Protein AF-A0A821TKA7-F1 (afdb_monomer)

Solvent-accessible surface area (backbone atoms only — not comparable to full-atom values): 49033 Å² total; per-residue (Å²): 130,81,77,75,86,50,57,28,35,40,47,62,28,93,43,57,83,46,48,17,75,76,80,64,47,69,40,53,54,75,37,67,34,36,22,46,53,35,76,42,92,74,50,100,49,70,41,75,48,41,20,43,57,70,59,38,56,75,74,47,88,56,91,61,70,89,54,36,41,50,49,87,77,48,56,66,70,57,43,51,51,51,51,47,54,37,49,50,53,50,46,50,66,72,75,43,100,71,53,64,78,50,32,36,36,46,62,28,93,42,59,82,46,50,16,73,75,79,69,47,68,39,54,53,74,36,71,32,33,31,41,59,35,68,79,45,81,62,17,64,72,77,46,74,37,75,47,40,21,42,59,68,51,42,62,75,39,24,74,85,70,69,58,84,67,37,34,83,48,31,30,51,44,87,79,49,56,73,68,60,47,49,55,39,30,70,75,42,36,70,98,79,87,86,90,77,90,87,86,82,88,82,90,85,86,87,85,83,83,86,82,92,82,83,91,82,77,93,61,63,68,67,50,50,56,52,50,53,51,49,52,52,49,54,52,48,52,54,47,50,53,46,42,57,48,46,69,74,74,54,55,74,71,57,57,37,51,50,31,48,73,49,71,36,75,72,55,86,54,70,70,53,35,43,54,53,50,32,50,22,70,76,68,22,22,63,46,59,32,94,86,51,65,18,49,61,44,79,59,101,80,33,31,33,36,74,26,42,66,46,50,75,28,69,37,80,55,66,39,82,76,74,60,58,42,85,60,64,76,57,68,78,52,46,78,74,39,87,87,66,70,76,89,42,89,79,27,68,30,53,88,38,27,37,30,83,47,74,92,62,93,64,58,66,74,56,55,51,52,52,38,47,66,25,38,25,44,79,45,91,66,90,52,82,77,44,42,40,33,38,36,49,71,71,51,64,73,67,59,46,72,70,54,52,44,32,59,75,53,31,35,35,31,25,41,74,65,52,76,64,50,39,76,82,42,55,58,74,58,46,46,70,74,47,47,70,45,98,56,50,49,61,52,69,60,53,55,49,55,57,47,53,62,56,53,60,73,73,67,88,80,82,90,86,84,89,87,84,89,88,78,92,84,84,83,83,90,79,92,78,91,79,85,83,94,73,73,74,69,90,83,69,78,81,82,77,80,87,70,64,57,56,49,77,47,72,62,41,53,58,75,54,88,47,46,55,81,58,77,54,79,64,96,46,72,66,60,47,52,52,53,46,42,52,51,47,26,73,45,24,71,43,60,67,88,48,54,91,73,67,65,74,31,66,95,38,50,76,90,75,74,61,61,77,67,77,81,72,51,62,68,49,53,53,49,60,75,65,45,92,73,59,96,53,83,68,94,66,56,68,74,55,51,53,49,50,54,61,40,69,35,63,66,64,47,53,52,53,42,48,75,70,33,40,22,57,89,86,51,52,90,63,26,75,43,68,65,56,52,48,54,42,26,42,37,48,27,50,44,50,52,45,61,73,65,72,77,62,59,69,64,59,44,53,31,41,38,48,50,39,49,65,72,49,60,51,33,54,73,91,52,76,82,79,80,59,83,46,69,69,55,46,50,54,53,49,55,50,51,54,53,49,53,20,42,34,48,37,37,55,63,58,67,80,58,82,82,61,90,88,61,39,64,69,56,57,55,46,59,68,25,46,44,50,76,43,80,54,59,78,86,39,71,67,46,50,52,53,50,49,50,54,62,74,66,58,56,86,89,58,71,90,62,85,89,78,90,84,82,50,69,49,78,50,48,72,68,46,67,72,63,44,59,79,52,67,81,53,82,86,85,75,94,77,92,83,88,78,60,61,51,37,47,44,33,32,55,45,77,43,93,72,77,81,60,91,48,45,63,129

Nearest PDB structures (foldseek):
  1efy-assembly1_A  TM=9.755E-01  e=1.194E-21  Gallus gallus
  4opx-assembly1_C  TM=8.505E-01  e=5.307E-24  Homo sapiens
  7ont-assembly2_B  TM=9.696E-01  e=6.292E-21  Homo sapiens
  4dqy-assembly2_F  TM=8.526E-01  e=6.253E-23  Homo sapiens
  5wrq-assembly2_B  TM=9.709E-01  e=6.660E-20  Homo sapiens

Foldseek 3Di:
DPPDPQQKEKDFACAQPAAAPQPRHTDHGRAMWMFGFAQDPQDGGTDTRIHHPVSDCVQDQDQDPVSYHCLLVDAPVVNVVVVVVNVVSVVCVVPDLQLQPFKAKDFACAQPAAAPQPRHTDHGRAIKMWGWDCDDPVCSHPNTDTHIHHLVSCLVCVVVSVHPDALVSHHCLVVDDPVVNVVRCVSGNDPDDDDDDDDDDDDDDDDDDDDDDDDDDPPPPVVVVVVVVVVSNVLSVQLVVQLVVCVPFPDLVLLCVLCVVLVHHRDPDDSQSSNQVSCCQSPNRFAADPQQRAHWDDDRQWTAGQDANDLLGRDGDTGRDTDHDHRDDPPVVVLQDVSPPDPDLQQQAAQAEEEEDDDAPDDPVVLCVLNVRSRHHYDPDQDLRHQAYEDDLVRCVVPDPRNVSCQVSQHFYFYPCLSVCCSPPHSQVSSVVGTSDPTHDGSSVSSNVVVVVVVVVVDDDDDDDDDDDDDDDDDDDDDDDDDDDDADDLVPPPDDPFDWHWPPPCPDAFQDPNDDTDIDGDDDSVVVVVVVQVVCCVQQVDGPVCLVVGDRGHPHADDAQFDPDDPVVPVVLVCLLPPPPPPDDAPDDPVLSVLLCLLLPVVVLVVLCVVVQARCVVPPFQGQDPVLLLVLQLLLQVLVCQLVVVPDDPSSQVRSQSVNCSSTPGHPPSDDDDGPNDPVSSVVVLVVSVLSVLRNLSVVLSVVQPPDSPHRSSVSSVVQLQKDKAWDDCPDPVNVVVQVVQVVPDDPVPPPDDDDDDTDIDIGHPCPVVVCVVVPPPPDDDDDDDDDDSNNVSVCSRPHDDDRDPSHHD

Secondary structure (DSSP, 8-state):
------SEEEEE-SSTT-B-TTT-PBPPTTSEEEEEEEE-SSSSSEEEEEEEHHHHHTT---S-STTEETSTTS-HHHHHHHHHHHHHHHHHHHHS---TTTEEEEE-SSTT-B-TTT-PBPPTTSEEEEEEESSSTTHHHHS-EEEEEEHHHHHHTTTTTT----GGGSBTGGGS-HHHHHHHHHHH--S--------------------------S-HHHHHHHHHHHHHHHHHHHHHHHHHHHHHH--HHHHHHHHHHTTPPPPSSHHHHHHHHHHHHHH-EEPPPTTTSPPEEEETTEEEE-SBSSSS-B---EESS--EE-----HHHHTT-TTSS---TT-TTTT-EEEE-S--SS-HHHHHHHHHHTT-EE-SS-STT--EEE--HHHHHHT-HHHHHHHHTT-EEE-TTHHHHTTTS-HHHHHHHH--SS----HHHHHHHHHHHHHHTT-------------------------------TTS----SS--B-----EE-TTSS-EE---B--S-HHHHHHHHHHHHHHHHSS-STTGGG----TTS-----B----TTHHHHHHHHHS-TT-SS--SS-HHHHHHHHHHT-HHHHHHHHHHTTB-TTTS-TT-B-HHHHHHHHHHHHHHHHHHHTS---HHHHHHHHHHHHHHS-B--TTSPPPP--SHHHHHHHHHHHHHHHHHHHHHHHHHTTSS-TTS-HHHHHHHHTTEEEEEEPTTSHHHHHHHHHHHHT--TT-TT-------EEEEEETTHHHHHTTTTTSS----------GGGHHHHHHH-S-PPPTTS--

Structure (mmCIF, N/CA/C/O backbone):
data_AF-A0A821TKA7-F1
#
_entry.id   AF-A0A821TKA7-F1
#
loop_
_atom_site.group_PDB
_atom_site.id
_atom_site.type_symbol
_atom_site.label_atom_id
_atom_site.label_alt_id
_atom_site.label_comp_id
_atom_site.label_asym_id
_atom_site.label_entity_id
_atom_site.label_seq_id
_atom_site.pdbx_PDB_ins_code
_atom_site.Cartn_x
_atom_site.Cartn_y
_atom_site.Cartn_z
_atom_site.occupancy
_atom_site.B_iso_or_equiv
_atom_site.auth_seq_id
_atom_site.auth_comp_id
_atom_site.auth_asym_id
_atom_site.auth_atom_id
_atom_site.pdbx_PDB_model_num
ATOM 1 N N . MET A 1 1 ? 16.786 -7.587 -2.339 1.00 20.86 1 MET A N 1
ATOM 2 C CA . MET A 1 1 ? 16.315 -6.283 -1.814 1.00 20.86 1 MET A CA 1
ATOM 3 C C . MET A 1 1 ? 15.946 -5.381 -2.987 1.00 20.86 1 MET A C 1
ATOM 5 O O . MET A 1 1 ? 16.697 -5.392 -3.955 1.00 20.86 1 MET A O 1
ATOM 9 N N . PRO A 1 2 ? 14.817 -4.646 -2.979 1.00 24.45 2 PRO A N 1
ATOM 10 C CA . PRO A 1 2 ? 14.549 -3.661 -4.025 1.00 24.45 2 PRO A CA 1
ATOM 11 C C . PRO A 1 2 ? 15.618 -2.567 -3.949 1.00 24.45 2 PRO A C 1
ATOM 13 O O . PRO A 1 2 ? 15.937 -2.129 -2.845 1.00 24.45 2 PRO A O 1
ATOM 16 N N . ALA A 1 3 ? 16.166 -2.164 -5.099 1.00 26.58 3 ALA A N 1
ATOM 17 C CA . ALA A 1 3 ? 17.170 -1.111 -5.203 1.00 26.58 3 ALA A CA 1
ATOM 18 C C . ALA A 1 3 ? 16.769 0.103 -4.352 1.00 26.58 3 ALA A C 1
ATOM 20 O O . ALA A 1 3 ? 15.632 0.578 -4.442 1.00 26.58 3 ALA A O 1
ATOM 21 N N . ALA A 1 4 ? 17.697 0.562 -3.508 1.00 33.94 4 ALA A N 1
ATOM 22 C CA . ALA A 1 4 ? 17.553 1.808 -2.779 1.00 33.94 4 ALA A CA 1
ATOM 23 C C . ALA A 1 4 ? 17.117 2.897 -3.764 1.00 33.94 4 ALA A C 1
ATOM 25 O O . ALA A 1 4 ? 17.618 2.976 -4.883 1.00 33.94 4 ALA A O 1
ATOM 26 N N . ASP A 1 5 ? 16.126 3.678 -3.359 1.00 48.81 5 ASP A N 1
ATOM 27 C CA . ASP A 1 5 ? 15.450 4.669 -4.183 1.00 48.81 5 ASP A CA 1
ATOM 28 C C . ASP A 1 5 ? 16.426 5.817 -4.504 1.00 48.81 5 ASP A C 1
ATOM 30 O O . ASP A 1 5 ? 16.481 6.823 -3.789 1.00 48.81 5 ASP A O 1
ATOM 34 N N . SER A 1 6 ? 17.260 5.582 -5.523 1.00 56.12 6 SER A N 1
ATOM 35 C CA . SER A 1 6 ? 18.431 6.362 -5.927 1.00 56.12 6 SER A CA 1
ATOM 36 C C . SER A 1 6 ? 18.097 7.845 -6.017 1.00 56.12 6 SER A C 1
ATOM 38 O O . SER A 1 6 ? 17.163 8.247 -6.716 1.00 56.12 6 SER A O 1
ATOM 40 N N . THR A 1 7 ? 18.870 8.668 -5.314 1.00 68.12 7 THR A N 1
ATOM 41 C CA . THR A 1 7 ? 18.654 10.119 -5.233 1.00 68.12 7 THR A CA 1
ATOM 42 C C . THR A 1 7 ? 18.821 10.805 -6.592 1.00 68.12 7 THR A C 1
ATOM 44 O O . THR A 1 7 ? 18.169 11.820 -6.850 1.00 68.12 7 THR A O 1
ATOM 47 N N . PHE A 1 8 ? 19.651 10.231 -7.466 1.00 80.88 8 PHE A N 1
ATOM 48 C CA . PHE A 1 8 ? 20.009 10.787 -8.766 1.00 80.88 8 PHE A CA 1
ATOM 49 C C . PHE A 1 8 ? 19.664 9.824 -9.901 1.00 80.88 8 PHE A C 1
ATOM 51 O O . PHE A 1 8 ? 19.695 8.604 -9.732 1.00 80.88 8 PHE A O 1
ATOM 58 N N . ARG A 1 9 ? 19.328 10.383 -11.063 1.00 85.00 9 ARG A N 1
ATOM 59 C CA . ARG A 1 9 ? 19.011 9.642 -12.289 1.00 85.00 9 ARG A CA 1
ATOM 60 C C . ARG A 1 9 ? 19.653 10.322 -13.493 1.00 85.00 9 ARG A C 1
ATOM 62 O O . ARG A 1 9 ? 19.690 11.547 -13.529 1.00 85.00 9 ARG A O 1
ATOM 69 N N . VAL A 1 10 ? 20.088 9.550 -14.479 1.00 88.19 10 VAL A N 1
ATOM 70 C CA . VAL A 1 10 ? 20.562 10.041 -15.778 1.00 88.19 10 VAL A CA 1
ATOM 71 C C . VAL A 1 10 ? 19.836 9.305 -16.902 1.00 88.19 10 VAL A C 1
ATOM 73 O O . VAL A 1 10 ? 19.473 8.142 -16.745 1.00 88.19 10 VAL A O 1
ATOM 76 N N . GLU A 1 11 ? 19.542 10.007 -17.995 1.00 87.62 11 GLU A N 1
ATOM 77 C CA . GLU A 1 11 ? 19.014 9.421 -19.233 1.00 87.62 11 GLU A CA 1
ATOM 78 C C . GLU A 1 11 ? 19.194 10.380 -20.417 1.00 87.62 11 GLU A C 1
ATOM 80 O O . GLU A 1 11 ? 19.371 11.588 -20.225 1.00 87.62 11 GLU A O 1
ATOM 85 N N . TYR A 1 12 ? 19.054 9.856 -21.637 1.00 87.19 12 TYR A N 1
ATOM 86 C CA . TYR A 1 12 ? 18.845 10.673 -22.832 1.00 87.19 12 TYR A CA 1
ATOM 87 C C . TYR A 1 12 ? 17.452 11.315 -22.811 1.00 87.19 12 TYR A C 1
ATOM 89 O O . TYR A 1 12 ? 16.433 10.668 -22.531 1.00 87.19 12 TYR A O 1
ATOM 97 N N . ALA A 1 13 ? 17.380 12.602 -23.133 1.00 84.50 13 ALA A N 1
ATOM 98 C CA . ALA A 1 13 ? 16.131 13.333 -23.227 1.00 84.50 13 ALA A CA 1
ATOM 99 C C . ALA A 1 13 ? 15.260 12.786 -24.371 1.00 84.50 13 ALA A C 1
ATOM 101 O O . ALA A 1 13 ? 15.544 12.970 -25.548 1.00 84.50 13 ALA A O 1
ATOM 102 N N . LYS A 1 14 ? 14.129 12.160 -24.030 1.00 81.94 14 LYS A N 1
ATOM 103 C CA . LYS A 1 14 ? 13.197 11.573 -25.019 1.00 81.94 14 LYS A CA 1
ATOM 104 C C . LYS A 1 14 ? 12.494 12.608 -25.915 1.00 81.94 14 LYS A C 1
ATOM 106 O O . LYS A 1 14 ? 11.920 12.258 -26.941 1.00 81.94 14 LYS A O 1
ATOM 111 N N . SER A 1 15 ? 12.486 13.870 -25.494 1.00 81.50 15 SER A N 1
ATOM 112 C CA . SER A 1 15 ? 11.854 15.000 -26.181 1.00 81.50 15 SER A CA 1
ATOM 113 C C . SER A 1 15 ? 12.437 16.312 -25.667 1.00 81.50 15 SER A C 1
ATOM 115 O O . SER A 1 15 ? 12.861 16.370 -24.512 1.00 81.50 15 SER A O 1
ATOM 117 N N . ASP A 1 16 ? 12.263 17.374 -26.437 1.00 84.06 16 ASP A N 1
ATOM 118 C CA . ASP A 1 16 ? 12.548 18.779 -26.117 1.00 84.06 16 ASP A CA 1
ATOM 119 C C . ASP A 1 16 ? 11.557 19.429 -25.123 1.00 84.06 16 ASP A C 1
ATOM 121 O O . ASP A 1 16 ? 11.596 20.624 -24.860 1.00 84.06 16 ASP A O 1
ATOM 125 N N . ARG A 1 17 ? 10.635 18.670 -24.520 1.00 83.06 17 ARG A N 1
ATOM 126 C CA . ARG A 1 17 ? 9.635 19.220 -23.580 1.00 83.06 17 ARG A CA 1
ATOM 127 C C . ARG A 1 17 ? 10.180 19.499 -22.176 1.00 83.06 17 ARG A C 1
ATOM 129 O O . ARG A 1 17 ? 9.494 20.116 -21.360 1.00 83.06 17 ARG A O 1
ATOM 136 N N . SER A 1 18 ? 11.367 18.995 -21.843 1.00 84.19 18 SER A N 1
ATOM 137 C CA . SER A 1 18 ? 11.972 19.188 -20.521 1.00 84.19 18 SER A CA 1
ATOM 138 C C . SER A 1 18 ? 12.726 20.506 -20.429 1.00 84.19 18 SER A C 1
ATOM 140 O O . SER A 1 18 ? 13.502 20.832 -21.316 1.00 84.19 18 SER A O 1
ATOM 142 N N . LYS A 1 19 ? 12.566 21.218 -19.311 1.00 88.38 19 LYS A N 1
ATOM 143 C CA . LYS A 1 19 ? 13.336 22.427 -18.995 1.00 88.38 19 LYS A CA 1
ATOM 144 C C . LYS A 1 19 ? 14.297 22.160 -17.846 1.00 88.38 19 LYS A C 1
ATOM 146 O O . LYS A 1 19 ? 13.922 21.523 -16.859 1.00 88.38 19 LYS A O 1
ATOM 151 N N . CYS A 1 20 ? 15.519 22.666 -17.963 1.00 88.19 20 CYS A N 1
ATOM 152 C CA . CYS A 1 20 ? 16.515 22.595 -16.904 1.00 88.19 20 CYS A CA 1
ATOM 153 C C . CYS A 1 20 ? 16.070 23.451 -15.716 1.00 88.19 20 CYS A C 1
ATOM 155 O O . CYS A 1 20 ? 15.845 24.651 -15.851 1.00 88.19 20 CYS A O 1
ATOM 157 N N . LYS A 1 21 ? 15.995 22.880 -14.511 1.00 86.25 21 LYS A N 1
ATOM 158 C CA . LYS A 1 21 ? 15.532 23.631 -13.334 1.00 86.25 21 LYS A CA 1
ATOM 159 C C . LYS A 1 21 ? 16.527 24.698 -12.857 1.00 86.25 21 LYS A C 1
ATOM 161 O O . LYS A 1 21 ? 16.142 25.578 -12.092 1.00 86.25 21 LYS A O 1
ATOM 166 N N . SER A 1 22 ? 17.789 24.636 -13.289 1.00 79.50 22 SER A N 1
ATOM 167 C CA . SER A 1 22 ? 18.793 25.650 -12.944 1.00 79.50 22 SER A CA 1
ATOM 168 C C . SER A 1 22 ? 18.722 26.872 -13.856 1.00 79.50 22 SER A C 1
ATOM 170 O O . SER A 1 22 ? 18.506 27.969 -13.359 1.00 79.50 22 SER A O 1
ATOM 172 N N . CYS A 1 23 ? 18.877 26.692 -15.171 1.00 86.69 23 CYS A N 1
ATOM 173 C CA . CYS A 1 23 ? 18.911 27.803 -16.130 1.00 86.69 23 CYS A CA 1
ATOM 174 C C . CYS A 1 23 ? 17.561 28.096 -16.805 1.00 86.69 23 CYS A C 1
ATOM 176 O O . CYS A 1 23 ? 17.465 29.058 -17.552 1.00 86.69 23 CYS A O 1
ATOM 178 N N . GLN A 1 24 ? 16.525 27.284 -16.564 1.00 87.38 24 GLN A N 1
ATOM 179 C CA . GLN A 1 24 ? 15.190 27.361 -17.186 1.00 87.38 24 GLN A CA 1
ATOM 180 C C . GLN A 1 24 ? 15.143 27.152 -18.710 1.00 87.38 24 GLN A C 1
ATOM 182 O O . GLN A 1 24 ? 14.046 27.063 -19.265 1.00 87.38 24 GLN A O 1
ATOM 187 N N . SER A 1 25 ? 16.289 26.995 -19.374 1.00 89.81 25 SER A N 1
ATOM 188 C CA . SER A 1 25 ? 16.361 26.663 -20.797 1.00 89.81 25 SER A CA 1
ATOM 189 C C . SER A 1 25 ? 15.875 25.241 -21.084 1.00 89.81 25 SER A C 1
ATOM 191 O O . SER A 1 25 ? 15.915 24.354 -20.222 1.00 89.81 25 SER A O 1
ATOM 193 N N . THR A 1 26 ? 15.405 25.041 -22.310 1.00 90.38 26 THR A N 1
ATOM 194 C CA . THR A 1 26 ? 14.975 23.743 -22.831 1.00 90.38 26 THR A CA 1
ATOM 195 C C . THR A 1 26 ? 16.158 22.782 -22.942 1.00 90.38 26 THR A C 1
ATOM 197 O O . THR A 1 26 ? 17.238 23.187 -23.351 1.00 90.38 26 THR A O 1
ATOM 200 N N . ILE A 1 27 ? 15.940 21.521 -22.571 1.00 89.44 27 ILE A N 1
ATOM 201 C CA . ILE A 1 27 ? 16.887 20.420 -22.761 1.00 89.44 27 ILE A CA 1
ATOM 202 C C . ILE A 1 27 ? 16.526 19.735 -24.080 1.00 89.44 27 ILE A C 1
ATOM 204 O O . ILE A 1 27 ? 15.408 19.230 -24.211 1.00 89.44 27 ILE A O 1
ATOM 208 N N . GLU A 1 28 ? 17.453 19.726 -25.032 1.00 87.38 28 GLU A N 1
ATOM 209 C CA . GLU A 1 28 ? 17.250 19.190 -26.380 1.00 87.38 28 GLU A CA 1
ATOM 210 C C . GLU A 1 28 ? 17.060 17.669 -26.387 1.00 87.38 28 GLU A C 1
ATOM 212 O O . GLU A 1 28 ? 17.571 16.956 -25.521 1.00 87.38 28 GLU A O 1
ATOM 217 N N . LYS A 1 29 ? 16.315 17.163 -27.376 1.00 84.06 29 LYS A N 1
ATOM 218 C CA . LYS A 1 29 ? 16.111 15.722 -27.570 1.00 84.06 29 LYS A CA 1
ATOM 219 C C . LYS A 1 29 ? 17.459 15.023 -27.810 1.00 84.06 29 LYS A C 1
ATOM 221 O O . LYS A 1 29 ? 18.343 15.587 -28.436 1.00 84.06 29 LYS A O 1
ATOM 226 N N . ASP A 1 30 ? 17.588 13.798 -27.304 1.00 80.69 30 ASP A N 1
ATOM 227 C CA . ASP A 1 30 ? 18.771 12.936 -27.425 1.00 80.69 30 ASP A CA 1
ATOM 228 C C . ASP A 1 30 ? 20.049 13.487 -26.754 1.00 80.69 30 ASP A C 1
ATOM 230 O O . ASP A 1 30 ? 21.125 12.923 -26.913 1.00 80.69 30 ASP A O 1
ATOM 234 N N . THR A 1 31 ? 19.929 14.517 -25.906 1.00 85.50 31 THR A N 1
ATOM 235 C CA . THR A 1 31 ? 21.011 14.973 -25.013 1.00 85.50 31 THR A CA 1
ATOM 236 C C . THR A 1 31 ? 20.891 14.360 -23.615 1.00 85.50 31 THR A C 1
ATOM 238 O O . THR A 1 31 ? 19.784 14.062 -23.148 1.00 85.50 31 THR A O 1
ATOM 241 N N . PHE A 1 32 ? 22.011 14.169 -22.910 1.00 85.19 32 PHE A N 1
ATOM 242 C CA . PHE A 1 32 ? 21.975 13.687 -21.525 1.00 85.19 32 PHE A CA 1
ATOM 243 C C . PHE A 1 32 ? 21.413 14.733 -20.587 1.00 85.19 32 PHE A C 1
ATOM 245 O O . PHE A 1 32 ? 21.817 15.897 -20.577 1.00 85.19 32 PHE A O 1
ATOM 252 N N . ARG A 1 33 ? 20.529 14.271 -19.710 1.00 87.69 33 ARG A N 1
ATOM 253 C CA . ARG A 1 33 ? 20.008 15.068 -18.611 1.00 87.69 33 ARG A CA 1
ATOM 254 C C . ARG A 1 33 ? 20.106 14.316 -17.303 1.00 87.69 33 ARG A C 1
ATOM 256 O O . ARG A 1 33 ? 19.816 13.123 -17.218 1.00 87.69 33 ARG A O 1
ATOM 263 N N . PHE A 1 34 ? 20.441 15.061 -16.261 1.00 87.88 34 PHE A N 1
ATOM 264 C CA . PHE A 1 34 ? 20.490 14.559 -14.898 1.00 87.88 34 PHE A CA 1
ATOM 265 C C . PHE A 1 34 ? 19.235 14.976 -14.148 1.00 87.88 34 PHE A C 1
ATOM 267 O O . PHE A 1 34 ? 18.732 16.088 -14.311 1.00 87.88 34 PHE A O 1
ATOM 274 N N . ALA A 1 35 ? 18.725 14.094 -13.303 1.00 83.69 35 ALA A N 1
ATOM 275 C CA . ALA A 1 35 ? 17.597 14.358 -12.437 1.00 83.69 35 ALA A CA 1
ATOM 276 C C . ALA A 1 35 ? 17.949 14.174 -10.969 1.00 83.69 35 ALA A C 1
ATOM 278 O O . ALA A 1 35 ? 18.583 13.196 -10.575 1.00 83.69 35 ALA A O 1
ATOM 279 N N . ILE A 1 36 ? 17.430 15.090 -10.155 1.00 79.94 36 ILE A N 1
ATOM 280 C CA . ILE A 1 36 ? 17.304 14.907 -8.709 1.00 79.94 36 ILE A CA 1
ATOM 281 C C . ILE A 1 36 ? 15.887 14.398 -8.440 1.00 79.94 36 ILE A C 1
ATOM 283 O O . ILE A 1 36 ? 14.908 15.030 -8.852 1.00 79.94 36 ILE A O 1
ATOM 287 N N . MET A 1 37 ? 15.772 13.252 -7.771 1.00 78.25 37 MET A N 1
ATOM 288 C CA . MET A 1 37 ? 14.487 12.634 -7.447 1.00 78.25 37 MET A CA 1
ATOM 289 C C . MET A 1 37 ? 13.871 13.315 -6.217 1.00 78.25 37 MET A C 1
ATOM 291 O O . MET A 1 37 ? 14.326 13.113 -5.091 1.00 78.25 37 MET A O 1
ATOM 295 N N . VAL A 1 38 ? 12.821 14.115 -6.423 1.00 73.62 38 VAL A N 1
ATOM 296 C CA . VAL A 1 38 ? 12.127 14.877 -5.365 1.00 73.62 38 VAL A CA 1
ATOM 297 C C . VAL A 1 38 ? 10.742 14.299 -5.092 1.00 73.62 38 VAL A C 1
ATOM 299 O O . VAL A 1 38 ? 10.104 13.778 -6.000 1.00 73.62 38 VAL A O 1
ATOM 302 N N . GLN A 1 39 ? 10.244 14.375 -3.857 1.00 69.94 39 GLN A N 1
ATOM 303 C CA . GLN A 1 39 ? 8.889 13.902 -3.544 1.00 69.94 39 GLN A CA 1
ATOM 304 C C . GLN A 1 39 ? 7.841 14.729 -4.305 1.00 69.94 39 GLN A C 1
ATOM 306 O O . GLN A 1 39 ? 7.853 15.959 -4.244 1.00 69.94 39 GLN A O 1
ATOM 311 N N . SER A 1 40 ? 6.915 14.058 -4.991 1.00 65.69 40 SER A N 1
ATOM 312 C CA . SER A 1 40 ? 5.795 14.714 -5.661 1.00 65.69 40 SER A CA 1
ATOM 313 C C . SER A 1 40 ? 4.826 15.312 -4.634 1.00 65.69 40 SER A C 1
ATOM 315 O O . SER A 1 40 ? 4.460 14.633 -3.674 1.00 65.69 40 SER A O 1
ATOM 317 N N . PRO A 1 41 ? 4.351 16.553 -4.832 1.00 55.06 41 PRO A N 1
ATOM 318 C CA . PRO A 1 41 ? 3.301 17.132 -3.998 1.00 55.06 41 PRO A CA 1
ATOM 319 C C . PRO A 1 41 ? 1.905 16.586 -4.340 1.00 55.06 41 PRO A C 1
ATOM 321 O O . PRO A 1 41 ? 0.973 16.785 -3.569 1.00 55.06 41 PRO A O 1
ATOM 324 N N . LYS A 1 42 ? 1.741 15.926 -5.498 1.00 51.72 42 LYS A N 1
ATOM 325 C CA . LYS A 1 42 ? 0.432 15.493 -6.021 1.00 51.72 42 LYS A CA 1
ATOM 326 C C . LYS A 1 42 ? 0.111 14.024 -5.761 1.00 51.72 42 LYS A C 1
ATOM 328 O O . LYS A 1 42 ? -1.054 13.650 -5.791 1.00 51.72 42 LYS A O 1
ATOM 333 N N . PHE A 1 43 ? 1.122 13.185 -5.564 1.00 52.53 43 PHE A N 1
ATOM 334 C CA . PHE A 1 43 ? 0.941 11.751 -5.358 1.00 52.53 43 PHE A CA 1
ATOM 335 C C . PHE A 1 43 ? 2.101 11.176 -4.552 1.00 52.53 43 PHE A C 1
ATOM 337 O O . PHE A 1 43 ? 3.160 11.791 -4.426 1.00 52.53 43 PHE A O 1
ATOM 344 N N . ASP A 1 44 ? 1.902 9.980 -4.014 1.00 51.41 44 ASP A N 1
ATOM 345 C CA . ASP A 1 44 ? 2.884 9.316 -3.169 1.00 51.41 44 ASP A CA 1
ATOM 346 C C . ASP A 1 44 ? 3.972 8.623 -4.007 1.00 51.41 44 ASP A C 1
ATOM 348 O O . ASP A 1 44 ? 3.926 7.426 -4.284 1.00 51.41 44 ASP A O 1
ATOM 352 N N . GLY A 1 45 ? 4.925 9.421 -4.491 1.00 59.38 45 GLY A N 1
ATOM 353 C CA . GLY A 1 45 ? 6.080 8.958 -5.253 1.00 59.38 45 GLY A CA 1
ATOM 354 C C . GLY A 1 45 ? 7.078 10.078 -5.540 1.00 59.38 45 GLY A C 1
ATOM 355 O O . GLY A 1 45 ? 6.766 11.263 -5.405 1.00 59.38 45 GLY A O 1
ATOM 356 N N . LYS A 1 46 ? 8.297 9.713 -5.947 1.00 70.94 46 LYS A N 1
ATOM 357 C CA . LYS A 1 46 ? 9.314 10.682 -6.374 1.00 70.94 46 LYS A CA 1
ATOM 358 C C . LYS A 1 46 ? 9.163 11.020 -7.856 1.00 70.94 46 LYS A C 1
ATOM 360 O O . LYS A 1 46 ? 8.918 10.142 -8.680 1.00 70.94 46 LYS A O 1
ATOM 365 N N . VAL A 1 47 ? 9.362 12.287 -8.197 1.00 77.06 47 VAL A N 1
ATOM 366 C CA . VAL A 1 47 ? 9.399 12.803 -9.568 1.00 77.06 47 VAL A CA 1
ATOM 367 C C . VAL A 1 47 ? 10.795 13.334 -9.899 1.00 77.06 47 VAL A C 1
ATOM 369 O O . VAL A 1 47 ? 11.453 13.916 -9.033 1.00 77.06 47 VAL A O 1
ATOM 372 N N . PRO A 1 48 ? 11.274 13.142 -11.138 1.00 85.12 48 PRO A N 1
ATOM 373 C CA . PRO A 1 48 ? 12.564 13.666 -11.559 1.00 85.12 48 PRO A CA 1
ATOM 374 C C . PRO A 1 48 ? 12.485 15.180 -11.794 1.00 85.12 48 PRO A C 1
ATOM 376 O O . PRO A 1 48 ? 11.628 15.663 -12.533 1.00 85.12 48 PRO A O 1
ATOM 379 N N . THR A 1 49 ? 13.410 15.930 -11.198 1.00 84.56 49 THR A N 1
ATOM 380 C CA . THR A 1 49 ? 13.671 17.330 -11.561 1.00 84.56 49 THR A CA 1
ATOM 381 C C . THR A 1 49 ? 14.897 17.384 -12.457 1.00 84.56 49 THR A C 1
ATOM 383 O O . THR A 1 49 ? 15.989 17.105 -11.972 1.00 84.56 49 THR A O 1
ATOM 386 N N . TRP A 1 50 ? 14.716 17.727 -13.735 1.00 89.88 50 TRP A N 1
ATOM 387 C CA . TRP A 1 50 ? 15.760 17.650 -14.763 1.00 89.88 50 TRP A CA 1
ATOM 388 C C . TRP A 1 50 ? 16.702 18.865 -14.793 1.00 89.88 50 TRP A C 1
ATOM 390 O O . TRP A 1 50 ? 16.286 20.007 -14.579 1.00 89.88 50 TRP A O 1
ATOM 400 N N . TYR A 1 51 ? 17.965 18.606 -15.118 1.00 86.56 51 TYR A N 1
ATOM 401 C CA . TYR A 1 51 ? 19.066 19.557 -15.245 1.00 86.56 51 TYR A CA 1
ATOM 402 C C . TYR A 1 51 ? 19.944 19.186 -16.451 1.00 86.56 51 TYR A C 1
ATOM 404 O O . TYR A 1 51 ? 20.094 18.003 -16.759 1.00 86.56 51 TYR A O 1
ATOM 412 N N . HIS A 1 52 ? 20.564 20.184 -17.090 1.00 88.44 52 HIS A N 1
ATOM 413 C CA . HIS A 1 52 ? 21.719 19.950 -17.971 1.00 88.44 52 HIS A CA 1
ATOM 414 C C . HIS A 1 52 ? 22.896 19.382 -17.172 1.00 88.44 52 HIS A C 1
ATOM 416 O O . HIS A 1 52 ? 23.000 19.669 -15.976 1.00 88.44 52 HIS A O 1
ATOM 422 N N . THR A 1 53 ? 23.806 18.669 -17.836 1.00 84.25 53 THR A N 1
ATOM 423 C CA . THR A 1 53 ? 25.036 18.110 -17.248 1.00 84.25 53 THR A CA 1
ATOM 424 C C . THR A 1 53 ? 25.804 19.149 -16.426 1.00 84.25 53 THR A C 1
ATOM 426 O O . THR A 1 53 ? 25.924 19.005 -15.209 1.00 84.25 53 THR A O 1
ATOM 429 N N . ASP A 1 54 ? 26.182 20.276 -17.030 1.00 83.19 54 ASP A N 1
ATOM 430 C CA . ASP A 1 54 ? 26.949 21.322 -16.335 1.00 83.19 54 ASP A CA 1
ATOM 431 C C . ASP A 1 54 ? 26.159 21.964 -15.192 1.00 83.19 54 ASP A C 1
ATOM 433 O O . ASP A 1 54 ? 26.685 22.284 -14.129 1.00 83.19 54 ASP A O 1
ATOM 437 N N . CYS A 1 55 ? 24.853 22.153 -15.393 1.00 81.19 55 CYS A N 1
ATOM 438 C CA . CYS A 1 55 ? 23.975 22.729 -14.376 1.00 81.19 55 CYS A CA 1
ATOM 439 C C . CYS A 1 55 ? 23.818 21.811 -13.159 1.00 81.19 55 CYS A C 1
ATOM 441 O O . CYS A 1 55 ? 23.613 22.299 -12.046 1.00 81.19 55 CYS A O 1
ATOM 443 N N . PHE A 1 56 ? 23.868 20.499 -13.376 1.00 82.94 56 PHE A N 1
ATOM 444 C CA . PHE A 1 56 ? 23.780 19.497 -12.329 1.00 82.94 56 PHE A CA 1
ATOM 445 C C . PHE A 1 56 ? 25.073 19.446 -11.513 1.00 82.94 56 PHE A C 1
ATOM 447 O O . PHE A 1 56 ? 25.016 19.612 -10.294 1.00 82.94 56 PHE A O 1
ATOM 454 N N . PHE A 1 57 ? 26.231 19.321 -12.169 1.00 76.31 57 PHE A N 1
ATOM 455 C CA . PHE A 1 57 ? 27.527 19.233 -11.486 1.00 76.31 57 PHE A CA 1
ATOM 456 C C . PHE A 1 57 ? 27.958 20.546 -10.810 1.00 76.31 57 PHE A C 1
ATOM 458 O O . PHE A 1 57 ? 28.679 20.512 -9.817 1.00 76.31 57 PHE A O 1
ATOM 465 N N . LYS A 1 58 ? 27.411 21.701 -11.222 1.00 74.44 58 LYS A N 1
ATOM 466 C CA . LYS A 1 58 ? 27.519 22.960 -10.453 1.00 74.44 58 LYS A CA 1
ATOM 467 C C . LYS A 1 58 ? 26.830 22.907 -9.084 1.00 74.44 58 LYS A C 1
ATOM 469 O O . LYS A 1 58 ? 27.194 23.663 -8.189 1.00 74.44 58 LYS A O 1
ATOM 474 N N . LYS A 1 59 ? 25.799 22.070 -8.922 1.00 64.00 59 LYS A N 1
ATOM 475 C CA . LYS A 1 59 ? 24.992 21.979 -7.690 1.00 64.00 59 LYS A CA 1
ATOM 476 C C . LYS A 1 59 ? 25.293 20.742 -6.857 1.00 64.00 59 LYS A C 1
ATOM 478 O O . LYS A 1 59 ? 25.097 20.770 -5.645 1.00 64.00 59 LYS A O 1
ATOM 483 N N . VAL A 1 60 ? 25.695 19.653 -7.503 1.00 64.00 60 VAL A N 1
ATOM 484 C CA . VAL A 1 60 ? 25.864 18.343 -6.881 1.00 64.00 60 VAL A CA 1
ATOM 485 C C . VAL A 1 60 ? 27.259 17.826 -7.204 1.00 64.00 60 VAL A C 1
ATOM 487 O O . VAL A 1 60 ? 27.558 17.522 -8.354 1.00 64.00 60 VAL A O 1
ATOM 490 N N . LYS A 1 61 ? 28.096 17.683 -6.172 1.00 64.50 61 LYS A N 1
ATOM 491 C CA . LYS A 1 61 ? 29.367 16.958 -6.267 1.00 64.50 61 LYS A CA 1
ATOM 492 C C . LYS A 1 61 ? 29.100 15.484 -5.952 1.00 64.50 61 LYS A C 1
ATOM 494 O O . LYS A 1 61 ? 28.669 15.163 -4.844 1.00 64.50 61 LYS A O 1
ATOM 499 N N . LEU A 1 62 ? 29.284 14.608 -6.937 1.00 63.06 62 LEU A N 1
ATOM 500 C CA . LEU A 1 62 ? 29.126 13.158 -6.784 1.00 63.06 62 LEU A CA 1
ATOM 501 C C . LEU A 1 62 ? 30.491 12.502 -6.567 1.00 63.06 62 LEU A C 1
ATOM 503 O O . LEU A 1 62 ? 31.483 12.951 -7.130 1.00 63.06 62 LEU A O 1
ATOM 507 N N . ILE A 1 63 ? 30.517 11.447 -5.752 1.00 55.84 63 ILE A N 1
ATOM 508 C CA . ILE A 1 63 ? 31.740 10.701 -5.399 1.00 55.84 63 ILE A CA 1
ATOM 509 C C . ILE A 1 63 ? 31.801 9.359 -6.144 1.00 55.84 63 ILE A C 1
ATOM 511 O O . ILE A 1 63 ? 32.879 8.846 -6.409 1.00 55.84 63 ILE A O 1
ATOM 515 N N . ASP A 1 64 ? 30.646 8.795 -6.504 1.00 64.56 64 ASP A N 1
ATOM 516 C CA . ASP A 1 64 ? 30.538 7.478 -7.134 1.00 64.56 64 ASP A CA 1
ATOM 517 C C . ASP A 1 64 ? 29.468 7.518 -8.241 1.00 64.56 64 ASP A C 1
ATOM 519 O O . ASP A 1 64 ? 28.476 8.243 -8.135 1.00 64.56 64 ASP A O 1
ATOM 523 N N . VAL A 1 65 ? 29.657 6.738 -9.304 1.00 71.50 65 VAL A N 1
ATOM 524 C CA . VAL A 1 65 ? 28.668 6.521 -10.372 1.00 71.50 65 VAL A CA 1
ATOM 525 C C . VAL A 1 65 ? 27.529 5.605 -9.917 1.00 71.50 65 VAL A C 1
ATOM 527 O O . VAL A 1 65 ? 26.402 5.759 -10.380 1.00 71.50 65 VAL A O 1
ATOM 530 N N . LYS A 1 66 ? 27.767 4.712 -8.944 1.00 68.69 66 LYS A N 1
ATOM 531 C CA . LYS A 1 66 ? 26.783 3.712 -8.473 1.00 68.69 66 LYS A CA 1
ATOM 532 C C . LYS A 1 66 ? 25.511 4.316 -7.868 1.00 68.69 66 LYS A C 1
ATOM 534 O O . LYS A 1 66 ? 24.483 3.650 -7.774 1.00 68.69 66 LYS A O 1
ATOM 539 N N . ILE A 1 67 ? 25.561 5.577 -7.440 1.00 68.75 67 ILE A N 1
ATOM 540 C CA . ILE A 1 67 ? 24.406 6.304 -6.883 1.00 68.75 67 ILE A CA 1
ATOM 541 C C . ILE A 1 67 ? 23.509 6.931 -7.961 1.00 68.75 67 ILE A C 1
ATOM 543 O O . ILE A 1 67 ? 22.436 7.452 -7.635 1.00 68.75 67 ILE A O 1
ATOM 547 N N . ILE A 1 68 ? 23.933 6.889 -9.228 1.00 77.56 68 ILE A N 1
ATOM 548 C CA . ILE A 1 68 ? 23.215 7.436 -10.376 1.00 77.56 68 ILE A CA 1
ATOM 549 C C . ILE A 1 68 ? 22.448 6.308 -11.063 1.00 77.56 68 ILE A C 1
ATOM 551 O O . ILE A 1 68 ? 23.017 5.417 -11.685 1.00 77.56 68 ILE A O 1
ATOM 555 N N . LYS A 1 69 ? 21.119 6.360 -10.999 1.00 80.12 69 LYS A N 1
ATOM 556 C CA . LYS A 1 69 ? 20.276 5.401 -11.716 1.00 80.12 69 LYS A CA 1
ATOM 557 C C . LYS A 1 69 ? 20.241 5.695 -13.214 1.00 80.12 69 LYS A C 1
ATOM 559 O O . LYS A 1 69 ? 20.012 6.839 -13.598 1.00 80.12 69 LYS A O 1
ATOM 564 N N . GLY A 1 70 ? 20.374 4.654 -14.035 1.00 76.81 70 GLY A N 1
ATOM 565 C CA . GLY A 1 70 ? 20.377 4.757 -15.501 1.00 76.81 70 GLY A CA 1
ATOM 566 C C . GLY A 1 70 ? 21.738 5.074 -16.113 1.00 76.81 70 GLY A C 1
ATOM 567 O O . GLY A 1 70 ? 21.803 5.357 -17.300 1.00 76.81 70 GLY A O 1
ATOM 568 N N . PHE A 1 71 ? 22.812 5.019 -15.319 1.00 82.19 71 PHE A N 1
ATOM 569 C CA . PHE A 1 71 ? 24.178 5.191 -15.811 1.00 82.19 71 PHE A CA 1
ATOM 570 C C . PHE A 1 71 ? 24.593 4.075 -16.786 1.00 82.19 71 PHE A C 1
ATOM 572 O O . PHE A 1 71 ? 25.116 4.371 -17.855 1.00 82.19 71 PHE A O 1
ATOM 579 N N . ASP A 1 72 ? 24.281 2.818 -16.462 1.00 77.75 72 ASP A N 1
ATOM 580 C CA . ASP A 1 72 ? 24.645 1.656 -17.291 1.00 77.75 72 ASP A CA 1
ATOM 581 C C . ASP A 1 72 ? 23.880 1.592 -18.629 1.00 77.75 72 ASP A C 1
ATOM 583 O O . ASP A 1 72 ? 24.292 0.886 -19.546 1.00 77.75 72 ASP A O 1
ATOM 587 N N . ASP A 1 73 ? 22.786 2.350 -18.765 1.00 76.88 73 ASP A N 1
ATOM 588 C CA . ASP A 1 73 ? 21.987 2.412 -19.996 1.00 76.88 73 ASP A CA 1
ATOM 589 C C . ASP A 1 73 ? 22.570 3.392 -21.031 1.00 76.88 73 ASP A C 1
ATOM 591 O O . ASP A 1 73 ? 22.075 3.457 -22.159 1.00 76.88 73 ASP A O 1
ATOM 595 N N . LEU A 1 74 ? 23.571 4.197 -20.655 1.00 83.44 74 LEU A N 1
ATOM 596 C CA . LEU A 1 74 ? 24.200 5.173 -21.548 1.00 83.44 74 LEU A CA 1
ATOM 597 C C . LEU A 1 74 ? 25.202 4.495 -22.489 1.00 83.44 74 LEU A C 1
ATOM 599 O O . LEU A 1 74 ? 25.671 3.393 -22.200 1.00 83.44 74 LEU A O 1
ATOM 603 N N . ARG A 1 75 ? 25.548 5.146 -23.606 1.00 84.69 75 ARG A N 1
ATOM 604 C CA . ARG A 1 75 ? 26.654 4.685 -24.462 1.00 84.69 75 ARG A CA 1
ATOM 605 C C . ARG A 1 75 ? 27.964 4.683 -23.687 1.00 84.69 75 ARG A C 1
ATOM 607 O O . ARG A 1 75 ? 28.142 5.460 -22.745 1.00 84.69 75 ARG A O 1
ATOM 614 N N . TRP A 1 76 ? 28.885 3.822 -24.100 1.00 80.75 76 TRP A N 1
ATOM 615 C CA . TRP A 1 76 ? 30.149 3.646 -23.402 1.00 80.75 76 TRP A CA 1
ATOM 616 C C . TRP A 1 76 ? 30.974 4.941 -23.345 1.00 80.75 76 TRP A C 1
ATOM 618 O O . TRP A 1 76 ? 31.491 5.285 -22.281 1.00 80.75 76 TRP A O 1
ATOM 628 N N . GLU A 1 77 ? 31.034 5.708 -24.439 1.00 83.88 77 GLU A N 1
ATOM 629 C CA . GLU A 1 77 ? 31.773 6.978 -24.486 1.00 83.88 77 GLU A CA 1
ATOM 630 C C . GLU A 1 77 ? 31.220 7.999 -23.481 1.00 83.88 77 GLU A C 1
ATOM 632 O O . GLU A 1 77 ? 31.961 8.733 -22.820 1.00 83.88 77 GLU A O 1
ATOM 637 N N . ASP A 1 78 ? 29.901 8.016 -23.313 1.00 84.88 78 ASP A N 1
ATOM 638 C CA . ASP A 1 78 ? 29.214 8.927 -22.404 1.00 84.88 78 ASP A CA 1
ATOM 639 C C . ASP A 1 78 ? 29.354 8.485 -20.942 1.00 84.88 78 ASP A C 1
ATOM 641 O O . ASP A 1 78 ? 29.504 9.321 -20.044 1.00 84.88 78 ASP A O 1
ATOM 645 N N . GLN A 1 79 ? 29.390 7.172 -20.690 1.00 83.69 79 GLN A N 1
ATOM 646 C CA . GLN A 1 79 ? 29.756 6.631 -19.382 1.00 83.69 79 GLN A CA 1
ATOM 647 C C . GLN A 1 79 ? 31.178 7.052 -18.991 1.00 83.69 79 GLN A C 1
ATOM 649 O O . GLN A 1 79 ? 31.384 7.508 -17.864 1.00 83.69 79 GLN A O 1
ATOM 654 N N . ASP A 1 80 ? 32.143 6.948 -19.908 1.00 83.62 80 ASP A N 1
ATOM 655 C CA . ASP A 1 80 ? 33.527 7.377 -19.677 1.00 83.62 80 ASP A CA 1
ATOM 656 C C . ASP A 1 80 ? 33.622 8.885 -19.447 1.00 83.62 80 ASP A C 1
ATOM 658 O O . ASP A 1 80 ? 34.303 9.327 -18.522 1.00 83.62 80 ASP A O 1
ATOM 662 N N . THR A 1 81 ? 32.858 9.680 -20.196 1.00 83.56 81 THR A N 1
ATOM 663 C CA . THR A 1 81 ? 32.777 11.132 -19.991 1.00 83.56 81 THR A CA 1
ATOM 664 C C . THR A 1 81 ? 32.308 11.468 -18.571 1.00 83.56 81 THR A C 1
ATOM 666 O O . THR A 1 81 ? 32.911 12.292 -17.885 1.00 83.56 81 THR A O 1
ATOM 669 N N . ILE A 1 82 ? 31.274 10.787 -18.071 1.00 82.88 82 ILE A N 1
ATOM 670 C CA . ILE A 1 82 ? 30.768 10.988 -16.706 1.00 82.88 82 ILE A CA 1
ATOM 671 C C . ILE A 1 82 ? 31.759 10.469 -15.652 1.00 82.88 82 ILE A C 1
ATOM 673 O O . ILE A 1 82 ? 31.941 11.128 -14.625 1.00 82.88 82 ILE A O 1
ATOM 677 N N . ARG A 1 83 ? 32.418 9.322 -15.886 1.00 83.56 83 ARG A N 1
ATOM 678 C CA . ARG A 1 83 ? 33.485 8.818 -15.001 1.00 83.56 83 ARG A CA 1
ATOM 679 C C . ARG A 1 83 ? 34.608 9.841 -14.892 1.00 83.56 83 ARG A C 1
ATOM 681 O O . ARG A 1 83 ? 35.027 10.131 -13.777 1.00 83.56 83 ARG A O 1
ATOM 688 N N . ASN A 1 84 ? 35.024 10.435 -16.008 1.00 82.81 84 ASN A N 1
ATOM 689 C CA . ASN A 1 84 ? 36.054 11.469 -16.044 1.00 82.81 84 ASN A CA 1
ATOM 690 C C . ASN A 1 84 ? 35.614 12.723 -15.284 1.00 82.81 84 ASN A C 1
ATOM 692 O O . ASN A 1 84 ? 36.352 13.173 -14.417 1.00 82.81 84 ASN A O 1
ATOM 696 N N . ILE A 1 85 ? 34.388 13.220 -15.488 1.00 79.81 85 ILE A N 1
ATOM 697 C CA . ILE A 1 85 ? 33.849 14.370 -14.735 1.00 79.81 85 ILE A CA 1
ATOM 698 C C . ILE A 1 85 ? 33.824 14.085 -13.224 1.00 79.81 85 ILE A C 1
ATOM 700 O O . ILE A 1 85 ? 34.157 14.950 -12.413 1.00 79.81 85 ILE A O 1
ATOM 704 N N . ILE A 1 86 ? 33.427 12.881 -12.803 1.00 77.06 86 ILE A N 1
ATOM 705 C CA . ILE A 1 86 ? 33.411 12.499 -11.381 1.00 77.06 86 ILE A CA 1
ATOM 706 C C . ILE A 1 86 ? 34.837 12.347 -10.842 1.00 77.06 86 ILE A C 1
ATOM 708 O O . ILE A 1 86 ? 35.120 12.809 -9.738 1.00 77.06 86 ILE A O 1
ATOM 712 N N . GLN A 1 87 ? 35.749 11.763 -11.620 1.00 73.06 87 GLN A N 1
ATOM 713 C CA . GLN A 1 87 ? 37.156 11.633 -11.252 1.00 73.06 87 GLN A CA 1
ATOM 714 C C . GLN A 1 87 ? 37.843 12.995 -11.149 1.00 73.06 87 GLN A C 1
ATOM 716 O O . GLN A 1 87 ? 38.572 13.224 -10.193 1.00 73.06 87 GLN A O 1
ATOM 721 N N . GLU A 1 88 ? 37.590 13.921 -12.066 1.00 69.75 88 GLU A N 1
ATOM 722 C CA . GLU A 1 88 ? 38.072 15.302 -12.001 1.00 69.75 88 GLU A CA 1
ATOM 723 C C . GLU A 1 88 ? 37.518 16.009 -10.767 1.00 69.75 88 GLU A C 1
ATOM 725 O O . GLU A 1 88 ? 38.290 16.561 -9.988 1.00 69.75 88 GLU A O 1
ATOM 730 N N . ASN A 1 89 ? 36.216 15.885 -10.494 1.00 62.88 89 ASN A N 1
ATOM 731 C CA . ASN A 1 89 ? 35.622 16.396 -9.257 1.00 62.88 89 ASN A CA 1
ATOM 732 C C . ASN A 1 89 ? 36.255 15.771 -7.998 1.00 62.88 89 ASN A C 1
ATOM 734 O O . ASN A 1 89 ? 36.463 16.477 -7.011 1.00 62.88 89 ASN A O 1
ATOM 738 N N . SER A 1 90 ? 36.603 14.479 -8.022 1.00 57.22 90 SER A N 1
ATOM 739 C CA . SER A 1 90 ? 37.307 13.807 -6.917 1.00 57.22 90 SER A CA 1
ATOM 740 C C . SER A 1 90 ? 38.778 14.217 -6.793 1.00 57.22 90 SER A C 1
ATOM 742 O O . SER A 1 90 ? 39.292 14.306 -5.681 1.00 57.22 90 SER A O 1
ATOM 744 N N . LYS A 1 91 ? 39.446 14.529 -7.911 1.00 52.88 91 LYS A N 1
ATOM 745 C CA . LYS A 1 91 ? 40.831 15.014 -7.943 1.00 52.88 91 LYS A CA 1
ATOM 746 C C . LYS A 1 91 ? 40.914 16.452 -7.434 1.00 52.88 91 LYS A C 1
ATOM 748 O O . LYS A 1 91 ? 41.819 16.762 -6.664 1.00 52.88 91 LYS A O 1
ATOM 753 N N . ILE A 1 92 ? 39.933 17.289 -7.776 1.00 50.12 92 ILE A N 1
ATOM 754 C CA . ILE A 1 92 ? 39.745 18.635 -7.214 1.00 50.12 92 ILE A CA 1
ATOM 755 C C . ILE A 1 92 ? 39.530 18.545 -5.691 1.00 50.12 92 ILE A C 1
ATOM 757 O O . ILE A 1 92 ? 40.154 19.285 -4.943 1.00 50.12 92 ILE A O 1
ATOM 761 N N . LEU A 1 93 ? 38.754 17.563 -5.208 1.00 42.25 93 LEU A N 1
ATOM 762 C CA . LEU A 1 93 ? 38.594 17.278 -3.770 1.00 42.25 93 LEU A CA 1
ATOM 763 C C . LEU A 1 93 ? 39.888 16.805 -3.069 1.00 42.25 93 LEU A C 1
ATOM 765 O O . LEU A 1 93 ? 39.958 16.891 -1.846 1.00 42.25 93 LEU A O 1
ATOM 769 N N . SER A 1 94 ? 40.883 16.295 -3.807 1.00 39.34 94 SER A N 1
ATOM 770 C CA . SER A 1 94 ? 42.157 15.807 -3.249 1.00 39.34 94 SER A CA 1
ATOM 771 C C . SER A 1 94 ? 43.340 16.777 -3.370 1.00 39.34 94 SER A C 1
ATOM 773 O O . SER A 1 94 ? 44.285 16.646 -2.599 1.00 39.34 94 SER A O 1
ATOM 775 N N . ASN A 1 95 ? 43.306 17.731 -4.311 1.00 38.66 95 ASN A N 1
ATOM 776 C CA . ASN A 1 95 ? 44.423 18.646 -4.599 1.00 38.66 95 ASN A CA 1
ATOM 777 C C . ASN A 1 95 ? 44.122 20.130 -4.339 1.00 38.66 95 ASN A C 1
ATOM 779 O O . ASN A 1 95 ? 45.039 20.946 -4.409 1.00 38.66 95 ASN A O 1
ATOM 783 N N . GLU A 1 96 ? 42.891 20.493 -3.985 1.00 33.19 96 GLU A N 1
ATOM 784 C CA . GLU A 1 96 ? 42.580 21.815 -3.449 1.00 33.19 96 GLU A CA 1
ATOM 785 C C . GLU A 1 96 ? 42.210 21.694 -1.967 1.00 33.19 96 GLU A C 1
ATOM 787 O O . GLU A 1 96 ? 41.340 20.910 -1.584 1.00 33.19 96 GLU A O 1
ATOM 792 N N . ASN A 1 97 ? 42.847 22.513 -1.125 1.00 38.72 97 ASN A N 1
ATOM 793 C CA . ASN A 1 97 ? 42.399 22.841 0.233 1.00 38.72 97 ASN A CA 1
ATOM 794 C C . ASN A 1 97 ? 41.095 23.665 0.167 1.00 38.72 97 ASN A C 1
ATOM 796 O O . ASN A 1 97 ? 41.009 24.766 0.701 1.00 38.72 97 ASN A O 1
ATOM 800 N N . ASP A 1 98 ? 40.076 23.150 -0.519 1.00 34.31 98 ASP A N 1
ATOM 801 C CA . ASP A 1 98 ? 38.787 23.810 -0.687 1.00 34.31 98 ASP A CA 1
ATOM 802 C C . ASP A 1 98 ? 37.678 22.964 -0.048 1.00 34.31 98 ASP A C 1
ATOM 804 O O . ASP A 1 98 ? 36.718 22.489 -0.660 1.00 34.31 98 ASP A O 1
ATOM 808 N N . SER A 1 99 ? 37.815 22.801 1.271 1.00 41.94 99 SER A N 1
ATOM 809 C CA . SER A 1 99 ? 36.753 22.394 2.197 1.00 41.94 99 SER A CA 1
ATOM 810 C C . SER A 1 99 ? 35.740 23.515 2.478 1.00 41.94 99 SER A C 1
ATOM 812 O O . SER A 1 99 ? 34.883 23.361 3.351 1.00 41.94 99 SER A O 1
ATOM 814 N N . ASN A 1 100 ? 35.778 24.625 1.735 1.00 46.38 100 ASN A N 1
ATOM 815 C CA . ASN A 1 100 ? 35.116 25.890 2.074 1.00 46.38 100 ASN A CA 1
ATOM 816 C C . ASN A 1 100 ? 33.588 25.919 1.966 1.00 46.38 100 ASN A C 1
ATOM 818 O O . ASN A 1 100 ? 32.982 26.986 1.960 1.00 46.38 100 ASN A O 1
ATOM 822 N N . ASN A 1 101 ? 32.911 24.775 1.896 1.00 51.09 101 ASN A N 1
ATOM 823 C CA . ASN A 1 101 ? 31.452 24.788 1.928 1.00 51.09 101 ASN A CA 1
ATOM 824 C C . ASN A 1 101 ? 30.788 23.631 2.667 1.00 51.09 101 ASN A C 1
ATOM 826 O O . ASN A 1 101 ? 29.558 23.584 2.676 1.00 51.09 101 ASN A O 1
ATOM 830 N N . THR A 1 102 ? 31.544 22.725 3.291 1.00 62.22 102 THR A N 1
ATOM 831 C CA . THR A 1 102 ? 30.966 21.603 4.057 1.00 62.22 102 THR A CA 1
ATOM 832 C C . THR A 1 102 ? 30.917 21.896 5.551 1.00 62.22 102 THR A C 1
ATOM 834 O O . THR A 1 102 ? 29.970 21.463 6.210 1.00 62.22 102 THR A O 1
ATOM 837 N N . PHE A 1 103 ? 31.890 22.656 6.060 1.00 75.69 103 PHE A N 1
ATOM 838 C CA . PHE A 1 103 ? 31.987 23.041 7.461 1.00 75.69 103 PHE A CA 1
ATOM 839 C C . PHE A 1 103 ? 32.156 24.554 7.590 1.00 75.69 103 PHE A C 1
ATOM 841 O O . PHE A 1 103 ? 32.978 25.146 6.892 1.00 75.69 103 PHE A O 1
ATOM 848 N N . SER A 1 104 ? 31.374 25.181 8.465 1.00 81.06 104 SER A N 1
ATOM 849 C CA . SER A 1 104 ? 31.429 26.630 8.692 1.00 81.06 104 SER A CA 1
ATOM 850 C C . SER A 1 104 ? 31.475 26.974 10.172 1.00 81.06 104 SER A C 1
ATOM 852 O O . SER A 1 104 ? 31.034 26.188 11.012 1.00 81.06 104 SER A O 1
ATOM 854 N N . VAL A 1 105 ? 31.995 28.156 10.480 1.00 85.94 105 VAL A N 1
ATOM 855 C CA . VAL A 1 105 ? 32.039 28.747 11.814 1.00 85.94 105 VAL A CA 1
ATOM 856 C C . VAL A 1 105 ? 31.421 30.138 11.772 1.00 85.94 105 VAL A C 1
ATOM 858 O O . VAL A 1 105 ? 31.640 30.892 10.830 1.00 85.94 105 VAL A O 1
ATOM 861 N N . GLN A 1 106 ? 30.591 30.459 12.762 1.00 88.19 106 GLN A N 1
ATOM 862 C CA . GLN A 1 106 ? 30.032 31.802 12.931 1.00 88.19 106 GLN A CA 1
ATOM 863 C C . GLN A 1 106 ? 29.519 32.009 14.359 1.00 88.19 106 GLN A C 1
ATOM 865 O O . GLN A 1 106 ? 29.211 31.042 15.062 1.00 88.19 106 GLN A O 1
ATOM 870 N N . TYR A 1 107 ? 29.299 33.267 14.736 1.00 86.94 107 TYR A N 1
ATOM 871 C CA . TYR A 1 107 ? 28.535 33.612 15.933 1.00 86.94 107 TYR A CA 1
ATOM 872 C C . TYR A 1 107 ? 27.049 33.274 15.774 1.00 86.94 107 TYR A C 1
ATOM 874 O O . TYR A 1 107 ? 26.427 33.452 14.715 1.00 86.94 107 TYR A O 1
ATOM 882 N N . ALA A 1 108 ? 26.445 32.766 16.843 1.00 84.88 108 ALA A N 1
ATOM 883 C CA . ALA A 1 108 ? 25.027 32.468 16.877 1.00 84.88 108 ALA A CA 1
ATOM 884 C C . ALA A 1 108 ? 24.188 33.754 16.813 1.00 84.88 108 ALA A C 1
ATOM 886 O O . ALA A 1 108 ? 24.120 34.527 17.756 1.00 84.88 108 ALA A O 1
ATOM 887 N N . LYS A 1 109 ? 23.454 33.961 15.715 1.00 83.69 109 LYS A N 1
ATOM 888 C CA . LYS A 1 109 ? 22.607 35.161 15.531 1.00 83.69 109 LYS A CA 1
ATOM 889 C C . LYS A 1 109 ? 21.383 35.222 16.470 1.00 83.69 109 LYS A C 1
ATOM 891 O O . LYS A 1 109 ? 20.731 36.258 16.562 1.00 83.69 109 LYS A O 1
ATOM 896 N N . SER A 1 110 ? 21.022 34.108 17.118 1.00 80.88 110 SER A N 1
ATOM 897 C CA . SER A 1 110 ? 19.884 33.984 18.049 1.00 80.88 110 SER A CA 1
ATOM 898 C C . SER A 1 110 ? 19.963 32.679 18.853 1.00 80.88 110 SER A C 1
ATOM 900 O O . SER A 1 110 ? 20.480 31.700 18.314 1.00 80.88 110 SER A O 1
ATOM 902 N N . ASN A 1 111 ? 19.286 32.599 20.005 1.00 78.25 111 ASN A N 1
ATOM 903 C CA . ASN A 1 111 ? 19.192 31.392 20.855 1.00 78.25 111 ASN A CA 1
ATOM 904 C C . ASN A 1 111 ? 18.330 30.252 20.258 1.00 78.25 111 ASN A C 1
ATOM 906 O O . ASN A 1 111 ? 18.011 29.279 20.933 1.00 78.25 111 ASN A O 1
ATOM 910 N N . ARG A 1 112 ? 17.875 30.374 19.001 1.00 75.00 112 ARG A N 1
ATOM 911 C CA . ARG A 1 112 ? 16.967 29.403 18.359 1.00 75.00 112 ARG A CA 1
ATOM 912 C C . ARG A 1 112 ? 17.670 28.155 17.814 1.00 75.00 112 ARG A C 1
ATOM 914 O O . ARG A 1 112 ? 16.990 27.215 17.414 1.00 75.00 112 ARG A O 1
ATOM 921 N N . SER A 1 113 ? 18.999 28.153 17.716 1.00 81.31 113 SER A N 1
ATOM 922 C CA . SER A 1 113 ? 19.757 26.980 17.261 1.00 81.31 113 SER A CA 1
ATOM 923 C C . SER A 1 113 ? 20.033 26.028 18.415 1.00 81.31 113 SER A C 1
ATOM 925 O O . SER A 1 113 ? 20.523 26.459 19.450 1.00 81.31 113 SER A O 1
ATOM 927 N N . THR A 1 114 ? 19.793 24.738 18.212 1.00 86.25 114 THR A N 1
ATOM 928 C CA . THR A 1 114 ? 20.142 23.668 19.155 1.00 86.25 114 THR A CA 1
ATOM 929 C C . THR A 1 114 ? 21.354 22.897 18.650 1.00 86.25 114 THR A C 1
ATOM 931 O O . THR A 1 114 ? 21.409 22.554 17.467 1.00 86.25 114 THR A O 1
ATOM 934 N N . CYS A 1 115 ? 22.300 22.597 19.537 1.00 86.38 115 CYS A N 1
ATOM 935 C CA . CYS A 1 115 ? 23.460 21.769 19.231 1.00 86.38 115 CYS A CA 1
ATOM 936 C C . CYS A 1 115 ? 23.018 20.340 18.894 1.00 86.38 115 CYS A C 1
ATOM 938 O O . CYS A 1 115 ? 22.297 19.714 19.663 1.00 86.38 115 CYS A O 1
ATOM 940 N N . HIS A 1 116 ? 23.476 19.791 17.772 1.00 82.69 116 HIS A N 1
ATOM 941 C CA . HIS A 1 116 ? 23.117 18.436 17.357 1.00 82.69 116 HIS A CA 1
ATOM 942 C C . HIS A 1 116 ? 23.812 17.342 18.188 1.00 82.69 116 HIS A C 1
ATOM 944 O O . HIS A 1 116 ? 23.310 16.230 18.265 1.00 82.69 116 HIS A O 1
ATOM 950 N N . GLY A 1 117 ? 24.936 17.659 18.842 1.00 76.62 117 GLY A N 1
ATOM 951 C CA . GLY A 1 117 ? 25.672 16.711 19.685 1.00 76.62 117 GLY A CA 1
ATOM 952 C C . GLY A 1 117 ? 25.088 16.494 21.075 1.00 76.62 117 GLY A C 1
ATOM 953 O O . GLY A 1 117 ? 25.049 15.371 21.557 1.00 76.62 117 GLY A O 1
ATOM 954 N N . CYS A 1 118 ? 24.654 17.571 21.733 1.00 80.81 118 CYS A N 1
ATOM 955 C CA . CYS A 1 118 ? 24.147 17.514 23.108 1.00 80.81 118 CYS A CA 1
ATOM 956 C C . CYS A 1 118 ? 22.674 17.918 23.243 1.00 80.81 118 CYS A C 1
ATOM 958 O O . CYS A 1 118 ? 22.144 17.891 24.345 1.00 80.81 118 CYS A O 1
ATOM 960 N N . HIS A 1 119 ? 22.017 18.318 22.148 1.00 80.81 119 HIS A N 1
ATOM 961 C CA . HIS A 1 119 ? 20.623 18.780 22.097 1.00 80.81 119 HIS A CA 1
ATOM 962 C C . HIS A 1 119 ? 20.288 20.019 22.953 1.00 80.81 119 HIS A C 1
ATOM 964 O O . HIS A 1 119 ? 19.126 20.411 23.032 1.00 80.81 119 HIS A O 1
ATOM 970 N N . ILE A 1 120 ? 21.296 20.689 23.521 1.00 84.06 120 ILE A N 1
ATOM 971 C CA . ILE A 1 120 ? 21.157 21.941 24.283 1.00 84.06 120 ILE A CA 1
ATOM 972 C C . ILE A 1 120 ? 21.146 23.145 23.322 1.00 84.06 120 ILE A C 1
ATOM 974 O O . ILE A 1 120 ? 21.782 23.112 22.264 1.00 84.06 120 ILE A O 1
ATOM 978 N N . SER A 1 121 ? 20.406 24.202 23.664 1.00 86.12 121 SER A N 1
ATOM 979 C CA . SER A 1 121 ? 20.388 25.469 22.920 1.00 86.12 121 SER A CA 1
ATOM 980 C C . SER A 1 121 ? 21.762 26.141 22.895 1.00 86.12 121 SER A C 1
ATOM 982 O O . SER A 1 121 ? 22.483 26.119 23.884 1.00 86.12 121 SER A O 1
ATOM 984 N N . ILE A 1 122 ? 22.094 26.758 21.763 1.00 87.75 122 ILE A N 1
ATOM 985 C CA . ILE A 1 122 ? 23.306 27.558 21.571 1.00 87.75 122 ILE A CA 1
ATOM 986 C C . ILE A 1 122 ? 22.930 29.025 21.777 1.00 87.75 122 ILE A C 1
ATOM 988 O O . ILE A 1 122 ? 22.083 29.544 21.040 1.00 87.75 122 ILE A O 1
ATOM 992 N N . ASP A 1 123 ? 23.559 29.681 22.747 1.00 84.44 123 ASP A N 1
ATOM 993 C CA . ASP A 1 123 ? 23.273 31.071 23.101 1.00 84.44 123 ASP A CA 1
ATOM 994 C C . ASP A 1 123 ? 23.718 32.052 22.017 1.00 84.44 123 ASP A C 1
ATOM 996 O O . ASP A 1 123 ? 24.696 31.824 21.305 1.00 84.44 123 ASP A O 1
ATOM 1000 N N . LYS A 1 124 ? 22.988 33.159 21.872 1.00 82.88 124 LYS A N 1
ATOM 1001 C CA . LYS A 1 124 ? 23.311 34.239 20.939 1.00 82.88 124 LYS A CA 1
ATOM 1002 C C . LYS A 1 124 ? 24.707 34.794 21.239 1.00 82.88 124 LYS A C 1
ATOM 1004 O O . LYS A 1 124 ? 25.119 34.862 22.389 1.00 82.88 124 LYS A O 1
ATOM 1009 N N . ASP A 1 125 ? 25.404 35.184 20.178 1.00 80.62 125 ASP A N 1
ATOM 1010 C CA . ASP A 1 125 ? 26.746 35.767 20.196 1.00 80.62 125 ASP A CA 1
ATOM 1011 C C . ASP A 1 125 ? 27.842 34.795 20.691 1.00 80.62 125 ASP A C 1
ATOM 1013 O O . ASP A 1 125 ? 28.988 35.190 20.853 1.00 80.62 125 ASP A O 1
ATOM 1017 N N . THR A 1 126 ? 27.531 33.496 20.831 1.00 86.50 126 THR A N 1
ATOM 1018 C CA . THR A 1 126 ? 28.525 32.434 21.080 1.00 86.50 126 THR A CA 1
ATOM 1019 C C . THR A 1 126 ? 28.962 31.735 19.788 1.00 86.50 126 THR A C 1
ATOM 1021 O O . THR A 1 126 ? 28.203 31.663 18.811 1.00 86.50 126 THR A O 1
ATOM 1024 N N . LEU A 1 127 ? 30.191 31.205 19.768 1.00 86.62 127 LEU A N 1
ATOM 1025 C CA . LEU A 1 127 ? 30.727 30.447 18.636 1.00 86.62 127 LEU A CA 1
ATOM 1026 C C . LEU A 1 127 ? 29.968 29.137 18.414 1.00 86.62 127 LEU A C 1
ATOM 1028 O O . LEU A 1 127 ? 29.805 28.310 19.317 1.00 86.62 127 LEU A O 1
ATOM 1032 N N . ARG A 1 128 ? 29.593 28.889 17.159 1.00 89.38 128 ARG A N 1
ATOM 1033 C CA . ARG A 1 128 ? 29.037 27.606 16.721 1.00 89.38 128 ARG A CA 1
ATOM 1034 C C . ARG A 1 128 ? 29.642 27.149 15.404 1.00 89.38 128 ARG A C 1
ATOM 1036 O O . ARG A 1 128 ? 29.873 27.946 14.495 1.00 89.38 128 ARG A O 1
ATOM 1043 N N . LEU A 1 129 ? 29.831 25.839 15.301 1.00 89.00 129 LEU A N 1
ATOM 1044 C CA . LEU A 1 129 ? 30.345 25.160 14.114 1.00 89.00 129 LEU A CA 1
ATOM 1045 C C . LEU A 1 129 ? 29.201 24.432 13.415 1.00 89.00 129 LEU A C 1
ATOM 1047 O O . LEU A 1 129 ? 28.294 23.937 14.085 1.00 89.00 129 LEU A O 1
ATOM 1051 N N . SER A 1 130 ? 29.223 24.350 12.087 1.00 84.50 130 SER A N 1
ATOM 1052 C CA . SER A 1 130 ? 28.239 23.569 11.343 1.00 84.50 130 SER A CA 1
ATOM 1053 C C . SER A 1 130 ? 28.837 22.540 10.411 1.00 84.50 130 SER A C 1
ATOM 1055 O O . SER A 1 130 ? 29.965 22.678 9.944 1.00 84.50 130 SER A O 1
ATOM 1057 N N . ARG A 1 131 ? 28.028 21.521 10.120 1.00 82.75 131 ARG A N 1
ATOM 1058 C CA . ARG A 1 131 ? 28.210 20.593 9.005 1.00 82.75 131 ARG A CA 1
ATOM 1059 C C . ARG A 1 131 ? 26.993 20.686 8.091 1.00 82.75 131 ARG A C 1
ATOM 1061 O O . ARG A 1 131 ? 25.860 20.598 8.568 1.00 82.75 131 ARG A O 1
ATOM 1068 N N . LYS A 1 132 ? 27.197 20.791 6.776 1.00 76.81 132 LYS A N 1
ATOM 1069 C CA . LYS A 1 132 ? 26.084 20.709 5.819 1.00 76.81 132 LYS A CA 1
ATOM 1070 C C . LYS A 1 132 ? 25.510 19.295 5.770 1.00 76.81 132 LYS A C 1
ATOM 1072 O O . LYS A 1 132 ? 26.188 18.348 5.369 1.00 76.81 132 LYS A O 1
ATOM 1077 N N . ASN A 1 133 ? 24.233 19.165 6.119 1.00 66.75 133 ASN A N 1
ATOM 1078 C CA . ASN A 1 133 ? 23.470 17.933 5.988 1.00 66.75 133 ASN A CA 1
ATOM 1079 C C . ASN A 1 133 ? 22.658 17.939 4.680 1.00 66.75 133 ASN A C 1
ATOM 1081 O O . ASN A 1 133 ? 21.818 18.808 4.438 1.00 66.75 133 ASN A O 1
ATOM 1085 N N . TYR A 1 134 ? 22.898 16.917 3.855 1.00 58.59 134 TYR A N 1
ATOM 1086 C CA . TYR A 1 134 ? 22.237 16.684 2.566 1.00 58.59 134 TYR A CA 1
ATOM 1087 C C . TYR A 1 134 ? 21.170 15.571 2.618 1.00 58.59 134 TYR A C 1
ATOM 1089 O O . TYR A 1 134 ? 20.424 15.364 1.661 1.00 58.59 134 TYR A O 1
ATOM 1097 N N . THR A 1 135 ? 21.095 14.819 3.716 1.00 41.97 135 THR A N 1
ATOM 1098 C CA . THR A 1 135 ? 20.350 13.558 3.843 1.00 41.97 135 THR A CA 1
ATOM 1099 C C . THR A 1 135 ? 19.105 13.655 4.729 1.00 41.97 135 THR A C 1
ATOM 1101 O O . THR A 1 135 ? 18.231 12.791 4.613 1.00 41.97 135 THR A O 1
ATOM 1104 N N . SER A 1 136 ? 18.973 14.689 5.566 1.00 55.75 136 SER A N 1
ATOM 1105 C CA . SER A 1 1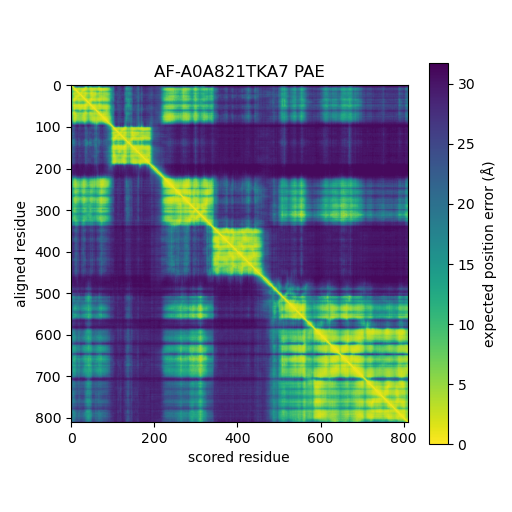36 ? 17.843 14.861 6.487 1.00 55.75 136 SER A CA 1
ATOM 1106 C C . SER A 1 136 ? 16.505 15.042 5.752 1.00 55.75 136 SER A C 1
ATOM 1108 O O . SER A 1 136 ? 16.438 15.516 4.615 1.00 55.75 136 SER A O 1
ATOM 1110 N N . ARG A 1 137 ? 15.385 14.701 6.411 1.00 43.97 137 ARG A N 1
ATOM 1111 C CA . ARG A 1 137 ? 14.019 14.861 5.859 1.00 43.97 137 ARG A CA 1
ATOM 1112 C C . ARG A 1 137 ? 13.727 16.304 5.425 1.00 43.97 137 ARG A C 1
ATOM 1114 O O . ARG A 1 137 ? 12.955 16.519 4.493 1.00 43.97 137 ARG A O 1
ATOM 1121 N N . ARG A 1 138 ? 14.341 17.278 6.103 1.00 46.84 138 ARG A N 1
ATOM 1122 C CA . ARG A 1 138 ? 14.243 18.708 5.795 1.00 46.84 138 ARG A CA 1
ATOM 1123 C C . ARG A 1 138 ? 15.170 19.090 4.638 1.00 46.84 138 ARG A C 1
ATOM 1125 O O . ARG A 1 138 ? 14.708 19.774 3.728 1.00 46.84 138 ARG A O 1
ATOM 1132 N N . ALA A 1 139 ? 16.398 18.566 4.612 1.00 52.81 139 ALA A N 1
ATOM 1133 C CA . ALA A 1 139 ? 17.348 18.799 3.526 1.00 52.81 139 ALA A CA 1
ATOM 1134 C C . ALA A 1 139 ? 16.844 18.262 2.175 1.00 52.81 139 ALA A C 1
ATOM 1136 O O . ALA A 1 139 ? 16.914 18.935 1.149 1.00 52.81 139 ALA A O 1
ATOM 1137 N N . ARG A 1 140 ? 16.193 17.093 2.197 1.00 50.31 140 ARG A N 1
ATOM 1138 C CA . ARG A 1 140 ? 15.512 16.496 1.035 1.00 50.31 140 ARG A CA 1
ATOM 1139 C C . ARG A 1 140 ? 14.300 17.298 0.537 1.00 50.31 140 ARG A C 1
ATOM 1141 O O . ARG A 1 140 ? 13.853 17.066 -0.582 1.00 50.31 140 ARG A O 1
ATOM 1148 N N . ARG A 1 141 ? 13.740 18.196 1.359 1.00 43.56 141 ARG A N 1
ATOM 1149 C CA . ARG A 1 141 ? 12.583 19.043 1.009 1.00 43.56 141 ARG A CA 1
ATOM 1150 C C . ARG A 1 141 ? 12.973 20.446 0.538 1.00 43.56 141 ARG A C 1
ATOM 1152 O O . ARG A 1 141 ? 12.284 20.969 -0.329 1.00 43.56 141 ARG A O 1
ATOM 1159 N N . TYR A 1 142 ? 14.027 21.046 1.097 1.00 46.12 142 TYR A N 1
ATOM 1160 C CA . TYR A 1 142 ? 14.333 22.475 0.906 1.00 46.12 142 TYR A CA 1
ATOM 1161 C C . TYR A 1 142 ? 15.767 22.783 0.432 1.00 46.12 142 TYR A C 1
ATOM 1163 O O . TYR A 1 142 ? 16.063 23.943 0.162 1.00 46.12 142 TYR A O 1
ATOM 1171 N N . GLY A 1 143 ? 16.639 21.780 0.286 1.00 46.25 143 GLY A N 1
ATOM 1172 C CA . GLY A 1 143 ? 18.065 21.962 -0.019 1.00 46.25 143 GLY A CA 1
ATOM 1173 C C . GLY A 1 143 ? 18.962 21.732 1.207 1.00 46.25 143 GLY A C 1
ATOM 1174 O O . GLY A 1 143 ? 18.435 21.530 2.298 1.00 46.25 143 GLY A O 1
ATOM 1175 N N . PRO A 1 144 ? 20.299 21.715 1.050 1.00 63.44 144 PRO A N 1
ATOM 1176 C CA . PRO A 1 144 ? 21.236 21.383 2.128 1.00 63.44 144 PRO A CA 1
ATOM 1177 C C . PRO A 1 144 ? 21.025 22.277 3.356 1.00 63.44 144 PRO A C 1
ATOM 1179 O O . PRO A 1 144 ? 20.905 23.492 3.216 1.00 63.44 144 PRO A O 1
ATOM 1182 N N . THR A 1 145 ? 20.963 21.683 4.548 1.00 70.06 145 THR A N 1
ATOM 1183 C CA . THR A 1 145 ? 20.722 22.410 5.806 1.00 70.06 145 THR A CA 1
ATOM 1184 C C . THR A 1 145 ? 21.925 22.309 6.732 1.00 70.06 145 THR A C 1
ATOM 1186 O O . THR A 1 145 ? 22.453 21.212 6.897 1.00 70.06 145 THR A O 1
ATOM 1189 N N . ASP A 1 146 ? 22.307 23.409 7.378 1.00 80.81 146 ASP A N 1
ATOM 1190 C CA . ASP A 1 146 ? 23.392 23.426 8.364 1.00 80.81 146 ASP A CA 1
ATOM 1191 C C . ASP A 1 146 ? 22.955 22.780 9.686 1.00 80.81 146 ASP A C 1
ATOM 1193 O O . ASP A 1 146 ? 21.955 23.178 10.292 1.00 80.81 146 ASP A O 1
ATOM 1197 N N . GLU A 1 147 ? 23.716 21.791 10.147 1.00 85.50 147 GLU A N 1
ATOM 1198 C CA . GLU A 1 147 ? 23.593 21.227 11.491 1.00 85.50 147 GLU A CA 1
ATOM 1199 C C . GLU A 1 147 ? 24.588 21.905 12.417 1.00 85.50 147 GLU A C 1
ATOM 1201 O O . GLU A 1 147 ? 25.791 21.793 12.201 1.00 85.50 147 GLU A O 1
ATOM 1206 N N . TRP A 1 148 ? 24.089 22.609 13.434 1.00 90.12 148 TRP A N 1
ATOM 1207 C CA . TRP A 1 148 ? 24.908 23.394 14.357 1.00 90.12 148 TRP A CA 1
ATOM 1208 C C . TRP A 1 148 ? 25.395 22.560 15.544 1.00 90.12 148 TRP A C 1
ATOM 1210 O O . TRP A 1 148 ? 24.654 21.743 16.089 1.00 90.12 148 TRP A O 1
ATOM 1220 N N . TYR A 1 149 ? 26.620 22.823 15.986 1.00 88.00 149 TYR A N 1
ATOM 1221 C CA . TYR A 1 149 ? 27.281 22.192 17.122 1.00 88.00 149 TYR A CA 1
ATOM 1222 C C . TYR A 1 149 ? 27.972 23.260 17.978 1.00 88.00 149 TYR A C 1
ATOM 1224 O O . TYR A 1 149 ? 28.497 24.244 17.452 1.00 88.00 149 TYR A O 1
ATOM 1232 N N . HIS A 1 150 ? 28.035 23.037 19.293 1.00 88.06 150 HIS A N 1
ATOM 1233 C CA . HIS A 1 150 ? 28.997 23.744 20.141 1.00 88.06 150 HIS A CA 1
ATOM 1234 C C . HIS A 1 150 ? 30.425 23.386 19.718 1.00 88.06 150 HIS A C 1
ATOM 1236 O O . HIS A 1 150 ? 30.677 22.249 19.310 1.00 88.06 150 HIS A O 1
ATOM 1242 N N . VAL A 1 151 ? 31.369 24.312 19.904 1.00 86.81 151 VAL A N 1
ATOM 1243 C CA . VAL A 1 151 ? 32.792 24.111 19.573 1.00 86.81 151 VAL A CA 1
ATOM 1244 C C . VAL A 1 151 ? 33.350 22.826 20.204 1.00 86.81 151 VAL A C 1
ATOM 1246 O O . VAL A 1 151 ? 33.963 22.002 19.524 1.00 86.81 151 VAL A O 1
ATOM 1249 N N . ASN A 1 152 ? 33.052 22.592 21.487 1.00 85.31 152 ASN A N 1
ATOM 1250 C CA . ASN A 1 152 ? 33.504 21.400 22.212 1.00 85.31 152 ASN A CA 1
ATOM 1251 C C . ASN A 1 152 ? 32.841 20.108 21.711 1.00 85.31 152 ASN A C 1
ATOM 1253 O O . ASN A 1 152 ? 33.526 19.104 21.521 1.00 85.31 152 ASN A O 1
ATOM 1257 N N . CYS A 1 153 ? 31.530 20.138 21.449 1.00 83.50 153 CYS A N 1
ATOM 1258 C CA . CYS A 1 153 ? 30.800 18.980 20.926 1.00 83.50 153 CYS A CA 1
ATOM 1259 C C . CYS A 1 153 ? 31.305 18.586 19.533 1.00 83.50 153 CYS A C 1
ATOM 1261 O O . CYS A 1 153 ? 31.475 17.405 19.244 1.00 83.50 153 CYS A O 1
ATOM 1263 N N . PHE A 1 154 ? 31.590 19.572 18.680 1.00 85.75 154 PHE A N 1
ATOM 1264 C CA . PHE A 1 154 ? 32.161 19.329 17.360 1.00 85.75 154 PHE A CA 1
ATOM 1265 C C . PHE A 1 154 ? 33.566 18.720 17.462 1.00 85.75 154 PHE A C 1
ATOM 1267 O O . PHE A 1 154 ? 33.867 17.763 16.757 1.00 85.75 154 PHE A O 1
ATOM 1274 N N . ASN A 1 155 ? 34.419 19.219 18.368 1.00 82.69 155 ASN A N 1
ATOM 1275 C CA . ASN A 1 155 ? 35.774 18.688 18.552 1.00 82.69 155 ASN A CA 1
ATOM 1276 C C . ASN A 1 155 ? 35.776 17.232 19.052 1.00 82.69 155 ASN A C 1
ATOM 1278 O O . ASN A 1 155 ? 36.585 16.427 18.593 1.00 82.69 155 ASN A O 1
ATOM 1282 N N . GLN A 1 156 ? 34.849 16.873 19.946 1.00 81.94 156 GLN A N 1
ATOM 1283 C CA . GLN A 1 156 ? 34.689 15.495 20.427 1.00 81.94 156 GLN A CA 1
ATOM 1284 C C . GLN A 1 156 ? 34.265 14.541 19.304 1.00 81.94 156 GLN A C 1
ATOM 1286 O O . GLN A 1 156 ? 34.789 13.435 19.209 1.00 81.94 156 GLN A O 1
ATOM 1291 N N . MET A 1 157 ? 33.375 14.989 18.416 1.00 69.25 157 MET A N 1
ATOM 1292 C CA . MET A 1 157 ? 32.813 14.169 17.337 1.00 69.25 157 MET A CA 1
ATOM 1293 C C . MET A 1 157 ? 33.506 14.368 15.984 1.00 69.25 157 MET A C 1
ATOM 1295 O O . MET A 1 157 ? 33.015 13.889 14.967 1.00 69.25 157 MET A O 1
ATOM 1299 N N . LYS A 1 158 ? 34.650 15.063 15.921 1.00 72.56 158 LYS A N 1
ATOM 1300 C CA . LYS A 1 158 ? 35.278 15.452 14.643 1.00 72.56 158 LYS A CA 1
ATOM 1301 C C . LYS A 1 158 ? 35.575 14.273 13.712 1.00 72.56 158 LYS A C 1
ATOM 1303 O O . LYS A 1 158 ? 35.401 14.400 12.504 1.00 72.56 158 LYS A O 1
ATOM 1308 N N . LYS A 1 159 ? 35.948 13.113 14.268 1.00 65.31 159 LYS A N 1
ATOM 1309 C CA . LYS A 1 159 ? 36.186 11.878 13.500 1.00 65.31 159 LYS A CA 1
ATOM 1310 C C . LYS A 1 159 ? 34.890 11.321 12.902 1.00 65.31 159 LYS A C 1
ATOM 1312 O O . LYS A 1 159 ? 34.859 11.023 11.714 1.00 65.31 159 LYS A O 1
ATOM 1317 N N . ASP A 1 160 ? 33.816 11.274 13.688 1.00 59.91 160 ASP A N 1
ATOM 1318 C CA . ASP A 1 160 ? 32.498 10.776 13.258 1.00 59.91 160 ASP A CA 1
ATOM 1319 C C . ASP A 1 160 ? 31.808 11.741 12.281 1.00 59.91 160 ASP A C 1
ATOM 1321 O O . ASP A 1 160 ? 31.056 11.347 11.385 1.00 59.91 160 ASP A O 1
ATOM 1325 N N . LEU A 1 161 ? 32.108 13.034 12.414 1.00 62.97 161 LEU A N 1
ATOM 1326 C CA . LEU A 1 161 ? 31.659 14.082 11.506 1.00 62.97 161 LEU A CA 1
ATOM 1327 C C . LEU A 1 161 ? 32.463 14.123 10.194 1.00 62.97 161 LEU A C 1
ATOM 1329 O O . LEU A 1 161 ? 32.054 14.826 9.268 1.00 62.97 161 LEU A O 1
ATOM 1333 N N . GLY A 1 162 ? 33.551 13.349 10.092 1.00 61.91 162 GLY A N 1
ATOM 1334 C CA . GLY A 1 162 ? 34.425 13.290 8.919 1.00 61.91 162 GLY A CA 1
ATOM 1335 C C . GLY A 1 162 ? 35.256 14.559 8.711 1.00 61.91 162 GLY A C 1
ATOM 1336 O O . GLY A 1 162 ? 35.573 14.898 7.573 1.00 61.91 162 GLY A O 1
ATOM 1337 N N . PHE A 1 163 ? 35.561 15.290 9.786 1.00 66.75 163 PHE A N 1
ATOM 1338 C CA . PHE A 1 163 ? 36.383 16.494 9.750 1.00 66.75 163 PHE A CA 1
ATOM 1339 C C . PHE A 1 163 ? 37.857 16.150 10.006 1.00 66.75 163 PHE A C 1
ATOM 1341 O O . PHE A 1 163 ? 38.224 15.709 11.097 1.00 66.75 163 PHE A O 1
ATOM 1348 N N . PHE A 1 164 ? 38.700 16.391 8.999 1.00 65.56 164 PHE A N 1
ATOM 1349 C CA . PHE A 1 164 ? 40.147 16.132 9.032 1.00 65.56 164 PHE A CA 1
ATOM 1350 C C . PHE A 1 164 ? 40.995 17.397 8.797 1.00 65.56 164 PHE A C 1
ATOM 1352 O O . PHE A 1 164 ? 42.210 17.296 8.649 1.00 65.56 164 PHE A O 1
ATOM 1359 N N . GLY A 1 165 ? 40.359 18.572 8.733 1.00 70.44 165 GLY A N 1
ATOM 1360 C CA . GLY A 1 165 ? 41.020 19.859 8.507 1.00 70.44 165 GLY A CA 1
ATOM 1361 C C . GLY A 1 165 ? 41.541 20.524 9.788 1.00 70.44 165 GLY A C 1
ATOM 1362 O O . GLY A 1 165 ? 41.360 20.014 10.894 1.00 70.44 165 GLY A O 1
ATOM 1363 N N . THR A 1 166 ? 42.189 21.679 9.628 1.00 77.69 166 THR A N 1
ATOM 1364 C CA . THR A 1 166 ? 42.678 22.549 10.716 1.00 77.69 166 THR A CA 1
ATOM 1365 C C . THR A 1 166 ? 41.659 23.642 11.054 1.00 77.69 166 THR A C 1
ATOM 1367 O O . THR A 1 166 ? 40.649 23.785 10.364 1.00 77.69 166 THR A O 1
ATOM 1370 N N . ALA A 1 167 ? 41.898 24.452 12.090 1.00 75.50 167 ALA A N 1
ATOM 1371 C CA . ALA A 1 167 ? 41.004 25.569 12.438 1.00 75.50 167 ALA A CA 1
ATOM 1372 C C . ALA A 1 167 ? 40.757 26.536 11.263 1.00 75.50 167 ALA A C 1
ATOM 1374 O O . ALA A 1 167 ? 39.656 27.045 11.080 1.00 75.50 167 ALA A O 1
ATOM 1375 N N . GLU A 1 168 ? 41.771 26.713 10.420 1.00 74.75 168 GLU A N 1
ATOM 1376 C CA . GLU A 1 168 ? 41.750 27.588 9.243 1.00 74.75 168 GLU A CA 1
ATOM 1377 C C . GLU A 1 168 ? 40.889 27.029 8.094 1.00 74.75 168 GLU A C 1
ATOM 1379 O O . GLU A 1 168 ? 40.596 27.745 7.144 1.00 74.75 168 GLU A O 1
ATOM 1384 N N . SER A 1 169 ? 40.456 25.765 8.179 1.00 71.44 169 SER A N 1
ATOM 1385 C CA . SER A 1 169 ? 39.645 25.099 7.147 1.00 71.44 169 SER A CA 1
ATOM 1386 C C . SER A 1 169 ? 38.131 25.333 7.277 1.00 71.44 169 SER A C 1
ATOM 1388 O O . SER A 1 169 ? 37.366 24.877 6.419 1.00 71.44 169 SER A O 1
ATOM 1390 N N . PHE A 1 170 ? 37.683 26.018 8.339 1.00 74.88 170 PHE A N 1
ATOM 1391 C CA . PHE A 1 170 ? 36.279 26.384 8.531 1.00 74.88 170 PHE A CA 1
ATOM 1392 C C . PHE A 1 170 ? 35.913 27.645 7.740 1.00 74.88 170 PHE A C 1
ATOM 1394 O O . PHE A 1 170 ? 36.531 28.700 7.888 1.00 74.88 170 PHE A O 1
ATOM 1401 N N . PHE A 1 171 ? 34.825 27.575 6.972 1.00 74.81 171 PHE A N 1
ATOM 1402 C CA . PHE A 1 171 ? 34.271 28.746 6.294 1.00 74.81 171 PHE A CA 1
ATOM 1403 C C . PHE A 1 171 ? 33.745 29.770 7.317 1.00 74.81 171 PHE A C 1
ATOM 1405 O O . PHE A 1 171 ? 32.893 29.419 8.133 1.00 74.81 171 PHE A O 1
ATOM 1412 N N . GLY A 1 172 ? 34.228 31.015 7.266 1.00 74.12 172 GLY A N 1
ATOM 1413 C CA . GLY A 1 172 ? 33.909 32.074 8.239 1.00 74.12 172 GLY A CA 1
ATOM 1414 C C . GLY A 1 172 ? 34.936 32.242 9.368 1.00 74.12 172 GLY A C 1
ATOM 1415 O O . GLY A 1 172 ? 34.737 33.077 10.242 1.00 74.12 172 GLY A O 1
ATOM 1416 N N . PHE A 1 173 ? 36.047 31.487 9.358 1.00 78.25 173 PHE A N 1
ATOM 1417 C CA . PHE A 1 173 ? 37.111 31.604 10.370 1.00 78.25 173 PHE A CA 1
ATOM 1418 C C . PHE A 1 173 ? 37.781 32.988 10.381 1.00 78.25 173 PHE A C 1
ATOM 1420 O O . PHE A 1 173 ? 38.092 33.515 11.443 1.00 78.25 173 PHE A O 1
ATOM 1427 N N . VAL A 1 174 ? 37.963 33.586 9.200 1.00 77.62 174 VAL A N 1
ATOM 1428 C CA . VAL A 1 174 ? 38.579 34.916 9.027 1.00 77.62 174 VAL A CA 1
ATOM 1429 C C . VAL A 1 174 ? 37.708 36.036 9.612 1.00 77.62 174 VAL A C 1
ATOM 1431 O O . VAL A 1 174 ? 38.227 37.086 9.972 1.00 77.62 174 VAL A O 1
ATOM 1434 N N . ASP A 1 175 ? 36.400 35.800 9.748 1.00 75.56 175 ASP A N 1
ATOM 1435 C CA . ASP A 1 175 ? 35.431 36.785 10.243 1.00 75.56 175 ASP A CA 1
ATOM 1436 C C . ASP A 1 175 ? 35.301 36.781 11.784 1.00 75.56 175 ASP A C 1
ATOM 1438 O O . ASP A 1 175 ? 34.484 37.519 12.339 1.00 75.56 175 ASP A O 1
ATOM 1442 N N . LEU A 1 176 ? 36.067 35.932 12.482 1.00 82.31 176 LEU A N 1
ATOM 1443 C CA . LEU A 1 176 ? 36.100 35.846 13.946 1.00 82.31 176 LEU A CA 1
ATOM 1444 C C . LEU A 1 176 ? 37.110 36.834 14.539 1.00 82.31 176 LEU A C 1
ATOM 1446 O O . LEU A 1 176 ? 38.094 37.188 13.890 1.00 82.31 176 LEU A O 1
ATOM 1450 N N . ASN A 1 177 ? 36.901 37.243 15.789 1.00 82.56 177 ASN A N 1
ATOM 1451 C CA . ASN A 1 177 ? 37.879 38.036 16.537 1.00 82.56 177 ASN A CA 1
ATOM 1452 C C . ASN A 1 177 ? 39.131 37.202 16.896 1.00 82.56 177 ASN A C 1
ATOM 1454 O O . ASN A 1 177 ? 39.108 35.969 16.926 1.00 82.56 177 ASN A O 1
ATOM 1458 N N . ASP A 1 178 ? 40.249 37.887 17.151 1.00 80.12 178 ASP A N 1
ATOM 1459 C CA . ASP A 1 178 ? 41.563 37.245 17.305 1.00 80.12 178 ASP A CA 1
ATOM 1460 C C . ASP A 1 178 ? 41.610 36.238 18.469 1.00 80.12 178 ASP A C 1
ATOM 1462 O O . ASP A 1 178 ? 42.276 35.207 18.370 1.00 80.12 178 ASP A O 1
ATOM 1466 N N . GLU A 1 179 ? 40.866 36.498 19.548 1.00 81.25 179 GLU A N 1
ATOM 1467 C CA . GLU A 1 179 ? 40.755 35.604 20.709 1.00 81.25 179 GLU A CA 1
ATOM 1468 C C . GLU A 1 179 ? 40.098 34.261 20.336 1.00 81.25 179 GLU A C 1
ATOM 1470 O O . GLU A 1 179 ? 40.654 33.196 20.622 1.00 81.25 179 GLU A O 1
ATOM 1475 N N . ASP A 1 180 ? 38.980 34.289 19.604 1.00 83.62 180 ASP A N 1
ATOM 1476 C CA . ASP A 1 180 ? 38.252 33.084 19.186 1.00 83.62 180 ASP A CA 1
ATOM 1477 C C . ASP A 1 180 ? 38.995 32.307 18.086 1.00 83.62 180 ASP A C 1
ATOM 1479 O O . ASP A 1 180 ? 38.929 31.073 18.010 1.00 83.62 180 ASP A O 1
ATOM 1483 N N . GLN A 1 181 ? 39.757 33.008 17.239 1.00 79.69 181 GLN A N 1
ATOM 1484 C CA . GLN A 1 181 ? 40.648 32.370 16.269 1.00 79.69 181 GLN A CA 1
ATOM 1485 C C . GLN A 1 181 ? 41.749 31.556 16.959 1.00 79.69 181 GLN A C 1
ATOM 1487 O O . GLN A 1 181 ? 42.100 30.468 16.487 1.00 79.69 181 GLN A O 1
ATOM 1492 N N . VAL A 1 182 ? 42.294 32.060 18.071 1.00 82.38 182 VAL A N 1
ATOM 1493 C CA . VAL A 1 182 ? 43.287 31.344 18.883 1.00 82.38 182 VAL A CA 1
ATOM 1494 C C . VAL A 1 182 ? 42.651 30.127 19.559 1.00 82.38 182 VAL A C 1
ATOM 1496 O O . VAL A 1 182 ? 43.220 29.037 19.467 1.00 82.38 182 VAL A O 1
ATOM 1499 N N . GLU A 1 183 ? 41.449 30.263 20.133 1.00 82.62 183 GLU A N 1
ATOM 1500 C CA . GLU A 1 183 ? 40.729 29.144 20.765 1.00 82.62 183 GLU A CA 1
ATOM 1501 C C . GLU A 1 183 ? 40.492 27.983 19.779 1.00 82.62 183 GLU A C 1
ATOM 1503 O O . GLU A 1 183 ? 40.703 26.804 20.092 1.00 82.62 183 GLU A O 1
ATOM 1508 N N . LEU A 1 184 ? 40.086 28.293 18.545 1.00 82.06 184 LEU A N 1
ATOM 1509 C CA . LEU A 1 184 ? 39.867 27.281 17.512 1.00 82.06 184 LEU A CA 1
ATOM 1510 C C . LEU A 1 184 ? 41.181 26.662 17.019 1.00 82.06 184 LEU A C 1
ATOM 1512 O O . LEU A 1 184 ? 41.232 25.446 16.811 1.00 82.06 184 LEU A O 1
ATOM 1516 N N . LYS A 1 185 ? 42.255 27.449 16.872 1.00 83.69 185 LYS A N 1
ATOM 1517 C CA . LYS A 1 185 ? 43.595 26.941 16.515 1.00 83.69 185 LYS A CA 1
ATOM 1518 C C . LYS A 1 185 ? 44.150 25.986 17.569 1.00 83.69 185 LYS A C 1
ATOM 1520 O O . LYS A 1 185 ? 44.769 24.990 17.200 1.00 83.69 185 LYS A O 1
ATOM 1525 N N . GLU A 1 186 ? 43.877 26.223 18.849 1.00 83.44 186 GLU A N 1
ATOM 1526 C CA . GLU A 1 186 ? 44.247 25.304 19.930 1.00 83.44 186 GLU A CA 1
ATOM 1527 C C . GLU A 1 186 ? 43.472 23.976 19.842 1.00 83.44 186 GLU A C 1
ATOM 1529 O O . GLU A 1 186 ? 44.049 22.895 19.975 1.00 83.44 186 GLU A O 1
ATOM 1534 N N . LYS A 1 187 ? 42.167 24.030 19.545 1.00 79.00 187 LYS A N 1
ATOM 1535 C CA . LYS A 1 18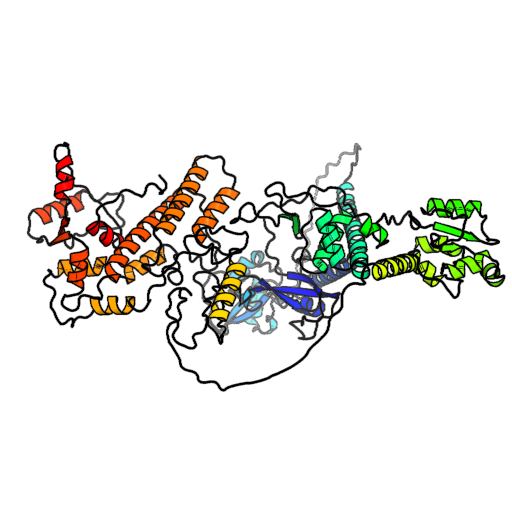7 ? 41.297 22.838 19.505 1.00 79.00 187 LYS A CA 1
ATOM 1536 C C . LYS A 1 187 ? 41.433 21.997 18.231 1.00 79.00 187 LYS A C 1
ATOM 1538 O O . LYS A 1 187 ? 41.252 20.775 18.289 1.00 79.00 187 LYS A O 1
ATOM 1543 N N . PHE A 1 188 ? 41.742 22.626 17.096 1.00 78.38 188 PHE A N 1
ATOM 1544 C CA . PHE A 1 188 ? 41.752 21.991 15.769 1.00 78.38 188 PHE A CA 1
ATOM 1545 C C . PHE A 1 188 ? 43.118 22.023 15.055 1.00 78.38 188 PHE A C 1
ATOM 1547 O O . PHE A 1 188 ? 43.251 21.412 13.997 1.00 78.38 188 PHE A O 1
ATOM 1554 N N . GLY A 1 189 ? 44.146 22.649 15.639 1.00 76.50 189 GLY A N 1
ATOM 1555 C CA . GLY A 1 189 ? 45.515 22.699 15.108 1.00 76.50 189 GLY A CA 1
ATOM 1556 C C . GLY A 1 189 ? 45.732 23.743 14.002 1.00 76.50 189 GLY A C 1
ATOM 1557 O O . GLY A 1 189 ? 44.780 24.309 13.459 1.00 76.50 189 GLY A O 1
ATOM 1558 N N . THR A 1 190 ? 47.003 23.983 13.657 1.00 63.31 190 THR A N 1
ATOM 1559 C CA . THR A 1 190 ? 47.446 24.890 12.580 1.00 63.31 190 THR A CA 1
ATOM 1560 C C . THR A 1 190 ? 48.166 24.138 11.463 1.00 63.31 190 THR A C 1
ATOM 1562 O O . THR A 1 190 ? 48.699 23.043 11.648 1.00 63.31 190 THR A O 1
ATOM 1565 N N . SER A 1 191 ? 48.201 24.752 10.283 1.00 50.06 191 SER A N 1
ATOM 1566 C CA . SER A 1 191 ? 48.661 24.148 9.028 1.00 50.06 191 SER A CA 1
ATOM 1567 C C . SER A 1 191 ? 50.185 23.920 8.940 1.00 50.06 191 SER A C 1
ATOM 1569 O O . SER A 1 191 ? 50.671 23.399 7.939 1.00 50.06 191 SER A O 1
ATOM 1571 N N . THR A 1 192 ? 50.971 24.249 9.976 1.00 37.81 192 THR A N 1
ATOM 1572 C CA . THR A 1 192 ? 52.438 24.097 9.959 1.00 37.81 192 THR A CA 1
ATOM 1573 C C . THR A 1 192 ? 53.038 23.750 11.329 1.00 37.81 192 THR A C 1
ATOM 1575 O O . THR A 1 192 ? 53.275 24.635 12.146 1.00 37.81 192 THR A O 1
ATOM 1578 N N . SER A 1 193 ? 53.357 22.466 11.559 1.00 29.19 193 SER A N 1
ATOM 1579 C CA . SER A 1 193 ? 54.657 21.959 12.069 1.00 29.19 193 SER A CA 1
ATOM 1580 C C . SER A 1 193 ? 54.548 20.573 12.731 1.00 29.19 193 SER A C 1
ATOM 1582 O O . SER A 1 193 ? 53.952 20.416 13.789 1.00 29.19 193 SER A O 1
ATOM 1584 N N . SER A 1 194 ? 55.203 19.563 12.139 1.00 27.72 194 SER A N 1
ATOM 1585 C CA . SER A 1 194 ? 55.945 18.509 12.864 1.00 27.72 194 SER A CA 1
ATOM 1586 C C . SER A 1 194 ? 56.771 17.642 11.902 1.00 27.72 194 SER A C 1
ATOM 1588 O O . SER A 1 194 ? 56.441 16.504 11.587 1.00 27.72 194 SER A O 1
ATOM 1590 N N . LYS A 1 195 ? 57.919 18.182 11.478 1.00 31.58 195 LYS A N 1
ATOM 1591 C CA . LYS A 1 195 ? 59.136 17.396 11.228 1.00 31.58 195 LYS A CA 1
ATOM 1592 C C . LYS A 1 195 ? 59.844 17.272 12.579 1.00 31.58 195 LYS A C 1
ATOM 1594 O O . LYS A 1 195 ? 60.379 18.272 13.044 1.00 31.58 195 LYS A O 1
ATOM 1599 N N . ARG A 1 196 ? 59.916 16.084 13.191 1.00 28.80 196 ARG A N 1
ATOM 1600 C CA . ARG A 1 196 ? 60.957 15.775 14.194 1.00 28.80 196 ARG A CA 1
ATOM 1601 C C . ARG A 1 196 ? 61.358 14.294 14.186 1.00 28.80 196 ARG A C 1
ATOM 1603 O O . ARG A 1 196 ? 60.643 13.419 14.652 1.00 28.80 196 ARG A O 1
ATOM 1610 N N . LYS A 1 197 ? 62.562 14.092 13.641 1.00 25.03 197 LYS A N 1
ATOM 1611 C CA . LYS A 1 197 ? 63.587 13.076 13.939 1.00 25.03 197 LYS A CA 1
ATOM 1612 C C . LYS A 1 197 ? 63.472 12.442 15.340 1.00 25.03 197 LYS A C 1
ATOM 1614 O O . LYS A 1 197 ? 63.510 13.164 16.333 1.00 25.03 197 LYS A O 1
ATOM 1619 N N . ARG A 1 198 ? 63.583 11.112 15.408 1.00 26.84 198 ARG A N 1
ATOM 1620 C CA . ARG A 1 198 ? 64.333 10.410 16.465 1.00 26.84 198 ARG A CA 1
ATOM 1621 C C . ARG A 1 198 ? 65.371 9.495 15.810 1.00 26.84 198 ARG A C 1
ATOM 1623 O O . ARG A 1 198 ? 65.056 8.763 14.880 1.00 26.84 198 ARG A O 1
ATOM 1630 N N . LYS A 1 199 ? 66.616 9.629 16.268 1.00 23.98 199 LYS A N 1
ATOM 1631 C CA . LYS A 1 199 ? 67.822 8.876 15.898 1.00 23.98 199 LYS A CA 1
ATOM 1632 C C . LYS A 1 199 ? 68.461 8.413 17.220 1.00 23.98 199 LYS A C 1
ATOM 1634 O O . LYS A 1 199 ? 68.437 9.196 18.167 1.00 23.98 199 LYS A O 1
ATOM 1639 N N . GLY A 1 200 ? 68.996 7.191 17.248 1.00 24.09 200 GLY A N 1
ATOM 1640 C CA . GLY A 1 200 ? 69.640 6.504 18.386 1.00 24.09 200 GLY A CA 1
ATOM 1641 C C . GLY A 1 200 ? 69.157 5.045 18.433 1.00 24.09 200 GLY A C 1
ATOM 1642 O O . GLY A 1 200 ? 68.040 4.825 18.881 1.00 24.09 200 GLY A O 1
ATOM 1643 N N . GLU A 1 201 ? 69.734 4.129 17.637 1.00 22.73 201 GLU A N 1
ATOM 1644 C CA . GLU A 1 201 ? 70.874 3.222 17.962 1.00 22.73 201 GLU A CA 1
ATOM 1645 C C . GLU A 1 201 ? 70.488 2.134 18.996 1.00 22.73 201 GLU A C 1
ATOM 1647 O O . GLU A 1 201 ? 69.879 2.469 19.998 1.00 22.73 201 GLU A O 1
ATOM 1652 N N . VAL A 1 202 ? 70.780 0.828 18.886 1.00 24.38 202 VAL A N 1
ATOM 1653 C CA . VAL A 1 202 ? 71.553 -0.006 17.943 1.00 24.38 202 VAL A CA 1
ATOM 1654 C C . VAL A 1 202 ? 71.209 -1.498 18.222 1.00 24.38 202 VAL A C 1
ATOM 1656 O O . VAL A 1 202 ? 71.039 -1.877 19.373 1.00 24.38 202 VAL A O 1
ATOM 1659 N N . MET A 1 203 ? 71.134 -2.296 17.145 1.00 22.91 203 MET A N 1
ATOM 1660 C CA . MET A 1 203 ? 71.422 -3.744 16.978 1.00 22.91 203 MET A CA 1
ATOM 1661 C C . MET A 1 203 ? 70.714 -4.837 17.816 1.00 22.91 203 MET A C 1
ATOM 1663 O O . MET A 1 203 ? 70.935 -4.977 19.010 1.00 22.91 203 MET A O 1
ATOM 1667 N N . ASN A 1 204 ? 70.071 -5.792 17.125 1.00 22.78 204 ASN A N 1
ATOM 1668 C CA . ASN A 1 204 ? 70.803 -6.984 16.670 1.00 22.78 204 ASN A CA 1
ATOM 1669 C C . ASN A 1 204 ? 70.140 -7.670 15.462 1.00 22.78 204 ASN A C 1
ATOM 1671 O O . ASN A 1 204 ? 68.930 -7.868 15.413 1.00 22.78 204 ASN A O 1
ATOM 1675 N N . ASN A 1 205 ? 70.989 -7.985 14.484 1.00 23.31 205 ASN A N 1
ATOM 1676 C CA . ASN A 1 205 ? 70.713 -8.754 13.276 1.00 23.31 205 ASN A CA 1
ATOM 1677 C C . ASN A 1 205 ? 70.829 -10.244 13.597 1.00 23.31 205 ASN A C 1
ATOM 1679 O O . ASN A 1 205 ? 71.828 -10.640 14.185 1.00 23.31 205 ASN A O 1
ATOM 1683 N N . GLU A 1 206 ? 69.945 -11.064 13.036 1.00 21.83 206 GLU A N 1
ATOM 1684 C CA . GLU A 1 206 ? 70.343 -12.386 12.554 1.00 21.83 206 GLU A CA 1
ATOM 1685 C C . GLU A 1 206 ? 69.666 -12.661 11.211 1.00 21.83 206 GLU A C 1
ATOM 1687 O O . GLU A 1 206 ? 68.468 -12.902 11.096 1.00 21.83 206 GLU A O 1
ATOM 1692 N N . SER A 1 207 ? 70.478 -12.571 10.164 1.00 23.48 207 SER A N 1
ATOM 1693 C CA . SER A 1 207 ? 70.173 -13.015 8.813 1.00 23.48 207 SER A CA 1
ATOM 1694 C C . SER A 1 207 ? 70.829 -14.375 8.590 1.00 23.48 207 SER A C 1
ATOM 1696 O O . SER A 1 207 ? 72.053 -14.476 8.683 1.00 23.48 207 SER A O 1
ATOM 1698 N N . THR A 1 208 ? 70.058 -15.392 8.203 1.00 24.12 208 THR A N 1
ATOM 1699 C CA . THR A 1 208 ? 70.588 -16.573 7.506 1.00 24.12 208 THR A CA 1
ATOM 1700 C C . THR A 1 208 ? 69.833 -16.822 6.200 1.00 24.12 208 THR A C 1
ATOM 1702 O O . THR A 1 208 ? 68.666 -16.481 6.032 1.00 24.12 208 THR A O 1
ATOM 1705 N N . LYS A 1 209 ? 70.603 -17.301 5.221 1.00 22.80 209 LYS A N 1
ATOM 1706 C CA . LYS A 1 209 ? 70.374 -17.271 3.775 1.00 22.80 209 LYS A CA 1
ATOM 1707 C C . LYS A 1 209 ? 69.356 -18.310 3.282 1.00 22.80 209 LYS A C 1
ATOM 1709 O O . LYS A 1 209 ? 69.430 -19.474 3.647 1.00 22.80 209 LYS A O 1
ATOM 1714 N N . ALA A 1 210 ? 68.530 -17.857 2.338 1.00 24.75 210 ALA A N 1
ATOM 1715 C CA . ALA A 1 210 ? 68.114 -18.489 1.080 1.00 24.75 210 ALA A CA 1
ATOM 1716 C C . ALA A 1 210 ? 67.946 -20.023 0.992 1.00 24.75 210 ALA A C 1
ATOM 1718 O O . ALA A 1 210 ? 68.924 -20.767 0.951 1.00 24.75 210 ALA A O 1
ATOM 1719 N N . LYS A 1 211 ? 66.713 -20.442 0.670 1.00 24.50 211 LYS A N 1
ATOM 1720 C CA . LYS A 1 211 ? 66.432 -21.423 -0.393 1.00 24.50 211 LYS A CA 1
ATOM 1721 C C . LYS A 1 211 ? 65.153 -21.020 -1.138 1.00 24.50 211 LYS A C 1
ATOM 1723 O O . LYS A 1 211 ? 64.123 -20.765 -0.529 1.00 24.50 211 LYS A O 1
ATOM 1728 N N . GLN A 1 212 ? 65.277 -20.909 -2.457 1.00 26.84 212 GLN A N 1
ATOM 1729 C CA . GLN A 1 212 ? 64.216 -20.620 -3.419 1.00 26.84 212 GLN A CA 1
ATOM 1730 C C . GLN A 1 212 ? 63.174 -21.748 -3.454 1.00 26.84 212 GLN A C 1
ATOM 1732 O O . GLN A 1 212 ? 63.566 -22.909 -3.536 1.00 26.84 212 GLN A O 1
ATOM 1737 N N . ALA A 1 213 ? 61.884 -21.400 -3.511 1.00 24.20 213 ALA A N 1
ATOM 1738 C CA . ALA A 1 213 ? 60.886 -22.104 -4.322 1.00 24.20 213 ALA A CA 1
ATOM 1739 C C . ALA A 1 213 ? 59.602 -21.261 -4.489 1.00 24.20 213 ALA A C 1
ATOM 1741 O O . ALA A 1 213 ? 58.944 -20.931 -3.511 1.00 24.20 213 ALA A O 1
ATOM 1742 N N . LYS A 1 214 ? 59.281 -20.991 -5.763 1.00 23.59 214 LYS A N 1
ATOM 1743 C CA . LYS A 1 214 ? 57.985 -20.643 -6.378 1.00 23.59 214 LYS A CA 1
ATOM 1744 C C . LYS A 1 214 ? 57.242 -19.361 -5.963 1.00 23.59 214 LYS A C 1
ATOM 1746 O O . LYS A 1 214 ? 56.501 -19.304 -4.992 1.00 23.59 214 LYS A O 1
ATOM 1751 N N . VAL A 1 215 ? 57.372 -18.376 -6.853 1.00 32.62 215 VAL A N 1
ATOM 1752 C CA . VAL A 1 215 ? 56.363 -17.359 -7.171 1.00 32.62 215 VAL A CA 1
ATOM 1753 C C . VAL A 1 215 ? 55.216 -18.052 -7.915 1.00 32.62 215 VAL A C 1
ATOM 1755 O O . VAL A 1 215 ? 55.460 -18.619 -8.977 1.00 32.62 215 VAL A O 1
ATOM 1758 N N . GLU A 1 216 ? 54.000 -17.994 -7.374 1.00 25.56 216 GLU A N 1
ATOM 1759 C CA . GLU A 1 216 ? 52.746 -18.155 -8.125 1.00 25.56 216 GLU A CA 1
ATOM 1760 C C . GLU A 1 216 ? 51.802 -16.982 -7.774 1.00 25.56 216 GLU A C 1
ATOM 1762 O O . GLU A 1 216 ? 51.352 -16.827 -6.642 1.00 25.56 216 GLU A O 1
ATOM 1767 N N . ASP A 1 217 ? 51.658 -16.111 -8.778 1.00 28.11 217 ASP A N 1
ATOM 1768 C CA . ASP A 1 217 ? 50.580 -15.192 -9.173 1.00 28.11 217 ASP A CA 1
ATOM 1769 C C . ASP A 1 217 ? 49.799 -14.330 -8.161 1.00 28.11 217 ASP A C 1
ATOM 1771 O O . ASP A 1 217 ? 48.698 -14.648 -7.728 1.00 28.11 217 ASP A O 1
ATOM 1775 N N . THR A 1 218 ? 50.278 -13.091 -8.002 1.00 30.62 218 THR A N 1
ATOM 1776 C CA . THR A 1 218 ? 49.484 -11.875 -7.702 1.00 30.62 218 THR A CA 1
ATOM 1777 C C . THR A 1 218 ? 49.050 -11.131 -8.985 1.00 30.62 218 THR A C 1
ATOM 1779 O O . THR A 1 218 ? 48.796 -9.929 -8.973 1.00 30.62 218 THR A O 1
ATOM 1782 N N . SER A 1 219 ? 48.990 -11.834 -10.121 1.00 33.84 219 SER A N 1
ATOM 1783 C CA . SER A 1 219 ? 48.664 -11.312 -11.461 1.00 33.84 219 SER A CA 1
ATOM 1784 C C . SER A 1 219 ? 47.206 -11.580 -11.891 1.00 33.84 219 SER A C 1
ATOM 1786 O O . SER A 1 219 ? 46.747 -11.054 -12.909 1.00 33.84 219 SER A O 1
ATOM 1788 N N . SER A 1 220 ? 46.455 -12.380 -11.124 1.00 36.50 220 SER A N 1
ATOM 1789 C CA . SER A 1 220 ? 45.117 -12.877 -11.486 1.00 36.50 220 SER A CA 1
ATOM 1790 C C . SER A 1 220 ? 43.951 -11.952 -11.107 1.00 36.50 220 SER A C 1
ATOM 1792 O O . SER A 1 220 ? 42.871 -12.058 -11.681 1.00 36.50 220 SER A O 1
ATOM 1794 N N . GLU A 1 221 ? 44.120 -11.040 -10.144 1.00 38.62 221 GLU A N 1
ATOM 1795 C CA . GLU A 1 221 ? 43.027 -10.147 -9.710 1.00 38.62 221 GLU A CA 1
ATOM 1796 C C . GLU A 1 221 ? 42.875 -8.914 -10.615 1.00 38.62 221 GLU A C 1
ATOM 1798 O O . GLU A 1 221 ? 41.759 -8.507 -10.927 1.00 38.62 221 GLU A O 1
ATOM 1803 N N . THR A 1 222 ? 43.981 -8.354 -11.114 1.00 39.34 222 THR A N 1
ATOM 1804 C CA . THR A 1 222 ? 43.976 -7.185 -12.017 1.00 39.34 222 THR A CA 1
ATOM 1805 C C . THR A 1 222 ? 43.601 -7.544 -13.456 1.00 39.34 222 THR A C 1
ATOM 1807 O O . THR A 1 222 ? 43.040 -6.714 -14.169 1.00 39.34 222 THR A O 1
ATOM 1810 N N . SER A 1 223 ? 43.879 -8.778 -13.885 1.00 40.81 223 SER A N 1
ATOM 1811 C CA . SER A 1 223 ? 43.487 -9.302 -15.200 1.00 40.81 223 SER A CA 1
ATOM 1812 C C . SER A 1 223 ? 41.974 -9.537 -15.292 1.00 40.81 223 SER A C 1
ATOM 1814 O O . SER A 1 223 ? 41.361 -9.127 -16.275 1.00 40.81 223 SER A O 1
ATOM 1816 N N . ASN A 1 224 ? 41.353 -10.073 -14.235 1.00 50.31 224 ASN A N 1
ATOM 1817 C CA . ASN A 1 224 ? 39.903 -10.294 -14.179 1.00 50.31 224 ASN A CA 1
ATOM 1818 C C . ASN A 1 224 ? 39.078 -8.995 -14.265 1.00 50.31 224 ASN A C 1
ATOM 1820 O O . ASN A 1 224 ? 38.064 -8.960 -14.958 1.00 50.31 224 ASN A O 1
ATOM 1824 N N . GLU A 1 225 ? 39.496 -7.909 -13.604 1.00 55.34 225 GLU A N 1
ATOM 1825 C CA . GLU A 1 225 ? 38.749 -6.635 -13.624 1.00 55.34 225 GLU A CA 1
ATOM 1826 C C . GLU A 1 225 ? 38.848 -5.918 -14.986 1.00 55.34 225 GLU A C 1
ATOM 1828 O O . GLU A 1 225 ? 37.882 -5.313 -15.468 1.00 55.34 225 GLU A O 1
ATOM 1833 N N . GLN A 1 226 ? 40.002 -6.030 -15.651 1.00 61.38 226 GLN A N 1
ATOM 1834 C CA . GLN A 1 226 ? 40.197 -5.527 -17.012 1.00 61.38 226 GLN A CA 1
ATOM 1835 C C . GLN A 1 226 ? 39.379 -6.326 -18.033 1.00 61.38 226 GLN A C 1
ATOM 1837 O O . GLN A 1 226 ? 38.759 -5.734 -18.920 1.00 61.38 226 GLN A O 1
ATOM 1842 N N . GLU A 1 227 ? 39.329 -7.650 -17.887 1.00 58.50 227 GLU A N 1
ATOM 1843 C CA . GLU A 1 227 ? 38.531 -8.530 -18.740 1.00 58.50 227 GLU A CA 1
ATOM 1844 C C . GLU A 1 227 ? 37.025 -8.297 -18.549 1.00 58.50 227 GLU A C 1
ATOM 1846 O O . GLU A 1 227 ? 36.299 -8.135 -19.529 1.00 58.50 227 GLU A O 1
ATOM 1851 N N . GLU A 1 228 ? 36.552 -8.136 -17.309 1.00 61.19 228 GLU A N 1
ATOM 1852 C CA . GLU A 1 228 ? 35.155 -7.790 -17.019 1.00 61.19 228 GLU A CA 1
ATOM 1853 C C . GLU A 1 228 ? 34.761 -6.430 -17.623 1.00 61.19 228 GLU A C 1
ATOM 1855 O O . GLU A 1 228 ? 33.669 -6.271 -18.176 1.00 61.19 228 GLU A O 1
ATOM 1860 N N . THR A 1 229 ? 35.653 -5.440 -17.553 1.00 69.94 229 THR A N 1
ATOM 1861 C CA . THR A 1 229 ? 35.426 -4.110 -18.140 1.00 69.94 229 THR A CA 1
ATOM 1862 C C . THR A 1 229 ? 35.362 -4.179 -19.664 1.00 69.94 229 THR A C 1
ATOM 1864 O O . THR A 1 229 ? 34.489 -3.557 -20.273 1.00 69.94 229 THR A O 1
ATOM 1867 N N . ARG A 1 230 ? 36.239 -4.976 -20.283 1.00 69.38 230 ARG A N 1
ATOM 1868 C CA . ARG A 1 230 ? 36.233 -5.219 -21.727 1.00 69.38 230 ARG A CA 1
ATOM 1869 C C . ARG A 1 230 ? 34.933 -5.890 -22.180 1.00 69.38 230 ARG A C 1
ATOM 1871 O O . ARG A 1 230 ? 34.309 -5.404 -23.117 1.00 69.38 230 ARG A O 1
ATOM 1878 N N . LEU A 1 231 ? 34.490 -6.939 -21.487 1.00 64.94 231 LEU A N 1
ATOM 1879 C CA . LEU A 1 231 ? 33.239 -7.638 -21.801 1.00 64.94 231 LEU A CA 1
ATOM 1880 C C . LEU A 1 231 ? 32.015 -6.719 -21.665 1.00 64.94 231 LEU A C 1
ATOM 1882 O O . LEU A 1 231 ? 31.125 -6.745 -22.512 1.00 64.94 231 LEU A O 1
ATOM 1886 N N . LYS A 1 232 ? 31.979 -5.853 -20.641 1.00 68.81 232 LYS A N 1
ATOM 1887 C CA . LYS A 1 232 ? 30.912 -4.845 -20.482 1.00 68.81 232 LYS A CA 1
ATOM 1888 C C . LYS A 1 232 ? 30.888 -3.834 -21.623 1.00 68.81 232 LYS A C 1
ATOM 1890 O O . LYS A 1 232 ? 29.805 -3.436 -22.053 1.00 68.81 232 LYS A O 1
ATOM 1895 N N . LYS A 1 233 ? 32.061 -3.423 -22.108 1.00 72.44 233 LYS A N 1
ATOM 1896 C CA . LYS A 1 233 ? 32.181 -2.530 -23.261 1.00 72.44 233 LYS A CA 1
ATOM 1897 C C . LYS A 1 233 ? 31.643 -3.193 -24.530 1.00 72.44 233 LYS A C 1
ATOM 1899 O O . LYS A 1 233 ? 30.742 -2.636 -25.149 1.00 72.44 233 LYS A O 1
ATOM 1904 N N . GLU A 1 234 ? 32.114 -4.399 -24.848 1.00 69.44 234 GLU A N 1
ATOM 1905 C CA . GLU A 1 234 ? 31.663 -5.172 -26.018 1.00 69.44 234 GLU A CA 1
ATOM 1906 C C . GLU A 1 234 ? 30.137 -5.405 -25.982 1.00 69.44 234 GLU A C 1
ATOM 1908 O O . GLU A 1 234 ? 29.440 -5.216 -26.979 1.00 69.44 234 GLU A O 1
ATOM 1913 N N . GLN A 1 235 ? 29.583 -5.726 -24.806 1.00 70.12 235 GLN A N 1
ATOM 1914 C CA . GLN A 1 235 ? 28.138 -5.867 -24.611 1.00 70.12 235 GLN A CA 1
ATOM 1915 C C . GLN A 1 235 ? 27.378 -4.546 -24.830 1.00 70.12 235 GLN A C 1
ATOM 1917 O O . GLN A 1 235 ? 26.313 -4.543 -25.448 1.00 70.12 235 GLN A O 1
ATOM 1922 N N . CYS A 1 236 ? 27.888 -3.425 -24.313 1.00 74.50 236 CYS A N 1
ATOM 1923 C CA . CYS A 1 236 ? 27.261 -2.109 -24.462 1.00 74.50 236 CYS A CA 1
ATOM 1924 C C . CYS A 1 236 ? 27.205 -1.680 -25.935 1.00 74.50 236 CYS A C 1
ATOM 1926 O O . CYS A 1 236 ? 26.155 -1.242 -26.409 1.00 74.50 236 CYS A O 1
ATOM 1928 N N . GLU A 1 237 ? 28.310 -1.861 -26.660 1.00 74.50 237 GLU A N 1
ATOM 1929 C CA . GLU A 1 237 ? 28.421 -1.558 -28.089 1.00 74.50 237 GLU A CA 1
ATOM 1930 C C . GLU A 1 237 ? 27.442 -2.400 -28.917 1.00 74.50 237 GLU A C 1
ATOM 1932 O O . GLU A 1 237 ? 26.714 -1.849 -29.744 1.00 74.50 237 GLU A O 1
ATOM 1937 N N . LEU A 1 238 ? 27.336 -3.704 -28.630 1.00 71.88 238 LEU A N 1
ATOM 1938 C CA . LEU A 1 238 ? 26.373 -4.598 -29.281 1.00 71.88 238 LEU A CA 1
ATOM 1939 C C . LEU A 1 238 ? 24.922 -4.133 -29.079 1.00 71.88 238 LEU A C 1
ATOM 1941 O O . LEU A 1 238 ? 24.141 -4.072 -30.029 1.00 71.88 238 LEU A O 1
ATOM 1945 N N . LEU A 1 239 ? 24.548 -3.785 -27.844 1.00 72.62 239 LEU A N 1
ATOM 1946 C CA . LEU A 1 239 ? 23.192 -3.323 -27.544 1.00 72.62 239 LEU A CA 1
ATOM 1947 C C . LEU A 1 239 ? 22.883 -2.005 -28.257 1.00 72.62 239 LEU A C 1
ATOM 1949 O O . LEU A 1 239 ? 21.806 -1.857 -28.830 1.00 72.62 239 LEU A O 1
ATOM 1953 N N . TRP A 1 240 ? 23.810 -1.047 -28.251 1.00 78.62 240 TRP A N 1
ATOM 1954 C CA . TRP A 1 240 ? 23.605 0.236 -28.921 1.00 78.62 240 TRP A CA 1
ATOM 1955 C C . TRP A 1 240 ? 23.571 0.126 -30.444 1.00 78.62 240 TRP A C 1
ATOM 1957 O O . TRP A 1 240 ? 22.774 0.834 -31.062 1.00 78.62 240 TRP A O 1
ATOM 1967 N N . ALA A 1 241 ? 24.334 -0.797 -31.036 1.00 74.62 241 ALA A N 1
ATOM 1968 C CA . ALA A 1 241 ? 24.249 -1.103 -32.461 1.00 74.62 241 ALA A CA 1
ATOM 1969 C C . ALA A 1 241 ? 22.822 -1.525 -32.850 1.00 74.62 241 ALA A C 1
ATOM 1971 O O . ALA A 1 241 ? 22.217 -0.908 -33.728 1.00 74.62 241 ALA A O 1
ATOM 1972 N N . TYR A 1 242 ? 22.232 -2.476 -32.118 1.00 75.25 242 TYR A N 1
ATOM 1973 C CA . TYR A 1 242 ? 20.841 -2.875 -32.339 1.00 75.25 242 TYR A CA 1
ATOM 1974 C C . TYR A 1 242 ? 19.846 -1.737 -32.072 1.00 75.25 242 TYR A C 1
ATOM 1976 O O . TYR A 1 242 ? 18.917 -1.542 -32.852 1.00 75.25 242 TYR A O 1
ATOM 1984 N N . LYS A 1 243 ? 20.009 -0.952 -30.995 1.00 81.25 243 LYS A N 1
ATOM 1985 C CA . LYS A 1 243 ? 19.088 0.165 -30.695 1.00 81.25 243 LYS A CA 1
ATOM 1986 C C . LYS A 1 243 ? 19.054 1.203 -31.815 1.00 81.25 243 LYS A C 1
ATOM 1988 O O . LYS A 1 243 ? 17.973 1.674 -32.174 1.00 81.25 243 LYS A O 1
ATOM 1993 N N . ASP A 1 244 ? 20.218 1.570 -32.345 1.00 80.88 244 ASP A N 1
ATOM 1994 C CA . ASP A 1 244 ? 20.339 2.573 -33.402 1.00 80.88 244 ASP A CA 1
ATOM 1995 C C . ASP A 1 244 ? 19.731 2.080 -34.724 1.00 80.88 244 ASP A C 1
ATOM 1997 O O . ASP A 1 244 ? 19.101 2.864 -35.437 1.00 80.88 244 ASP A O 1
ATOM 2001 N N . GLU A 1 245 ? 19.865 0.790 -35.033 1.00 72.81 245 GLU A N 1
ATOM 2002 C CA . GLU A 1 245 ? 19.239 0.160 -36.201 1.00 72.81 245 GLU A CA 1
ATOM 2003 C C . GLU A 1 245 ? 17.718 0.101 -36.087 1.00 72.81 245 GLU A C 1
ATOM 2005 O O . GLU A 1 245 ? 17.004 0.585 -36.970 1.00 72.81 245 GLU A O 1
ATOM 2010 N N . LEU A 1 246 ? 17.213 -0.428 -34.969 1.00 78.75 246 LEU A N 1
ATOM 2011 C CA . LEU A 1 246 ? 15.777 -0.533 -34.716 1.00 78.75 246 LEU A CA 1
ATOM 2012 C C . LEU A 1 246 ? 15.106 0.845 -34.740 1.00 78.75 246 LEU A C 1
ATOM 2014 O O . LEU A 1 246 ? 13.994 0.973 -35.247 1.00 78.75 246 LEU A O 1
ATOM 2018 N N . ARG A 1 247 ? 15.786 1.887 -34.237 1.00 80.56 247 ARG A N 1
ATOM 2019 C CA . ARG A 1 247 ? 15.281 3.268 -34.234 1.00 80.56 247 ARG A CA 1
ATOM 2020 C C . ARG A 1 247 ? 15.172 3.870 -35.641 1.00 80.56 247 ARG A C 1
ATOM 2022 O O . ARG A 1 247 ? 14.283 4.689 -35.863 1.00 80.56 247 ARG A O 1
ATOM 2029 N N . LYS A 1 248 ? 16.083 3.538 -36.560 1.00 74.88 248 LYS A N 1
ATOM 2030 C CA . LYS A 1 248 ? 16.122 4.145 -37.904 1.00 74.88 248 LYS A CA 1
ATOM 2031 C C . LYS A 1 248 ? 15.118 3.516 -38.862 1.00 74.88 248 LYS A C 1
ATOM 2033 O O . LYS A 1 248 ? 14.490 4.231 -39.635 1.00 74.88 248 LYS A O 1
ATOM 2038 N N . GLU A 1 249 ? 14.955 2.202 -38.785 1.00 68.25 249 GLU A N 1
ATOM 2039 C CA . GLU A 1 249 ? 14.378 1.441 -39.893 1.00 68.25 249 GLU A CA 1
ATOM 2040 C C . GLU A 1 249 ? 13.086 0.687 -39.540 1.00 68.25 249 GLU A C 1
ATOM 2042 O O . GLU A 1 249 ? 12.317 0.329 -40.435 1.00 68.25 249 GLU A O 1
ATOM 2047 N N . ILE A 1 250 ? 12.811 0.433 -38.251 1.00 75.69 250 ILE A N 1
ATOM 2048 C CA . ILE A 1 250 ? 11.678 -0.409 -37.838 1.00 75.69 250 ILE A CA 1
ATOM 2049 C C . ILE A 1 250 ? 10.586 0.422 -37.145 1.00 75.69 250 ILE A C 1
ATOM 2051 O O . ILE A 1 250 ? 10.819 1.023 -36.096 1.00 75.69 250 ILE A O 1
ATOM 2055 N N . PRO A 1 251 ? 9.342 0.437 -37.666 1.00 81.31 251 PRO A N 1
ATOM 2056 C CA . PRO A 1 251 ? 8.255 1.170 -37.033 1.00 81.31 251 PRO A CA 1
ATOM 2057 C C . PRO A 1 251 ? 7.771 0.480 -35.747 1.00 81.31 251 PRO A C 1
ATOM 2059 O O . PRO A 1 251 ? 7.749 -0.747 -35.630 1.00 81.31 251 PRO A O 1
ATOM 2062 N N . ASN A 1 252 ? 7.251 1.277 -34.807 1.00 82.19 252 ASN A N 1
ATOM 2063 C CA . ASN A 1 252 ? 6.729 0.808 -33.512 1.00 82.19 252 ASN A CA 1
ATOM 2064 C C . ASN A 1 252 ? 5.680 -0.319 -33.604 1.00 82.19 252 ASN A C 1
ATOM 2066 O O . ASN A 1 252 ? 5.519 -1.073 -32.647 1.00 82.19 252 ASN A O 1
ATOM 2070 N N . SER A 1 253 ? 4.930 -0.424 -34.707 1.00 81.44 253 SER A N 1
ATOM 2071 C CA . SER A 1 253 ? 3.962 -1.510 -34.914 1.00 81.44 253 SER A CA 1
ATOM 2072 C C . SER A 1 253 ? 4.641 -2.867 -35.100 1.00 81.44 253 SER A C 1
ATOM 2074 O O . SER A 1 253 ? 4.174 -3.851 -34.540 1.00 81.44 253 SER A O 1
ATOM 2076 N N . VAL A 1 254 ? 5.761 -2.903 -35.828 1.00 81.38 254 VAL A N 1
ATOM 2077 C CA . VAL A 1 254 ? 6.521 -4.130 -36.112 1.00 81.38 254 VAL A CA 1
ATOM 2078 C C . VAL A 1 254 ? 7.284 -4.582 -34.869 1.00 81.38 254 VAL A C 1
ATOM 2080 O O . VAL A 1 254 ? 7.289 -5.765 -34.552 1.00 81.38 254 VAL A O 1
ATOM 2083 N N . LEU A 1 255 ? 7.834 -3.644 -34.086 1.00 82.31 255 LEU A N 1
ATOM 2084 C CA . LEU A 1 255 ? 8.470 -3.965 -32.799 1.00 82.31 255 LEU A CA 1
ATOM 2085 C C . LEU A 1 255 ? 7.506 -4.667 -31.828 1.00 82.31 255 LEU A C 1
ATOM 2087 O O . LEU A 1 255 ? 7.912 -5.565 -31.095 1.00 82.31 255 LEU A O 1
ATOM 2091 N N . LYS A 1 256 ? 6.221 -4.287 -31.824 1.00 84.94 256 LYS A N 1
ATOM 2092 C CA . LYS A 1 256 ? 5.204 -4.969 -31.009 1.00 84.94 256 LYS A CA 1
ATOM 2093 C C . LYS A 1 256 ? 4.925 -6.383 -31.507 1.00 84.94 256 LYS A C 1
ATOM 2095 O O . LYS A 1 256 ? 4.890 -7.293 -30.689 1.00 84.94 256 LYS A O 1
ATOM 2100 N N . GLU A 1 257 ? 4.785 -6.561 -32.819 1.00 83.56 257 GLU A N 1
ATOM 2101 C CA . GLU A 1 257 ? 4.557 -7.872 -33.439 1.00 83.56 257 GLU A CA 1
ATOM 2102 C C . GLU A 1 257 ? 5.723 -8.839 -33.167 1.00 83.56 257 GLU A C 1
ATOM 2104 O O . GLU A 1 257 ? 5.495 -9.996 -32.821 1.00 83.56 257 GLU A O 1
ATOM 2109 N N . LEU A 1 258 ? 6.971 -8.352 -33.218 1.00 82.50 258 LEU A N 1
ATOM 2110 C CA . LEU A 1 258 ? 8.167 -9.132 -32.874 1.00 82.50 258 LEU A CA 1
ATOM 2111 C C . LEU A 1 258 ? 8.163 -9.616 -31.420 1.00 82.50 258 LEU A C 1
ATOM 2113 O O . LEU A 1 258 ? 8.481 -10.776 -31.149 1.00 82.50 258 LEU A O 1
ATOM 2117 N N . LEU A 1 259 ? 7.795 -8.740 -30.481 1.00 84.31 259 LEU A N 1
ATOM 2118 C CA . LEU A 1 259 ? 7.675 -9.109 -29.071 1.00 84.31 259 LEU A CA 1
ATOM 2119 C C . LEU A 1 259 ? 6.550 -10.129 -28.866 1.00 84.31 259 LEU A C 1
ATOM 2121 O O . LEU A 1 259 ? 6.772 -11.153 -28.224 1.00 84.31 259 LEU A O 1
ATOM 2125 N N . GLU A 1 260 ? 5.374 -9.886 -29.445 1.00 84.75 260 GLU A N 1
ATOM 2126 C CA . GLU A 1 260 ? 4.209 -10.769 -29.318 1.00 84.75 260 GLU A CA 1
ATOM 2127 C C . GLU A 1 260 ? 4.483 -12.170 -29.883 1.00 84.75 260 GLU A C 1
ATOM 2129 O O . GLU A 1 260 ? 4.172 -13.161 -29.219 1.00 84.75 260 GLU A O 1
ATOM 2134 N N . PHE A 1 261 ? 5.145 -12.269 -31.042 1.00 83.62 261 PHE A N 1
ATOM 2135 C CA . PHE A 1 261 ? 5.540 -13.552 -31.634 1.00 83.62 261 PHE A CA 1
ATOM 2136 C C . PHE A 1 261 ? 6.473 -14.354 -30.716 1.00 83.62 261 PHE A C 1
ATOM 2138 O O . PHE A 1 261 ? 6.324 -15.564 -30.557 1.00 83.62 261 PHE A O 1
ATOM 2145 N N . ASN A 1 262 ? 7.381 -13.667 -30.022 1.00 81.25 262 ASN A N 1
ATOM 2146 C CA . ASN A 1 262 ? 8.314 -14.277 -29.075 1.00 81.25 262 ASN A CA 1
ATOM 2147 C C . ASN A 1 262 ? 7.730 -14.469 -27.665 1.00 81.25 262 ASN A C 1
ATOM 2149 O O . ASN A 1 262 ? 8.482 -14.731 -26.718 1.00 81.25 262 ASN A O 1
ATOM 2153 N N . ALA A 1 263 ? 6.403 -14.394 -27.510 1.00 79.25 263 ALA A N 1
ATOM 2154 C CA . ALA A 1 263 ? 5.685 -14.470 -26.234 1.00 79.25 263 ALA A CA 1
ATOM 2155 C C . ALA A 1 263 ? 6.161 -13.437 -25.190 1.00 79.25 263 ALA A C 1
ATOM 2157 O O . ALA A 1 263 ? 6.099 -13.669 -23.982 1.00 79.25 263 ALA A O 1
ATOM 2158 N N . GLN A 1 264 ? 6.634 -12.280 -25.658 1.00 79.81 264 GLN A N 1
ATOM 2159 C CA . GLN A 1 264 ? 6.983 -11.131 -24.831 1.00 79.81 264 GLN A CA 1
ATOM 2160 C C . GLN A 1 264 ? 5.834 -10.125 -24.804 1.00 79.81 264 GLN A C 1
ATOM 2162 O O . GLN A 1 264 ? 5.108 -9.921 -25.777 1.00 79.81 264 GLN A O 1
ATOM 2167 N N . LYS A 1 265 ? 5.672 -9.438 -23.673 1.00 77.56 265 LYS A N 1
ATOM 2168 C CA . LYS A 1 265 ? 4.641 -8.411 -23.526 1.00 77.56 265 LYS A CA 1
ATOM 2169 C C . LYS A 1 265 ? 5.076 -7.109 -24.192 1.00 77.56 265 LYS A C 1
ATOM 2171 O O . LYS A 1 265 ? 6.119 -6.556 -23.850 1.00 77.56 265 LYS A O 1
ATOM 2176 N N . SER A 1 266 ? 4.218 -6.559 -25.051 1.00 71.50 266 SER A N 1
ATOM 2177 C CA . SER A 1 266 ? 4.435 -5.231 -25.630 1.00 71.50 266 SER A CA 1
ATOM 2178 C C . SER A 1 266 ? 4.514 -4.160 -24.528 1.00 71.50 266 SER A C 1
ATOM 2180 O O . SER A 1 266 ? 3.647 -4.088 -23.648 1.00 71.50 266 SER A O 1
ATOM 2182 N N . VAL A 1 267 ? 5.548 -3.319 -24.568 1.00 72.94 267 VAL A N 1
ATOM 2183 C CA . VAL A 1 267 ? 5.742 -2.213 -23.618 1.00 72.94 267 VAL A CA 1
ATOM 2184 C C . VAL A 1 267 ? 5.240 -0.903 -24.234 1.00 72.94 267 VAL A C 1
ATOM 2186 O O . VAL A 1 267 ? 5.258 -0.711 -25.447 1.00 72.94 267 VAL A O 1
ATOM 2189 N N . SER A 1 268 ? 4.757 0.031 -23.414 1.00 71.00 268 SER A N 1
ATOM 2190 C CA . SER A 1 268 ? 4.375 1.364 -23.891 1.00 71.00 268 SER A CA 1
ATOM 2191 C C . SER A 1 268 ? 5.591 2.288 -24.004 1.00 71.00 268 SER A C 1
ATOM 2193 O O . SER A 1 268 ? 6.341 2.443 -23.034 1.00 71.00 268 SER A O 1
ATOM 2195 N N . GLY A 1 269 ? 5.710 2.979 -25.139 1.00 74.25 269 GLY A N 1
ATOM 2196 C CA . GLY A 1 269 ? 6.757 3.964 -25.419 1.00 74.25 269 GLY A CA 1
ATOM 2197 C C . GLY A 1 269 ? 7.855 3.410 -26.326 1.00 74.25 269 GLY A C 1
ATOM 2198 O O . GLY A 1 269 ? 8.366 2.324 -26.082 1.00 74.25 269 GLY A O 1
ATOM 2199 N N . GLU A 1 270 ? 8.226 4.187 -27.343 1.00 78.00 270 GLU A N 1
ATOM 2200 C CA . GLU A 1 270 ? 9.196 3.822 -28.387 1.00 78.00 270 GLU A CA 1
ATOM 2201 C C . GLU A 1 270 ? 10.535 3.336 -27.816 1.00 78.00 270 GLU A C 1
ATOM 2203 O O . GLU A 1 270 ? 10.948 2.222 -28.111 1.00 78.00 270 GLU A O 1
ATOM 2208 N N . SER A 1 271 ? 11.162 4.096 -26.907 1.00 78.69 271 SER A N 1
ATOM 2209 C CA . SER A 1 271 ? 12.445 3.691 -26.306 1.00 78.69 271 SER A CA 1
ATOM 2210 C C . SER A 1 271 ? 12.357 2.343 -25.586 1.00 78.69 271 SER A C 1
ATOM 2212 O O . SER A 1 271 ? 13.241 1.516 -25.735 1.00 78.69 271 SER A O 1
ATOM 2214 N N . ASN A 1 272 ? 11.265 2.104 -24.853 1.00 80.25 272 ASN A N 1
ATOM 2215 C CA . ASN A 1 272 ? 11.107 0.875 -24.078 1.00 80.25 272 ASN A CA 1
ATOM 2216 C C . ASN A 1 272 ? 10.824 -0.341 -24.980 1.00 80.25 272 ASN A C 1
ATOM 2218 O O . ASN A 1 272 ? 11.178 -1.457 -24.617 1.00 80.25 272 ASN A O 1
ATOM 2222 N N . LEU A 1 273 ? 10.151 -0.135 -26.121 1.00 83.44 273 LEU A N 1
ATOM 2223 C CA . LEU A 1 273 ? 9.947 -1.179 -27.131 1.00 83.44 273 LEU A CA 1
ATOM 2224 C C . LEU A 1 273 ? 11.274 -1.572 -27.771 1.00 83.44 273 LEU A C 1
ATOM 2226 O O . LEU A 1 273 ? 11.566 -2.759 -27.867 1.00 83.44 273 LEU A O 1
ATOM 2230 N N . ILE A 1 274 ? 12.073 -0.575 -28.155 1.00 82.94 274 ILE A N 1
ATOM 2231 C CA . ILE A 1 274 ? 13.403 -0.786 -28.724 1.00 82.94 274 ILE A CA 1
ATOM 2232 C C . ILE A 1 274 ? 14.282 -1.531 -27.716 1.00 82.94 274 ILE A C 1
ATOM 2234 O O . ILE A 1 274 ? 14.802 -2.585 -28.050 1.00 82.94 274 ILE A O 1
ATOM 2238 N N . ASP A 1 275 ? 14.362 -1.061 -26.466 1.00 82.69 275 ASP A N 1
ATOM 2239 C CA . ASP A 1 275 ? 15.153 -1.714 -25.414 1.00 82.69 275 ASP A CA 1
ATOM 2240 C C . ASP A 1 275 ? 14.749 -3.189 -25.208 1.00 82.69 275 ASP A C 1
ATOM 2242 O O . ASP A 1 275 ? 15.613 -4.051 -25.060 1.00 82.69 275 ASP A O 1
ATOM 2246 N N . ALA A 1 276 ? 13.444 -3.493 -25.229 1.00 82.50 276 ALA A N 1
ATOM 2247 C CA . ALA A 1 276 ? 12.937 -4.854 -25.053 1.00 82.50 276 ALA A CA 1
ATOM 2248 C C . ALA A 1 276 ? 13.263 -5.775 -26.241 1.00 82.50 276 ALA A C 1
ATOM 2250 O O . ALA A 1 276 ? 13.641 -6.928 -26.032 1.00 82.50 276 ALA A O 1
ATOM 2251 N N . VAL A 1 277 ? 13.130 -5.281 -27.477 1.00 83.25 277 VAL A N 1
ATOM 2252 C CA . VAL A 1 277 ? 13.486 -6.050 -28.682 1.00 83.25 277 VAL A CA 1
ATOM 2253 C C . VAL A 1 277 ? 14.998 -6.246 -28.755 1.00 83.25 277 VAL A C 1
ATOM 2255 O O . VAL A 1 277 ? 15.441 -7.363 -28.994 1.00 83.25 277 VAL A O 1
ATOM 2258 N N . THR A 1 278 ? 15.787 -5.209 -28.467 1.00 81.44 278 THR A N 1
ATOM 2259 C CA . THR A 1 278 ? 17.250 -5.289 -28.408 1.00 81.44 278 THR A CA 1
ATOM 2260 C C . THR A 1 278 ? 17.728 -6.338 -27.402 1.00 81.44 278 THR A C 1
ATOM 2262 O O . THR A 1 278 ? 18.597 -7.134 -27.743 1.00 81.44 278 THR A O 1
ATOM 2265 N N . ASP A 1 279 ? 17.161 -6.385 -26.191 1.00 81.12 279 ASP A N 1
ATOM 2266 C CA . ASP A 1 279 ? 17.509 -7.415 -25.198 1.00 81.12 279 ASP A CA 1
ATOM 2267 C C . ASP A 1 279 ? 17.213 -8.831 -25.716 1.00 81.12 279 ASP A C 1
ATOM 2269 O O . ASP A 1 279 ? 18.033 -9.738 -25.563 1.00 81.12 279 ASP A O 1
ATOM 2273 N N . CYS A 1 280 ? 16.065 -9.012 -26.379 1.00 77.94 280 CYS A N 1
ATOM 2274 C CA . CYS A 1 280 ? 15.688 -10.299 -26.956 1.00 77.94 280 CYS A CA 1
ATOM 2275 C C . CYS A 1 280 ? 16.582 -10.696 -28.138 1.00 77.94 280 CYS A C 1
ATOM 2277 O O . CYS A 1 280 ? 16.932 -11.864 -28.260 1.00 77.94 280 CYS A O 1
ATOM 2279 N N . MET A 1 281 ? 16.976 -9.747 -28.988 1.00 72.31 281 MET A N 1
ATOM 2280 C CA . MET A 1 281 ? 17.870 -10.003 -30.121 1.00 72.31 281 MET A CA 1
ATOM 2281 C C . MET A 1 281 ? 19.298 -10.314 -29.667 1.00 72.31 281 MET A C 1
ATOM 2283 O O . MET A 1 281 ? 19.922 -11.225 -30.199 1.00 72.31 281 MET A O 1
ATOM 2287 N N . ALA A 1 282 ? 19.812 -9.591 -28.670 1.00 68.19 282 ALA A N 1
ATOM 2288 C CA . ALA A 1 282 ? 21.183 -9.763 -28.200 1.00 68.19 282 ALA A CA 1
ATOM 2289 C C . ALA A 1 282 ? 21.377 -11.042 -27.372 1.00 68.19 282 ALA A C 1
ATOM 2291 O O . ALA A 1 282 ? 22.429 -11.671 -27.461 1.00 68.19 282 ALA A O 1
ATOM 2292 N N . PHE A 1 283 ? 20.387 -11.426 -26.557 1.00 69.25 283 PHE A N 1
ATOM 2293 C CA . PHE A 1 283 ? 20.550 -12.509 -25.577 1.00 69.25 283 PHE A CA 1
ATOM 2294 C C . PHE A 1 283 ? 19.530 -13.647 -25.712 1.00 69.25 283 PHE A C 1
ATOM 2296 O O . PHE A 1 283 ? 19.617 -14.626 -24.973 1.00 69.25 283 PHE A O 1
ATOM 2303 N N . GLY A 1 284 ? 18.563 -13.538 -26.623 1.00 67.94 284 GLY A N 1
ATOM 2304 C CA . GLY A 1 284 ? 17.434 -14.462 -26.754 1.00 67.94 284 GLY A CA 1
ATOM 2305 C C . GLY A 1 284 ? 16.184 -13.992 -26.003 1.00 67.94 284 GLY A C 1
ATOM 2306 O O . GLY A 1 284 ? 16.246 -13.183 -25.075 1.00 67.94 284 GLY A O 1
ATOM 2307 N N . ALA A 1 285 ? 15.020 -14.513 -26.390 1.00 77.69 285 ALA A N 1
ATOM 2308 C CA . ALA A 1 285 ? 13.737 -14.179 -25.780 1.00 77.69 285 ALA A CA 1
ATOM 2309 C C . ALA A 1 285 ? 13.630 -14.730 -24.348 1.00 77.69 285 ALA A C 1
ATOM 2311 O O . ALA A 1 285 ? 13.954 -15.889 -24.094 1.00 77.69 285 ALA A O 1
ATOM 2312 N N . LEU A 1 286 ? 13.136 -13.913 -23.413 1.00 82.06 286 LEU A N 1
ATOM 2313 C CA . LEU A 1 286 ? 12.964 -14.299 -22.008 1.00 82.06 286 LEU A CA 1
ATOM 2314 C C . LEU A 1 286 ? 11.888 -15.377 -21.852 1.00 82.06 286 LEU A C 1
ATOM 2316 O O . LEU A 1 286 ? 10.777 -15.236 -22.362 1.00 82.06 286 LEU A O 1
ATOM 2320 N N . GLU A 1 287 ? 12.174 -16.426 -21.092 1.00 82.75 287 GLU A N 1
ATOM 2321 C CA . GLU A 1 287 ? 11.135 -17.380 -20.722 1.00 82.75 287 GLU A CA 1
ATOM 2322 C C . GLU A 1 287 ? 10.128 -16.761 -19.734 1.00 82.75 287 GLU A C 1
ATOM 2324 O O . GLU A 1 287 ? 10.455 -15.817 -18.996 1.00 82.75 287 GLU A O 1
ATOM 2329 N N . PRO A 1 288 ? 8.880 -17.264 -19.712 1.00 83.88 288 PRO A N 1
ATOM 2330 C CA . PRO A 1 288 ? 7.882 -16.825 -18.750 1.00 83.88 288 PRO A CA 1
ATOM 2331 C C . PRO A 1 288 ? 8.355 -16.999 -17.305 1.00 83.88 288 PRO A C 1
ATOM 2333 O O . PRO A 1 288 ? 9.111 -17.905 -16.964 1.00 83.88 288 PRO A O 1
ATOM 2336 N N . CYS A 1 289 ? 7.876 -16.130 -16.417 1.00 84.69 289 CYS A N 1
ATOM 2337 C CA . CYS A 1 289 ? 8.216 -16.207 -15.004 1.00 84.69 289 CYS A CA 1
ATOM 2338 C C . CYS A 1 289 ? 7.796 -17.562 -14.406 1.00 84.69 289 CYS A C 1
ATOM 2340 O O . CYS A 1 289 ? 6.623 -17.922 -14.514 1.00 84.69 289 CYS A O 1
ATOM 2342 N N . PRO A 1 290 ? 8.684 -18.253 -13.669 1.00 82.06 290 PRO A N 1
ATOM 2343 C CA . PRO A 1 290 ? 8.386 -19.573 -13.112 1.00 82.06 290 PRO A CA 1
ATOM 2344 C C . PRO A 1 290 ? 7.308 -19.551 -12.016 1.00 82.06 290 PRO A C 1
ATOM 2346 O O . PRO A 1 290 ? 6.744 -20.589 -11.692 1.00 82.06 290 PRO A O 1
ATOM 2349 N N . GLU A 1 291 ? 7.010 -18.386 -11.426 1.00 82.44 291 GLU A N 1
ATOM 2350 C CA . GLU A 1 291 ? 5.998 -18.266 -10.366 1.00 82.44 291 GLU A CA 1
ATOM 2351 C C . GLU A 1 291 ? 4.588 -17.960 -10.884 1.00 82.44 291 GLU A C 1
ATOM 2353 O O . GLU A 1 291 ? 3.615 -18.408 -10.286 1.00 82.44 291 GLU A O 1
ATOM 2358 N N . CYS A 1 292 ? 4.457 -17.157 -11.945 1.00 81.44 292 CYS A N 1
ATOM 2359 C CA . CYS A 1 292 ? 3.152 -16.652 -12.399 1.00 81.44 292 CYS A CA 1
ATOM 2360 C C . CYS A 1 292 ? 2.966 -16.651 -13.920 1.00 81.44 292 CYS A C 1
ATOM 2362 O O . CYS A 1 292 ? 2.002 -16.074 -14.418 1.00 81.44 292 CYS A O 1
ATOM 2364 N N . ASN A 1 293 ? 3.911 -17.227 -14.667 1.00 81.00 293 ASN A N 1
ATOM 2365 C CA . ASN A 1 293 ? 3.928 -17.246 -16.130 1.00 81.00 293 ASN A CA 1
ATOM 2366 C C . ASN A 1 293 ? 3.902 -15.844 -16.783 1.00 81.00 293 ASN A C 1
ATOM 2368 O O . ASN A 1 293 ? 3.582 -15.691 -17.958 1.00 81.00 293 ASN A O 1
ATOM 2372 N N . GLY A 1 294 ? 4.210 -14.790 -16.017 1.00 81.06 294 GLY A N 1
ATOM 2373 C CA . GLY A 1 294 ? 4.249 -13.408 -16.492 1.00 81.06 294 GLY A CA 1
ATOM 2374 C C . GLY A 1 294 ? 5.594 -13.018 -17.108 1.00 81.06 294 GLY A C 1
ATOM 2375 O O . GLY A 1 294 ? 6.615 -13.645 -16.847 1.00 81.06 294 GLY A O 1
ATOM 2376 N N . CYS A 1 295 ? 5.629 -11.931 -17.877 1.00 81.75 295 CYS A N 1
ATOM 2377 C CA . CYS A 1 295 ? 6.859 -11.483 -18.535 1.00 81.75 295 CYS A CA 1
ATOM 2378 C C . CYS A 1 295 ? 7.857 -10.852 -17.555 1.00 81.75 295 CYS A C 1
ATOM 2380 O O . CYS A 1 295 ? 7.492 -10.035 -16.694 1.00 81.75 295 CYS A O 1
ATOM 2382 N N . LEU A 1 296 ? 9.128 -11.209 -17.724 1.00 82.44 296 LEU A N 1
ATOM 2383 C CA . LEU A 1 296 ? 10.260 -10.607 -17.032 1.00 82.44 296 LEU A CA 1
ATOM 2384 C C . LEU A 1 296 ? 10.704 -9.342 -17.770 1.00 82.44 296 LEU A C 1
ATOM 2386 O O . LEU A 1 296 ? 10.701 -9.295 -18.993 1.00 82.44 296 LEU A O 1
ATOM 2390 N N . VAL A 1 297 ? 11.079 -8.307 -17.023 1.00 80.06 297 VAL A N 1
ATOM 2391 C CA . VAL A 1 297 ? 11.623 -7.062 -17.576 1.00 80.06 297 VAL A CA 1
ATOM 2392 C C . VAL A 1 297 ? 12.865 -6.682 -16.787 1.00 80.06 297 VAL A C 1
ATOM 2394 O O . VAL A 1 297 ? 12.865 -6.743 -15.552 1.00 80.06 297 VAL A O 1
ATOM 2397 N N . PHE A 1 298 ? 13.929 -6.295 -17.485 1.00 74.50 298 PHE A N 1
ATOM 2398 C CA . PHE A 1 298 ? 15.155 -5.831 -16.851 1.00 74.50 298 PHE A CA 1
ATOM 2399 C C . PHE A 1 298 ? 14.934 -4.504 -16.108 1.00 74.50 298 PHE A C 1
ATOM 2401 O O . PHE A 1 298 ? 14.300 -3.577 -16.606 1.00 74.50 298 PHE A O 1
ATOM 2408 N N . ASN A 1 299 ? 15.450 -4.416 -14.885 1.00 68.94 299 ASN A N 1
ATOM 2409 C CA . ASN A 1 299 ? 15.348 -3.250 -14.016 1.00 68.94 299 ASN A CA 1
ATOM 2410 C C . ASN A 1 299 ? 16.725 -2.910 -13.433 1.00 68.94 299 ASN A C 1
ATOM 2412 O O . ASN A 1 299 ? 16.942 -3.099 -12.231 1.00 68.94 299 ASN A O 1
ATOM 2416 N N . TYR A 1 300 ? 17.639 -2.439 -14.291 1.00 64.69 300 TYR A N 1
ATOM 2417 C CA . TYR A 1 300 ? 19.015 -1.955 -14.033 1.00 64.69 300 TYR A CA 1
ATOM 2418 C C . TYR A 1 300 ? 19.981 -2.925 -13.324 1.00 64.69 300 TYR A C 1
ATOM 2420 O O . TYR A 1 300 ? 21.188 -2.825 -13.459 1.00 64.69 300 TYR A O 1
ATOM 2428 N N . THR A 1 301 ? 19.469 -3.846 -12.517 1.00 66.38 301 THR A N 1
ATOM 2429 C CA . THR A 1 301 ? 20.209 -4.663 -11.548 1.00 66.38 301 THR A CA 1
ATOM 2430 C C . THR A 1 301 ? 19.778 -6.124 -11.599 1.00 66.38 301 THR A C 1
ATOM 2432 O O . THR A 1 301 ? 20.562 -7.015 -11.278 1.00 66.38 301 THR A O 1
ATOM 2435 N N . ASN A 1 302 ? 18.519 -6.385 -11.952 1.00 77.12 302 ASN A N 1
ATOM 2436 C CA . ASN A 1 302 ? 17.951 -7.716 -12.121 1.00 77.12 302 ASN A CA 1
ATOM 2437 C C . ASN A 1 302 ? 16.735 -7.664 -13.050 1.00 77.12 302 ASN A C 1
ATOM 2439 O O . ASN A 1 302 ? 16.163 -6.600 -13.288 1.00 77.12 302 ASN A O 1
ATOM 2443 N N . TYR A 1 303 ? 16.326 -8.829 -13.538 1.00 80.06 303 TYR A N 1
ATOM 2444 C CA . TYR A 1 303 ? 15.052 -9.038 -14.208 1.00 80.06 303 TYR A CA 1
ATOM 2445 C C . TYR A 1 303 ? 13.972 -9.212 -13.153 1.00 80.06 303 TYR A C 1
ATOM 2447 O O . TYR A 1 303 ? 14.107 -10.040 -12.253 1.00 80.06 303 TYR A O 1
ATOM 2455 N N . ARG A 1 304 ? 12.897 -8.435 -13.258 1.00 82.88 304 ARG A N 1
ATOM 2456 C CA . ARG A 1 304 ? 11.741 -8.501 -12.365 1.00 82.88 304 ARG A CA 1
ATOM 2457 C C . ARG A 1 304 ? 10.505 -8.901 -13.156 1.00 82.88 304 ARG A C 1
ATOM 2459 O O . ARG A 1 304 ? 10.264 -8.386 -14.245 1.00 82.88 304 ARG A O 1
ATOM 2466 N N . CYS A 1 305 ? 9.689 -9.772 -12.575 1.00 85.62 305 CYS A N 1
ATOM 2467 C CA . CYS A 1 305 ? 8.404 -10.112 -13.161 1.00 85.62 305 CYS A CA 1
ATOM 2468 C C . CYS A 1 305 ? 7.425 -8.930 -13.116 1.00 85.62 305 CYS A C 1
ATOM 2470 O O . CYS A 1 305 ? 7.298 -8.229 -12.112 1.00 85.62 305 CYS A O 1
ATOM 2472 N N . THR A 1 306 ? 6.710 -8.726 -14.219 1.00 81.94 306 THR A N 1
ATOM 2473 C CA . THR A 1 306 ? 5.625 -7.738 -14.338 1.00 81.94 306 THR A CA 1
ATOM 2474 C C . THR A 1 306 ? 4.232 -8.358 -14.211 1.00 81.94 306 THR A C 1
ATOM 2476 O O . THR A 1 306 ? 3.224 -7.653 -14.315 1.00 81.94 306 THR A O 1
ATOM 2479 N N . GLY A 1 307 ? 4.176 -9.674 -14.002 1.00 82.12 307 GLY A N 1
ATOM 2480 C CA . GLY A 1 307 ? 2.958 -10.443 -13.801 1.00 82.12 307 GLY A CA 1
ATOM 2481 C C . GLY A 1 307 ? 2.353 -10.270 -12.411 1.00 82.12 307 GLY A C 1
ATOM 2482 O O . GLY A 1 307 ? 2.880 -9.576 -11.535 1.00 82.12 307 GLY A O 1
ATOM 2483 N N . ASN A 1 308 ? 1.219 -10.931 -12.213 1.00 83.56 308 ASN A N 1
ATOM 2484 C CA . ASN A 1 308 ? 0.526 -10.994 -10.935 1.00 83.56 308 ASN A CA 1
ATOM 2485 C C . ASN A 1 308 ? 0.364 -12.470 -10.569 1.00 83.56 308 ASN A C 1
ATOM 2487 O O . ASN A 1 308 ? 0.104 -13.282 -11.450 1.00 83.56 308 ASN A O 1
ATOM 2491 N N . ILE A 1 309 ? 0.567 -12.804 -9.296 1.00 79.88 309 ILE A N 1
ATOM 2492 C CA . ILE A 1 309 ? 0.350 -14.166 -8.782 1.00 79.88 309 ILE A CA 1
ATOM 2493 C C . ILE A 1 309 ? -1.153 -14.422 -8.664 1.00 79.88 309 ILE A C 1
ATOM 2495 O O . ILE A 1 309 ? -1.624 -15.509 -8.966 1.00 79.88 309 ILE A O 1
ATOM 2499 N N . THR A 1 310 ? -1.890 -13.388 -8.266 1.00 81.12 310 THR A N 1
ATOM 2500 C CA . THR A 1 310 ? -3.349 -13.361 -8.151 1.00 81.12 310 THR A CA 1
ATOM 2501 C C . THR A 1 310 ? -3.864 -12.009 -8.652 1.00 81.12 310 THR A C 1
ATOM 2503 O O . THR A 1 310 ? -3.099 -11.093 -8.966 1.00 81.12 310 THR A O 1
ATOM 2506 N N . GLU A 1 311 ? -5.175 -11.820 -8.657 1.00 80.81 311 GLU A N 1
ATOM 2507 C CA . GLU A 1 311 ? -5.847 -10.565 -8.995 1.00 80.81 311 GLU A CA 1
ATOM 2508 C C . GLU A 1 311 ? -5.616 -9.447 -7.958 1.00 80.81 311 GLU A C 1
ATOM 2510 O O . GLU A 1 311 ? -5.905 -8.264 -8.211 1.00 80.81 311 GLU A O 1
ATOM 2515 N N . TRP A 1 312 ? -5.048 -9.813 -6.807 1.00 80.06 312 TRP A N 1
ATOM 2516 C CA . TRP A 1 312 ? -4.744 -8.939 -5.676 1.00 80.06 312 TRP A CA 1
ATOM 2517 C C . TRP A 1 312 ? -3.243 -8.682 -5.515 1.00 80.06 312 TRP A C 1
ATOM 2519 O O . TRP A 1 312 ? -2.856 -7.615 -5.035 1.00 80.06 312 TRP A O 1
ATOM 2529 N N . THR A 1 313 ? -2.390 -9.612 -5.960 1.00 81.94 313 THR A N 1
ATOM 2530 C CA . THR A 1 313 ? -0.967 -9.627 -5.600 1.00 81.94 313 THR A CA 1
ATOM 2531 C C . THR A 1 313 ? -0.048 -9.657 -6.809 1.00 81.94 313 THR A C 1
ATOM 2533 O O . THR A 1 313 ? -0.067 -10.571 -7.633 1.00 81.94 313 THR A O 1
ATOM 2536 N N . LYS A 1 314 ? 0.839 -8.660 -6.880 1.00 82.31 314 LYS A N 1
ATOM 2537 C CA . LYS A 1 314 ? 1.902 -8.603 -7.890 1.00 82.31 314 LYS A CA 1
ATOM 2538 C C . LYS A 1 314 ? 2.943 -9.681 -7.645 1.00 82.31 314 LYS A C 1
ATOM 2540 O O . LYS A 1 314 ? 3.318 -9.935 -6.502 1.00 82.31 314 LYS A O 1
ATOM 2545 N N . CYS A 1 315 ? 3.471 -10.242 -8.725 1.00 82.31 315 CYS A N 1
ATOM 2546 C CA . CYS A 1 315 ? 4.593 -11.155 -8.626 1.00 82.31 315 CYS A CA 1
ATOM 2547 C C . CYS A 1 315 ? 5.842 -10.406 -8.148 1.00 82.31 315 CYS A C 1
ATOM 2549 O O . CYS A 1 315 ? 6.200 -9.347 -8.669 1.00 82.31 315 CYS A O 1
ATOM 2551 N N . SER A 1 316 ? 6.494 -10.954 -7.124 1.00 82.94 316 SER A N 1
ATOM 2552 C CA . SER A 1 316 ? 7.736 -10.418 -6.564 1.00 82.94 316 SER A CA 1
ATOM 2553 C C . SER A 1 316 ? 8.989 -11.094 -7.114 1.00 82.94 316 SER A C 1
ATOM 2555 O O . SER A 1 316 ? 10.087 -10.713 -6.707 1.00 82.94 316 SER A O 1
ATOM 2557 N N . TYR A 1 317 ? 8.838 -12.066 -8.019 1.00 81.81 317 TYR A N 1
ATOM 2558 C CA . TYR A 1 317 ? 9.952 -12.800 -8.603 1.00 81.81 317 TYR A CA 1
ATOM 2559 C C . TYR A 1 317 ? 10.968 -11.852 -9.249 1.00 81.81 317 TYR A C 1
ATOM 2561 O O . TYR A 1 317 ? 10.622 -10.961 -10.039 1.00 81.81 317 TYR A O 1
ATOM 2569 N N . SER A 1 318 ? 12.238 -12.058 -8.908 1.00 84.62 318 SER A N 1
ATOM 2570 C CA . SER A 1 318 ? 13.361 -11.345 -9.502 1.00 84.62 318 SER A CA 1
ATOM 2571 C C . SER A 1 318 ? 14.585 -12.242 -9.595 1.00 84.62 318 SER A C 1
ATOM 2573 O O . SER A 1 318 ? 14.925 -12.899 -8.614 1.00 84.62 318 SER A O 1
ATOM 2575 N N . THR A 1 319 ? 15.280 -12.204 -10.727 1.00 78.69 319 THR A N 1
ATOM 2576 C CA . THR A 1 319 ? 16.485 -13.001 -10.985 1.00 78.69 319 THR A CA 1
ATOM 2577 C C . THR A 1 319 ? 17.544 -12.169 -11.703 1.00 78.69 319 THR A C 1
ATOM 2579 O O . THR A 1 319 ? 17.222 -11.235 -12.435 1.00 78.69 319 THR A O 1
ATOM 2582 N N . LYS A 1 320 ? 18.823 -12.489 -11.495 1.00 72.88 320 LYS A N 1
ATOM 2583 C CA . LYS A 1 320 ? 19.923 -11.938 -12.305 1.00 72.88 320 LYS A CA 1
ATOM 2584 C C . LYS A 1 320 ? 20.159 -12.743 -13.586 1.00 72.88 320 LYS A C 1
ATOM 2586 O O . LYS A 1 320 ? 20.660 -12.188 -14.552 1.00 72.88 320 LYS A O 1
ATOM 2591 N N . LEU A 1 321 ? 19.776 -14.019 -13.578 1.00 72.75 321 LEU A N 1
ATOM 2592 C CA . LEU A 1 321 ? 19.990 -14.979 -14.657 1.00 72.75 321 LEU A CA 1
ATOM 2593 C C . LEU A 1 321 ? 18.621 -15.518 -15.090 1.00 72.75 321 LEU A C 1
ATOM 2595 O O . LEU A 1 321 ? 18.138 -16.491 -14.507 1.00 72.75 321 LEU A O 1
ATOM 2599 N N . PRO A 1 322 ? 17.919 -14.833 -16.007 1.00 76.56 322 PRO A N 1
ATOM 2600 C CA . PRO A 1 322 ? 16.669 -15.342 -16.549 1.00 76.56 322 PRO A CA 1
ATOM 2601 C C . PRO A 1 322 ? 16.945 -16.496 -17.518 1.00 76.56 322 PRO A C 1
ATOM 2603 O O . PRO A 1 322 ? 17.944 -16.478 -18.237 1.00 76.56 322 PRO A O 1
ATOM 2606 N N . GLN A 1 323 ? 16.046 -17.477 -17.561 1.00 74.31 323 GLN A N 1
ATOM 2607 C CA . GLN A 1 323 ? 16.052 -18.479 -18.625 1.00 74.31 323 GLN A CA 1
ATOM 2608 C C . GLN A 1 323 ? 15.612 -17.820 -19.935 1.00 74.31 323 GLN A C 1
ATOM 2610 O O . GLN A 1 323 ? 14.761 -16.923 -19.936 1.00 74.31 323 GLN A O 1
ATOM 2615 N N . ARG A 1 324 ? 16.245 -18.214 -21.039 1.00 75.62 324 ARG A N 1
ATOM 2616 C CA . ARG A 1 324 ? 16.025 -17.632 -22.362 1.00 75.62 324 ARG A CA 1
ATOM 2617 C C . ARG A 1 324 ? 15.949 -18.730 -23.410 1.00 75.62 324 ARG A C 1
ATOM 2619 O O . ARG A 1 324 ? 16.632 -19.745 -23.297 1.00 75.62 324 ARG A O 1
ATOM 2626 N N . ARG A 1 325 ? 15.165 -18.471 -24.449 1.00 75.00 325 ARG A N 1
ATOM 2627 C CA . ARG A 1 325 ? 15.082 -19.271 -25.673 1.00 75.00 325 ARG A CA 1
ATOM 2628 C C . ARG A 1 325 ? 15.554 -18.449 -26.867 1.00 75.00 325 ARG A C 1
ATOM 2630 O O . ARG A 1 325 ? 15.621 -17.222 -26.788 1.00 75.00 325 ARG A O 1
ATOM 2637 N N . SER A 1 326 ? 15.857 -19.108 -27.978 1.00 66.44 326 SER A N 1
ATOM 2638 C CA . SER A 1 326 ? 16.230 -18.421 -29.217 1.00 66.44 326 SE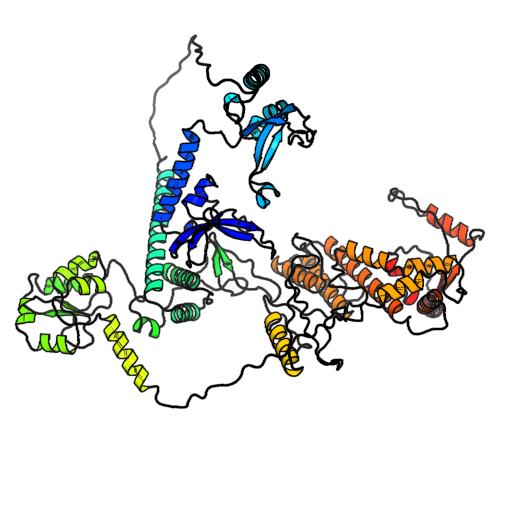R A CA 1
ATOM 2639 C C . SER A 1 326 ? 15.143 -17.429 -29.639 1.00 66.44 326 SER A C 1
ATOM 2641 O O . SER A 1 326 ? 13.952 -17.732 -29.558 1.00 66.44 326 SER A O 1
ATOM 2643 N N . PHE A 1 327 ? 15.554 -16.227 -30.038 1.00 72.94 327 PHE A N 1
ATOM 2644 C CA . PHE A 1 327 ? 14.644 -15.213 -30.560 1.00 72.94 327 PHE A CA 1
ATOM 2645 C C . PHE A 1 327 ? 14.318 -15.534 -32.017 1.00 72.94 327 PHE A C 1
ATOM 2647 O O . PHE A 1 327 ? 15.215 -15.647 -32.850 1.00 72.94 327 PHE A O 1
ATOM 2654 N N . GLU A 1 328 ? 13.035 -15.691 -32.319 1.00 73.25 328 GLU A N 1
ATOM 2655 C CA . GLU A 1 328 ? 12.566 -16.050 -33.649 1.00 73.25 328 GLU A CA 1
ATOM 2656 C C . GLU A 1 328 ? 11.917 -14.852 -34.325 1.00 73.25 328 GLU A C 1
ATOM 2658 O O . GLU A 1 328 ? 11.057 -14.173 -33.766 1.00 73.25 328 GLU A O 1
ATOM 2663 N N . ILE A 1 329 ? 12.311 -14.597 -35.564 1.00 70.25 329 ILE A N 1
ATOM 2664 C CA . ILE A 1 329 ? 11.742 -13.511 -36.353 1.00 70.25 329 ILE A CA 1
ATOM 2665 C C . ILE A 1 329 ? 10.794 -14.148 -37.374 1.00 70.25 329 ILE A C 1
ATOM 2667 O O . ILE A 1 329 ? 11.235 -15.023 -38.125 1.00 70.25 329 ILE A O 1
ATOM 2671 N N . PRO A 1 330 ? 9.513 -13.735 -37.429 1.00 74.62 330 PRO A N 1
ATOM 2672 C CA . PRO A 1 330 ? 8.572 -14.231 -38.426 1.00 74.62 330 PRO A CA 1
ATOM 2673 C C . PRO A 1 330 ? 9.111 -14.046 -39.844 1.00 74.62 330 PRO A C 1
ATOM 2675 O O . PRO A 1 330 ? 9.589 -12.962 -40.183 1.00 74.62 330 PRO A O 1
ATOM 2678 N N . ASP A 1 331 ? 8.951 -15.053 -40.704 1.00 65.56 331 ASP A N 1
ATOM 2679 C CA . ASP A 1 331 ? 9.449 -15.009 -42.090 1.00 65.56 331 ASP A CA 1
ATOM 2680 C C . ASP A 1 331 ? 8.882 -13.810 -42.871 1.00 65.56 331 ASP A C 1
ATOM 2682 O O . ASP A 1 331 ? 9.585 -13.148 -43.627 1.00 65.56 331 ASP A O 1
ATOM 2686 N N . LYS A 1 332 ? 7.640 -13.415 -42.563 1.00 66.19 332 LYS A N 1
ATOM 2687 C CA . LYS A 1 332 ? 6.992 -12.209 -43.107 1.00 66.19 332 LYS A CA 1
ATOM 2688 C C . LYS A 1 332 ? 7.710 -10.904 -42.754 1.00 66.19 332 LYS A C 1
ATOM 2690 O O . LYS A 1 332 ? 7.601 -9.936 -43.499 1.00 66.19 332 LYS A O 1
ATOM 2695 N N . ILE A 1 333 ? 8.371 -10.832 -41.600 1.00 66.44 333 ILE A N 1
ATOM 2696 C CA . ILE A 1 333 ? 9.121 -9.646 -41.168 1.00 66.44 333 ILE A CA 1
ATOM 2697 C C . ILE A 1 333 ? 10.548 -9.717 -41.723 1.00 66.44 333 ILE A C 1
ATOM 2699 O O . ILE A 1 333 ? 11.036 -8.700 -42.212 1.00 66.44 333 ILE A O 1
ATOM 2703 N N . LYS A 1 334 ? 11.163 -10.911 -41.750 1.00 62.19 334 LYS A N 1
ATOM 2704 C CA . LYS A 1 334 ? 12.477 -11.152 -42.377 1.00 62.19 334 LYS A CA 1
ATOM 2705 C C . LYS A 1 334 ? 12.511 -10.746 -43.852 1.00 62.19 334 LYS A C 1
ATOM 2707 O O . LYS A 1 334 ? 13.482 -10.155 -44.295 1.00 62.19 334 LYS A O 1
ATOM 2712 N N . GLU A 1 335 ? 11.446 -11.023 -44.603 1.00 59.38 335 GLU A N 1
ATOM 2713 C CA . GLU A 1 335 ? 11.356 -10.675 -46.031 1.00 59.38 335 GLU A CA 1
ATOM 2714 C C . GLU A 1 335 ? 11.186 -9.168 -46.297 1.00 59.38 335 GLU A C 1
ATOM 2716 O O . GLU A 1 335 ? 11.511 -8.691 -47.385 1.00 59.38 335 GLU A O 1
ATOM 2721 N N . ASN A 1 336 ? 10.644 -8.417 -45.331 1.00 58.16 336 ASN A N 1
ATOM 2722 C CA . ASN A 1 336 ? 10.288 -7.003 -45.494 1.00 58.16 336 ASN A CA 1
ATOM 2723 C C . ASN A 1 336 ? 11.317 -6.037 -44.892 1.00 58.16 336 ASN A C 1
ATOM 2725 O O . ASN A 1 336 ? 11.337 -4.865 -45.267 1.00 58.16 336 ASN A O 1
ATOM 2729 N N . TYR A 1 337 ? 12.149 -6.513 -43.967 1.00 61.81 337 TYR A N 1
ATOM 2730 C CA . TYR A 1 337 ? 13.176 -5.732 -43.291 1.00 61.81 337 TYR A CA 1
ATOM 2731 C C . TYR A 1 337 ? 14.481 -6.546 -43.269 1.00 61.81 337 TYR A C 1
ATOM 2733 O O . TYR A 1 337 ? 14.619 -7.465 -42.465 1.00 61.81 337 TYR A O 1
ATOM 2741 N N . ASP A 1 338 ? 15.452 -6.169 -44.114 1.00 52.56 338 ASP A N 1
ATOM 2742 C CA . ASP A 1 338 ? 16.792 -6.797 -44.280 1.00 52.56 338 ASP A CA 1
ATOM 2743 C C . ASP A 1 338 ? 17.675 -6.757 -43.002 1.00 52.56 338 ASP A C 1
ATOM 2745 O O . ASP A 1 338 ? 18.838 -7.136 -43.020 1.00 52.56 338 ASP A O 1
ATOM 2749 N N . ILE A 1 339 ? 17.142 -6.268 -41.881 1.00 51.53 339 ILE A N 1
ATOM 2750 C CA . ILE A 1 339 ? 17.860 -5.940 -40.631 1.00 51.53 339 ILE A CA 1
ATOM 2751 C C . ILE A 1 339 ? 17.863 -7.125 -39.659 1.00 51.53 339 ILE A C 1
ATOM 2753 O O . ILE A 1 339 ? 18.442 -7.077 -38.579 1.00 51.53 339 ILE A O 1
ATOM 2757 N N . LEU A 1 340 ? 17.156 -8.191 -40.015 1.00 53.28 340 LEU A N 1
ATOM 2758 C CA . LEU A 1 340 ? 16.741 -9.224 -39.084 1.00 53.28 340 LEU A CA 1
ATOM 2759 C C . LEU A 1 340 ? 17.265 -10.644 -39.373 1.00 53.28 340 LEU A C 1
ATOM 2761 O O . LEU A 1 340 ? 17.071 -11.494 -38.507 1.00 53.28 340 LEU A O 1
ATOM 2765 N N . PRO A 1 341 ? 17.973 -10.950 -40.478 1.00 43.78 341 PRO A N 1
ATOM 2766 C CA . PRO A 1 341 ? 18.776 -12.164 -40.541 1.00 43.78 341 PRO A CA 1
ATOM 2767 C C . PRO A 1 341 ? 20.278 -11.833 -40.506 1.00 43.78 341 PRO A C 1
ATOM 2769 O O . PRO A 1 341 ? 20.818 -11.240 -41.431 1.00 43.78 341 PRO A O 1
ATOM 2772 N N . ASP A 1 342 ? 20.941 -12.254 -39.429 1.00 47.84 342 ASP A N 1
ATOM 2773 C CA . ASP A 1 342 ? 22.377 -12.554 -39.365 1.00 47.84 342 ASP A CA 1
ATOM 2774 C C . ASP A 1 342 ? 23.355 -11.491 -39.908 1.00 47.84 342 ASP A C 1
ATOM 2776 O O . ASP A 1 342 ? 24.205 -11.794 -40.751 1.00 47.84 342 ASP A O 1
ATOM 2780 N N . TYR A 1 343 ? 23.313 -10.258 -39.386 1.00 45.97 343 TYR A N 1
ATOM 2781 C CA . TYR A 1 343 ? 24.475 -9.369 -39.500 1.00 45.97 343 TYR A CA 1
ATOM 2782 C C . TYR A 1 343 ? 25.603 -9.893 -38.599 1.00 45.97 343 TYR A C 1
ATOM 2784 O O . TYR A 1 343 ? 25.710 -9.535 -37.426 1.00 45.97 343 TYR A O 1
ATOM 2792 N N . ASP A 1 344 ? 26.443 -10.763 -39.158 1.00 52.28 344 ASP A N 1
ATOM 2793 C CA . ASP A 1 344 ? 27.787 -11.014 -38.647 1.00 52.28 344 ASP A CA 1
ATOM 2794 C C . ASP A 1 344 ? 28.733 -10.004 -39.321 1.00 52.28 344 ASP A C 1
ATOM 2796 O O . ASP A 1 344 ? 28.899 -10.059 -40.544 1.00 52.28 344 ASP A O 1
ATOM 2800 N N . PRO A 1 345 ? 29.396 -9.098 -38.574 1.00 50.50 345 PRO A N 1
ATOM 2801 C CA . PRO A 1 345 ? 30.425 -8.211 -39.119 1.00 50.50 345 PRO A CA 1
ATOM 2802 C C . PRO A 1 345 ? 31.537 -8.953 -39.882 1.00 50.50 345 PRO A C 1
ATOM 2804 O O . PRO A 1 345 ? 32.261 -8.341 -40.665 1.00 50.50 345 PRO A O 1
ATOM 2807 N N . LYS A 1 346 ? 31.693 -10.268 -39.663 1.00 54.59 346 LYS A N 1
ATOM 2808 C CA . LYS A 1 346 ? 32.639 -11.133 -40.379 1.00 54.59 346 LYS A CA 1
ATOM 2809 C C . LYS A 1 346 ? 32.136 -11.602 -41.752 1.00 54.59 346 LYS A C 1
ATOM 2811 O O . LYS A 1 346 ? 32.962 -12.021 -42.559 1.00 54.59 346 LYS A O 1
ATOM 2816 N N . LEU A 1 347 ? 30.829 -11.543 -42.029 1.00 64.06 347 LEU A N 1
ATOM 2817 C CA . LEU A 1 347 ? 30.186 -12.006 -43.271 1.00 64.06 347 LEU A CA 1
ATOM 2818 C C . LEU A 1 347 ? 29.245 -10.924 -43.852 1.00 64.06 347 LEU A C 1
ATOM 2820 O O . LEU A 1 347 ? 28.028 -11.109 -43.911 1.00 64.06 347 LEU A O 1
ATOM 2824 N N . PRO A 1 348 ? 29.791 -9.779 -44.306 1.00 64.19 348 PRO A N 1
ATOM 2825 C CA . PRO A 1 348 ? 29.014 -8.588 -44.670 1.00 64.19 348 PRO A CA 1
ATOM 2826 C C . PRO A 1 348 ? 28.139 -8.730 -45.930 1.00 64.19 348 PRO A C 1
ATOM 2828 O O . PRO A 1 348 ? 27.310 -7.861 -46.191 1.00 64.19 348 PRO A O 1
ATOM 2831 N N . LEU A 1 349 ? 28.317 -9.786 -46.729 1.00 71.12 349 LEU A N 1
ATOM 2832 C CA . LEU A 1 349 ? 27.524 -10.087 -47.928 1.00 71.12 349 LEU A CA 1
ATOM 2833 C C . LEU A 1 349 ? 26.534 -11.240 -47.716 1.00 71.12 349 LEU A C 1
ATOM 2835 O O . LEU A 1 349 ? 25.957 -11.715 -48.694 1.00 71.12 349 LEU A O 1
ATOM 2839 N N . ASN A 1 350 ? 26.314 -11.691 -46.477 1.00 71.69 350 ASN A N 1
ATOM 2840 C CA . ASN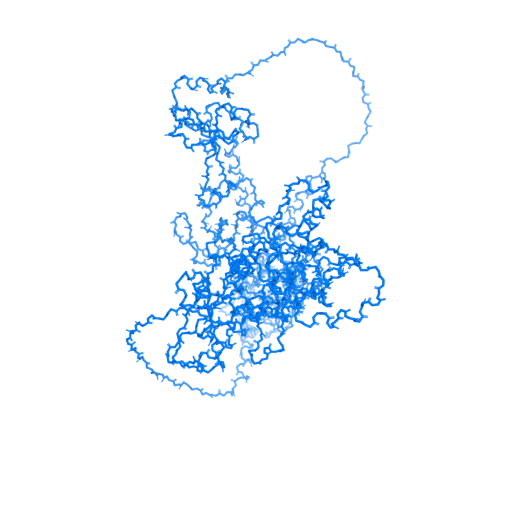 A 1 350 ? 25.351 -12.752 -46.192 1.00 71.69 350 ASN A CA 1
ATOM 2841 C C . ASN A 1 350 ? 23.954 -12.397 -46.740 1.00 71.69 350 ASN A C 1
ATOM 2843 O O . ASN A 1 350 ? 23.410 -11.334 -46.447 1.00 71.69 350 ASN A O 1
ATOM 2847 N N . GLY A 1 351 ? 23.400 -13.261 -47.596 1.00 64.94 351 GLY A N 1
ATOM 2848 C CA . GLY A 1 351 ? 22.110 -13.036 -48.261 1.00 64.94 351 GLY A CA 1
ATOM 2849 C C . GLY A 1 351 ? 22.129 -12.118 -49.496 1.00 64.94 351 GLY A C 1
ATOM 2850 O O . GLY A 1 351 ? 21.081 -11.958 -50.118 1.00 64.94 351 GLY A O 1
ATOM 2851 N N . TYR A 1 352 ? 23.282 -11.562 -49.899 1.00 77.06 352 TYR A N 1
ATOM 2852 C CA . TYR A 1 352 ? 23.411 -10.766 -51.129 1.00 77.06 352 TYR A CA 1
ATOM 2853 C C . TYR A 1 352 ? 23.731 -11.637 -52.352 1.00 77.06 352 TYR A C 1
ATOM 2855 O O . TYR A 1 352 ? 24.613 -12.502 -52.322 1.00 77.06 352 TYR A O 1
ATOM 2863 N N . SER A 1 353 ? 23.062 -11.350 -53.468 1.00 83.00 353 SER A N 1
ATOM 2864 C CA . SER A 1 353 ? 23.365 -11.879 -54.802 1.00 83.00 353 SER A CA 1
ATOM 2865 C C . SER A 1 353 ? 24.187 -10.867 -55.607 1.00 83.00 353 SER A C 1
ATOM 2867 O O . SER A 1 353 ? 23.735 -9.753 -55.895 1.00 83.00 353 SER A O 1
ATOM 2869 N N . VAL A 1 354 ? 25.416 -11.250 -55.969 1.00 87.56 354 VAL A N 1
ATOM 2870 C CA . VAL A 1 354 ? 26.401 -10.404 -56.655 1.00 87.56 354 VAL A CA 1
ATOM 2871 C C . VAL A 1 354 ? 26.690 -10.943 -58.055 1.00 87.56 354 VAL A C 1
ATOM 2873 O O . VAL A 1 354 ? 27.039 -12.112 -58.219 1.00 87.56 354 VAL A O 1
ATOM 2876 N N . ALA A 1 355 ? 26.618 -10.092 -59.079 1.00 87.81 355 ALA A N 1
ATOM 2877 C CA . ALA A 1 355 ? 27.051 -10.448 -60.434 1.00 87.81 355 ALA A CA 1
ATOM 2878 C C . ALA A 1 355 ? 28.369 -9.751 -60.811 1.00 87.81 355 ALA A C 1
ATOM 2880 O O . ALA A 1 355 ? 28.573 -8.575 -60.519 1.00 87.81 355 ALA A O 1
ATOM 2881 N N . LEU A 1 356 ? 29.260 -10.468 -61.502 1.00 87.56 356 LEU A N 1
ATOM 2882 C CA . LEU A 1 356 ? 30.540 -9.944 -61.995 1.00 87.56 356 LEU A CA 1
ATOM 2883 C C . LEU A 1 356 ? 30.461 -9.690 -63.508 1.00 87.56 356 LEU A C 1
ATOM 2885 O O . LEU A 1 356 ? 30.122 -10.601 -64.267 1.00 87.56 356 LEU A O 1
ATOM 2889 N N . LEU A 1 357 ? 30.799 -8.479 -63.964 1.00 81.88 357 LEU A N 1
ATOM 2890 C CA . LEU A 1 357 ? 30.768 -8.109 -65.385 1.00 81.88 357 LEU A CA 1
ATOM 2891 C C . LEU A 1 357 ? 32.039 -7.387 -65.843 1.00 81.88 357 LEU A C 1
ATOM 2893 O O . LEU A 1 357 ? 32.518 -6.467 -65.186 1.00 81.88 357 LEU A O 1
ATOM 2897 N N . GLY A 1 358 ? 32.509 -7.732 -67.044 1.00 78.69 358 GLY A N 1
ATOM 2898 C CA . GLY A 1 358 ? 33.592 -7.033 -67.738 1.00 78.69 358 GLY A CA 1
ATOM 2899 C C . GLY A 1 358 ? 34.993 -7.583 -67.462 1.00 78.69 358 GLY A C 1
ATOM 2900 O O . GLY A 1 358 ? 35.171 -8.650 -66.868 1.00 78.69 358 GLY A O 1
ATOM 2901 N N . ARG A 1 359 ? 36.009 -6.860 -67.951 1.00 77.00 359 ARG A N 1
ATOM 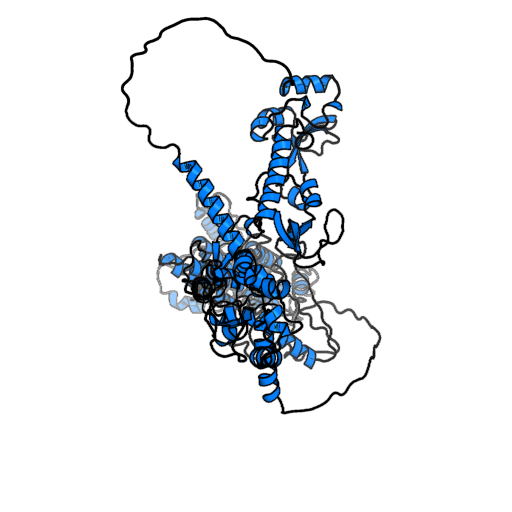2902 C CA . ARG A 1 359 ? 37.426 -7.154 -67.680 1.00 77.00 359 ARG A CA 1
ATOM 2903 C C . ARG A 1 359 ? 37.836 -6.496 -66.364 1.00 77.00 359 ARG A C 1
ATOM 2905 O O . ARG A 1 359 ? 38.135 -5.307 -66.339 1.00 77.00 359 ARG A O 1
ATOM 2912 N N . LEU A 1 360 ? 37.820 -7.292 -65.301 1.00 81.25 360 LEU A N 1
ATOM 2913 C CA . LEU A 1 360 ? 38.176 -6.892 -63.940 1.00 81.25 360 LEU A CA 1
ATOM 2914 C C . LEU A 1 360 ? 39.693 -7.005 -63.704 1.00 81.25 360 LEU A C 1
ATOM 2916 O O . LEU A 1 360 ? 40.369 -7.829 -64.329 1.00 81.25 360 LEU A O 1
ATOM 2920 N N . SER A 1 361 ? 40.224 -6.163 -62.820 1.00 77.88 361 SER A N 1
ATOM 2921 C CA . SER A 1 361 ? 41.645 -6.077 -62.472 1.00 77.88 361 SER A CA 1
ATOM 2922 C C . SER A 1 361 ? 42.119 -7.303 -61.681 1.00 77.88 361 SER A C 1
ATOM 2924 O O . SER A 1 361 ? 43.181 -7.863 -61.967 1.00 77.88 361 SER A O 1
ATOM 2926 N N . LYS A 1 362 ? 41.298 -7.792 -60.741 1.00 81.12 362 LYS A N 1
ATOM 2927 C CA . LYS A 1 362 ? 41.491 -9.073 -60.048 1.00 81.12 362 LYS A CA 1
ATOM 2928 C C . LYS A 1 362 ? 40.896 -10.219 -60.890 1.00 81.12 362 LYS A C 1
ATOM 2930 O O . LYS A 1 362 ? 39.885 -10.069 -61.576 1.00 81.12 362 LYS A O 1
ATOM 2935 N N . ARG A 1 363 ? 41.499 -11.419 -60.836 1.00 83.06 363 ARG A N 1
ATOM 2936 C CA . ARG A 1 363 ? 40.962 -12.609 -61.536 1.00 83.06 363 ARG A CA 1
ATOM 2937 C C . ARG A 1 363 ? 39.561 -12.943 -61.009 1.00 83.06 363 ARG A C 1
ATOM 2939 O O . ARG A 1 363 ? 39.371 -13.020 -59.799 1.00 83.06 363 ARG A O 1
ATOM 2946 N N . ILE A 1 364 ? 38.628 -13.274 -61.909 1.00 81.62 364 ILE A N 1
ATOM 2947 C CA . ILE A 1 364 ? 37.229 -13.612 -61.567 1.00 81.62 364 ILE A CA 1
ATOM 2948 C C . ILE A 1 364 ? 37.150 -14.689 -60.473 1.00 81.62 364 ILE A C 1
ATOM 2950 O O . ILE A 1 364 ? 36.439 -14.504 -59.498 1.00 81.62 364 ILE A O 1
ATOM 2954 N N . ARG A 1 365 ? 37.947 -15.766 -60.562 1.00 82.62 365 ARG A N 1
ATOM 2955 C CA . ARG A 1 365 ? 37.988 -16.827 -59.529 1.00 82.62 365 ARG A CA 1
ATOM 2956 C C . ARG A 1 365 ? 38.399 -16.321 -58.139 1.00 82.62 365 ARG A C 1
ATOM 2958 O O . ARG A 1 365 ? 37.989 -16.898 -57.141 1.00 82.62 365 ARG A O 1
ATOM 2965 N N . THR A 1 366 ? 39.233 -15.285 -58.067 1.00 84.50 366 THR A N 1
ATOM 2966 C CA . THR A 1 366 ? 39.669 -14.681 -56.799 1.00 84.50 366 THR A CA 1
ATOM 2967 C C . THR A 1 366 ? 38.556 -13.827 -56.203 1.00 84.50 366 THR A C 1
ATOM 2969 O O . THR A 1 366 ? 38.286 -13.934 -55.014 1.00 84.50 366 THR A O 1
ATOM 2972 N N . LEU A 1 367 ? 37.864 -13.048 -57.039 1.00 84.00 367 LEU A N 1
ATOM 2973 C CA . LEU A 1 367 ? 36.705 -12.252 -56.628 1.00 84.00 367 LEU A CA 1
ATOM 2974 C C . LEU A 1 367 ? 35.532 -13.135 -56.187 1.00 84.00 367 LEU A C 1
ATOM 2976 O O . LEU A 1 367 ? 34.897 -12.836 -55.187 1.00 84.00 367 LEU A O 1
ATOM 2980 N N . GLN A 1 368 ? 35.290 -14.251 -56.879 1.00 85.88 368 GLN A N 1
ATOM 2981 C CA . GLN A 1 368 ? 34.282 -15.241 -56.488 1.00 85.88 368 GLN A CA 1
ATOM 2982 C C . GLN A 1 368 ? 34.560 -15.802 -55.090 1.00 85.88 368 GLN A C 1
ATOM 2984 O O . GLN A 1 368 ? 33.686 -15.753 -54.234 1.00 85.88 368 GLN A O 1
ATOM 2989 N N . LYS A 1 369 ? 35.805 -16.224 -54.825 1.00 85.88 369 LYS A N 1
ATOM 2990 C CA . LYS A 1 369 ? 36.213 -16.672 -53.487 1.00 85.88 369 LYS A CA 1
ATOM 2991 C C . LYS A 1 369 ? 36.083 -15.575 -52.432 1.00 85.88 369 LYS A C 1
ATOM 2993 O O . LYS A 1 369 ? 35.677 -15.879 -51.321 1.00 85.88 369 LYS A O 1
ATOM 2998 N N . GLN A 1 370 ? 36.424 -14.327 -52.760 1.00 85.38 370 GLN A N 1
ATOM 2999 C CA . GLN A 1 370 ? 36.294 -13.199 -51.832 1.00 85.38 370 GLN A CA 1
ATOM 3000 C C . GLN A 1 370 ? 34.817 -12.922 -51.504 1.00 85.38 370 GLN A C 1
ATOM 3002 O O . GLN A 1 370 ? 34.485 -12.711 -50.348 1.00 85.38 370 GLN A O 1
ATOM 3007 N N . ILE A 1 371 ? 33.916 -12.993 -52.487 1.00 85.88 371 ILE A N 1
ATOM 3008 C CA . ILE A 1 371 ? 32.469 -12.824 -52.278 1.00 85.88 371 ILE A CA 1
ATOM 3009 C C . ILE A 1 371 ? 31.896 -13.966 -51.428 1.00 85.88 371 ILE A C 1
ATOM 3011 O O . ILE A 1 371 ? 31.173 -13.697 -50.472 1.00 85.88 371 ILE A O 1
ATOM 3015 N N . GLU A 1 372 ? 32.264 -15.215 -51.724 1.00 85.81 372 GLU A N 1
ATOM 3016 C CA . GLU A 1 372 ? 31.844 -16.395 -50.953 1.00 85.81 372 GLU A CA 1
ATOM 3017 C C . GLU A 1 372 ? 32.370 -16.348 -49.507 1.00 85.81 372 GLU A C 1
ATOM 3019 O O . GLU A 1 372 ? 31.631 -16.644 -48.572 1.00 85.81 372 GLU A O 1
ATOM 3024 N N . GLN A 1 373 ? 33.621 -15.918 -49.300 1.00 81.06 373 GLN A N 1
ATOM 3025 C CA . GLN A 1 373 ? 34.208 -15.721 -47.966 1.00 81.06 373 GLN A CA 1
ATOM 3026 C C . GLN A 1 373 ? 33.510 -14.626 -47.159 1.00 81.06 373 GLN A C 1
ATOM 3028 O O . GLN A 1 373 ? 33.518 -14.694 -45.936 1.00 81.06 373 GLN A O 1
ATOM 3033 N N . LEU A 1 374 ? 32.920 -13.636 -47.829 1.00 77.50 374 LEU A N 1
ATOM 3034 C CA . LEU A 1 374 ? 32.150 -12.564 -47.202 1.00 77.50 374 LEU A CA 1
ATOM 3035 C C . LEU A 1 374 ? 30.657 -12.919 -47.064 1.00 77.50 374 LEU A C 1
ATOM 3037 O O . LEU A 1 374 ? 29.895 -12.087 -46.584 1.00 77.50 374 LEU A O 1
ATOM 3041 N N . GLY A 1 375 ? 30.232 -14.128 -47.454 1.00 75.00 375 GLY A N 1
ATOM 3042 C CA . GLY A 1 375 ? 28.860 -14.634 -47.296 1.00 75.00 375 GLY A CA 1
ATOM 3043 C C . GLY A 1 375 ? 27.927 -14.430 -48.498 1.00 75.00 375 GLY A C 1
ATOM 3044 O O . GLY A 1 375 ? 26.759 -14.801 -48.428 1.00 75.00 375 GLY A O 1
ATOM 3045 N N . GLY A 1 376 ? 28.413 -13.860 -49.604 1.00 83.62 376 GLY A N 1
ATOM 3046 C CA . GLY A 1 376 ? 27.605 -13.571 -50.793 1.00 83.62 376 GLY A CA 1
ATOM 3047 C C . GLY A 1 376 ? 27.463 -14.749 -51.758 1.00 83.62 376 GLY A C 1
ATOM 3048 O O . GLY A 1 376 ? 28.304 -15.646 -51.817 1.00 83.62 376 GLY A O 1
ATOM 3049 N N . THR A 1 377 ? 26.415 -14.711 -52.581 1.00 85.19 377 THR A N 1
ATOM 3050 C CA . THR A 1 377 ? 26.176 -15.670 -53.673 1.00 85.19 377 THR A CA 1
ATOM 3051 C C . THR A 1 377 ? 26.444 -15.035 -55.033 1.00 85.19 377 THR A C 1
ATOM 3053 O O . THR A 1 377 ? 26.282 -13.830 -55.215 1.00 85.19 377 THR A O 1
ATOM 3056 N N . ILE A 1 378 ? 26.873 -15.839 -56.010 1.00 86.94 378 ILE A N 1
ATOM 3057 C CA . ILE A 1 378 ? 27.218 -15.343 -57.348 1.00 86.94 378 ILE A CA 1
ATOM 3058 C C . ILE A 1 378 ? 26.055 -15.583 -58.311 1.00 86.94 378 ILE A C 1
ATOM 3060 O O . ILE A 1 378 ? 25.703 -16.728 -58.600 1.00 86.94 378 ILE A O 1
ATOM 3064 N N . ALA A 1 379 ? 25.508 -14.507 -58.872 1.00 85.50 379 ALA A N 1
ATOM 3065 C CA . ALA A 1 379 ? 24.498 -14.584 -59.920 1.00 85.50 379 ALA A CA 1
ATOM 3066 C C . ALA A 1 379 ? 25.123 -14.779 -61.307 1.00 85.50 379 ALA A C 1
ATOM 3068 O O . ALA A 1 379 ? 26.063 -14.088 -61.706 1.00 85.50 379 ALA A O 1
ATOM 3069 N N . THR A 1 380 ? 24.557 -15.713 -62.075 1.00 81.00 380 THR A N 1
ATOM 3070 C CA . THR A 1 380 ? 24.957 -15.995 -63.466 1.00 81.00 380 THR A CA 1
ATOM 3071 C C . THR A 1 380 ? 24.098 -15.245 -64.488 1.00 81.00 380 THR A C 1
ATOM 3073 O O . THR A 1 380 ? 24.567 -14.936 -65.588 1.00 81.00 380 THR A O 1
ATOM 3076 N N . THR A 1 381 ? 22.863 -14.906 -64.114 1.00 81.44 381 THR A N 1
ATOM 3077 C CA . THR A 1 381 ? 21.892 -14.140 -64.904 1.00 81.44 381 THR A CA 1
ATOM 3078 C C . THR A 1 381 ? 21.592 -12.803 -64.236 1.00 81.44 381 THR A C 1
ATOM 3080 O O . THR A 1 381 ? 21.601 -12.702 -63.015 1.00 81.44 381 THR A O 1
ATOM 3083 N N . ILE A 1 382 ? 21.330 -11.768 -65.038 1.00 84.25 382 ILE A N 1
ATOM 3084 C CA . ILE A 1 382 ? 20.970 -10.439 -64.531 1.00 84.25 382 ILE A CA 1
ATOM 3085 C C . ILE A 1 382 ? 19.453 -10.339 -64.554 1.00 84.25 382 ILE A C 1
ATOM 3087 O O . ILE A 1 382 ? 18.848 -10.220 -65.617 1.00 84.25 382 ILE A O 1
ATOM 3091 N N . ASP A 1 383 ? 18.852 -10.418 -63.378 1.00 81.12 383 ASP A N 1
ATOM 3092 C CA . ASP A 1 383 ? 17.420 -10.262 -63.170 1.00 81.12 383 ASP A CA 1
ATOM 3093 C C . ASP A 1 383 ? 17.152 -9.441 -61.899 1.00 81.12 383 ASP A C 1
ATOM 3095 O O . ASP A 1 383 ? 18.064 -8.917 -61.256 1.00 81.12 383 ASP A O 1
ATOM 3099 N N . LYS A 1 384 ? 15.879 -9.318 -61.517 1.00 76.69 384 LYS A N 1
ATOM 3100 C CA . LYS A 1 384 ? 15.462 -8.532 -60.347 1.00 76.69 384 LYS A CA 1
ATOM 3101 C C . LYS A 1 384 ? 15.906 -9.122 -59.001 1.00 76.69 384 LYS A C 1
ATOM 3103 O O . LYS A 1 384 ? 15.696 -8.463 -57.988 1.00 76.69 384 LYS A O 1
ATOM 3108 N N . THR A 1 385 ? 16.467 -10.332 -58.980 1.00 73.62 385 THR A N 1
ATOM 3109 C CA . THR A 1 385 ? 16.985 -10.987 -57.769 1.00 73.62 385 THR A CA 1
ATOM 3110 C C . THR A 1 385 ? 18.447 -10.641 -57.495 1.00 73.62 385 THR A C 1
ATOM 3112 O O . THR A 1 385 ? 18.946 -10.934 -56.415 1.00 73.62 385 THR A O 1
ATOM 3115 N N . VAL A 1 386 ? 19.131 -9.996 -58.447 1.00 84.56 386 VAL A N 1
ATOM 3116 C CA . VAL A 1 386 ? 20.508 -9.526 -58.271 1.00 84.56 386 VAL A CA 1
ATOM 3117 C C . VAL A 1 386 ? 20.521 -8.218 -57.480 1.00 84.56 386 VAL A C 1
ATOM 3119 O O . VAL A 1 386 ? 19.898 -7.217 -57.864 1.00 84.56 386 VAL A O 1
ATOM 3122 N N . ASP A 1 387 ? 21.268 -8.213 -56.379 1.00 79.12 387 ASP A N 1
ATOM 3123 C CA . ASP A 1 387 ? 21.339 -7.083 -55.459 1.00 79.12 387 ASP A CA 1
ATOM 3124 C C . ASP A 1 387 ? 22.373 -6.049 -55.928 1.00 79.12 387 ASP A C 1
ATOM 3126 O O . ASP A 1 387 ? 22.084 -4.851 -55.921 1.00 79.12 387 ASP A O 1
ATOM 3130 N N . VAL A 1 388 ? 23.542 -6.489 -56.410 1.00 85.06 388 VAL A N 1
ATOM 3131 C CA . VAL A 1 388 ? 24.620 -5.593 -56.867 1.00 85.06 388 VAL A CA 1
ATOM 3132 C C . VAL A 1 388 ? 25.464 -6.202 -57.989 1.00 85.06 388 VAL A C 1
ATOM 3134 O O . VAL A 1 388 ? 25.668 -7.415 -58.062 1.00 85.06 388 VAL A O 1
ATOM 3137 N N . ILE A 1 389 ? 25.976 -5.350 -58.878 1.00 88.06 389 ILE A N 1
ATOM 3138 C CA . ILE A 1 389 ? 26.865 -5.740 -59.976 1.00 88.06 389 ILE A CA 1
ATOM 3139 C C . ILE A 1 389 ? 28.239 -5.107 -59.764 1.00 88.06 389 ILE A C 1
ATOM 3141 O O . ILE A 1 389 ? 28.342 -3.890 -59.645 1.00 88.06 389 ILE A O 1
ATOM 3145 N N . ILE A 1 390 ? 29.303 -5.910 -59.795 1.00 88.88 390 ILE A N 1
ATOM 3146 C CA . ILE A 1 390 ? 30.682 -5.410 -59.772 1.00 88.88 390 ILE A CA 1
ATOM 3147 C C . ILE A 1 390 ? 31.204 -5.325 -61.209 1.00 88.88 390 ILE A C 1
ATOM 3149 O O . ILE A 1 390 ? 31.268 -6.336 -61.918 1.00 88.88 390 ILE A O 1
ATOM 3153 N N . SER A 1 391 ? 31.551 -4.116 -61.656 1.00 87.94 391 SER A N 1
ATOM 3154 C CA . SER A 1 391 ? 32.046 -3.845 -63.013 1.00 87.94 391 SER A CA 1
ATOM 3155 C C . SER A 1 391 ? 32.897 -2.569 -63.088 1.00 87.94 391 SER A C 1
ATOM 3157 O O . SER A 1 391 ? 33.087 -1.876 -62.092 1.00 87.94 391 SER A O 1
ATOM 3159 N N . THR A 1 392 ? 33.431 -2.253 -64.270 1.00 85.62 392 THR A N 1
ATOM 3160 C CA . THR A 1 392 ? 34.275 -1.071 -64.513 1.00 85.62 392 THR A CA 1
ATOM 3161 C C . THR A 1 392 ? 33.525 0.027 -65.271 1.00 85.62 392 THR A C 1
ATOM 3163 O O . THR A 1 392 ? 32.586 -0.247 -66.022 1.00 85.62 392 THR A O 1
ATOM 3166 N N . GLN A 1 393 ? 33.970 1.281 -65.116 1.00 82.62 393 GLN A N 1
ATOM 3167 C CA . GLN A 1 393 ? 33.404 2.445 -65.817 1.00 82.62 393 GLN A CA 1
ATOM 3168 C C . GLN A 1 393 ? 33.391 2.260 -67.344 1.00 82.62 393 GLN A C 1
ATOM 3170 O O . GLN A 1 393 ? 32.395 2.574 -67.995 1.00 82.62 393 GLN A O 1
ATOM 3175 N N . ASP A 1 394 ? 34.466 1.699 -67.903 1.00 79.88 394 ASP A N 1
ATOM 3176 C CA . ASP A 1 394 ? 34.607 1.451 -69.341 1.00 79.88 394 ASP A CA 1
ATOM 3177 C C . ASP A 1 394 ? 33.563 0.465 -69.868 1.00 79.88 394 ASP A C 1
ATOM 3179 O O . ASP A 1 394 ? 33.108 0.573 -71.006 1.00 79.88 394 ASP A O 1
ATOM 3183 N N . GLU A 1 395 ? 33.180 -0.524 -69.058 1.00 80.75 395 GLU A N 1
ATOM 3184 C CA . GLU A 1 395 ? 32.187 -1.512 -69.461 1.00 80.75 395 GLU A CA 1
ATOM 3185 C C . GLU A 1 395 ? 30.793 -0.879 -69.484 1.00 80.75 395 GLU A C 1
ATOM 3187 O O . GLU A 1 395 ? 30.064 -1.065 -70.457 1.00 80.75 395 GLU A O 1
ATOM 3192 N N . VAL A 1 396 ? 30.471 -0.051 -68.481 1.00 80.50 396 VAL A N 1
ATOM 3193 C CA . VAL A 1 396 ? 29.214 0.715 -68.404 1.00 80.50 396 VAL A CA 1
ATOM 3194 C C . VAL A 1 396 ? 29.039 1.633 -69.619 1.00 80.50 396 VAL A C 1
ATOM 3196 O O . VAL A 1 396 ? 27.943 1.705 -70.173 1.00 80.50 396 VAL A O 1
ATOM 3199 N N . GLN A 1 397 ? 30.117 2.261 -70.098 1.00 77.06 397 GLN A N 1
ATOM 3200 C CA . GLN A 1 397 ? 30.089 3.129 -71.283 1.00 77.06 397 GLN A CA 1
ATOM 3201 C C . GLN A 1 397 ? 29.865 2.374 -72.606 1.00 77.06 397 GLN A C 1
ATOM 3203 O O . GLN A 1 397 ? 29.290 2.938 -73.534 1.00 77.06 397 GLN A O 1
ATOM 3208 N N . LYS A 1 398 ? 30.268 1.098 -72.706 1.00 80.44 398 LYS A N 1
ATOM 3209 C CA . LYS A 1 398 ? 30.052 0.276 -73.916 1.00 80.44 398 LYS A CA 1
ATOM 3210 C C . LYS A 1 398 ? 28.589 -0.130 -74.120 1.00 80.44 398 LYS A C 1
ATOM 3212 O O . LYS A 1 398 ? 28.230 -0.528 -75.223 1.00 80.44 398 LYS A O 1
ATOM 3217 N N . GLY A 1 399 ? 27.751 -0.055 -73.082 1.00 73.56 399 GLY A N 1
ATOM 3218 C CA . GLY A 1 399 ? 26.296 -0.196 -73.215 1.00 73.56 399 GLY A CA 1
ATOM 3219 C C . GLY A 1 399 ? 25.808 -1.563 -73.717 1.00 73.56 399 GLY A C 1
ATOM 3220 O O . GLY A 1 399 ? 24.816 -1.633 -74.441 1.00 73.56 399 GLY A O 1
ATOM 3221 N N . ASN A 1 400 ? 26.488 -2.654 -73.348 1.00 80.50 400 ASN A N 1
ATOM 3222 C CA . ASN A 1 400 ? 26.105 -4.020 -73.733 1.00 80.50 400 ASN A CA 1
ATOM 3223 C C . ASN A 1 400 ? 24.698 -4.403 -73.227 1.00 80.50 400 ASN A C 1
ATOM 3225 O O . ASN A 1 400 ? 24.233 -3.878 -72.218 1.00 80.50 400 ASN A O 1
ATOM 3229 N N . LYS A 1 401 ? 24.060 -5.408 -73.852 1.00 81.50 401 LYS A N 1
ATOM 3230 C CA . LYS A 1 401 ? 22.717 -5.908 -73.473 1.00 81.50 401 LYS A CA 1
ATOM 3231 C C . LYS A 1 401 ? 22.564 -6.162 -71.962 1.00 81.50 401 LYS A C 1
ATOM 3233 O O . LYS A 1 401 ? 21.583 -5.753 -71.366 1.00 81.50 401 LYS A O 1
ATOM 3238 N N . LYS A 1 402 ? 23.596 -6.717 -71.320 1.00 81.56 402 LYS A N 1
ATOM 3239 C CA . LYS A 1 402 ? 23.646 -6.960 -69.866 1.00 81.56 402 LYS A CA 1
ATOM 3240 C C . LYS A 1 402 ? 23.572 -5.686 -69.003 1.00 81.56 402 LYS A C 1
ATOM 3242 O O . LYS A 1 402 ? 23.031 -5.724 -67.906 1.00 81.56 402 LYS A O 1
ATOM 3247 N N . ILE A 1 403 ? 24.106 -4.566 -69.488 1.00 82.50 403 ILE A N 1
ATOM 3248 C CA . ILE A 1 403 ? 24.041 -3.261 -68.807 1.00 82.50 403 ILE A CA 1
ATOM 3249 C C . ILE A 1 403 ? 22.670 -2.618 -69.027 1.00 82.50 403 ILE A C 1
ATOM 3251 O O . ILE A 1 403 ? 22.124 -2.022 -68.105 1.00 82.50 403 ILE A O 1
ATOM 3255 N N . GLN A 1 404 ? 22.073 -2.814 -70.206 1.00 80.88 404 GLN A N 1
ATOM 3256 C CA . GLN A 1 404 ? 20.689 -2.411 -70.477 1.00 80.88 404 GLN A CA 1
ATOM 3257 C C . GLN A 1 404 ? 19.694 -3.196 -69.601 1.00 80.88 404 GLN A C 1
ATOM 3259 O O . GLN A 1 404 ? 18.756 -2.614 -69.056 1.00 80.88 404 GLN A O 1
ATOM 3264 N N . ASP A 1 405 ? 19.936 -4.494 -69.387 1.00 82.56 405 ASP A N 1
ATOM 3265 C CA . ASP A 1 405 ? 19.155 -5.333 -68.469 1.00 82.56 405 ASP A CA 1
ATOM 3266 C C . ASP A 1 405 ? 19.309 -4.854 -67.012 1.00 82.56 405 ASP A C 1
ATOM 3268 O O . ASP A 1 405 ? 18.319 -4.741 -66.285 1.00 82.56 405 ASP A O 1
ATOM 3272 N N . ALA A 1 406 ? 20.529 -4.485 -66.601 1.00 83.44 406 ALA A N 1
ATOM 3273 C CA . ALA A 1 406 ? 20.795 -3.905 -65.284 1.00 83.44 406 ALA A CA 1
ATOM 3274 C C . ALA A 1 406 ? 20.097 -2.549 -65.074 1.00 83.44 406 ALA A C 1
ATOM 3276 O O . ALA A 1 406 ? 19.577 -2.288 -63.989 1.00 83.44 406 ALA A O 1
ATOM 3277 N N . GLN A 1 407 ? 20.044 -1.710 -66.113 1.00 84.25 407 GLN A N 1
ATOM 3278 C CA . GLN A 1 407 ? 19.321 -0.436 -66.110 1.00 84.25 407 GLN A CA 1
ATOM 3279 C C . GLN A 1 407 ? 17.807 -0.639 -66.026 1.00 84.25 407 GLN A C 1
ATOM 3281 O O . GLN A 1 407 ? 17.141 0.026 -65.239 1.00 84.25 407 GLN A O 1
ATOM 3286 N N . THR A 1 408 ? 17.277 -1.617 -66.761 1.00 82.94 408 THR A N 1
ATOM 3287 C CA . THR A 1 408 ? 15.850 -1.979 -66.734 1.00 82.94 408 THR A CA 1
ATOM 3288 C C . THR A 1 408 ? 15.425 -2.557 -65.377 1.00 82.94 408 THR A C 1
ATOM 3290 O O . THR A 1 408 ? 14.284 -2.380 -64.953 1.00 82.94 408 THR A O 1
ATOM 3293 N N . CYS A 1 409 ? 16.336 -3.244 -64.681 1.00 79.44 409 CYS A N 1
ATOM 3294 C CA . CYS A 1 409 ? 16.110 -3.807 -63.345 1.00 79.44 409 CYS A CA 1
ATOM 3295 C C . CYS A 1 409 ? 16.516 -2.868 -62.191 1.00 79.44 409 CYS A C 1
ATOM 3297 O O . CYS A 1 409 ? 16.421 -3.272 -61.028 1.00 79.44 409 CYS A O 1
ATOM 3299 N N . GLU A 1 410 ? 16.972 -1.650 -62.505 1.00 81.38 410 GLU A N 1
ATOM 3300 C CA . GLU A 1 410 ? 17.410 -0.625 -61.547 1.00 81.38 410 GLU A CA 1
ATOM 3301 C C . GLU A 1 410 ? 18.488 -1.127 -60.558 1.00 81.38 410 GLU A C 1
ATOM 3303 O O . GLU A 1 410 ? 18.485 -0.768 -59.382 1.00 81.38 410 GLU A O 1
ATOM 3308 N N . ILE A 1 411 ? 19.425 -1.966 -61.015 1.00 84.56 411 ILE A N 1
ATOM 3309 C CA . ILE A 1 411 ? 20.516 -2.510 -60.182 1.00 84.56 411 ILE A CA 1
ATOM 3310 C C . ILE A 1 411 ? 21.713 -1.545 -60.174 1.00 84.56 411 ILE A C 1
ATOM 3312 O O . ILE A 1 411 ? 22.100 -1.034 -61.229 1.00 84.56 411 ILE A O 1
ATOM 3316 N N . HIS A 1 412 ? 22.331 -1.328 -59.007 1.00 84.25 412 HIS A N 1
ATOM 3317 C CA . HIS A 1 412 ? 23.570 -0.550 -58.889 1.00 84.25 412 HIS A CA 1
ATOM 3318 C C . HIS A 1 412 ? 24.788 -1.298 -59.440 1.00 84.25 412 HIS A C 1
ATOM 3320 O O . HIS A 1 412 ? 24.970 -2.494 -59.191 1.00 84.25 412 HIS A O 1
ATOM 3326 N N . ILE A 1 413 ? 25.656 -0.554 -60.132 1.00 86.25 413 ILE A N 1
ATOM 3327 C CA . ILE A 1 413 ? 26.966 -1.029 -60.586 1.00 86.25 413 ILE A CA 1
ATOM 3328 C C . ILE A 1 413 ? 28.055 -0.344 -59.756 1.00 86.25 413 ILE A C 1
ATOM 3330 O O . ILE A 1 413 ? 28.088 0.885 -59.687 1.00 86.25 413 ILE A O 1
ATOM 3334 N N . VAL A 1 414 ? 28.944 -1.130 -59.150 1.00 88.06 414 VAL A N 1
ATOM 3335 C CA . VAL A 1 414 ? 30.029 -0.673 -58.263 1.00 88.06 414 VAL A CA 1
ATOM 3336 C C . VAL A 1 414 ? 31.397 -1.215 -58.722 1.00 88.06 414 VAL A C 1
ATOM 3338 O O . VAL A 1 414 ? 31.446 -2.252 -59.386 1.00 88.06 414 VAL A O 1
ATOM 3341 N N . PRO A 1 415 ? 32.518 -0.543 -58.400 1.00 87.44 415 PRO A N 1
ATOM 3342 C CA . PRO A 1 415 ? 33.870 -1.012 -58.708 1.00 87.44 415 PRO A CA 1
ATOM 3343 C C . PRO A 1 415 ? 34.307 -2.168 -57.805 1.00 87.44 415 PRO A C 1
ATOM 3345 O O . PRO A 1 415 ? 33.730 -2.408 -56.751 1.00 87.44 415 PRO A O 1
ATOM 3348 N N . GLU A 1 416 ? 35.414 -2.829 -58.157 1.00 85.88 416 GLU A N 1
ATOM 3349 C CA . GLU A 1 416 ? 36.041 -3.882 -57.334 1.00 85.88 416 GLU A CA 1
ATOM 3350 C C . GLU A 1 416 ? 36.433 -3.418 -55.923 1.00 85.88 416 GLU A C 1
ATOM 3352 O O . GLU A 1 416 ? 36.455 -4.237 -55.007 1.00 85.88 416 GLU A O 1
ATOM 3357 N N . GLN A 1 417 ? 36.698 -2.117 -55.744 1.00 83.50 417 GLN A N 1
ATOM 3358 C CA . GLN A 1 417 ? 36.997 -1.491 -54.446 1.00 83.50 417 GLN A CA 1
ATOM 3359 C C . GLN A 1 417 ? 35.864 -1.672 -53.428 1.00 83.50 417 GLN A C 1
ATOM 3361 O O . GLN A 1 417 ? 36.115 -1.695 -52.227 1.00 83.50 417 GLN A O 1
ATOM 3366 N N . PHE A 1 418 ? 34.637 -1.898 -53.906 1.00 85.25 418 PHE A N 1
ATOM 3367 C CA . PHE A 1 418 ? 33.489 -2.221 -53.070 1.00 85.25 418 PHE A CA 1
ATOM 3368 C C . PHE A 1 418 ? 33.776 -3.365 -52.091 1.00 85.25 418 PHE A C 1
ATOM 3370 O O . PHE A 1 418 ? 33.430 -3.245 -50.925 1.00 85.25 418 PHE A O 1
ATOM 3377 N N . LEU A 1 419 ? 34.442 -4.443 -52.525 1.00 82.44 419 LEU A N 1
ATOM 3378 C CA . LEU A 1 419 ? 34.683 -5.618 -51.673 1.00 82.44 419 LEU A CA 1
ATOM 3379 C C . LEU A 1 419 ? 35.664 -5.364 -50.524 1.00 82.44 419 LEU A C 1
ATOM 3381 O O . LEU A 1 419 ? 35.664 -6.122 -49.556 1.00 82.44 419 LEU A O 1
ATOM 3385 N N . ASP A 1 420 ? 36.495 -4.332 -50.643 1.00 81.94 420 ASP A N 1
ATOM 3386 C CA . ASP A 1 420 ? 37.481 -3.974 -49.629 1.00 81.94 420 ASP A CA 1
ATOM 3387 C C . ASP A 1 420 ? 36.875 -2.928 -48.658 1.00 81.94 420 ASP A C 1
ATOM 3389 O O . ASP A 1 420 ? 37.054 -3.028 -47.444 1.00 81.94 420 ASP A O 1
ATOM 3393 N N . ASP A 1 421 ? 36.052 -1.998 -49.163 1.00 75.00 421 ASP A N 1
ATOM 3394 C CA . ASP A 1 421 ? 35.402 -0.950 -48.357 1.00 75.00 421 ASP A CA 1
ATOM 3395 C C . ASP A 1 421 ? 34.217 -1.460 -47.517 1.00 75.00 421 ASP A C 1
ATOM 3397 O O . ASP A 1 421 ? 33.933 -0.902 -46.453 1.00 75.00 421 ASP A O 1
ATOM 3401 N N . ILE A 1 422 ? 33.566 -2.559 -47.923 1.00 74.12 422 ILE A N 1
ATOM 3402 C CA . ILE A 1 422 ? 32.497 -3.192 -47.123 1.00 74.12 422 ILE A CA 1
ATOM 3403 C C . ILE A 1 422 ? 32.977 -3.826 -45.812 1.00 74.12 422 ILE A C 1
ATOM 3405 O O . ILE A 1 422 ? 32.158 -4.200 -44.978 1.00 74.12 422 ILE A O 1
ATOM 3409 N N . LEU A 1 423 ? 34.293 -3.961 -45.621 1.00 70.25 423 LEU A N 1
ATOM 3410 C CA . LEU A 1 423 ? 34.865 -4.413 -44.351 1.00 70.25 423 LEU A CA 1
ATOM 3411 C C . LEU A 1 423 ? 34.812 -3.320 -43.272 1.00 70.25 423 LEU A C 1
ATOM 3413 O O . LEU A 1 423 ? 34.853 -3.637 -42.087 1.00 70.25 423 LEU A O 1
ATOM 3417 N N . ASN A 1 424 ? 34.726 -2.048 -43.679 1.00 64.12 424 ASN A N 1
ATOM 3418 C CA . ASN A 1 424 ? 34.727 -0.893 -42.778 1.00 64.12 424 ASN A CA 1
ATOM 3419 C C . ASN A 1 424 ? 33.358 -0.194 -42.693 1.00 64.12 424 ASN A C 1
ATOM 3421 O O . ASN A 1 424 ? 33.084 0.482 -41.706 1.00 64.12 424 ASN A O 1
ATOM 3425 N N . ASP A 1 425 ? 32.510 -0.329 -43.717 1.00 55.72 425 ASP A N 1
ATOM 3426 C CA . ASP A 1 425 ? 31.203 0.333 -43.837 1.00 55.72 425 ASP A CA 1
ATOM 3427 C C . ASP A 1 425 ? 30.165 -0.611 -44.484 1.00 55.72 425 ASP A C 1
ATOM 3429 O O . ASP A 1 425 ? 30.511 -1.587 -45.140 1.00 55.72 425 ASP A O 1
ATOM 3433 N N . ARG A 1 426 ? 28.859 -0.342 -44.346 1.00 61.69 426 ARG A N 1
ATOM 3434 C CA . ARG A 1 426 ? 27.816 -1.270 -44.847 1.00 61.69 426 ARG A CA 1
ATOM 3435 C C . ARG A 1 426 ? 27.725 -1.326 -46.379 1.00 61.69 426 ARG A C 1
ATOM 3437 O O . ARG A 1 426 ? 27.782 -0.265 -47.002 1.00 61.69 426 ARG A O 1
ATOM 3444 N N . PRO A 1 427 ? 27.363 -2.481 -46.983 1.00 68.75 427 PRO A N 1
ATOM 3445 C CA . PRO A 1 427 ? 27.131 -2.616 -48.425 1.00 68.75 427 PRO A CA 1
ATOM 3446 C C . PRO A 1 427 ? 26.237 -1.526 -49.022 1.00 68.75 427 PRO A C 1
ATOM 3448 O O . PRO A 1 427 ? 26.602 -0.932 -50.025 1.00 68.75 427 PRO A O 1
ATOM 3451 N N . SER A 1 428 ? 25.115 -1.182 -48.381 1.00 65.50 428 SER A N 1
ATOM 3452 C CA . SER A 1 428 ? 24.212 -0.126 -48.877 1.00 65.50 428 SER A CA 1
ATOM 3453 C C . SER A 1 428 ? 24.857 1.271 -48.883 1.00 65.50 428 SER A C 1
ATOM 3455 O O . SER A 1 428 ? 24.635 2.047 -49.806 1.00 65.50 428 SER A O 1
ATOM 3457 N N . ILE A 1 429 ? 25.695 1.584 -47.889 1.00 64.31 429 ILE A N 1
ATOM 3458 C CA . ILE A 1 429 ? 26.400 2.874 -47.786 1.00 64.31 429 ILE A CA 1
ATOM 3459 C C . ILE A 1 429 ? 27.543 2.928 -48.802 1.00 64.31 429 ILE A C 1
ATOM 3461 O O . ILE A 1 429 ? 27.708 3.924 -49.504 1.00 64.31 429 ILE A O 1
ATOM 3465 N N . VAL A 1 430 ? 28.320 1.848 -48.901 1.00 72.12 430 VAL A N 1
ATOM 3466 C CA . VAL A 1 430 ? 29.431 1.737 -49.850 1.00 72.12 430 VAL A CA 1
ATOM 3467 C C . VAL A 1 430 ? 28.909 1.733 -51.293 1.00 72.12 430 VAL A C 1
ATOM 3469 O O . VAL A 1 430 ? 29.506 2.381 -52.145 1.00 72.12 430 VAL A O 1
ATOM 3472 N N . MET A 1 431 ? 27.760 1.103 -51.573 1.00 75.06 431 MET A N 1
ATOM 3473 C CA . MET A 1 431 ? 27.097 1.166 -52.884 1.00 75.06 431 MET A CA 1
ATOM 3474 C C . MET A 1 431 ? 26.723 2.599 -53.263 1.00 75.06 431 MET A C 1
ATOM 3476 O O . MET A 1 431 ? 26.982 3.015 -54.387 1.00 75.06 431 MET A O 1
ATOM 3480 N N . GLU A 1 432 ? 26.159 3.372 -52.334 1.00 72.62 432 GLU A N 1
ATOM 3481 C CA . GLU A 1 432 ? 25.793 4.770 -52.582 1.00 72.62 432 GLU A CA 1
ATOM 3482 C C . GLU A 1 432 ? 27.033 5.647 -52.834 1.00 72.62 432 GLU A C 1
ATOM 3484 O O . GLU A 1 432 ? 27.010 6.516 -53.709 1.00 72.62 432 GLU A O 1
ATOM 3489 N N . LYS A 1 433 ? 28.123 5.390 -52.094 1.00 77.06 433 LYS A N 1
ATOM 3490 C CA . LYS A 1 433 ? 29.407 6.101 -52.206 1.00 77.06 433 LYS A CA 1
ATOM 3491 C C . LYS A 1 433 ? 30.171 5.762 -53.492 1.00 77.06 433 LYS A C 1
ATOM 3493 O O . LYS A 1 433 ? 30.754 6.657 -54.095 1.00 77.06 433 LYS A O 1
ATOM 3498 N N . LEU A 1 434 ? 30.185 4.491 -53.898 1.00 80.12 434 LEU A N 1
ATOM 3499 C CA . LEU A 1 434 ? 31.019 3.972 -54.991 1.00 80.12 434 LEU A CA 1
ATOM 3500 C C . LEU A 1 434 ? 30.240 3.658 -56.279 1.00 80.12 434 LEU A C 1
ATOM 3502 O O . LEU A 1 434 ? 30.801 3.050 -57.190 1.00 80.12 434 LEU A O 1
ATOM 3506 N N . LYS A 1 435 ? 28.957 4.025 -56.392 1.00 82.75 435 LYS A N 1
ATOM 3507 C CA . LYS A 1 435 ? 28.177 3.759 -57.612 1.00 82.75 435 LYS A CA 1
ATOM 3508 C C . LYS A 1 435 ? 28.820 4.394 -58.847 1.00 82.75 435 LYS A C 1
ATOM 3510 O O . LYS A 1 435 ? 29.080 5.592 -58.904 1.00 82.75 435 LYS A O 1
ATOM 3515 N N . ILE A 1 436 ? 29.018 3.563 -59.862 1.00 84.88 436 ILE A N 1
ATOM 3516 C CA . ILE A 1 436 ? 29.494 3.942 -61.197 1.00 84.88 436 ILE A CA 1
ATOM 3517 C C . ILE A 1 436 ? 28.314 4.208 -62.144 1.00 84.88 436 ILE A C 1
ATOM 3519 O O . ILE A 1 436 ? 28.432 4.948 -63.123 1.00 84.88 436 ILE A O 1
ATOM 3523 N N . SER A 1 437 ? 27.156 3.606 -61.867 1.00 82.00 437 SER A N 1
ATOM 3524 C CA . SER A 1 437 ? 25.934 3.817 -62.637 1.00 82.00 437 SER A CA 1
ATOM 3525 C C . SER A 1 437 ? 25.262 5.150 -62.281 1.00 82.00 437 SER A C 1
ATOM 3527 O O . SER A 1 437 ? 25.152 5.515 -61.112 1.00 82.00 437 SER A O 1
ATOM 3529 N N . THR A 1 438 ? 24.729 5.855 -63.286 1.00 74.12 438 THR A N 1
ATOM 3530 C CA . THR A 1 438 ? 23.882 7.054 -63.089 1.00 74.12 438 THR A CA 1
ATOM 3531 C C . THR A 1 438 ? 22.444 6.710 -62.677 1.00 74.12 438 THR A C 1
ATOM 3533 O O . THR A 1 438 ? 21.630 7.600 -62.443 1.00 74.12 438 THR A O 1
ATOM 3536 N N . TRP A 1 439 ? 22.136 5.415 -62.581 1.00 76.12 439 TRP A N 1
ATOM 3537 C CA . TRP A 1 439 ? 20.867 4.832 -62.153 1.00 76.12 439 TRP A CA 1
ATOM 3538 C C . TRP A 1 439 ? 21.101 3.792 -61.048 1.00 76.12 439 TRP A C 1
ATOM 3540 O O . TRP A 1 439 ? 22.241 3.450 -60.713 1.00 76.12 439 TRP A O 1
ATOM 3550 N N . GLY A 1 440 ? 20.006 3.241 -60.536 1.00 68.19 440 GLY A N 1
ATOM 3551 C CA . GLY A 1 440 ? 20.003 2.153 -59.568 1.00 68.19 440 GLY A CA 1
ATOM 3552 C C . GLY A 1 440 ? 19.269 2.548 -58.295 1.00 68.19 440 GLY A C 1
ATOM 3553 O O . GLY A 1 440 ? 19.257 3.718 -57.916 1.00 68.19 440 GLY A O 1
ATOM 3554 N N . ILE A 1 441 ? 18.629 1.565 -57.674 1.00 66.56 441 ILE A N 1
ATOM 3555 C CA . ILE A 1 441 ? 17.932 1.704 -56.401 1.00 66.56 441 ILE A CA 1
ATOM 3556 C C . ILE A 1 441 ? 18.491 0.639 -55.453 1.00 66.56 441 ILE A C 1
ATOM 3558 O O . ILE A 1 441 ? 18.688 -0.517 -55.850 1.00 66.56 441 ILE A O 1
ATOM 3562 N N . LEU A 1 442 ? 18.729 1.015 -54.193 1.00 66.31 442 LEU A N 1
ATOM 3563 C CA . LEU A 1 442 ? 19.240 0.091 -53.183 1.00 66.31 442 LEU A CA 1
ATOM 3564 C C . LEU A 1 442 ? 18.345 -1.162 -53.080 1.00 66.31 442 LEU A C 1
ATOM 3566 O O . LEU A 1 442 ? 17.116 -1.049 -53.169 1.00 66.31 442 LEU A O 1
ATOM 3570 N N . PRO A 1 443 ? 18.931 -2.361 -52.893 1.00 62.19 443 PRO A N 1
ATOM 3571 C CA . PRO A 1 443 ? 18.194 -3.628 -52.911 1.00 62.19 443 PRO A CA 1
ATOM 3572 C C . PRO A 1 443 ? 16.945 -3.654 -52.019 1.00 62.19 443 PRO A C 1
ATOM 3574 O O . PRO A 1 443 ? 15.878 -4.083 -52.462 1.00 62.19 443 PRO A O 1
ATOM 3577 N N . HIS A 1 444 ? 17.042 -3.113 -50.802 1.00 55.69 444 HIS A N 1
A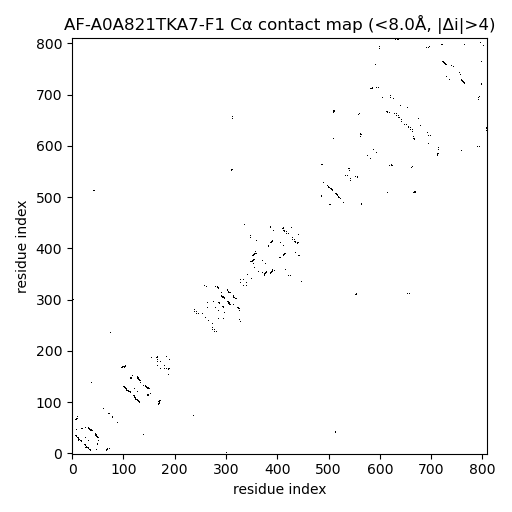TOM 3578 C CA . HIS A 1 444 ? 15.935 -3.063 -49.845 1.00 55.69 444 HIS A CA 1
ATOM 3579 C C . HIS A 1 444 ? 14.764 -2.185 -50.331 1.00 55.69 444 HIS A C 1
ATOM 3581 O O . HIS A 1 444 ? 13.603 -2.573 -50.205 1.00 55.69 444 HIS A O 1
ATOM 3587 N N . ILE A 1 445 ? 15.045 -1.055 -50.993 1.00 56.53 445 ILE A N 1
ATOM 3588 C CA . ILE A 1 445 ? 14.016 -0.163 -51.557 1.00 56.53 445 ILE A CA 1
ATOM 3589 C C . ILE A 1 445 ? 13.326 -0.833 -52.760 1.00 56.53 445 ILE A C 1
ATOM 3591 O O . ILE A 1 445 ? 12.104 -0.740 -52.905 1.00 56.53 445 ILE A O 1
ATOM 3595 N N . ARG A 1 446 ? 14.068 -1.571 -53.603 1.00 63.19 446 ARG A N 1
ATOM 3596 C CA . ARG A 1 446 ? 13.486 -2.325 -54.736 1.00 63.19 446 ARG A CA 1
ATOM 3597 C C . ARG A 1 446 ? 12.525 -3.415 -54.261 1.00 63.19 446 ARG A C 1
ATOM 3599 O O . ARG A 1 446 ? 11.433 -3.567 -54.819 1.00 63.19 446 ARG A O 1
ATOM 3606 N N . LYS A 1 447 ? 12.899 -4.135 -53.199 1.00 62.00 447 LYS A N 1
ATOM 3607 C CA . LYS A 1 447 ? 12.056 -5.151 -52.548 1.00 62.00 447 LYS A CA 1
ATOM 3608 C C . LYS A 1 447 ? 10.795 -4.513 -51.931 1.00 62.00 447 LYS A C 1
ATOM 3610 O O . LYS A 1 447 ? 9.688 -5.007 -52.164 1.00 62.00 447 LYS A O 1
ATOM 3615 N N . GLN A 1 448 ? 10.923 -3.352 -51.281 1.00 53.12 448 GLN A N 1
ATOM 3616 C CA . GLN A 1 448 ? 9.806 -2.589 -50.701 1.00 53.12 448 GLN A CA 1
ATOM 3617 C C . GLN A 1 448 ? 8.795 -2.091 -51.754 1.00 53.12 448 GLN A C 1
ATOM 3619 O O . GLN A 1 448 ? 7.584 -2.276 -51.606 1.00 53.12 448 GLN A O 1
ATOM 3624 N N . GLN A 1 449 ? 9.261 -1.518 -52.866 1.00 59.16 449 GLN A N 1
ATOM 3625 C CA . GLN A 1 449 ? 8.379 -1.027 -53.936 1.00 59.16 449 GLN A CA 1
ATOM 3626 C C . GLN A 1 449 ? 7.636 -2.163 -54.662 1.00 59.16 449 GLN A C 1
ATOM 3628 O O . GLN A 1 449 ? 6.486 -2.001 -55.091 1.00 59.16 449 GLN A O 1
ATOM 3633 N N . ALA A 1 450 ? 8.259 -3.340 -54.789 1.00 55.28 450 ALA A N 1
ATOM 3634 C CA . ALA A 1 450 ? 7.606 -4.532 -55.328 1.00 55.28 450 ALA A CA 1
ATOM 3635 C C . ALA A 1 450 ? 6.472 -5.037 -54.414 1.00 55.28 450 ALA A C 1
ATOM 3637 O O . ALA A 1 450 ? 5.452 -5.535 -54.906 1.00 55.28 450 ALA A O 1
ATOM 3638 N N . TYR A 1 451 ? 6.616 -4.867 -53.098 1.00 49.59 451 TYR A N 1
ATOM 3639 C CA . TYR A 1 451 ? 5.598 -5.201 -52.104 1.00 49.59 451 TYR A CA 1
ATOM 3640 C C . TYR A 1 451 ? 4.405 -4.228 -52.126 1.00 49.59 451 TYR A C 1
ATOM 3642 O O . TYR A 1 451 ? 3.249 -4.660 -52.169 1.00 49.59 451 TYR A O 1
ATOM 3650 N N . GLU A 1 452 ? 4.641 -2.917 -52.200 1.00 48.47 452 GLU A N 1
ATOM 3651 C CA . GLU A 1 452 ? 3.562 -1.916 -52.246 1.00 48.47 452 GLU A CA 1
ATOM 3652 C C . GLU A 1 452 ? 2.673 -2.048 -53.493 1.00 48.47 452 GLU A C 1
ATOM 3654 O O . GLU A 1 452 ? 1.446 -1.915 -53.400 1.00 48.47 452 GLU A O 1
ATOM 3659 N N . LYS A 1 453 ? 3.263 -2.420 -54.639 1.00 51.28 453 LYS A N 1
ATOM 3660 C CA . LYS A 1 453 ? 2.535 -2.752 -55.878 1.00 51.28 453 LYS A CA 1
ATOM 3661 C C . LYS A 1 453 ? 1.679 -4.023 -55.759 1.00 51.28 453 LYS A C 1
ATOM 3663 O O . LYS A 1 453 ? 0.657 -4.137 -56.437 1.00 51.28 453 LYS A O 1
ATOM 3668 N N . LYS A 1 454 ? 2.045 -4.977 -54.890 1.00 50.59 454 LYS A N 1
ATOM 3669 C CA . LYS A 1 454 ? 1.211 -6.157 -54.576 1.00 50.59 454 LYS A CA 1
ATOM 3670 C C . LYS A 1 454 ? 0.056 -5.799 -53.630 1.00 50.59 454 LYS A C 1
ATOM 3672 O O . LYS A 1 454 ? -1.051 -6.304 -53.808 1.00 50.59 454 LYS A O 1
ATOM 3677 N N . LYS A 1 455 ? 0.275 -4.873 -52.691 1.00 41.53 455 LYS A N 1
ATOM 3678 C CA . LYS A 1 455 ? -0.722 -4.405 -51.709 1.00 41.53 455 LYS A CA 1
ATOM 3679 C C . LYS A 1 455 ? -1.838 -3.548 -52.324 1.00 41.53 455 LYS A C 1
ATOM 3681 O O . LYS A 1 455 ? -2.996 -3.682 -51.935 1.00 41.53 455 LYS A O 1
ATOM 3686 N N . THR A 1 456 ? -1.529 -2.709 -53.316 1.00 41.59 456 THR A N 1
ATOM 3687 C CA . THR A 1 456 ? -2.533 -1.881 -54.027 1.00 41.59 456 THR A CA 1
ATOM 3688 C C . THR A 1 456 ? -3.492 -2.707 -54.888 1.00 41.59 456 THR A C 1
ATOM 3690 O O . THR A 1 456 ? -4.643 -2.318 -55.062 1.00 41.59 456 THR A O 1
ATOM 3693 N N . ARG A 1 457 ? -3.079 -3.894 -55.350 1.00 41.84 457 ARG A N 1
ATOM 3694 C CA . ARG A 1 457 ? -3.956 -4.830 -56.077 1.00 41.84 457 ARG A CA 1
ATOM 3695 C C . ARG A 1 457 ? -5.003 -5.526 -55.197 1.00 41.84 457 ARG A C 1
ATOM 3697 O O . ARG A 1 457 ? -5.972 -6.042 -55.737 1.00 41.84 457 ARG A O 1
ATOM 3704 N N . GLN A 1 458 ? -4.842 -5.524 -53.871 1.00 41.78 458 GLN A N 1
ATOM 3705 C CA . GLN A 1 458 ? -5.730 -6.233 -52.935 1.00 41.78 458 GLN A CA 1
ATOM 3706 C C . GLN A 1 458 ? -6.738 -5.331 -52.199 1.00 41.78 458 GLN A C 1
ATOM 3708 O O . GLN A 1 458 ? -7.560 -5.834 -51.440 1.00 41.78 458 GLN A O 1
ATOM 3713 N N . LYS A 1 459 ? -6.729 -4.009 -52.424 1.00 35.00 459 LYS A N 1
ATOM 3714 C CA . LYS A 1 459 ? -7.701 -3.076 -51.825 1.00 35.00 459 LYS A CA 1
ATOM 3715 C C . LYS A 1 459 ? -8.410 -2.244 -52.893 1.00 35.00 459 LYS A C 1
ATOM 3717 O O . LYS A 1 459 ? -8.097 -1.077 -53.091 1.00 35.00 459 LYS A O 1
ATOM 3722 N N . SER A 1 460 ? -9.393 -2.848 -53.557 1.00 32.81 460 SER A N 1
ATOM 3723 C CA . SER A 1 460 ? -10.420 -2.118 -54.315 1.00 32.81 460 SER A CA 1
ATOM 3724 C C . SER A 1 460 ? -11.823 -2.683 -54.047 1.00 32.81 460 SER A C 1
ATOM 3726 O O . SER A 1 460 ? -12.444 -3.314 -54.886 1.00 32.81 460 SER A O 1
ATOM 3728 N N . SER A 1 461 ? -12.316 -2.440 -52.832 1.00 28.20 461 SER A N 1
ATOM 3729 C CA . SER A 1 461 ? -13.738 -2.358 -52.444 1.00 28.20 461 SER A CA 1
ATOM 3730 C C . SER A 1 461 ? -13.718 -1.759 -51.029 1.00 28.20 461 SER A C 1
ATOM 3732 O O . SER A 1 461 ? -13.061 -2.324 -50.163 1.00 28.20 461 SER A O 1
ATOM 3734 N N . THR A 1 462 ? -14.235 -0.584 -50.689 1.00 28.45 462 THR A N 1
ATOM 3735 C CA . THR A 1 462 ? -15.476 0.093 -51.068 1.00 28.45 462 THR A CA 1
ATOM 3736 C C . THR A 1 462 ? -15.359 1.572 -50.674 1.00 28.45 462 THR A C 1
ATOM 3738 O O . THR A 1 462 ? -14.691 1.930 -49.705 1.00 28.45 462 THR A O 1
ATOM 3741 N N . THR A 1 463 ? -16.026 2.418 -51.450 1.00 26.36 463 THR A N 1
ATOM 3742 C CA . THR A 1 463 ? -16.159 3.877 -51.331 1.00 26.36 463 THR A CA 1
ATOM 3743 C C . THR A 1 463 ? -17.096 4.299 -50.186 1.00 26.36 463 THR A C 1
ATOM 3745 O O . THR A 1 463 ? -17.933 3.503 -49.779 1.00 26.36 463 THR A O 1
ATOM 3748 N N . PHE A 1 464 ? -16.979 5.564 -49.743 1.00 25.34 464 PHE A N 1
ATOM 3749 C CA . PHE A 1 464 ? -18.026 6.570 -49.405 1.00 25.34 464 PHE A CA 1
ATOM 3750 C C . PHE A 1 464 ? -17.608 7.407 -48.177 1.00 25.34 464 PHE A C 1
ATOM 3752 O O . PHE A 1 464 ? -17.436 6.887 -47.086 1.00 25.34 464 PHE A O 1
ATOM 3759 N N . LYS A 1 465 ? -17.122 8.640 -48.387 1.00 26.58 465 LYS A N 1
ATOM 3760 C CA . LYS A 1 465 ? -17.801 9.950 -48.565 1.00 26.58 465 LYS A CA 1
ATOM 3761 C C . LYS A 1 465 ? -18.015 10.705 -47.242 1.00 26.58 465 LYS A C 1
ATOM 3763 O O . LYS A 1 465 ? -18.763 10.302 -46.366 1.00 26.58 465 LYS A O 1
ATOM 3768 N N . SER A 1 466 ? -17.350 11.854 -47.194 1.00 30.55 466 SER A N 1
ATOM 3769 C CA . SER A 1 466 ? -17.495 13.000 -46.298 1.00 30.55 466 SER A CA 1
ATOM 3770 C C . SER A 1 466 ? -18.909 13.582 -46.235 1.00 30.55 466 SER A C 1
ATOM 3772 O O . SER A 1 466 ? -19.518 13.734 -47.293 1.00 30.55 466 SER A O 1
ATOM 3774 N N . VAL A 1 467 ? -19.314 14.105 -45.070 1.00 27.00 467 VAL A N 1
ATOM 3775 C CA . VAL A 1 467 ? -20.087 15.359 -44.947 1.00 27.00 467 VAL A CA 1
ATOM 3776 C C . VAL A 1 467 ? -19.660 16.083 -43.664 1.00 27.00 467 VAL A C 1
ATOM 3778 O O . VAL A 1 467 ? -19.391 15.463 -42.640 1.00 27.00 467 VAL A O 1
ATOM 3781 N N . ALA A 1 468 ? -19.564 17.406 -43.756 1.00 26.02 468 ALA A N 1
ATOM 3782 C CA . ALA A 1 468 ? -19.170 18.329 -42.706 1.00 26.02 468 ALA A CA 1
ATOM 3783 C C . ALA A 1 468 ? -20.377 19.043 -42.057 1.00 26.02 468 ALA A C 1
ATOM 3785 O O . ALA A 1 468 ? -21.369 19.301 -42.733 1.00 26.02 468 ALA A O 1
ATOM 3786 N N . ARG A 1 469 ? -20.128 19.557 -40.838 1.00 25.98 469 ARG A N 1
ATOM 3787 C CA . ARG A 1 469 ? -20.457 20.917 -40.333 1.00 25.98 469 ARG A CA 1
ATOM 3788 C C . ARG A 1 469 ? -21.713 21.131 -39.457 1.00 25.98 469 ARG A C 1
ATOM 3790 O O . ARG A 1 469 ? -22.793 20.661 -39.779 1.00 25.98 469 ARG A O 1
ATOM 3797 N N . LEU A 1 470 ? -21.512 22.072 -38.507 1.00 24.86 470 LEU A N 1
ATOM 3798 C CA . LEU A 1 470 ? -22.447 22.921 -37.721 1.00 24.86 470 LEU A CA 1
ATOM 3799 C C . LEU A 1 470 ? -22.764 22.375 -36.309 1.00 24.86 470 LEU A C 1
ATOM 3801 O O . LEU A 1 470 ? -23.013 21.193 -36.174 1.00 24.86 470 LEU A O 1
ATOM 3805 N N . LYS A 1 471 ? -22.770 23.146 -35.209 1.00 26.48 471 LYS A N 1
ATOM 3806 C CA . LYS A 1 471 ? -22.733 24.604 -34.960 1.00 26.48 471 LYS A CA 1
ATOM 3807 C C . LYS A 1 471 ? -22.272 24.862 -33.511 1.00 26.48 471 LYS A C 1
ATOM 3809 O O . LYS A 1 471 ? -22.533 24.052 -32.632 1.00 26.48 471 LYS A O 1
ATOM 3814 N N . GLN A 1 472 ? -21.637 26.011 -33.284 1.00 33.47 472 GLN A N 1
ATOM 3815 C CA . GLN A 1 472 ? -21.428 26.616 -31.963 1.00 33.47 472 GLN A CA 1
ATOM 3816 C C . GLN A 1 472 ? -22.759 27.127 -31.396 1.00 33.47 472 GLN A C 1
ATOM 3818 O O . GLN A 1 472 ? -23.488 27.798 -32.124 1.00 33.47 472 GLN A O 1
ATOM 3823 N N . PHE A 1 473 ? -23.012 26.887 -30.108 1.00 25.27 473 PHE A N 1
ATOM 3824 C CA . PHE A 1 473 ? -23.906 27.680 -29.262 1.00 25.27 473 PHE A CA 1
ATOM 3825 C C . PHE A 1 473 ? -23.378 27.651 -27.822 1.00 25.27 473 PHE A C 1
ATOM 3827 O O . PHE A 1 473 ? -23.044 26.594 -27.298 1.00 25.27 473 PHE A O 1
ATOM 3834 N N . THR A 1 474 ? -23.284 28.824 -27.204 1.00 30.84 474 THR A N 1
ATOM 3835 C CA . THR A 1 474 ? -23.033 29.026 -25.770 1.00 30.84 474 THR A CA 1
ATOM 3836 C C . THR A 1 474 ? -24.283 29.637 -25.148 1.00 30.84 474 THR A C 1
ATOM 3838 O O . THR A 1 474 ? -24.759 30.636 -25.695 1.00 30.84 474 THR A O 1
ATOM 3841 N N . PRO A 1 475 ? -24.755 29.139 -23.996 1.00 26.34 475 PRO A N 1
ATOM 3842 C CA . PRO A 1 475 ? -25.560 29.934 -23.083 1.00 26.34 475 PRO A CA 1
ATOM 3843 C C . PRO A 1 475 ? -24.874 30.134 -21.722 1.00 26.34 475 PRO A C 1
ATOM 3845 O O . PRO A 1 475 ? -23.916 29.459 -21.348 1.00 26.34 475 PRO A O 1
ATOM 3848 N N . GLU A 1 476 ? -25.350 31.165 -21.037 1.00 24.20 476 GLU A N 1
ATOM 3849 C CA . GLU A 1 476 ? -24.773 31.831 -19.876 1.00 24.20 476 GLU A CA 1
ATOM 3850 C C . GLU A 1 476 ? -24.829 31.016 -18.576 1.00 24.20 476 GLU A C 1
ATOM 3852 O O . GLU A 1 476 ? -25.735 30.226 -18.325 1.00 24.20 476 GLU A O 1
ATOM 3857 N N . LYS A 1 477 ? -23.843 31.271 -17.710 1.00 23.66 477 LYS A N 1
ATOM 3858 C CA . LYS A 1 477 ? -23.720 30.702 -16.365 1.00 23.66 477 LYS A CA 1
ATOM 3859 C C . LYS A 1 477 ? -24.762 31.294 -15.416 1.00 23.66 477 LYS A C 1
ATOM 3861 O O . LYS A 1 477 ? -24.756 32.501 -15.184 1.00 23.66 477 LYS A O 1
ATOM 3866 N N . VAL A 1 478 ? -25.514 30.432 -14.735 1.00 22.78 478 VAL A N 1
ATOM 3867 C CA . VAL A 1 478 ? -26.182 30.753 -13.464 1.00 22.78 478 VAL A CA 1
ATOM 3868 C C . VAL A 1 478 ? -25.703 29.755 -12.412 1.00 22.78 478 VAL A C 1
ATOM 3870 O O . VAL A 1 478 ? -25.976 28.563 -12.492 1.00 22.78 478 VAL A O 1
ATOM 3873 N N . THR A 1 479 ? -24.946 30.232 -11.424 1.00 22.06 479 THR A N 1
ATOM 3874 C CA . THR A 1 479 ? -24.493 29.432 -10.277 1.00 22.06 479 THR A CA 1
ATOM 3875 C C . THR A 1 479 ? -25.543 29.429 -9.170 1.00 22.06 479 THR A C 1
ATOM 3877 O O . THR A 1 479 ? -25.729 30.449 -8.508 1.00 22.06 479 THR A O 1
ATOM 3880 N N . MET A 1 480 ? -26.142 28.269 -8.892 1.00 21.31 480 MET A N 1
ATOM 3881 C CA . MET A 1 480 ? -26.796 27.978 -7.613 1.00 21.31 480 MET A CA 1
ATOM 3882 C C . MET A 1 480 ? -25.952 26.970 -6.826 1.00 21.31 480 MET A C 1
ATOM 3884 O O . MET A 1 480 ? -25.575 25.918 -7.330 1.00 21.31 480 MET A O 1
ATOM 3888 N N . LYS A 1 481 ? -25.615 27.322 -5.580 1.00 28.36 481 LYS A N 1
ATOM 3889 C CA . LYS A 1 481 ? -24.885 26.455 -4.646 1.00 28.36 481 LYS A CA 1
ATOM 3890 C C . LYS A 1 481 ? -25.853 25.448 -4.027 1.00 28.36 481 LYS A C 1
ATOM 3892 O O . LYS A 1 481 ? -26.795 25.875 -3.364 1.00 28.36 481 LYS A O 1
ATOM 3897 N N . LEU A 1 482 ? -25.549 24.154 -4.128 1.00 26.31 482 LEU A N 1
ATOM 3898 C CA . LEU A 1 482 ? -26.108 23.138 -3.236 1.00 26.31 482 LEU A CA 1
ATOM 3899 C C . LEU A 1 482 ? -24.985 22.483 -2.424 1.00 26.31 482 LEU A C 1
ATOM 3901 O O . LEU A 1 482 ? -23.931 22.127 -2.953 1.00 26.31 482 LEU A O 1
ATOM 3905 N N . LYS A 1 483 ? -25.208 22.423 -1.112 1.00 26.62 483 LYS A N 1
ATOM 3906 C CA . LYS A 1 483 ? -24.338 21.800 -0.117 1.00 26.62 483 LYS A CA 1
ATOM 3907 C C . LYS A 1 483 ? -24.486 20.276 -0.176 1.00 26.62 483 LYS A C 1
ATOM 3909 O O . LYS A 1 483 ? -25.573 19.769 -0.415 1.00 26.62 483 LYS A O 1
ATOM 3914 N N . ASP A 1 484 ? -23.373 19.621 0.136 1.00 29.44 484 ASP A N 1
ATOM 3915 C CA . ASP A 1 484 ? -23.252 18.229 0.578 1.00 29.44 484 ASP A CA 1
ATOM 3916 C C . ASP A 1 484 ? -23.340 17.151 -0.510 1.00 29.44 484 ASP A C 1
ATOM 3918 O O . ASP A 1 484 ? -24.349 16.509 -0.776 1.00 29.44 484 ASP A O 1
ATOM 3922 N N . GLY A 1 485 ? -22.174 16.954 -1.128 1.00 31.80 485 GLY A N 1
ATOM 3923 C CA . GLY A 1 485 ? -21.920 16.020 -2.210 1.00 31.80 485 GLY A CA 1
ATOM 3924 C C . GLY A 1 485 ? -21.585 14.594 -1.770 1.00 31.80 485 GLY A C 1
ATOM 3925 O O . GLY A 1 485 ? -20.431 14.303 -1.429 1.00 31.80 485 GLY A O 1
ATOM 3926 N N . ALA A 1 486 ? -22.570 13.701 -1.880 1.00 30.81 486 ALA A N 1
ATOM 3927 C CA . ALA A 1 486 ? -22.409 12.249 -1.828 1.00 30.81 486 ALA A CA 1
ATOM 3928 C C . ALA A 1 486 ? -22.891 11.609 -3.146 1.00 30.81 486 ALA A C 1
ATOM 3930 O O . ALA A 1 486 ? -23.830 12.100 -3.766 1.00 30.81 486 ALA A O 1
ATOM 3931 N N . ALA A 1 487 ? -22.227 10.535 -3.586 1.00 34.81 487 ALA A N 1
ATOM 3932 C CA . ALA A 1 487 ? -22.604 9.793 -4.791 1.00 34.81 487 ALA A CA 1
ATOM 3933 C C . ALA A 1 487 ? -23.826 8.903 -4.503 1.00 34.81 487 ALA A C 1
ATOM 3935 O O . ALA A 1 487 ? -23.850 8.218 -3.482 1.00 34.81 487 ALA A O 1
ATOM 3936 N N . VAL A 1 488 ? -24.818 8.920 -5.395 1.00 39.41 488 VAL A N 1
ATOM 3937 C CA . VAL A 1 488 ? -26.072 8.150 -5.295 1.00 39.41 488 VAL A CA 1
ATOM 3938 C C . VAL A 1 488 ? -26.198 7.207 -6.491 1.00 39.41 488 VAL A C 1
ATOM 3940 O O . VAL A 1 488 ? -25.683 7.506 -7.568 1.00 39.41 488 VAL A O 1
ATOM 3943 N N . ASP A 1 489 ? -26.874 6.076 -6.287 1.00 42.28 489 ASP A N 1
ATOM 3944 C CA . ASP A 1 489 ? -27.163 5.072 -7.316 1.00 42.28 489 ASP A CA 1
ATOM 3945 C C . ASP A 1 489 ? -27.952 5.695 -8.498 1.00 42.28 489 ASP A C 1
ATOM 3947 O O . ASP A 1 489 ? -29.008 6.299 -8.252 1.00 42.28 489 ASP A O 1
ATOM 3951 N N . PRO A 1 490 ? -27.475 5.565 -9.757 1.00 41.00 490 PRO A N 1
ATOM 3952 C CA . PRO A 1 490 ? -28.176 6.026 -10.960 1.00 41.00 490 PRO A CA 1
ATOM 3953 C C . PRO A 1 490 ? -29.603 5.487 -11.125 1.00 41.00 490 PRO A C 1
ATOM 3955 O O . PRO A 1 490 ? -30.437 6.157 -11.732 1.00 41.00 490 PRO A O 1
ATOM 3958 N N . ASP A 1 491 ? -29.910 4.322 -10.551 1.00 41.88 491 ASP A N 1
ATOM 3959 C CA . ASP A 1 491 ? -31.216 3.669 -10.681 1.00 41.88 491 ASP A CA 1
ATOM 3960 C C . ASP A 1 491 ? -32.208 4.102 -9.582 1.00 41.88 491 ASP A C 1
ATOM 3962 O O . ASP A 1 491 ? -33.384 3.740 -9.606 1.00 41.88 491 ASP A O 1
ATOM 3966 N N . SER A 1 492 ? -31.777 4.935 -8.623 1.00 44.38 492 SER A N 1
ATOM 3967 C CA . SER A 1 492 ? -32.597 5.352 -7.471 1.00 44.38 492 SER A CA 1
ATOM 3968 C C . SER A 1 492 ? -33.717 6.356 -7.790 1.00 44.38 492 SER A C 1
ATOM 3970 O O . SER A 1 492 ? -34.463 6.751 -6.891 1.00 44.38 492 SER A O 1
ATOM 3972 N N . GLY A 1 493 ? -33.850 6.795 -9.047 1.00 38.19 493 GLY A N 1
ATOM 3973 C CA . GLY A 1 493 ? -34.948 7.657 -9.506 1.00 38.19 493 GLY A CA 1
ATOM 3974 C C . GLY A 1 493 ? -34.998 9.065 -8.887 1.00 38.19 493 GLY A C 1
ATOM 3975 O O . GLY A 1 493 ? -35.995 9.763 -9.054 1.00 38.19 493 GLY A O 1
ATOM 3976 N N . LYS A 1 494 ? -33.949 9.516 -8.183 1.00 37.53 494 LYS A N 1
ATOM 3977 C CA . LYS A 1 494 ? -33.897 10.813 -7.470 1.00 37.53 494 LYS A CA 1
ATOM 3978 C C . LYS A 1 494 ? -33.131 11.915 -8.225 1.00 37.53 494 LYS A C 1
ATOM 3980 O O . LYS A 1 494 ? -32.390 12.678 -7.612 1.00 37.53 494 LYS A O 1
ATOM 3985 N N . PHE A 1 495 ? -33.304 12.034 -9.541 1.00 36.34 495 PHE A N 1
ATOM 3986 C CA . PHE A 1 495 ? -32.628 13.065 -10.344 1.00 36.34 495 PHE A CA 1
ATOM 3987 C C . PHE A 1 495 ? -33.559 14.261 -10.594 1.00 36.34 495 PHE A C 1
ATOM 3989 O O . PHE A 1 495 ? -34.323 14.276 -11.554 1.00 36.34 495 PHE A O 1
ATOM 3996 N N . GLN A 1 496 ? -33.520 15.279 -9.728 1.00 28.72 496 GLN A N 1
ATOM 3997 C CA . GLN A 1 496 ? -34.166 16.571 -10.004 1.00 28.72 496 GLN A CA 1
ATOM 3998 C C . GLN A 1 496 ? -33.164 17.530 -10.659 1.00 28.72 496 GLN A C 1
ATOM 4000 O O . GLN A 1 496 ? -32.291 18.063 -9.982 1.00 28.72 496 GLN A O 1
ATOM 4005 N N . SER A 1 497 ? -33.324 17.711 -11.976 1.00 35.19 497 SER A N 1
ATOM 4006 C CA . SER A 1 497 ? -32.856 18.812 -12.844 1.00 35.19 497 SER A CA 1
ATOM 4007 C C . SER A 1 497 ? -31.473 19.430 -12.561 1.00 35.19 497 SER A C 1
ATOM 4009 O O . SER A 1 497 ? -31.280 20.133 -11.572 1.00 35.19 497 SER A O 1
ATOM 4011 N N . VAL A 1 498 ? -30.568 19.253 -13.535 1.00 38.75 498 VAL A N 1
ATOM 4012 C CA . VAL A 1 498 ? -29.185 19.766 -13.621 1.00 38.75 498 VAL A CA 1
ATOM 4013 C C . VAL A 1 498 ? -28.338 19.385 -12.407 1.00 38.75 498 VAL A C 1
ATOM 4015 O O . VAL A 1 498 ? -28.089 20.193 -11.515 1.00 38.75 498 VAL A O 1
ATOM 4018 N N . GLN A 1 499 ? -27.882 18.132 -12.354 1.00 34.69 499 GLN A N 1
ATOM 4019 C CA . GLN A 1 499 ? -27.017 17.670 -11.269 1.00 34.69 499 GLN A CA 1
ATOM 4020 C C . GLN A 1 499 ? -25.750 17.018 -11.817 1.00 34.69 499 GLN A C 1
ATOM 4022 O O . GLN A 1 499 ? -25.788 16.039 -12.558 1.00 34.69 499 GLN A O 1
ATOM 4027 N N . ALA A 1 500 ? -24.616 17.610 -11.438 1.00 34.41 500 ALA A N 1
ATOM 4028 C CA . ALA A 1 500 ? -23.279 17.147 -11.758 1.00 34.41 500 ALA A CA 1
ATOM 4029 C C . ALA A 1 500 ? -23.047 15.723 -11.234 1.00 34.41 500 ALA A C 1
ATOM 4031 O O . ALA A 1 500 ? -23.313 15.424 -10.068 1.00 34.41 500 ALA A O 1
ATOM 4032 N N . LEU A 1 501 ? -22.454 14.864 -12.066 1.00 36.72 501 LEU A N 1
ATOM 4033 C CA . LEU A 1 501 ? -21.900 13.601 -11.595 1.00 36.72 501 LEU A CA 1
ATOM 4034 C C . LEU A 1 501 ? -20.660 13.884 -10.758 1.00 36.72 501 LEU A C 1
ATOM 4036 O O . LEU A 1 501 ? -19.552 14.085 -11.267 1.00 36.72 501 LEU A O 1
ATOM 4040 N N . GLN A 1 502 ? -20.827 13.866 -9.441 1.00 36.72 502 GLN A N 1
ATOM 4041 C CA . GLN A 1 502 ? -19.692 13.872 -8.542 1.00 36.72 502 GLN A CA 1
ATOM 4042 C C . GLN A 1 502 ? -19.086 12.469 -8.478 1.00 36.72 502 GLN A C 1
ATOM 4044 O O . GLN A 1 502 ? -19.364 11.686 -7.571 1.00 36.72 502 GLN A O 1
ATOM 4049 N N . PHE A 1 503 ? -18.144 12.187 -9.377 1.00 35.72 503 PHE A N 1
ATOM 4050 C CA . PHE A 1 503 ? -17.120 11.206 -9.050 1.00 35.72 503 PHE A CA 1
ATOM 4051 C C . PHE A 1 503 ? -16.263 11.814 -7.947 1.00 35.72 503 PHE A C 1
ATOM 4053 O O . PHE A 1 503 ? -15.345 12.603 -8.193 1.00 35.72 503 PHE A O 1
ATOM 4060 N N . SER A 1 504 ? -16.514 11.415 -6.703 1.00 34.44 504 SER A N 1
ATOM 4061 C CA . SER A 1 504 ? -15.497 11.473 -5.660 1.00 34.44 504 SER A CA 1
ATOM 4062 C C . SER A 1 504 ? -14.397 10.474 -6.024 1.00 34.44 504 SER A C 1
ATOM 4064 O O . SER A 1 504 ? -14.194 9.490 -5.337 1.00 34.44 504 SER A O 1
ATOM 4066 N N . ASN A 1 505 ? -13.689 10.708 -7.133 1.00 39.78 505 ASN A N 1
ATOM 4067 C CA . ASN A 1 505 ? -12.506 9.966 -7.537 1.00 39.78 505 ASN A CA 1
ATOM 4068 C C . ASN A 1 505 ? -11.555 9.980 -6.334 1.00 39.78 505 ASN A C 1
ATOM 4070 O O . ASN A 1 505 ? -10.910 11.005 -6.098 1.00 39.78 505 ASN A O 1
ATOM 4074 N N . PRO A 1 506 ? -11.405 8.891 -5.559 1.00 45.50 506 PRO A N 1
ATOM 4075 C CA . PRO A 1 506 ? -10.408 8.846 -4.518 1.00 45.50 506 PRO A CA 1
ATOM 4076 C C . PRO A 1 506 ? -9.117 8.456 -5.237 1.00 45.50 506 PRO A C 1
ATOM 4078 O O . PRO A 1 506 ? -8.543 7.400 -4.998 1.00 45.50 506 PRO A O 1
ATOM 4081 N N . ILE A 1 507 ? -8.650 9.299 -6.168 1.00 50.00 507 ILE A N 1
ATOM 4082 C CA . ILE A 1 507 ? -7.278 9.228 -6.673 1.00 50.00 507 ILE A CA 1
ATOM 4083 C C . ILE A 1 507 ? -6.442 9.850 -5.568 1.00 50.00 507 ILE A C 1
ATOM 4085 O O . ILE A 1 507 ? -6.019 10.997 -5.651 1.00 50.00 507 ILE A O 1
ATOM 4089 N N . GLY A 1 508 ? -6.352 9.134 -4.458 1.00 52.66 508 GLY A N 1
ATOM 4090 C CA . GLY A 1 508 ? -5.877 9.682 -3.216 1.00 52.66 508 GLY A CA 1
ATOM 4091 C C . GLY A 1 508 ? -5.728 8.616 -2.154 1.00 52.66 508 GLY A C 1
ATOM 4092 O O . GLY A 1 508 ? -6.471 7.633 -2.103 1.00 52.66 508 GLY A O 1
ATOM 4093 N N . ARG A 1 509 ? -4.715 8.796 -1.319 1.00 60.78 509 ARG A N 1
ATOM 4094 C CA . ARG A 1 509 ? -4.336 7.810 -0.319 1.00 60.78 509 ARG A CA 1
ATOM 4095 C C . ARG A 1 509 ? -5.327 7.868 0.845 1.00 60.78 509 ARG A C 1
ATOM 4097 O O . ARG A 1 509 ? -5.572 8.945 1.388 1.00 60.78 509 ARG A O 1
ATOM 4104 N N . THR A 1 510 ? -5.909 6.716 1.183 1.00 59.06 510 THR A N 1
ATOM 4105 C CA . THR A 1 510 ? -6.883 6.532 2.276 1.00 59.06 510 THR A CA 1
ATOM 4106 C C . THR A 1 510 ? -6.423 7.251 3.545 1.00 59.06 510 THR A C 1
ATOM 4108 O O . THR A 1 510 ? -5.251 7.162 3.905 1.00 59.06 510 THR A O 1
ATOM 4111 N N . GLY A 1 511 ? -7.319 8.028 4.157 1.00 54.56 511 GLY A N 1
ATOM 4112 C CA . GLY A 1 511 ? -7.059 8.791 5.375 1.00 54.56 511 GLY A CA 1
ATOM 4113 C C . GLY A 1 511 ? -6.135 10.011 5.251 1.00 54.56 511 GLY A C 1
ATOM 4114 O O . GLY A 1 511 ? -5.786 10.611 6.266 1.00 54.56 511 GLY A O 1
ATOM 4115 N N . THR A 1 512 ? -5.738 10.425 4.039 1.00 61.00 512 THR A N 1
ATOM 4116 C CA . THR A 1 512 ? -4.838 11.578 3.832 1.00 61.00 512 THR A CA 1
ATOM 4117 C C . THR A 1 512 ? -5.444 12.668 2.940 1.00 61.00 512 THR A C 1
ATOM 4119 O O . THR A 1 512 ? -6.422 12.449 2.232 1.00 61.00 512 THR A O 1
ATOM 4122 N N . THR A 1 513 ? -4.859 13.871 2.963 1.00 56.09 513 THR A N 1
ATOM 4123 C CA . THR A 1 513 ? -5.219 14.982 2.058 1.00 56.09 513 THR A CA 1
ATOM 4124 C C . THR A 1 513 ? -4.646 14.825 0.647 1.00 56.09 513 THR A C 1
ATOM 4126 O O . THR A 1 513 ? -4.929 15.648 -0.222 1.00 56.09 513 THR A O 1
ATOM 4129 N N . PHE A 1 514 ? -3.846 13.783 0.395 1.00 52.69 514 PHE A N 1
ATOM 4130 C CA . PHE A 1 514 ? -3.318 13.501 -0.933 1.00 52.69 514 PHE A CA 1
ATOM 4131 C C . PHE A 1 514 ? -4.431 12.940 -1.810 1.00 52.69 514 PHE A C 1
ATOM 4133 O O . PHE A 1 514 ? -4.786 11.774 -1.666 1.00 52.69 514 PHE A O 1
ATOM 4140 N N . GLY A 1 515 ? -4.957 13.763 -2.716 1.00 53.78 515 GLY A N 1
ATOM 4141 C CA . GLY A 1 515 ? -5.861 13.361 -3.787 1.00 53.78 515 GLY A CA 1
ATOM 4142 C C . GLY A 1 515 ? -6.519 14.546 -4.494 1.00 53.78 515 GLY A C 1
ATOM 4143 O O . GLY A 1 515 ? -6.349 15.691 -4.080 1.00 53.78 515 GLY A O 1
ATOM 4144 N N . GLY A 1 516 ? -7.238 14.288 -5.589 1.00 50.12 516 GLY A N 1
ATOM 4145 C CA . GLY A 1 516 ? -7.914 15.320 -6.383 1.00 50.12 516 GLY A CA 1
ATOM 4146 C C . GLY A 1 516 ? -9.374 14.974 -6.659 1.00 50.12 516 GLY A C 1
ATOM 4147 O O . GLY A 1 516 ? -9.705 13.806 -6.837 1.00 50.12 516 GLY A O 1
ATOM 4148 N N . LYS A 1 517 ? -10.239 15.991 -6.717 1.00 57.59 517 LYS A N 1
ATOM 4149 C CA . LYS A 1 517 ? -11.645 15.853 -7.123 1.00 57.59 517 LYS A CA 1
ATOM 4150 C C . LYS A 1 517 ? -11.794 16.336 -8.566 1.00 57.59 517 LYS A C 1
ATOM 4152 O O . LYS A 1 517 ? -11.239 17.378 -8.911 1.00 57.59 517 LYS A O 1
ATOM 4157 N N . LYS A 1 518 ? -12.523 15.584 -9.391 1.00 57.72 518 LYS A N 1
ATOM 4158 C CA . LYS A 1 518 ? -12.903 15.986 -10.750 1.00 57.72 518 LYS A CA 1
ATOM 4159 C C . LYS A 1 518 ? -14.423 15.964 -10.822 1.00 57.72 518 LYS A C 1
ATOM 4161 O O . LYS A 1 518 ? -15.016 14.932 -10.528 1.00 57.72 518 LYS A O 1
ATOM 4166 N N . ILE A 1 519 ? -15.008 17.107 -11.146 1.00 61.00 519 ILE A N 1
ATOM 4167 C CA . ILE A 1 519 ? -16.446 17.271 -11.335 1.00 61.00 519 ILE A CA 1
ATOM 4168 C C . ILE A 1 519 ? -16.618 17.563 -12.819 1.00 61.00 519 ILE A C 1
ATOM 4170 O O . ILE A 1 519 ? -16.002 18.504 -13.319 1.00 61.00 519 ILE A O 1
ATOM 4174 N N . ASP A 1 520 ? -17.375 16.709 -13.498 1.00 63.41 520 ASP A N 1
ATOM 4175 C CA . ASP A 1 520 ? -17.734 16.871 -14.902 1.00 63.41 520 ASP A CA 1
ATOM 4176 C C . ASP A 1 520 ? -19.252 17.119 -14.954 1.00 63.41 520 ASP A C 1
ATOM 4178 O O . ASP A 1 520 ? -20.023 16.421 -14.289 1.00 63.41 520 ASP A O 1
ATOM 4182 N N . GLU A 1 521 ? -19.662 18.149 -15.688 1.00 65.81 521 GLU A N 1
ATOM 4183 C CA . GLU A 1 521 ? -21.065 18.517 -15.899 1.00 65.81 521 GLU A CA 1
ATOM 4184 C C . GLU A 1 521 ? -21.547 17.902 -17.220 1.00 65.81 521 GLU A C 1
ATOM 4186 O O . GLU A 1 521 ? -20.781 17.835 -18.182 1.00 65.81 521 GLU A O 1
ATOM 4191 N N . TYR A 1 522 ? -22.792 17.429 -17.240 1.00 68.75 522 TYR A N 1
ATOM 4192 C CA . TYR A 1 522 ? -23.425 16.772 -18.385 1.00 68.75 522 TYR A CA 1
ATOM 4193 C C . TYR A 1 522 ? -24.829 17.346 -18.577 1.00 68.75 522 TYR A C 1
ATOM 4195 O O . TYR A 1 522 ? -25.482 17.708 -17.593 1.00 68.75 522 TYR A O 1
ATOM 4203 N N . ASP A 1 523 ? -25.278 17.405 -19.829 1.00 68.19 523 ASP A N 1
ATOM 4204 C CA . ASP A 1 523 ? -26.552 18.030 -20.195 1.00 68.19 523 ASP A CA 1
ATOM 4205 C C . ASP A 1 523 ? -27.739 17.051 -20.113 1.00 68.19 523 ASP A C 1
ATOM 4207 O O . ASP A 1 523 ? -28.876 17.485 -19.921 1.00 68.19 523 ASP A O 1
ATOM 4211 N N . ASP A 1 524 ? -27.485 15.738 -20.209 1.00 73.62 524 ASP A N 1
ATOM 4212 C CA . ASP A 1 524 ? -28.509 14.686 -20.174 1.00 73.62 524 ASP A CA 1
ATOM 4213 C C . ASP A 1 524 ? -28.196 13.557 -19.171 1.00 73.62 524 ASP A C 1
ATOM 4215 O O . ASP A 1 524 ? -27.042 13.190 -18.937 1.00 73.62 524 ASP A O 1
ATOM 4219 N N . GLN A 1 525 ? -29.251 12.958 -18.607 1.00 68.88 525 GLN A N 1
ATOM 4220 C CA . GLN A 1 525 ? -29.153 11.828 -17.678 1.00 68.88 525 GLN A CA 1
ATOM 4221 C C . GLN A 1 525 ? -28.606 10.566 -18.366 1.00 68.88 525 GLN A C 1
ATOM 4223 O O . GLN A 1 525 ? -27.895 9.781 -17.736 1.00 68.88 525 GLN A O 1
ATOM 4228 N N . SER A 1 526 ? -28.886 10.368 -19.655 1.00 73.38 526 SER A N 1
ATOM 4229 C CA . SER A 1 526 ? -28.373 9.210 -20.398 1.00 73.38 526 SER A CA 1
ATOM 4230 C C . SER A 1 526 ? -26.851 9.289 -20.560 1.00 73.38 526 SER A C 1
ATOM 4232 O O . SER A 1 526 ? -26.146 8.312 -20.310 1.00 73.38 526 SER A O 1
ATOM 4234 N N . GLU A 1 527 ? -26.323 10.477 -20.879 1.00 73.12 527 GLU A N 1
ATOM 4235 C CA . GLU A 1 527 ? -24.875 10.714 -20.987 1.00 73.12 527 GLU A CA 1
ATOM 4236 C C . GLU A 1 527 ? -24.154 10.505 -19.652 1.00 73.12 527 GLU A C 1
ATOM 4238 O O . GLU A 1 527 ? -23.034 9.989 -19.609 1.00 73.12 527 GLU A O 1
ATOM 4243 N N . VAL A 1 528 ? -24.817 10.868 -18.554 1.00 72.94 528 VAL A N 1
ATOM 4244 C CA . VAL A 1 528 ? -24.374 10.617 -17.180 1.00 72.94 528 VAL A CA 1
ATOM 4245 C C . VAL A 1 528 ? -24.222 9.112 -16.925 1.00 72.94 528 VAL A C 1
ATOM 4247 O O . VAL A 1 528 ? -23.157 8.665 -16.488 1.00 72.94 528 VAL A O 1
ATOM 4250 N N . ILE A 1 529 ? -25.254 8.320 -17.219 1.00 75.62 529 ILE A N 1
ATOM 4251 C CA . ILE A 1 529 ? -25.244 6.866 -16.999 1.00 75.62 529 ILE A CA 1
ATOM 4252 C C . ILE A 1 529 ? -24.144 6.201 -17.841 1.00 75.62 529 ILE A C 1
ATOM 4254 O O . ILE A 1 529 ? -23.344 5.420 -17.316 1.00 75.62 529 ILE A O 1
ATOM 4258 N N . ASP A 1 530 ? -24.018 6.574 -19.114 1.00 79.19 530 ASP A N 1
ATOM 4259 C CA . ASP A 1 530 ? -22.990 6.035 -20.009 1.00 79.19 530 ASP A CA 1
ATOM 4260 C C . ASP A 1 530 ? -21.571 6.420 -19.569 1.00 79.19 530 ASP A C 1
ATOM 4262 O O . ASP A 1 530 ? -20.651 5.588 -19.551 1.00 79.19 530 ASP A O 1
ATOM 4266 N N . ALA A 1 531 ? -21.371 7.677 -19.163 1.00 74.44 531 ALA A N 1
ATOM 4267 C CA . ALA A 1 531 ? -20.103 8.128 -18.608 1.00 74.44 531 ALA A CA 1
ATOM 4268 C C . ALA A 1 531 ? -19.746 7.344 -17.338 1.00 74.44 531 ALA A C 1
ATOM 4270 O O . ALA A 1 531 ? -18.580 6.968 -17.163 1.00 74.44 531 ALA A O 1
ATOM 4271 N N . PHE A 1 532 ? -20.734 7.051 -16.490 1.00 77.50 532 PHE A N 1
ATOM 4272 C CA . PHE A 1 532 ? -20.562 6.254 -15.284 1.00 77.50 532 PHE A CA 1
ATOM 4273 C C . PHE A 1 532 ? -20.186 4.807 -15.577 1.00 77.50 532 PHE A C 1
ATOM 4275 O O . PHE A 1 532 ? -19.156 4.354 -15.072 1.00 77.50 532 PHE A O 1
ATOM 4282 N N . HIS A 1 533 ? -20.914 4.109 -16.449 1.00 80.56 533 HIS A N 1
ATOM 4283 C CA . HIS A 1 533 ? -20.569 2.745 -16.857 1.00 80.56 533 HIS A CA 1
ATOM 4284 C C . HIS A 1 533 ? -19.155 2.667 -17.438 1.00 80.56 533 HIS A C 1
ATOM 4286 O O . HIS A 1 533 ? -18.372 1.788 -17.071 1.00 80.56 533 HIS A O 1
ATOM 4292 N N . ARG A 1 534 ? -18.775 3.637 -18.278 1.00 80.44 534 ARG A N 1
ATOM 4293 C CA . ARG A 1 534 ? -17.431 3.706 -18.861 1.00 80.44 534 ARG A CA 1
ATOM 4294 C C . ARG A 1 534 ? -16.345 3.916 -17.806 1.00 80.44 534 ARG A C 1
ATOM 4296 O O . ARG A 1 534 ? -15.305 3.261 -17.866 1.00 80.44 534 ARG A O 1
ATOM 4303 N N . ILE A 1 535 ? -16.554 4.825 -16.852 1.00 78.31 535 ILE A N 1
ATOM 4304 C CA . ILE A 1 535 ? -15.591 5.079 -15.771 1.00 78.31 535 ILE A CA 1
ATOM 4305 C C . ILE A 1 535 ? -15.501 3.864 -14.845 1.00 78.31 535 ILE A C 1
ATOM 4307 O O . ILE A 1 535 ? -14.394 3.456 -14.492 1.00 78.31 535 ILE A O 1
ATOM 4311 N N . PHE A 1 536 ? -16.632 3.258 -14.483 1.00 79.06 536 PHE A N 1
ATOM 4312 C CA . PHE A 1 536 ? -16.670 2.044 -13.672 1.00 79.06 536 PHE A CA 1
ATOM 4313 C C . PHE A 1 536 ? -15.894 0.910 -14.348 1.00 79.06 536 PHE A C 1
ATOM 4315 O O . PHE A 1 536 ? -15.009 0.321 -13.721 1.00 79.06 536 PHE A O 1
ATOM 4322 N N . PHE A 1 537 ? -16.129 0.676 -15.641 1.00 83.25 537 PHE A N 1
ATOM 4323 C CA . PHE A 1 537 ? -15.402 -0.314 -16.432 1.00 83.25 537 PHE A CA 1
ATOM 4324 C C . PHE A 1 537 ? -13.901 -0.001 -16.518 1.00 83.25 537 PHE A C 1
ATOM 4326 O O . PHE A 1 537 ? -13.070 -0.876 -16.275 1.00 83.25 537 PHE A O 1
ATOM 4333 N N . ASP A 1 538 ? -13.510 1.252 -16.768 1.00 80.38 538 ASP A N 1
ATOM 4334 C CA . ASP A 1 538 ? -12.092 1.629 -16.789 1.00 80.38 538 ASP A CA 1
ATOM 4335 C C . ASP A 1 538 ? -11.419 1.429 -15.417 1.00 80.38 538 ASP A C 1
ATOM 4337 O O . ASP A 1 538 ? -10.265 0.999 -15.334 1.00 80.38 538 ASP A O 1
ATOM 4341 N N . LYS A 1 539 ? -12.122 1.678 -14.308 1.00 77.94 539 LYS A N 1
ATOM 4342 C CA . LYS A 1 539 ? -11.549 1.556 -12.959 1.00 77.94 539 LYS A CA 1
ATOM 4343 C C . LYS A 1 539 ? -11.530 0.136 -12.416 1.00 77.94 539 LYS A C 1
ATOM 4345 O O . LYS A 1 539 ? -10.572 -0.191 -11.708 1.00 77.94 539 LYS A O 1
ATOM 4350 N N . THR A 1 540 ? -12.535 -0.676 -12.724 1.00 81.12 540 THR A N 1
ATOM 4351 C CA . THR A 1 540 ? -12.735 -2.011 -12.136 1.00 81.12 540 THR A CA 1
ATOM 4352 C C . THR A 1 540 ? -12.470 -3.154 -13.115 1.00 81.12 540 THR A C 1
ATOM 4354 O O . THR A 1 540 ? -12.068 -4.233 -12.689 1.00 81.12 540 THR A O 1
ATOM 4357 N N . GLY A 1 541 ? -12.632 -2.917 -14.418 1.00 83.94 541 GLY A N 1
ATOM 4358 C CA . GLY A 1 541 ? -12.585 -3.938 -15.465 1.00 83.94 541 GLY A CA 1
ATOM 4359 C C . GLY A 1 541 ? -13.877 -4.747 -15.632 1.00 83.94 541 GLY A C 1
ATOM 4360 O O . GLY A 1 541 ? -13.877 -5.669 -16.438 1.00 83.94 541 GLY A O 1
ATOM 4361 N N . ASN A 1 542 ? -14.949 -4.421 -14.900 1.00 83.75 542 ASN A N 1
ATOM 4362 C CA . ASN A 1 542 ? -16.241 -5.111 -14.968 1.00 83.75 542 ASN A CA 1
ATOM 4363 C C . ASN A 1 542 ? -17.333 -4.162 -15.471 1.00 83.75 542 ASN A C 1
ATOM 4365 O O . ASN A 1 542 ? -17.233 -2.947 -15.294 1.00 83.75 542 ASN A O 1
ATOM 4369 N N . GLN A 1 543 ? -18.370 -4.716 -16.098 1.00 84.69 543 GLN A N 1
ATOM 4370 C CA . GLN A 1 543 ? -19.573 -3.959 -16.441 1.00 84.69 543 GLN A CA 1
ATOM 4371 C C . GLN A 1 543 ? -20.375 -3.663 -15.170 1.00 84.69 543 GLN A C 1
ATOM 4373 O O . GLN A 1 543 ? -20.395 -4.475 -14.247 1.00 84.69 543 GLN A O 1
ATOM 4378 N N . TRP A 1 544 ? -21.039 -2.507 -15.116 1.00 79.44 544 TRP A N 1
ATOM 4379 C CA . TRP A 1 544 ? -21.883 -2.144 -13.968 1.00 79.44 544 TRP A CA 1
ATOM 4380 C C . TRP A 1 544 ? -23.094 -3.073 -13.808 1.00 79.44 544 TRP A C 1
ATOM 4382 O O . TRP A 1 544 ? -23.494 -3.389 -12.690 1.00 79.44 544 TRP A O 1
ATOM 4392 N N . ILE A 1 545 ? -23.645 -3.541 -14.931 1.00 81.50 545 ILE A N 1
ATOM 4393 C CA . ILE A 1 545 ? -24.811 -4.433 -14.977 1.00 81.50 545 ILE A CA 1
ATOM 4394 C C . ILE A 1 545 ? -24.519 -5.750 -14.239 1.00 81.50 545 ILE A C 1
ATOM 4396 O O . ILE A 1 545 ? -25.356 -6.238 -13.490 1.00 81.50 545 ILE A O 1
ATOM 4400 N N . ASP A 1 546 ? -23.292 -6.260 -14.355 1.00 81.88 546 ASP A N 1
ATOM 4401 C CA . ASP A 1 546 ? -22.875 -7.548 -13.789 1.00 81.88 546 ASP A CA 1
ATOM 4402 C C . ASP A 1 546 ? -22.263 -7.417 -12.379 1.00 81.88 546 ASP A C 1
ATOM 4404 O O . ASP A 1 546 ? -21.441 -8.245 -11.968 1.00 81.88 546 ASP A O 1
ATOM 4408 N N . ARG A 1 547 ? -22.630 -6.367 -11.625 1.00 77.62 547 ARG A N 1
ATOM 4409 C CA . ARG A 1 547 ? -22.037 -6.051 -10.309 1.00 77.62 547 ARG A CA 1
ATOM 4410 C C . ARG A 1 547 ? -22.198 -7.158 -9.267 1.00 77.62 547 ARG A C 1
ATOM 4412 O O . ARG A 1 547 ? -21.339 -7.294 -8.406 1.00 77.62 547 ARG A O 1
ATOM 4419 N N . GLU A 1 548 ? -23.257 -7.958 -9.354 1.00 76.69 548 GLU A N 1
ATOM 4420 C CA . GLU A 1 548 ? -23.491 -9.081 -8.434 1.00 76.69 548 GLU A CA 1
ATOM 4421 C C . GLU A 1 548 ? -22.504 -10.234 -8.670 1.00 76.69 548 GLU A C 1
ATOM 4423 O O . GLU A 1 548 ? -22.150 -10.966 -7.751 1.00 76.69 548 GLU A O 1
ATOM 4428 N N . THR A 1 549 ? -21.984 -10.357 -9.894 1.00 81.88 549 THR A N 1
ATOM 4429 C CA . THR A 1 549 ? -20.968 -11.348 -10.279 1.00 81.88 549 THR A CA 1
ATOM 4430 C C . THR A 1 549 ? -19.585 -10.716 -10.441 1.00 81.88 549 THR A C 1
ATOM 4432 O O . THR A 1 549 ? -18.816 -11.080 -11.335 1.00 81.88 549 THR A O 1
ATOM 4435 N N . PHE A 1 550 ? -19.262 -9.737 -9.592 1.00 84.12 550 PHE A N 1
ATOM 4436 C CA . PHE A 1 550 ? -18.027 -8.969 -9.699 1.00 84.12 550 PHE A CA 1
ATOM 4437 C C . PHE A 1 550 ? -16.776 -9.853 -9.594 1.00 84.12 550 PHE A C 1
ATOM 4439 O O . PHE A 1 550 ? -16.581 -10.578 -8.616 1.00 84.12 550 PHE A O 1
ATOM 4446 N N . LYS A 1 551 ? -15.860 -9.730 -10.564 1.00 84.75 551 LYS A N 1
ATOM 4447 C CA . LYS A 1 551 ? -14.552 -10.399 -10.527 1.00 84.75 551 LYS A CA 1
ATOM 4448 C C . LYS A 1 551 ? -13.433 -9.384 -10.390 1.00 84.75 551 LYS A C 1
ATOM 4450 O O . LYS A 1 551 ? -13.279 -8.479 -11.210 1.00 84.75 551 LYS A O 1
ATOM 4455 N N . LYS A 1 552 ? -12.600 -9.531 -9.358 1.00 85.31 552 LYS A N 1
ATOM 4456 C CA . LYS A 1 552 ? -11.439 -8.655 -9.181 1.00 85.31 552 LYS A CA 1
ATOM 4457 C C . LYS A 1 552 ? -10.503 -8.785 -10.383 1.00 85.31 552 LYS A C 1
ATOM 4459 O O . LYS A 1 552 ? -10.105 -9.884 -10.729 1.00 85.31 552 LYS A O 1
ATOM 4464 N N . MET A 1 553 ? -10.089 -7.659 -10.967 1.00 83.38 553 MET A N 1
ATOM 4465 C CA . MET A 1 553 ? -9.090 -7.643 -12.043 1.00 83.38 553 MET A CA 1
ATOM 4466 C C . MET A 1 553 ? -7.730 -7.132 -11.536 1.00 83.38 553 MET A C 1
ATOM 4468 O O . MET A 1 553 ? -7.692 -6.183 -10.738 1.00 83.38 553 MET A O 1
ATOM 4472 N N . PRO A 1 554 ? -6.591 -7.691 -11.992 1.00 79.50 554 PRO A N 1
ATOM 4473 C CA . PRO A 1 554 ? -5.268 -7.234 -11.574 1.00 79.50 554 PRO A CA 1
ATOM 4474 C C . PRO A 1 554 ? -5.046 -5.738 -11.838 1.00 79.50 554 PRO A C 1
ATOM 4476 O O . PRO A 1 554 ? -5.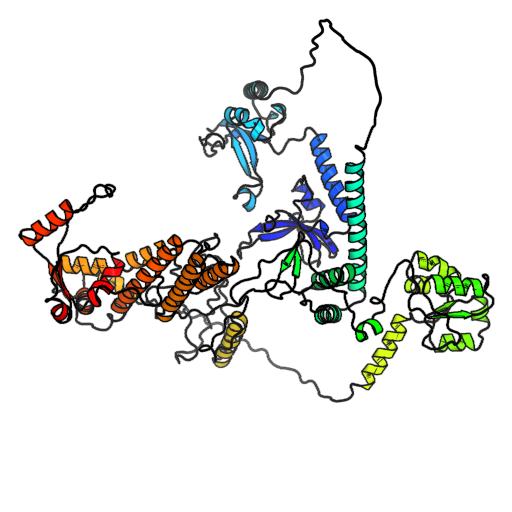371 -5.228 -12.908 1.00 79.50 554 PRO A O 1
ATOM 4479 N N . ASN A 1 555 ? -4.446 -5.021 -10.882 1.00 76.56 555 ASN A N 1
ATOM 4480 C CA . ASN A 1 555 ? -4.199 -3.564 -10.940 1.00 76.56 555 ASN A CA 1
ATOM 4481 C C . ASN A 1 555 ? -5.450 -2.665 -11.082 1.00 76.56 555 ASN A C 1
ATOM 4483 O O . ASN A 1 555 ? -5.301 -1.454 -11.254 1.00 76.56 555 ASN A O 1
ATOM 4487 N N . LYS A 1 556 ? -6.662 -3.223 -10.999 1.00 81.06 556 LYS A N 1
ATOM 4488 C CA . LYS A 1 556 ? -7.933 -2.484 -10.999 1.00 81.06 556 LYS A CA 1
ATOM 4489 C C . LYS A 1 556 ? -8.524 -2.395 -9.587 1.00 81.06 556 LYS A C 1
ATOM 4491 O O . LYS A 1 556 ? -8.084 -3.109 -8.682 1.00 81.06 556 LYS A O 1
ATOM 4496 N N . HIS A 1 557 ? -9.485 -1.496 -9.395 1.00 78.38 557 HIS A N 1
ATOM 4497 C CA . HIS A 1 557 ? -10.151 -1.271 -8.109 1.00 78.38 557 HIS A CA 1
ATOM 4498 C C . HIS A 1 557 ? -11.144 -2.392 -7.784 1.00 78.38 557 HIS A C 1
ATOM 4500 O O . HIS A 1 557 ? -11.641 -3.068 -8.683 1.00 78.38 557 HIS A O 1
ATOM 4506 N N . TYR A 1 558 ? -11.419 -2.559 -6.492 1.00 81.00 558 TYR A N 1
ATOM 4507 C CA . TYR A 1 558 ? -12.495 -3.396 -5.972 1.00 81.00 558 TYR A CA 1
ATOM 4508 C C . TYR A 1 558 ? -13.583 -2.474 -5.393 1.00 81.00 558 TYR A C 1
ATOM 4510 O O . TYR A 1 558 ? -13.224 -1.579 -4.618 1.00 81.00 558 TYR A O 1
ATOM 4518 N N . PRO A 1 559 ? -14.859 -2.612 -5.792 1.00 77.94 559 PRO A N 1
ATOM 4519 C CA . PRO A 1 559 ? -15.952 -1.838 -5.221 1.00 77.94 559 PRO A CA 1
ATOM 4520 C C . PRO A 1 559 ? -16.214 -2.305 -3.788 1.00 77.94 559 PRO A C 1
ATOM 4522 O O . PRO A 1 559 ? -16.213 -3.500 -3.511 1.00 77.94 559 PRO A O 1
ATOM 4525 N N . LEU A 1 560 ? -16.421 -1.357 -2.878 1.00 75.25 560 LEU A N 1
ATOM 4526 C CA . LEU A 1 560 ? -16.854 -1.652 -1.515 1.00 75.25 560 LEU A CA 1
ATOM 4527 C C . LEU A 1 560 ? -18.339 -1.339 -1.406 1.00 75.25 560 LEU A C 1
ATOM 4529 O O . LEU A 1 560 ? -18.782 -0.297 -1.893 1.00 75.25 560 LEU A O 1
ATOM 4533 N N . GLU A 1 561 ? -19.085 -2.238 -0.774 1.00 67.44 561 GLU A N 1
ATOM 4534 C CA . GLU A 1 561 ? -20.506 -2.056 -0.500 1.00 67.44 561 GLU A CA 1
ATOM 4535 C C . GLU A 1 561 ? -20.654 -1.084 0.668 1.00 67.44 561 GLU A C 1
ATOM 4537 O O . GLU A 1 561 ? -20.565 -1.457 1.836 1.00 67.44 561 GLU A O 1
ATOM 4542 N N . ILE A 1 562 ? -20.828 0.194 0.340 1.00 63.69 562 ILE A N 1
ATOM 4543 C CA . ILE A 1 562 ? -21.035 1.254 1.323 1.00 63.69 562 ILE A CA 1
ATOM 4544 C C . ILE A 1 562 ? -22.460 1.768 1.139 1.00 63.69 562 ILE A C 1
ATOM 4546 O O . ILE A 1 562 ? -22.795 2.301 0.082 1.00 63.69 562 ILE A O 1
ATOM 4550 N N . ASP A 1 563 ? -23.292 1.638 2.171 1.00 55.25 563 ASP A N 1
ATOM 4551 C CA . ASP A 1 563 ? -24.628 2.240 2.178 1.00 55.25 563 ASP A CA 1
ATOM 4552 C C . ASP A 1 563 ? -24.497 3.754 2.402 1.00 55.25 563 ASP A C 1
ATOM 4554 O O . ASP A 1 563 ? -24.329 4.222 3.526 1.00 55.25 563 ASP A O 1
ATOM 4558 N N . TYR A 1 564 ? -24.530 4.563 1.342 1.00 47.44 564 TYR A N 1
ATOM 4559 C CA . TYR A 1 564 ? -24.453 6.024 1.440 1.00 47.44 564 TYR A CA 1
ATOM 4560 C C . TYR A 1 564 ? -25.770 6.655 1.951 1.00 47.44 564 TYR A C 1
ATOM 4562 O O . TYR A 1 564 ? -26.343 7.531 1.311 1.00 47.44 564 TYR A O 1
ATOM 4570 N N . GLY A 1 565 ? -26.227 6.276 3.148 1.00 48.19 565 GLY A N 1
ATOM 4571 C CA . GLY A 1 565 ? -27.279 6.994 3.884 1.00 48.19 565 GLY A CA 1
ATOM 4572 C C . GLY A 1 565 ? -26.907 8.456 4.202 1.00 48.19 565 GLY A C 1
ATOM 4573 O O . GLY A 1 565 ? -25.725 8.811 4.248 1.00 48.19 565 GLY A O 1
ATOM 4574 N N . GLN A 1 566 ? -27.898 9.327 4.410 1.00 44.06 566 GLN A N 1
ATOM 4575 C CA . GLN A 1 566 ? -27.693 10.772 4.582 1.00 44.06 566 GLN A CA 1
ATOM 4576 C C . GLN A 1 566 ? -26.839 11.093 5.822 1.00 44.06 566 GLN A C 1
ATOM 4578 O O . GLN A 1 566 ? -27.187 10.777 6.950 1.00 44.06 566 GLN A O 1
ATOM 4583 N N . HIS A 1 567 ? -25.706 11.763 5.608 1.00 40.81 567 HIS A N 1
ATOM 4584 C CA . HIS A 1 567 ? -24.782 12.212 6.658 1.00 40.81 567 HIS A CA 1
ATOM 4585 C C . HIS A 1 567 ? -25.340 13.325 7.569 1.00 40.81 567 HIS A C 1
ATOM 4587 O O . HIS A 1 567 ? -24.648 13.750 8.491 1.00 40.81 567 HIS A O 1
ATOM 4593 N N . GLY A 1 568 ? -26.558 13.813 7.312 1.00 43.66 568 GLY A N 1
ATOM 4594 C CA . GLY A 1 568 ? -27.183 14.902 8.068 1.00 43.66 568 GLY A CA 1
ATOM 4595 C C . GLY A 1 568 ? -27.712 14.504 9.449 1.00 43.66 568 GLY A C 1
ATOM 4596 O O . GLY A 1 568 ? -27.968 15.388 10.265 1.00 43.66 568 GLY A O 1
ATOM 4597 N N . ASP A 1 569 ? -27.836 13.205 9.729 1.00 47.97 569 ASP A N 1
ATOM 4598 C CA . ASP A 1 569 ? -28.529 12.718 10.928 1.00 47.97 569 ASP A CA 1
ATOM 4599 C C . ASP A 1 569 ? -27.635 12.710 12.181 1.00 47.97 569 ASP A C 1
ATOM 4601 O O . ASP A 1 569 ? -28.138 12.870 13.289 1.00 47.97 569 ASP A O 1
ATOM 4605 N N . ASN A 1 570 ? -26.305 12.605 12.045 1.00 51.69 570 ASN A N 1
ATOM 4606 C CA . ASN A 1 570 ? -25.388 12.504 13.196 1.00 51.69 570 ASN A CA 1
ATOM 4607 C C . ASN A 1 570 ? -25.383 13.769 14.075 1.00 51.69 570 ASN A C 1
ATOM 4609 O O . ASN A 1 570 ? -25.455 13.671 15.302 1.00 51.69 570 ASN A O 1
ATOM 4613 N N . ASP A 1 571 ? -25.361 14.953 13.454 1.00 50.19 571 ASP A N 1
ATOM 4614 C CA . ASP A 1 571 ? -25.424 16.241 14.161 1.00 50.19 571 ASP A CA 1
ATOM 4615 C C . ASP A 1 571 ? -26.798 16.472 14.806 1.00 50.19 571 ASP A C 1
ATOM 4617 O O . ASP A 1 571 ? -26.902 17.179 15.809 1.00 50.19 571 ASP A O 1
ATOM 4621 N N . GLN A 1 572 ? -27.863 15.899 14.234 1.00 51.91 572 GLN A N 1
ATOM 4622 C CA . GLN A 1 572 ? -29.203 15.957 14.816 1.00 51.91 572 GLN A CA 1
ATOM 4623 C C . GLN A 1 572 ? -29.313 15.012 16.014 1.00 51.91 572 GLN A C 1
ATOM 4625 O O . GLN A 1 572 ? -29.765 15.449 17.065 1.00 51.91 572 GLN A O 1
ATOM 4630 N N . ILE A 1 573 ? -28.817 13.775 15.913 1.00 54.84 573 ILE A N 1
ATOM 4631 C CA . ILE A 1 573 ? -28.829 12.780 16.998 1.00 54.84 573 ILE A CA 1
ATOM 4632 C C . ILE A 1 573 ? -28.050 13.287 18.222 1.00 54.84 573 ILE A C 1
ATOM 4634 O O . ILE A 1 573 ? -28.562 13.229 19.338 1.00 54.84 573 ILE A O 1
ATOM 4638 N N . GLN A 1 574 ? -26.853 13.860 18.034 1.00 56.03 574 GLN A N 1
ATOM 4639 C CA . GLN A 1 574 ? -26.087 14.436 19.148 1.00 56.03 574 GLN A CA 1
ATOM 4640 C C . GLN A 1 574 ? -26.757 15.671 19.763 1.00 56.03 574 GLN A C 1
ATOM 4642 O O . GLN A 1 574 ? -26.732 15.831 20.982 1.00 56.03 574 GLN A O 1
ATOM 4647 N N . LYS A 1 575 ? -27.371 16.544 18.952 1.00 55.03 575 LYS A N 1
ATOM 4648 C CA . LYS A 1 575 ? -28.124 17.698 19.472 1.00 55.03 575 LYS A CA 1
ATOM 4649 C C . LYS A 1 575 ? -29.365 17.264 20.242 1.00 55.03 575 LYS A C 1
ATOM 4651 O O . LYS A 1 575 ? -29.653 17.859 21.266 1.00 55.03 575 LYS A O 1
ATOM 4656 N N . ILE A 1 576 ? -30.051 16.221 19.788 1.00 54.09 576 ILE A N 1
ATOM 4657 C CA . ILE A 1 576 ? -31.255 15.667 20.414 1.00 54.09 576 ILE A CA 1
ATOM 4658 C C . ILE A 1 576 ? -30.922 14.958 21.744 1.00 54.09 576 ILE A C 1
ATOM 4660 O O . ILE A 1 576 ? -31.650 15.120 22.718 1.00 54.09 576 ILE A O 1
ATOM 4664 N N . LEU A 1 577 ? -29.805 14.223 21.821 1.00 55.19 577 LEU A N 1
ATOM 4665 C CA . LEU A 1 577 ? -29.340 13.561 23.054 1.00 55.19 577 LEU A CA 1
ATOM 4666 C C . LEU A 1 577 ? -28.840 14.545 24.127 1.00 55.19 577 LEU A C 1
ATOM 4668 O O . LEU A 1 577 ? -28.933 14.251 25.323 1.00 55.19 577 LEU A O 1
ATOM 4672 N N . ASN A 1 578 ? -28.305 15.692 23.695 1.00 57.28 578 ASN A N 1
ATOM 4673 C CA . ASN A 1 578 ? -27.675 16.697 24.552 1.00 57.28 578 ASN A CA 1
ATOM 4674 C C . ASN A 1 578 ? -28.520 17.963 24.764 1.00 57.28 578 ASN A C 1
ATOM 4676 O O . ASN A 1 578 ? -28.012 18.885 25.395 1.00 57.28 578 ASN A O 1
ATOM 4680 N N . ASP A 1 579 ? -29.756 18.052 24.254 1.00 54.47 579 ASP A N 1
ATOM 4681 C CA . ASP A 1 579 ? -30.613 19.226 24.467 1.00 54.47 579 ASP A CA 1
ATOM 4682 C C . ASP A 1 579 ? -31.177 19.222 25.902 1.00 54.47 579 ASP A C 1
ATOM 4684 O O . ASP A 1 579 ? -32.032 18.391 26.225 1.00 54.47 579 ASP A O 1
ATOM 4688 N N . PRO A 1 580 ? -30.746 20.142 26.787 1.00 49.91 580 PRO A N 1
ATOM 4689 C CA . PRO A 1 580 ? -31.307 20.254 28.130 1.00 49.91 580 PRO A CA 1
ATOM 4690 C C . PRO A 1 580 ? -32.753 20.789 28.138 1.00 49.91 580 PRO A C 1
ATOM 4692 O O . PRO A 1 580 ? -33.382 20.773 29.193 1.00 49.91 580 PRO A O 1
ATOM 4695 N N . ASN A 1 581 ? -33.281 21.258 26.996 1.00 48.41 581 ASN A N 1
ATOM 4696 C CA . ASN A 1 581 ? -34.625 21.826 26.832 1.00 48.41 581 ASN A CA 1
ATOM 4697 C C . ASN A 1 581 ? -35.596 20.919 26.045 1.00 48.41 581 ASN A C 1
ATOM 4699 O O . ASN A 1 581 ? -36.621 21.407 25.551 1.00 48.41 581 ASN A O 1
ATOM 4703 N N . ALA A 1 582 ? -35.324 19.612 25.923 1.00 53.12 582 ALA A N 1
ATOM 4704 C CA . ALA A 1 582 ? -36.300 18.672 25.371 1.00 53.12 582 ALA A CA 1
ATOM 4705 C C . ALA A 1 582 ? -37.621 18.787 26.157 1.00 53.12 582 ALA A C 1
ATOM 4707 O O . ALA A 1 582 ? -37.652 18.649 27.376 1.00 53.12 582 ALA A O 1
ATOM 4708 N N . LYS A 1 583 ? -38.720 19.088 25.454 1.00 49.53 583 LYS A N 1
ATOM 4709 C CA . LYS A 1 583 ? -40.010 19.519 26.031 1.00 49.53 583 LYS A CA 1
ATOM 4710 C C . LYS A 1 583 ? -40.677 18.524 27.000 1.00 49.53 583 LYS A C 1
ATOM 4712 O O . LYS A 1 583 ? -41.655 18.902 27.636 1.00 49.53 583 LYS A O 1
ATOM 4717 N N . ASN A 1 584 ? -40.145 17.308 27.141 1.00 58.16 584 ASN A N 1
ATOM 4718 C CA . ASN A 1 584 ? -40.676 16.234 27.975 1.00 58.16 584 ASN A CA 1
ATOM 4719 C C . ASN A 1 584 ? -39.552 15.692 28.878 1.00 58.16 584 ASN A C 1
ATOM 4721 O O . ASN A 1 584 ? -38.542 15.210 28.372 1.00 58.16 584 ASN A O 1
ATOM 4725 N N . HIS A 1 585 ? -39.704 15.754 30.203 1.00 66.12 585 HIS A N 1
ATOM 4726 C CA . HIS A 1 585 ? -38.775 15.091 31.125 1.00 66.12 585 HIS A CA 1
ATOM 4727 C C . HIS A 1 585 ? -38.848 13.565 30.931 1.00 66.12 585 HIS A C 1
ATOM 4729 O O . HIS A 1 585 ? -39.944 13.009 30.916 1.00 66.12 585 HIS A O 1
ATOM 4735 N N . SER A 1 586 ? -37.696 12.895 30.793 1.00 74.94 586 SER A N 1
ATOM 4736 C CA . SER A 1 586 ? -37.620 11.425 30.747 1.00 74.94 586 SER A CA 1
ATOM 4737 C C . SER A 1 586 ? -38.201 10.809 32.022 1.00 74.94 586 SER A C 1
ATOM 4739 O O . SER A 1 586 ? -37.981 11.317 33.124 1.00 74.94 586 SER A O 1
ATOM 4741 N N . SER A 1 587 ? -38.912 9.689 31.879 1.00 81.44 587 SER A N 1
ATOM 4742 C CA . SER A 1 587 ? -39.457 8.928 33.013 1.00 81.44 587 SER A CA 1
ATOM 4743 C C . SER A 1 587 ? -38.424 8.035 33.715 1.00 81.44 587 SER A C 1
ATOM 4745 O O . SER A 1 587 ? -38.752 7.375 34.701 1.00 81.44 587 SER A O 1
ATOM 4747 N N . LEU A 1 588 ? -37.191 7.962 33.202 1.00 85.56 588 LEU A N 1
ATOM 4748 C CA . LEU A 1 588 ? -36.150 7.067 33.709 1.00 85.56 588 LEU A CA 1
ATOM 4749 C C . LEU A 1 588 ? -35.346 7.704 34.858 1.00 85.56 588 LEU A C 1
ATOM 4751 O O . LEU A 1 588 ? -35.144 8.920 34.866 1.00 85.56 588 LEU A O 1
ATOM 4755 N N . PRO A 1 589 ? -34.806 6.908 35.802 1.00 89.12 589 PRO A N 1
ATOM 4756 C CA . PRO A 1 589 ? -33.886 7.406 36.826 1.00 89.12 589 PRO A CA 1
ATOM 4757 C C . PRO A 1 589 ? -32.631 8.052 36.222 1.00 89.12 589 PRO A C 1
ATOM 4759 O O . PRO A 1 589 ? -32.118 7.581 35.207 1.00 89.12 589 PRO A O 1
ATOM 4762 N N . GLN A 1 590 ? -32.076 9.074 36.884 1.00 86.50 590 GLN A N 1
ATOM 4763 C CA . GLN A 1 590 ? -30.904 9.809 36.380 1.00 86.50 590 GLN A CA 1
ATOM 4764 C C . GLN A 1 590 ? -29.699 8.896 36.096 1.00 86.50 590 GLN A C 1
ATOM 4766 O O . GLN A 1 590 ? -29.053 9.039 35.063 1.00 86.50 590 GLN A O 1
ATOM 4771 N N . SER A 1 591 ? -29.438 7.909 36.959 1.00 89.50 591 SER A N 1
ATOM 4772 C CA . SER A 1 591 ? -28.348 6.942 36.772 1.00 89.50 591 SER A CA 1
ATOM 4773 C C . SER A 1 591 ? -28.520 6.086 35.511 1.00 89.50 591 SER A C 1
ATOM 4775 O O . SER A 1 591 ? -27.537 5.772 34.842 1.00 89.50 591 SER A O 1
ATOM 4777 N N . VAL A 1 592 ? -29.763 5.751 35.148 1.00 90.38 592 VAL A N 1
ATOM 4778 C CA . VAL A 1 592 ? -30.082 5.019 33.914 1.00 90.38 592 VAL A CA 1
ATOM 4779 C C . VAL A 1 592 ? -29.940 5.939 32.702 1.00 90.38 592 VAL A C 1
ATOM 4781 O O . VAL A 1 592 ? -29.353 5.533 31.703 1.00 90.38 592 VAL A O 1
ATOM 4784 N N . GLN A 1 593 ? -30.392 7.193 32.787 1.00 87.12 593 GLN A N 1
ATOM 4785 C CA . GLN A 1 593 ? -30.196 8.170 31.709 1.00 87.12 593 GLN A CA 1
ATOM 4786 C C . GLN A 1 593 ? -28.706 8.384 31.401 1.00 87.12 593 GLN A C 1
ATOM 4788 O O . GLN A 1 593 ? -28.310 8.398 30.234 1.00 87.12 593 GLN A O 1
ATOM 4793 N N . ASP A 1 594 ? -27.875 8.499 32.438 1.00 89.25 594 ASP A N 1
ATOM 4794 C CA . ASP A 1 594 ? -26.428 8.667 32.300 1.00 89.25 594 ASP A CA 1
ATOM 4795 C C . ASP A 1 594 ? -25.773 7.423 31.679 1.00 89.25 594 ASP A C 1
ATOM 4797 O O . ASP A 1 594 ? -24.902 7.549 30.817 1.00 89.25 594 ASP A O 1
ATOM 4801 N N . LEU A 1 595 ? -26.235 6.221 32.043 1.00 90.94 595 LEU A N 1
ATOM 4802 C CA . LEU A 1 595 ? -25.790 4.965 31.436 1.00 90.94 595 LEU A CA 1
ATOM 4803 C C . LEU A 1 595 ? -26.147 4.890 29.939 1.00 90.94 595 LEU A C 1
ATOM 4805 O O . LEU A 1 595 ? -25.303 4.514 29.126 1.00 90.94 595 LEU A O 1
ATOM 4809 N N . ILE A 1 596 ? -27.365 5.280 29.555 1.00 88.88 596 ILE A N 1
ATOM 4810 C CA . ILE A 1 596 ? -27.803 5.282 28.149 1.00 88.88 596 ILE A CA 1
ATOM 4811 C C . ILE A 1 596 ? -27.009 6.304 27.331 1.00 88.88 596 ILE A C 1
ATOM 4813 O O . ILE A 1 596 ? -26.526 5.967 26.249 1.00 88.88 596 ILE A O 1
ATOM 4817 N N . ARG A 1 597 ? -26.784 7.513 27.864 1.00 86.31 597 ARG A N 1
ATOM 4818 C CA . ARG A 1 597 ? -25.908 8.521 27.238 1.00 86.31 597 ARG A CA 1
ATOM 4819 C C . ARG A 1 597 ? -24.486 8.008 27.043 1.00 86.31 597 ARG A C 1
ATOM 4821 O O . ARG A 1 597 ? -23.858 8.311 26.035 1.00 86.31 597 ARG A O 1
ATOM 4828 N N . LEU A 1 598 ? -23.984 7.237 28.002 1.00 88.31 598 LEU A N 1
ATOM 4829 C CA . LEU A 1 598 ? -22.637 6.688 27.962 1.00 88.31 598 LEU A CA 1
ATOM 4830 C C . LEU A 1 598 ? -22.490 5.569 26.915 1.00 88.31 598 LEU A C 1
ATOM 4832 O O . LEU A 1 598 ? -21.489 5.535 26.202 1.00 88.31 598 LEU A O 1
ATOM 4836 N N . ILE A 1 599 ? -23.479 4.678 26.803 1.00 89.06 599 ILE A N 1
ATOM 4837 C CA . ILE A 1 599 ? -23.473 3.564 25.839 1.00 89.06 599 ILE A CA 1
ATOM 4838 C C . ILE A 1 599 ? -23.694 4.056 24.400 1.00 89.06 599 ILE A C 1
ATOM 4840 O O . ILE A 1 599 ? -23.052 3.560 23.476 1.00 89.06 599 ILE A O 1
ATOM 4844 N N . PHE A 1 600 ? -24.570 5.043 24.201 1.00 84.56 600 PHE A N 1
ATOM 4845 C CA . PHE A 1 600 ? -24.922 5.589 22.884 1.00 84.56 600 PHE A CA 1
ATOM 4846 C C . PHE A 1 600 ? -24.124 6.846 22.498 1.00 84.56 600 PHE A C 1
ATOM 4848 O O . PHE A 1 600 ? -24.582 7.674 21.709 1.00 84.56 600 PHE A O 1
ATOM 4855 N N . ASN A 1 601 ? -22.911 6.999 23.030 1.00 83.81 601 ASN A N 1
ATOM 4856 C CA . ASN A 1 601 ? -22.049 8.121 22.681 1.00 83.81 601 ASN A CA 1
ATOM 4857 C C . ASN A 1 601 ? -21.345 7.879 21.330 1.00 83.81 601 ASN A C 1
ATOM 4859 O O . ASN A 1 601 ? -20.499 7.000 21.192 1.00 83.81 601 ASN A O 1
ATOM 4863 N N . VAL A 1 602 ? -21.680 8.695 20.329 1.00 81.38 602 VAL A N 1
ATOM 4864 C CA . VAL A 1 602 ? -21.102 8.608 18.978 1.00 81.38 602 VAL A CA 1
ATOM 4865 C C . VAL A 1 602 ? -19.610 8.965 18.965 1.00 81.38 602 VAL A C 1
ATOM 4867 O O . VAL A 1 602 ? -18.846 8.329 18.248 1.00 81.38 602 VAL A O 1
ATOM 4870 N N . GLU A 1 603 ? -19.166 9.926 19.778 1.00 83.19 603 GLU A N 1
ATOM 4871 C CA . GLU A 1 603 ? -17.759 10.347 19.841 1.00 83.19 603 GLU A CA 1
ATOM 4872 C C . GLU A 1 603 ? -16.866 9.209 20.354 1.00 83.19 603 GLU A C 1
ATOM 4874 O O . GLU A 1 603 ? -15.842 8.906 19.748 1.00 83.19 603 GLU A O 1
ATOM 4879 N N . THR A 1 604 ? -17.297 8.483 21.392 1.00 84.88 604 THR A N 1
ATOM 4880 C CA . THR A 1 604 ? -16.536 7.325 21.898 1.00 84.88 604 THR A CA 1
ATOM 4881 C C . THR A 1 604 ? -16.500 6.171 20.890 1.00 84.88 604 THR A C 1
ATOM 4883 O O . THR A 1 604 ? -15.502 5.444 20.811 1.00 84.88 604 THR A O 1
ATOM 4886 N N . MET A 1 605 ? -17.551 6.009 20.076 1.00 83.31 605 MET A N 1
ATOM 4887 C CA . MET A 1 605 ? -17.547 5.073 18.948 1.00 83.31 605 MET A CA 1
ATOM 4888 C C . MET A 1 605 ? -16.531 5.505 17.879 1.00 83.31 605 MET A C 1
ATOM 4890 O O . MET A 1 605 ? -15.732 4.677 17.440 1.00 83.31 605 MET A O 1
ATOM 4894 N N . GLU A 1 606 ? -16.492 6.786 17.499 1.00 82.62 606 GLU A N 1
ATOM 4895 C CA . GLU A 1 606 ? -15.514 7.325 16.539 1.00 82.62 606 GLU A CA 1
ATOM 4896 C C . GLU A 1 606 ? -14.067 7.193 17.038 1.00 82.62 606 GLU A C 1
ATOM 4898 O O . GLU A 1 606 ? -13.199 6.727 16.296 1.00 82.62 606 GLU A O 1
ATOM 4903 N N . GLU A 1 607 ? -13.799 7.522 18.303 1.00 84.62 607 GLU A N 1
ATOM 4904 C CA . GLU A 1 607 ? -12.488 7.343 18.939 1.00 84.62 607 GLU A CA 1
ATOM 4905 C C . GLU A 1 607 ? -12.043 5.876 18.924 1.00 84.62 607 GLU A C 1
ATOM 4907 O O . GLU A 1 607 ? -10.885 5.564 18.622 1.00 84.62 607 GLU A O 1
ATOM 4912 N N . THR A 1 608 ? -12.974 4.955 19.187 1.00 85.25 608 THR A N 1
ATOM 4913 C CA . THR A 1 608 ? -12.706 3.514 19.143 1.00 85.25 608 THR A CA 1
ATOM 4914 C C . THR A 1 608 ? -12.307 3.071 17.734 1.00 85.25 608 THR A C 1
ATOM 4916 O O . THR A 1 608 ? -11.320 2.349 17.579 1.00 85.25 608 THR A O 1
ATOM 4919 N N . LEU A 1 609 ? -12.993 3.550 16.694 1.00 82.00 609 LEU A N 1
ATOM 4920 C CA . LEU A 1 609 ? -12.638 3.275 15.296 1.00 82.00 609 LEU A CA 1
ATOM 4921 C C . LEU A 1 609 ? -11.272 3.857 14.906 1.00 82.00 609 LEU A C 1
ATOM 4923 O O . LEU A 1 609 ? -10.484 3.195 14.224 1.00 82.00 609 LEU A O 1
ATOM 4927 N N . LEU A 1 610 ? -10.959 5.072 15.366 1.00 83.44 610 LEU A N 1
ATOM 4928 C CA . LEU A 1 610 ? -9.655 5.698 15.143 1.00 83.44 610 LEU A CA 1
ATOM 4929 C C . LEU A 1 610 ? -8.524 4.907 15.808 1.00 83.44 610 LEU A C 1
ATOM 4931 O O . LEU A 1 610 ? -7.458 4.756 15.207 1.00 83.44 610 LEU A O 1
ATOM 4935 N N . SER A 1 611 ? -8.762 4.347 17.000 1.00 85.00 611 SER A N 1
ATOM 4936 C CA . SER A 1 611 ? -7.791 3.494 17.703 1.00 85.00 611 SER A CA 1
ATOM 4937 C C . SER A 1 611 ? -7.413 2.238 16.907 1.00 85.00 611 SER A C 1
ATOM 4939 O O . SER A 1 611 ? -6.297 1.734 17.030 1.00 85.00 611 SER A O 1
ATOM 4941 N N . PHE A 1 612 ? -8.311 1.771 16.034 1.00 83.31 612 PHE A N 1
ATOM 4942 C CA . PHE A 1 612 ? -8.083 0.643 15.133 1.00 83.31 612 PHE A CA 1
ATOM 4943 C C . PHE A 1 612 ? -7.469 1.034 13.782 1.00 83.31 612 PHE A C 1
ATOM 4945 O O . PHE A 1 612 ? -7.346 0.185 12.896 1.00 83.31 612 PHE A O 1
ATOM 4952 N N . GLU A 1 613 ? -7.049 2.293 13.625 1.00 83.94 613 GLU A N 1
ATOM 4953 C CA . GLU A 1 613 ? -6.497 2.841 12.383 1.00 83.94 613 GLU A CA 1
ATOM 4954 C C . GLU A 1 613 ? -7.518 2.805 11.219 1.00 83.94 613 GLU A C 1
ATOM 4956 O O . GLU A 1 613 ? -7.125 2.638 10.066 1.00 83.94 613 GLU A O 1
ATOM 4961 N N . ILE A 1 614 ? -8.825 2.954 11.477 1.00 81.25 614 ILE A N 1
ATOM 4962 C CA . ILE A 1 614 ? -9.877 2.949 10.435 1.00 81.25 614 ILE A CA 1
ATOM 4963 C C . ILE A 1 614 ? -10.073 4.348 9.841 1.00 81.25 614 ILE A C 1
ATOM 4965 O O . ILE A 1 614 ? -10.023 5.358 10.544 1.00 81.25 614 ILE A O 1
ATOM 4969 N N . ASP A 1 615 ? -10.310 4.429 8.527 1.00 70.88 615 ASP A N 1
ATOM 4970 C CA . ASP A 1 615 ? -10.603 5.701 7.855 1.00 70.88 615 ASP A CA 1
ATOM 4971 C C . ASP A 1 615 ? -12.085 6.091 7.970 1.00 70.88 615 ASP A C 1
ATOM 4973 O O . ASP A 1 615 ? -12.891 5.746 7.105 1.00 70.88 615 ASP A O 1
ATOM 4977 N N . LEU A 1 616 ? -12.417 6.902 8.979 1.00 69.69 616 LEU A N 1
ATOM 4978 C CA . LEU A 1 616 ? -13.766 7.445 9.202 1.00 69.69 616 LEU A CA 1
ATOM 4979 C C . LEU A 1 616 ? -14.350 8.220 8.005 1.00 69.69 616 LEU A C 1
ATOM 4981 O O . LEU A 1 616 ? -15.565 8.355 7.885 1.00 69.69 616 LEU A O 1
ATOM 4985 N N . ARG A 1 617 ? -13.515 8.738 7.089 1.00 66.62 617 ARG A N 1
ATOM 4986 C CA . ARG A 1 617 ? -14.004 9.480 5.910 1.00 66.62 617 ARG A CA 1
ATOM 4987 C C . ARG A 1 617 ? -14.579 8.557 4.850 1.00 66.62 617 ARG A C 1
ATOM 4989 O O . ARG A 1 617 ? -15.525 8.928 4.160 1.00 66.62 617 ARG A O 1
ATOM 4996 N N . LYS A 1 618 ? -13.943 7.400 4.660 1.00 64.38 618 LYS A N 1
ATOM 4997 C CA . LYS A 1 618 ? -14.379 6.385 3.694 1.00 64.38 618 LYS A CA 1
ATOM 4998 C C . LYS A 1 618 ? -15.324 5.370 4.327 1.00 64.38 618 LYS A C 1
ATOM 5000 O O . LYS A 1 618 ? -16.095 4.757 3.601 1.00 64.38 618 LYS A O 1
ATOM 5005 N N . MET A 1 619 ? -15.270 5.230 5.649 1.00 65.31 619 MET A N 1
ATOM 5006 C CA . MET A 1 619 ? -16.124 4.362 6.448 1.00 65.31 619 MET A CA 1
ATOM 5007 C C . MET A 1 619 ? -16.809 5.155 7.567 1.00 65.31 619 MET A C 1
ATOM 5009 O O . MET A 1 619 ? -16.318 5.169 8.696 1.00 65.31 619 MET A O 1
ATOM 5013 N N . PRO A 1 620 ? -17.936 5.822 7.280 1.00 61.06 620 PRO A N 1
ATOM 5014 C CA . PRO A 1 620 ? -18.742 6.440 8.322 1.00 61.06 620 PRO A CA 1
ATOM 5015 C C . PRO A 1 620 ? -19.436 5.366 9.167 1.00 61.06 620 PRO A C 1
ATOM 5017 O O . PRO A 1 620 ? -19.776 4.296 8.654 1.00 61.06 620 PRO A O 1
ATOM 5020 N N . LEU A 1 621 ? -19.683 5.674 10.441 1.00 58.47 621 LEU A N 1
ATOM 5021 C CA . LEU A 1 621 ? -20.466 4.835 11.351 1.00 58.47 621 LEU A CA 1
ATOM 5022 C C . LEU A 1 621 ? -21.804 4.422 10.703 1.00 58.47 621 LEU A C 1
ATOM 5024 O O . LEU A 1 621 ? -22.486 5.258 10.110 1.00 58.47 621 LEU A O 1
ATOM 5028 N N . GLY A 1 622 ? -22.150 3.130 10.784 1.00 55.28 622 GLY A N 1
ATOM 5029 C CA . GLY A 1 622 ? -23.461 2.616 10.361 1.00 55.28 622 GLY A CA 1
ATOM 5030 C C . GLY A 1 622 ? -23.635 2.174 8.914 1.00 55.28 622 GLY A C 1
ATOM 5031 O O . GLY A 1 622 ? -24.765 1.957 8.489 1.00 55.28 622 GLY A O 1
ATOM 5032 N N . LYS A 1 623 ? -22.553 2.094 8.137 1.00 65.12 623 LYS A N 1
ATOM 5033 C CA . LYS A 1 623 ? -22.616 1.814 6.688 1.00 65.12 623 LYS A CA 1
ATOM 5034 C C . LYS A 1 623 ? -21.799 0.597 6.269 1.00 65.12 623 LYS A C 1
ATOM 5036 O O . LYS A 1 623 ? -21.457 0.442 5.098 1.00 65.12 623 LYS A O 1
ATOM 5041 N N . LEU A 1 624 ? -21.423 -0.217 7.249 1.00 66.25 624 LEU A N 1
ATOM 5042 C CA . LEU A 1 624 ? -20.590 -1.389 7.065 1.00 66.25 624 LEU A CA 1
ATOM 5043 C C . LEU A 1 624 ? -21.485 -2.588 6.766 1.00 66.25 624 LEU A C 1
ATOM 5045 O O . LEU A 1 624 ? -22.242 -3.028 7.626 1.00 66.25 624 LEU A O 1
ATOM 5049 N N . SER A 1 625 ? -21.403 -3.109 5.542 1.00 70.75 625 SER A N 1
ATOM 5050 C CA . SER A 1 625 ? -22.148 -4.307 5.160 1.00 70.75 625 SER A CA 1
ATOM 5051 C C . SER A 1 625 ? -21.720 -5.488 6.038 1.00 70.75 625 SER A C 1
ATOM 5053 O O . SER A 1 625 ? -20.535 -5.830 6.107 1.00 70.75 625 SER A O 1
ATOM 5055 N N . ARG A 1 626 ? -22.685 -6.147 6.693 1.00 77.00 626 ARG A N 1
ATOM 5056 C CA . ARG A 1 626 ? -22.438 -7.380 7.463 1.00 77.00 626 ARG A CA 1
ATOM 5057 C C . ARG A 1 626 ? -21.777 -8.453 6.592 1.00 77.00 626 ARG A C 1
ATOM 5059 O O . ARG A 1 626 ? -20.903 -9.174 7.065 1.00 77.00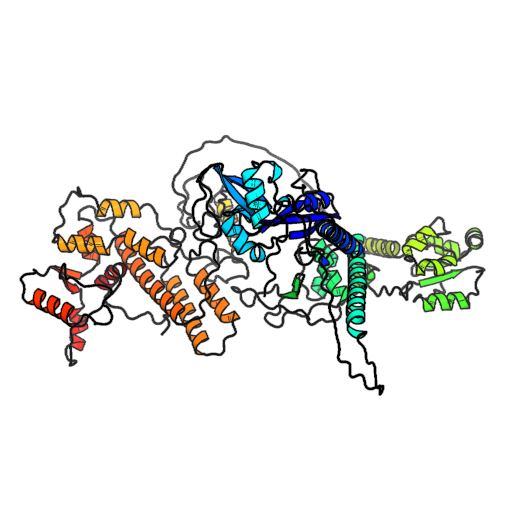 626 ARG A O 1
ATOM 5066 N N . ASN A 1 627 ? -22.115 -8.494 5.301 1.00 81.00 627 ASN A N 1
ATOM 5067 C CA . ASN A 1 627 ? -21.486 -9.395 4.334 1.00 81.00 627 ASN A CA 1
ATOM 5068 C C . ASN A 1 627 ? -19.993 -9.088 4.169 1.00 81.00 627 ASN A C 1
ATOM 5070 O O . ASN A 1 627 ? -19.173 -10.002 4.165 1.00 81.00 627 ASN A O 1
ATOM 5074 N N . GLN A 1 628 ? -19.621 -7.809 4.103 1.00 81.94 628 GLN A N 1
ATOM 5075 C CA . GLN A 1 628 ? -18.227 -7.382 3.981 1.00 81.94 628 GLN A CA 1
ATOM 5076 C C . GLN A 1 628 ? -17.405 -7.727 5.232 1.00 81.94 628 GLN A C 1
ATOM 5078 O O . GLN A 1 628 ? -16.244 -8.123 5.103 1.00 81.94 628 GLN A O 1
ATOM 5083 N N . LEU A 1 629 ? -18.002 -7.649 6.428 1.00 84.31 629 LEU A N 1
ATOM 5084 C CA . LEU A 1 629 ? -17.362 -8.125 7.661 1.00 84.31 629 LEU A CA 1
ATOM 5085 C C . LEU A 1 629 ? -17.174 -9.641 7.668 1.00 84.31 629 LEU A C 1
ATOM 5087 O O . LEU A 1 629 ? -16.091 -10.115 7.999 1.00 84.31 629 LEU A O 1
ATOM 5091 N N . ASN A 1 630 ? -18.183 -10.397 7.234 1.00 85.69 630 ASN A N 1
ATOM 5092 C CA . ASN A 1 630 ? -18.086 -11.853 7.119 1.00 85.69 630 ASN A CA 1
ATOM 5093 C C . ASN A 1 630 ? -16.992 -12.270 6.123 1.00 85.69 630 ASN A C 1
ATOM 5095 O O . ASN A 1 630 ? -16.192 -13.155 6.420 1.00 85.69 630 ASN A O 1
ATOM 5099 N N . MET A 1 631 ? -16.884 -11.588 4.977 1.00 87.12 631 MET A N 1
ATOM 5100 C CA . MET A 1 631 ? -15.777 -11.795 4.034 1.00 87.12 631 MET A CA 1
ATOM 5101 C C . MET A 1 631 ? -14.417 -11.486 4.673 1.00 87.12 631 MET A C 1
ATOM 5103 O O . MET A 1 631 ? -13.443 -12.197 4.428 1.00 87.12 631 MET A O 1
ATOM 5107 N N . ALA A 1 632 ? -14.326 -10.442 5.501 1.00 89.88 632 ALA A N 1
ATOM 5108 C CA . ALA A 1 632 ? -13.090 -10.114 6.203 1.00 89.88 632 ALA A CA 1
ATOM 5109 C C . ALA A 1 632 ? -12.706 -11.185 7.240 1.00 89.88 632 ALA A C 1
ATOM 5111 O O . ALA A 1 632 ? -11.527 -11.537 7.311 1.00 89.88 632 ALA A O 1
ATOM 5112 N N . TYR A 1 633 ? -13.671 -11.753 7.975 1.00 90.06 633 TYR A N 1
ATOM 5113 C CA . TYR A 1 633 ? -13.430 -12.898 8.863 1.00 90.06 633 TYR A CA 1
ATOM 5114 C C . TYR A 1 633 ? -12.895 -14.109 8.098 1.00 90.06 633 TYR A C 1
ATOM 5116 O O . TYR A 1 633 ? -11.871 -14.659 8.489 1.00 90.06 633 TYR A O 1
ATOM 5124 N N . GLN A 1 634 ? -13.505 -14.461 6.960 1.00 91.31 634 GLN A N 1
ATOM 5125 C CA . GLN A 1 634 ? -13.037 -15.574 6.125 1.00 91.31 634 GLN A CA 1
ATOM 5126 C C . GLN A 1 634 ? -11.568 -15.408 5.711 1.00 91.31 634 GLN A C 1
ATOM 5128 O O . GLN A 1 634 ? -10.799 -16.366 5.761 1.00 91.31 634 GLN A O 1
ATOM 5133 N N . VAL A 1 635 ? -11.156 -14.185 5.357 1.00 92.25 635 VAL A N 1
ATOM 5134 C CA . VAL A 1 635 ? -9.757 -13.882 5.011 1.00 92.25 635 VAL A CA 1
ATOM 5135 C C . VAL A 1 635 ? -8.825 -14.011 6.224 1.00 92.25 635 VAL A C 1
ATOM 5137 O O . VAL A 1 635 ? -7.698 -14.484 6.074 1.00 92.25 635 VAL A O 1
ATOM 5140 N N . LEU A 1 636 ? -9.261 -13.619 7.426 1.00 92.06 636 LEU A N 1
ATOM 5141 C CA . LEU A 1 636 ? -8.472 -13.798 8.653 1.00 92.06 636 LEU A CA 1
ATOM 5142 C C . LEU A 1 636 ? -8.337 -15.277 9.049 1.00 92.06 636 LEU A C 1
ATOM 5144 O O . LEU A 1 636 ? -7.251 -15.702 9.439 1.00 92.06 636 LEU A O 1
ATOM 5148 N N . THR A 1 637 ? -9.394 -16.069 8.882 1.00 90.69 637 THR A N 1
ATOM 5149 C CA . THR A 1 637 ? -9.384 -17.524 9.098 1.00 90.69 637 THR A CA 1
ATOM 5150 C C . THR A 1 637 ? -8.465 -18.223 8.102 1.00 90.69 637 THR A C 1
ATOM 5152 O O . THR A 1 637 ? -7.639 -19.055 8.481 1.00 90.69 637 THR A O 1
ATOM 5155 N N . GLU A 1 638 ? -8.514 -17.824 6.829 1.00 90.38 638 GLU A N 1
ATOM 5156 C CA . GLU A 1 638 ? -7.554 -18.277 5.822 1.00 90.38 638 GLU A CA 1
ATOM 5157 C C . GLU A 1 638 ? -6.114 -17.942 6.248 1.00 90.38 638 GLU A C 1
ATOM 5159 O O . GLU A 1 638 ? -5.256 -18.820 6.254 1.00 90.38 638 GLU A O 1
ATOM 5164 N N . LEU A 1 639 ? -5.839 -16.710 6.692 1.00 89.44 639 LEU A N 1
ATOM 5165 C CA . LEU A 1 639 ? -4.509 -16.319 7.179 1.00 89.44 639 LEU A CA 1
ATOM 5166 C C . LEU A 1 639 ? -4.036 -17.168 8.363 1.00 89.44 639 LEU A C 1
ATOM 5168 O O . LEU A 1 639 ? -2.876 -17.579 8.394 1.00 89.44 639 LEU A O 1
ATOM 5172 N N . GLN A 1 640 ? -4.917 -17.457 9.317 1.00 88.50 640 GLN A N 1
ATOM 5173 C CA . GLN A 1 640 ? -4.572 -18.265 10.480 1.00 88.50 640 GLN A CA 1
ATOM 5174 C C . GLN A 1 640 ? -4.246 -19.709 10.085 1.00 88.50 640 GLN A C 1
ATOM 5176 O O . GLN A 1 640 ? -3.223 -20.244 10.509 1.00 88.50 640 GLN A O 1
ATOM 5181 N N . THR A 1 641 ? -5.071 -20.329 9.234 1.00 88.25 641 THR A N 1
ATOM 5182 C CA . THR A 1 641 ? -4.816 -21.694 8.740 1.00 88.25 641 THR A CA 1
ATOM 5183 C C . THR A 1 641 ? -3.512 -21.771 7.950 1.00 88.25 641 THR A C 1
ATOM 5185 O O . THR A 1 641 ? -2.725 -22.700 8.147 1.00 88.25 641 THR A O 1
ATOM 5188 N N . LEU A 1 642 ? -3.233 -20.761 7.120 1.00 85.81 642 LEU A N 1
ATOM 5189 C CA . LEU A 1 642 ? -1.978 -20.637 6.391 1.00 85.81 642 LEU A CA 1
ATOM 5190 C C . LEU A 1 642 ? -0.791 -20.612 7.366 1.00 85.81 642 LEU A C 1
ATOM 5192 O O . LEU A 1 642 ? 0.112 -21.436 7.228 1.00 85.81 642 LEU A O 1
ATOM 5196 N N . ILE A 1 643 ? -0.812 -19.756 8.390 1.00 86.38 643 ILE A N 1
ATOM 5197 C CA . ILE A 1 643 ? 0.289 -19.647 9.363 1.00 86.38 643 ILE A CA 1
ATOM 5198 C C . ILE A 1 643 ? 0.474 -20.944 10.165 1.00 86.38 643 ILE A C 1
ATOM 5200 O O . ILE A 1 643 ? 1.601 -21.424 10.292 1.00 86.38 643 ILE A O 1
ATOM 5204 N N . THR A 1 644 ? -0.609 -21.549 10.658 1.00 84.81 644 THR A N 1
ATOM 5205 C CA . THR A 1 644 ? -0.545 -22.775 11.474 1.00 84.81 644 THR A CA 1
ATOM 5206 C C . THR A 1 644 ? -0.078 -23.991 10.670 1.00 84.81 644 THR A C 1
ATOM 5208 O O . THR A 1 644 ? 0.617 -24.853 11.202 1.00 84.81 644 THR A O 1
ATOM 5211 N N . SER A 1 645 ? -0.408 -24.064 9.376 1.00 79.75 645 SER A N 1
ATOM 5212 C CA . SER A 1 645 ? -0.041 -25.199 8.514 1.00 79.75 645 SER A CA 1
ATOM 5213 C C . SER A 1 645 ? 1.458 -25.298 8.189 1.00 79.75 645 SER A C 1
ATOM 5215 O O . SER A 1 645 ? 1.894 -26.309 7.638 1.00 79.75 645 SER A O 1
ATOM 5217 N N . GLY A 1 646 ? 2.260 -24.263 8.478 1.00 66.44 646 GLY A N 1
ATOM 5218 C CA . GLY A 1 646 ? 3.717 -24.251 8.283 1.00 66.44 646 GLY A CA 1
ATOM 5219 C C . GLY A 1 646 ? 4.208 -24.363 6.827 1.00 66.44 646 GLY A C 1
ATOM 5220 O O . GLY A 1 646 ? 5.405 -24.237 6.575 1.00 66.44 646 GLY A O 1
ATOM 5221 N N . SER A 1 647 ? 3.311 -24.559 5.851 1.00 56.06 647 SER A N 1
ATOM 5222 C CA . SER A 1 647 ? 3.613 -24.792 4.428 1.00 56.06 647 SER A CA 1
ATOM 5223 C C . SER A 1 647 ? 3.352 -23.553 3.562 1.00 56.06 647 SER A C 1
ATOM 5225 O O . SER A 1 647 ? 2.823 -23.617 2.451 1.00 56.06 647 SER A O 1
ATOM 5227 N N . THR A 1 648 ? 3.667 -22.366 4.073 1.00 59.81 648 THR A N 1
ATOM 5228 C CA . THR A 1 648 ? 3.268 -21.123 3.404 1.00 59.81 648 THR A CA 1
ATOM 5229 C C . THR A 1 648 ? 4.340 -20.544 2.505 1.00 59.81 648 THR A C 1
ATOM 5231 O O . THR A 1 648 ? 5.378 -20.054 2.953 1.00 59.81 648 THR A O 1
ATOM 5234 N N . LYS A 1 649 ? 4.009 -20.442 1.216 1.00 68.75 649 LYS A N 1
ATOM 5235 C CA . LYS A 1 649 ? 4.625 -19.444 0.343 1.00 68.75 649 LYS A CA 1
ATOM 5236 C C . LYS A 1 649 ? 4.260 -18.062 0.891 1.00 68.75 649 LYS A C 1
ATOM 5238 O O . LYS A 1 649 ? 3.084 -17.723 1.002 1.00 68.75 649 LYS A O 1
ATOM 5243 N N . LYS A 1 650 ? 5.268 -17.239 1.196 1.00 80.12 650 LYS A N 1
ATOM 5244 C CA . LYS A 1 650 ? 5.112 -15.846 1.670 1.00 80.12 650 LYS A CA 1
ATOM 5245 C C . LYS A 1 650 ? 4.152 -15.012 0.805 1.00 80.12 650 LYS A C 1
ATOM 5247 O O . LYS A 1 650 ? 3.541 -14.061 1.281 1.00 80.12 650 LYS A O 1
ATOM 5252 N N . THR A 1 651 ? 4.016 -15.377 -0.465 1.00 80.38 651 THR A N 1
ATOM 5253 C CA . THR A 1 651 ? 3.106 -14.770 -1.438 1.00 80.38 651 THR A CA 1
ATOM 5254 C C . THR A 1 651 ? 1.632 -14.922 -1.061 1.00 80.38 651 THR A C 1
ATOM 5256 O O . THR A 1 651 ? 0.890 -13.959 -1.225 1.00 80.38 651 THR A O 1
ATOM 5259 N N . SER A 1 652 ? 1.214 -16.059 -0.497 1.00 83.94 652 SER A N 1
ATOM 5260 C CA . SER A 1 652 ? -0.176 -16.291 -0.074 1.00 83.94 652 SER A CA 1
ATOM 5261 C C . SER A 1 652 ? -0.568 -15.425 1.127 1.00 83.94 652 SER A C 1
ATOM 5263 O O . SER A 1 652 ? -1.660 -14.870 1.161 1.00 83.94 652 SER A O 1
ATOM 5265 N N . ILE A 1 653 ? 0.353 -15.218 2.076 1.00 86.81 653 ILE A N 1
ATOM 5266 C CA . ILE A 1 653 ? 0.131 -14.326 3.230 1.00 86.81 653 ILE A CA 1
ATOM 5267 C C . ILE A 1 653 ? -0.008 -12.873 2.766 1.00 86.81 653 ILE A C 1
ATOM 5269 O O . ILE A 1 653 ? -0.899 -12.150 3.210 1.00 86.81 653 ILE A O 1
ATOM 5273 N N . ILE A 1 654 ? 0.859 -12.440 1.841 1.00 86.94 654 ILE A N 1
ATOM 5274 C CA . ILE A 1 654 ? 0.772 -11.107 1.227 1.00 86.94 654 ILE A CA 1
ATOM 5275 C C . ILE A 1 654 ? -0.577 -10.935 0.525 1.00 86.94 654 ILE A C 1
ATOM 5277 O O . ILE A 1 654 ? -1.187 -9.872 0.628 1.00 86.94 654 ILE A O 1
ATOM 5281 N N . ASP A 1 655 ? -1.050 -11.974 -0.157 1.00 86.81 655 ASP A N 1
ATOM 5282 C CA . ASP A 1 655 ? -2.321 -11.955 -0.862 1.00 86.81 655 ASP A CA 1
ATOM 5283 C C . ASP A 1 655 ? -3.526 -11.767 0.046 1.00 86.81 655 ASP A C 1
ATOM 5285 O O . ASP A 1 655 ? -4.286 -10.810 -0.126 1.00 86.81 655 ASP A O 1
ATOM 5289 N N . ALA A 1 656 ? -3.657 -12.622 1.053 1.00 89.25 656 ALA A N 1
ATOM 5290 C CA . ALA A 1 656 ? -4.743 -12.517 2.009 1.00 89.25 656 ALA A CA 1
ATOM 5291 C C . ALA A 1 656 ? -4.654 -11.203 2.815 1.00 89.25 656 ALA A C 1
ATOM 5293 O O . ALA A 1 656 ? -5.665 -10.541 3.038 1.00 89.25 656 ALA A O 1
ATOM 5294 N N . THR A 1 657 ? -3.443 -10.719 3.121 1.00 91.00 657 THR A N 1
ATOM 5295 C CA . THR A 1 657 ? -3.244 -9.383 3.712 1.00 91.00 657 THR A CA 1
ATOM 5296 C C . THR A 1 657 ? -3.768 -8.261 2.800 1.00 91.00 657 THR A C 1
ATOM 5298 O O . THR A 1 657 ? -4.442 -7.340 3.265 1.00 91.00 657 THR A O 1
ATOM 5301 N N . ASN A 1 658 ? -3.474 -8.311 1.494 1.00 89.31 658 ASN A N 1
ATOM 5302 C CA . ASN A 1 658 ? -3.956 -7.314 0.531 1.00 89.31 658 ASN A CA 1
ATOM 5303 C C . ASN A 1 658 ? -5.483 -7.349 0.401 1.00 89.31 658 ASN A C 1
ATOM 5305 O O . ASN A 1 658 ? -6.111 -6.289 0.336 1.00 89.31 658 ASN A O 1
ATOM 5309 N N . ARG A 1 659 ? -6.081 -8.549 0.387 1.00 89.38 659 ARG A N 1
ATOM 5310 C CA . ARG A 1 659 ? -7.538 -8.734 0.402 1.00 89.38 659 ARG A CA 1
ATOM 5311 C C . ARG A 1 659 ? -8.157 -8.103 1.645 1.00 89.38 659 ARG A C 1
ATOM 5313 O O . ARG A 1 659 ? -9.042 -7.263 1.507 1.00 89.38 659 ARG A O 1
ATOM 5320 N N . PHE A 1 660 ? -7.621 -8.406 2.827 1.00 91.50 660 PHE A N 1
ATOM 5321 C CA . PHE A 1 660 ? -8.109 -7.870 4.097 1.00 91.50 660 PHE A CA 1
ATOM 5322 C C . PHE A 1 660 ? -8.123 -6.335 4.126 1.00 91.50 660 PHE A C 1
ATOM 5324 O O . PHE A 1 660 ? -9.164 -5.731 4.372 1.00 91.50 660 PHE A O 1
ATOM 5331 N N . TYR A 1 661 ? -7.003 -5.678 3.803 1.00 88.38 661 TYR A N 1
ATOM 5332 C CA . TYR A 1 661 ? -6.943 -4.207 3.810 1.00 88.38 661 TYR A CA 1
ATOM 5333 C C . TYR A 1 661 ? -7.701 -3.539 2.663 1.00 88.38 661 TYR A C 1
ATOM 5335 O O . TYR A 1 661 ? -7.935 -2.329 2.711 1.00 88.38 661 TYR A O 1
ATOM 5343 N N . THR A 1 662 ? -8.063 -4.294 1.624 1.00 85.62 662 THR A N 1
ATOM 5344 C CA . THR A 1 662 ? -8.977 -3.788 0.599 1.00 85.62 662 THR A CA 1
ATOM 5345 C C . THR A 1 662 ? -10.416 -3.843 1.096 1.00 85.62 662 THR A C 1
ATOM 5347 O O . THR A 1 662 ? -11.130 -2.860 0.929 1.00 85.62 662 THR A O 1
ATOM 5350 N N . LEU A 1 663 ? -10.817 -4.943 1.745 1.00 84.94 663 LEU A N 1
ATOM 5351 C CA . LEU A 1 663 ? -12.143 -5.100 2.347 1.00 84.94 663 LEU A CA 1
ATOM 5352 C C . LEU A 1 663 ? -12.361 -4.137 3.516 1.00 84.94 663 LEU A C 1
ATOM 5354 O O . LEU A 1 663 ? -13.446 -3.592 3.649 1.00 84.94 663 LEU A O 1
ATOM 5358 N N . ILE A 1 664 ? -11.352 -3.881 4.345 1.00 85.44 664 ILE A N 1
ATOM 5359 C CA . ILE A 1 664 ? -11.459 -2.941 5.465 1.00 85.44 664 ILE A CA 1
ATOM 5360 C C . ILE A 1 664 ? -10.462 -1.794 5.251 1.00 85.44 664 ILE A C 1
ATOM 5362 O O . ILE A 1 664 ? -9.267 -1.960 5.511 1.00 85.44 664 ILE A O 1
ATOM 5366 N N . PRO A 1 665 ? -10.918 -0.620 4.775 1.00 82.38 665 PRO A N 1
ATOM 5367 C CA . PRO A 1 665 ? -10.095 0.578 4.624 1.00 82.38 665 PRO A CA 1
ATOM 5368 C C . PRO A 1 665 ? -9.417 1.052 5.918 1.00 82.38 665 PRO A C 1
ATOM 5370 O O . PRO A 1 665 ? -10.045 1.614 6.813 1.00 82.38 665 PRO A O 1
ATOM 5373 N N . HIS A 1 666 ? -8.092 0.915 5.966 1.00 83.94 666 HIS A N 1
ATOM 5374 C CA . HIS A 1 666 ? -7.260 1.434 7.052 1.00 83.94 666 HIS A CA 1
ATOM 5375 C C . HIS A 1 666 ? -6.509 2.712 6.654 1.00 83.94 666 HIS A C 1
ATOM 5377 O O . HIS A 1 666 ? -6.129 2.917 5.494 1.00 83.94 666 HIS A O 1
ATOM 5383 N N . ASN A 1 667 ? -6.223 3.550 7.645 1.00 80.12 667 ASN A N 1
ATOM 5384 C CA . ASN A 1 667 ? -5.409 4.747 7.536 1.00 80.12 667 ASN A CA 1
ATOM 5385 C C . ASN A 1 667 ? -4.005 4.527 8.125 1.00 80.12 667 ASN A C 1
ATOM 5387 O O . ASN A 1 667 ? -3.761 4.742 9.308 1.00 80.12 667 ASN A O 1
ATOM 5391 N N . PHE A 1 668 ? -3.042 4.191 7.265 1.00 78.00 668 PHE A N 1
ATOM 5392 C CA . PHE A 1 668 ? -1.629 4.045 7.651 1.00 78.00 668 PHE A CA 1
ATOM 5393 C C . PHE A 1 668 ? -0.796 5.329 7.482 1.00 78.00 668 PHE A C 1
ATOM 5395 O O . PHE A 1 668 ? 0.440 5.281 7.490 1.00 78.00 668 PHE A O 1
ATOM 5402 N N . GLY A 1 669 ? -1.422 6.486 7.239 1.00 74.88 669 GLY A N 1
ATOM 5403 C CA . GLY A 1 669 ? -0.699 7.719 6.919 1.00 74.88 669 GLY A CA 1
ATOM 5404 C C . GLY A 1 669 ? 0.171 7.534 5.674 1.00 74.88 669 GLY A C 1
ATOM 5405 O O . GLY A 1 669 ? -0.356 7.181 4.630 1.00 74.88 669 GLY A O 1
ATOM 5406 N N . LEU A 1 670 ? 1.494 7.730 5.771 1.00 67.50 670 LEU A N 1
ATOM 5407 C CA . LEU A 1 670 ? 2.471 7.488 4.685 1.00 67.50 670 LEU A CA 1
ATOM 5408 C C . LEU A 1 670 ? 3.178 6.121 4.780 1.00 67.50 670 LEU A C 1
ATOM 5410 O O . LEU A 1 670 ? 3.926 5.739 3.878 1.00 67.50 670 LEU A O 1
ATOM 5414 N N . SER A 1 671 ? 2.956 5.379 5.862 1.00 72.75 671 SER A N 1
ATOM 5415 C CA . SER A 1 671 ? 3.607 4.093 6.118 1.00 72.75 671 SER A CA 1
ATOM 5416 C C . SER A 1 671 ? 2.949 2.971 5.319 1.00 72.75 671 SER A C 1
ATOM 5418 O O . SER A 1 671 ? 1.770 3.038 4.986 1.00 72.75 671 SER A O 1
ATOM 5420 N N . LYS A 1 672 ? 3.694 1.928 4.956 1.00 75.69 672 LYS A N 1
ATOM 5421 C CA . LYS A 1 672 ? 3.100 0.782 4.247 1.00 75.69 672 LYS A CA 1
ATOM 5422 C C . LYS A 1 672 ? 2.171 -0.005 5.192 1.00 75.69 672 LYS A C 1
ATOM 5424 O O . LYS A 1 672 ? 2.481 -0.055 6.382 1.00 75.69 672 LYS A O 1
ATOM 5429 N N . PRO A 1 673 ? 1.088 -0.625 4.681 1.00 83.25 673 PRO A N 1
ATOM 5430 C CA . PRO A 1 673 ? 0.273 -1.551 5.466 1.00 83.25 673 PRO A CA 1
ATOM 5431 C C . PRO A 1 673 ? 1.135 -2.647 6.102 1.00 83.25 673 PRO A C 1
ATOM 5433 O O . PRO A 1 673 ? 2.073 -3.142 5.470 1.00 83.25 673 PRO A O 1
ATOM 5436 N N . LYS A 1 674 ? 0.833 -2.997 7.355 1.00 87.25 674 LYS A N 1
ATOM 5437 C CA . LYS A 1 674 ? 1.561 -4.025 8.116 1.00 87.25 674 LYS A CA 1
ATOM 5438 C C . LYS A 1 674 ? 1.171 -5.412 7.603 1.00 87.25 674 LYS A C 1
ATOM 5440 O O . LYS A 1 674 ? -0.016 -5.677 7.452 1.00 87.25 674 LYS A O 1
ATOM 5445 N N . LEU A 1 675 ? 2.142 -6.283 7.337 1.00 89.56 675 LEU A N 1
ATOM 5446 C CA . LEU A 1 675 ? 1.857 -7.659 6.919 1.00 89.56 675 LEU A CA 1
ATOM 5447 C C . LEU A 1 675 ? 1.171 -8.426 8.063 1.00 89.56 675 LEU A C 1
ATOM 5449 O O . LEU A 1 675 ? 1.567 -8.251 9.211 1.00 89.56 675 LEU A O 1
ATOM 5453 N N . LEU A 1 676 ? 0.153 -9.238 7.762 1.00 89.19 676 LEU A N 1
ATOM 5454 C CA . LEU A 1 676 ? -0.526 -10.079 8.755 1.00 89.19 676 LEU A CA 1
ATOM 5455 C C . LEU A 1 676 ? 0.134 -11.463 8.790 1.00 89.19 676 LEU A C 1
ATOM 5457 O O . LEU A 1 676 ? -0.374 -12.416 8.211 1.00 89.19 676 LEU A O 1
ATOM 5461 N N . ASP A 1 677 ? 1.312 -11.545 9.407 1.00 86.75 677 ASP A N 1
ATOM 5462 C CA . ASP A 1 677 ? 2.157 -12.748 9.449 1.00 86.75 677 ASP A CA 1
ATOM 5463 C C . ASP A 1 677 ? 2.271 -13.400 10.839 1.00 86.75 677 ASP A C 1
ATOM 5465 O O . ASP A 1 677 ? 2.945 -14.419 10.975 1.00 86.75 677 ASP A O 1
ATOM 5469 N N . ASN A 1 678 ? 1.596 -12.850 11.853 1.00 87.75 678 ASN A N 1
ATOM 5470 C CA . ASN A 1 678 ? 1.559 -13.383 13.216 1.00 87.75 678 ASN A CA 1
ATOM 5471 C C . ASN A 1 678 ? 0.108 -13.605 13.683 1.00 87.75 678 ASN A C 1
ATOM 5473 O O . ASN A 1 678 ? -0.773 -12.785 13.411 1.00 87.75 678 ASN A O 1
ATOM 5477 N N . ILE A 1 679 ? -0.109 -14.681 14.444 1.00 88.06 679 ILE A N 1
ATOM 5478 C CA . ILE A 1 679 ? -1.363 -15.019 15.126 1.00 88.06 679 ILE A CA 1
ATOM 5479 C C . ILE A 1 679 ? -1.825 -13.862 16.022 1.00 88.06 679 ILE A C 1
ATOM 5481 O O . ILE A 1 679 ? -2.995 -13.500 15.961 1.00 88.06 679 ILE A O 1
ATOM 5485 N N . ASP A 1 680 ? -0.922 -13.206 16.760 1.00 89.19 680 ASP A N 1
ATOM 5486 C CA . ASP A 1 680 ? -1.294 -12.079 17.636 1.00 89.19 680 ASP A CA 1
ATOM 5487 C C . ASP A 1 680 ? -1.911 -10.912 16.845 1.00 89.19 680 ASP A C 1
ATOM 5489 O O . ASP A 1 680 ? -2.871 -10.269 17.277 1.00 89.19 680 ASP A O 1
ATOM 5493 N N . LEU A 1 681 ? -1.376 -10.640 15.647 1.00 89.00 681 LEU A N 1
ATOM 5494 C CA . LEU A 1 681 ? -1.901 -9.598 14.762 1.00 89.00 681 LEU A CA 1
ATOM 5495 C C . LEU A 1 681 ? -3.270 -9.990 14.206 1.00 89.00 681 LEU A C 1
ATOM 5497 O O . LEU A 1 681 ? -4.152 -9.137 14.113 1.00 89.00 681 LEU A O 1
ATOM 5501 N N . ILE A 1 682 ? -3.460 -11.265 13.861 1.00 89.56 682 ILE A N 1
ATOM 5502 C CA . ILE A 1 682 ? -4.748 -11.789 13.393 1.00 89.56 682 ILE A CA 1
ATOM 5503 C C . ILE A 1 682 ? -5.789 -11.707 14.506 1.00 89.56 682 ILE A C 1
ATOM 5505 O O . ILE A 1 682 ? -6.881 -11.202 14.263 1.00 89.56 682 ILE A O 1
ATOM 5509 N N . GLN A 1 683 ? -5.455 -12.108 15.733 1.00 88.81 683 GLN A N 1
ATOM 5510 C CA . GLN A 1 683 ? -6.347 -11.991 16.889 1.00 88.81 683 GLN A CA 1
ATOM 5511 C C . GLN A 1 683 ? -6.706 -10.530 17.168 1.00 88.81 683 GLN A C 1
ATOM 5513 O O . GLN A 1 683 ? -7.880 -10.203 17.331 1.00 88.81 683 GLN A O 1
ATOM 5518 N N . SER A 1 684 ? -5.726 -9.623 17.123 1.00 90.12 684 SER A N 1
ATOM 5519 C CA . SER A 1 684 ? -5.973 -8.185 17.263 1.00 90.12 684 SER A CA 1
ATOM 5520 C C . SER A 1 684 ? -6.925 -7.649 16.183 1.00 90.12 684 SER A C 1
ATOM 5522 O O . SER A 1 684 ? -7.823 -6.860 16.484 1.00 90.12 684 SER A O 1
ATOM 5524 N N . LYS A 1 685 ? -6.777 -8.095 14.928 1.00 91.25 685 LYS A N 1
ATOM 5525 C CA . LYS A 1 685 ? -7.682 -7.722 13.829 1.00 91.25 685 LYS A CA 1
ATOM 5526 C C . LYS A 1 685 ? -9.044 -8.411 13.902 1.00 91.25 685 LYS A C 1
ATOM 5528 O O . LYS A 1 685 ? -10.024 -7.814 13.477 1.00 91.25 685 LYS A O 1
ATOM 5533 N N . THR A 1 686 ? -9.132 -9.592 14.497 1.00 90.50 686 THR A N 1
ATOM 5534 C CA . THR A 1 686 ? -10.402 -10.291 14.751 1.00 90.50 686 THR A CA 1
ATOM 5535 C C . THR A 1 686 ? -11.214 -9.535 15.795 1.00 90.50 686 THR A C 1
ATOM 5537 O O . THR A 1 686 ? -12.335 -9.127 15.513 1.00 90.50 686 THR A O 1
ATOM 5540 N N . GLN A 1 687 ? -10.586 -9.192 16.926 1.00 88.00 687 GLN A N 1
ATOM 5541 C CA . GLN A 1 687 ? -11.195 -8.350 17.960 1.00 88.00 687 GLN A CA 1
ATOM 5542 C C . GLN A 1 687 ? -11.647 -6.999 17.400 1.00 88.00 687 GLN A C 1
ATOM 5544 O O . GLN A 1 687 ? -12.682 -6.465 17.790 1.00 88.00 687 GLN A O 1
ATOM 5549 N N . MET A 1 688 ? -10.878 -6.413 16.481 1.00 90.00 688 MET A N 1
ATOM 5550 C CA . MET A 1 688 ? -11.285 -5.194 15.784 1.00 90.00 688 MET A CA 1
ATOM 5551 C C . MET A 1 688 ? -12.599 -5.397 15.013 1.00 90.00 688 MET A C 1
ATOM 5553 O O . MET A 1 688 ? -13.479 -4.551 15.142 1.00 90.00 688 MET A O 1
ATOM 5557 N N . ILE A 1 689 ? -12.754 -6.484 14.244 1.00 88.75 689 ILE A N 1
ATOM 5558 C CA . ILE A 1 689 ? -14.010 -6.765 13.527 1.00 88.75 689 ILE A CA 1
ATOM 5559 C C . ILE A 1 689 ? -15.166 -7.003 14.506 1.00 88.75 689 ILE A C 1
ATOM 5561 O O . ILE A 1 689 ? -16.252 -6.476 14.276 1.00 88.75 689 ILE A O 1
ATOM 5565 N N . ASP A 1 690 ? -14.933 -7.709 15.615 1.00 86.38 690 ASP A N 1
ATOM 5566 C CA . ASP A 1 690 ? -15.968 -7.930 16.633 1.00 86.38 690 ASP A CA 1
ATOM 5567 C C . ASP A 1 690 ? -16.507 -6.587 17.153 1.00 86.38 690 ASP A C 1
ATOM 5569 O O . ASP A 1 690 ? -17.711 -6.341 17.148 1.00 86.38 690 ASP A O 1
ATOM 5573 N N . ASN A 1 691 ? -15.606 -5.662 17.508 1.00 86.88 691 ASN A N 1
ATOM 5574 C CA . ASN A 1 691 ? -15.991 -4.318 17.947 1.00 86.88 691 ASN A CA 1
ATOM 5575 C C . ASN A 1 691 ? -16.708 -3.526 16.838 1.00 86.88 691 ASN A C 1
ATOM 5577 O O . ASN A 1 691 ? -17.619 -2.756 17.130 1.00 86.88 691 ASN A O 1
ATOM 5581 N N . LEU A 1 692 ? -16.325 -3.704 15.568 1.00 85.06 692 LEU A N 1
ATOM 5582 C CA . LEU A 1 692 ? -17.013 -3.074 14.437 1.00 85.06 692 LEU A CA 1
ATOM 5583 C C . LEU A 1 692 ? -18.457 -3.545 14.291 1.00 85.06 692 LEU A C 1
ATOM 5585 O O . LEU A 1 692 ? -19.333 -2.728 14.012 1.00 85.06 692 LEU A O 1
ATOM 5589 N N . LEU A 1 693 ? -18.697 -4.840 14.484 1.00 84.38 693 LEU A N 1
ATOM 5590 C CA . LEU A 1 693 ? -20.027 -5.427 14.411 1.00 84.38 693 LEU A CA 1
ATOM 5591 C C . LEU A 1 693 ? -20.924 -4.908 15.542 1.00 84.38 693 LEU A C 1
ATOM 5593 O O . LEU A 1 693 ? -22.080 -4.573 15.299 1.00 84.38 693 LEU A O 1
ATOM 5597 N N . GLU A 1 694 ? -20.392 -4.767 16.757 1.00 85.06 694 GLU A N 1
ATOM 5598 C CA . GLU A 1 694 ? -21.153 -4.172 17.862 1.00 85.06 694 GLU A CA 1
ATOM 5599 C C . GLU A 1 694 ? -21.471 -2.687 17.632 1.00 85.06 694 GLU A C 1
ATOM 5601 O O . GLU A 1 694 ? -22.591 -2.246 17.898 1.00 85.06 694 GLU A O 1
ATOM 5606 N N . ILE A 1 695 ? -20.512 -1.917 17.103 1.00 83.12 695 ILE A N 1
ATOM 5607 C CA . ILE A 1 695 ? -20.711 -0.499 16.769 1.00 83.12 695 ILE A CA 1
ATOM 5608 C C . ILE A 1 695 ? -21.769 -0.338 15.665 1.00 83.12 695 ILE A C 1
ATOM 5610 O O . ILE A 1 695 ? -22.584 0.582 15.728 1.00 83.12 695 ILE A O 1
ATOM 5614 N N . GLU A 1 696 ? -21.791 -1.225 14.666 1.00 80.50 696 GLU A N 1
ATOM 5615 C CA . GLU A 1 696 ? -22.814 -1.226 13.611 1.00 80.50 696 GLU A CA 1
ATOM 5616 C C . GLU A 1 696 ? -24.215 -1.454 14.189 1.00 80.50 696 GLU A C 1
ATOM 5618 O O . GLU A 1 696 ? -25.123 -0.671 13.905 1.00 80.50 696 GLU A O 1
ATOM 5623 N N . ILE A 1 697 ? -24.366 -2.435 15.083 1.00 81.19 697 ILE A N 1
ATOM 5624 C CA . ILE A 1 697 ? -25.629 -2.709 15.779 1.00 81.19 697 ILE A CA 1
ATOM 5625 C C . ILE A 1 697 ? -26.069 -1.494 16.604 1.00 81.19 697 ILE A C 1
ATOM 5627 O O . ILE A 1 697 ? -27.227 -1.076 16.519 1.00 81.19 697 ILE A O 1
ATOM 5631 N N . ALA A 1 698 ? -25.151 -0.904 17.377 1.00 82.38 698 ALA A N 1
ATOM 5632 C CA . ALA A 1 698 ? -25.425 0.283 18.184 1.00 82.38 698 ALA A CA 1
ATOM 5633 C C . ALA A 1 698 ? -25.905 1.458 17.315 1.00 82.38 698 ALA A C 1
ATOM 5635 O O . ALA A 1 698 ? -26.877 2.137 17.650 1.00 82.38 698 ALA A O 1
ATOM 5636 N N . TYR A 1 699 ? -25.271 1.665 16.161 1.00 78.44 699 TYR A N 1
ATOM 5637 C CA . TYR A 1 699 ? -25.642 2.726 15.233 1.00 78.44 699 TYR A CA 1
ATOM 5638 C C . TYR A 1 699 ? -26.974 2.455 14.517 1.00 78.44 699 TYR A C 1
ATOM 5640 O O . TYR A 1 699 ? -27.789 3.363 14.348 1.00 78.44 699 TYR A O 1
ATOM 5648 N N . SER A 1 700 ? -27.244 1.206 14.136 1.00 78.94 700 SER A N 1
ATOM 5649 C CA . SER A 1 700 ? -28.530 0.791 13.562 1.00 78.94 700 SER A CA 1
ATOM 5650 C C . SER A 1 700 ? -29.696 1.108 14.513 1.00 78.94 700 SER A C 1
ATOM 5652 O O . SER A 1 700 ? -30.732 1.638 14.099 1.00 78.94 700 SER A O 1
ATOM 5654 N N . MET A 1 701 ? -29.487 0.916 15.821 1.00 79.06 701 MET A N 1
ATOM 5655 C CA . MET A 1 701 ? -30.447 1.314 16.856 1.00 79.06 701 MET A CA 1
ATOM 5656 C C . MET A 1 701 ? -30.631 2.833 16.947 1.00 79.06 701 MET A C 1
ATOM 5658 O O . MET A 1 701 ? -31.764 3.284 17.130 1.00 79.06 701 MET A O 1
ATOM 5662 N N . LEU A 1 702 ? -29.562 3.621 16.781 1.00 76.25 702 LEU A N 1
ATOM 5663 C CA . LEU A 1 702 ? -29.619 5.088 16.780 1.00 76.25 702 LEU A CA 1
ATOM 5664 C C . LEU A 1 702 ? -30.417 5.646 15.593 1.00 76.25 702 LEU A C 1
ATOM 5666 O O . LEU A 1 702 ? -31.258 6.524 15.790 1.00 76.25 702 LEU A O 1
ATOM 5670 N N . LYS A 1 703 ? -30.211 5.119 14.380 1.00 69.56 703 LYS A N 1
ATOM 5671 C CA . LYS A 1 703 ? -30.785 5.668 13.136 1.00 69.56 703 LYS A CA 1
ATOM 5672 C C . LYS A 1 703 ? -32.316 5.604 13.081 1.00 69.56 703 LYS A C 1
ATOM 5674 O O . LYS A 1 703 ? -32.953 6.544 12.628 1.00 69.56 703 LYS A O 1
ATOM 5679 N N . GLY A 1 704 ? -32.934 4.537 13.586 1.00 60.84 704 GLY A N 1
ATOM 5680 C CA . GLY A 1 704 ? -34.395 4.374 13.531 1.00 60.84 704 GLY A CA 1
ATOM 5681 C C . GLY A 1 704 ? -35.190 5.187 14.564 1.00 60.84 704 GLY A C 1
ATOM 5682 O O . GLY A 1 704 ? -36.235 4.711 14.987 1.00 60.84 704 GLY A O 1
ATOM 5683 N N . SER A 1 705 ? -34.646 6.268 15.137 1.00 55.59 705 SER A N 1
ATOM 5684 C CA . SER A 1 705 ? -35.207 6.964 16.326 1.00 55.59 705 SER A CA 1
ATOM 5685 C C . SER A 1 705 ? -35.800 8.341 16.016 1.00 55.59 705 SER A C 1
ATOM 5687 O O . SER A 1 705 ? -36.251 9.026 16.924 1.00 55.59 705 SER A O 1
ATOM 5689 N N . ILE A 1 706 ? -35.748 8.772 14.753 1.00 54.81 706 ILE A N 1
ATOM 5690 C CA . ILE A 1 706 ? -36.012 10.161 14.341 1.00 54.81 706 ILE A CA 1
ATOM 5691 C C . ILE A 1 706 ? -37.517 10.417 14.087 1.00 54.81 706 ILE A C 1
ATOM 5693 O O . ILE A 1 706 ? -37.947 11.568 14.027 1.00 54.81 706 ILE A O 1
ATOM 5697 N N . ASP A 1 707 ? -38.341 9.365 14.012 1.00 53.56 707 ASP A N 1
ATOM 5698 C CA . ASP A 1 707 ? -39.736 9.462 13.549 1.00 53.56 707 ASP A CA 1
ATOM 5699 C C . ASP A 1 707 ? -40.806 9.531 14.664 1.00 53.56 707 ASP A C 1
ATOM 5701 O O . ASP A 1 707 ? -41.964 9.841 14.376 1.00 53.56 707 ASP A O 1
ATOM 5705 N N . GLU A 1 708 ? -40.455 9.316 15.939 1.00 55.75 708 GLU A N 1
ATOM 5706 C CA . GLU A 1 708 ? -41.407 9.346 17.067 1.00 55.75 708 GLU A CA 1
ATOM 5707 C C . GLU A 1 708 ? -41.366 10.704 17.792 1.00 55.75 708 GLU A C 1
ATOM 5709 O O . GLU A 1 708 ? -40.523 10.957 18.647 1.00 55.75 708 GLU A O 1
ATOM 5714 N N . LYS A 1 709 ? -42.276 11.616 17.423 1.00 57.66 709 LYS A N 1
ATOM 5715 C CA . LYS A 1 709 ? -42.261 13.028 17.866 1.00 57.66 709 LYS A CA 1
ATOM 5716 C C . LYS A 1 709 ? -42.684 13.277 19.322 1.00 57.66 709 LYS A C 1
ATOM 5718 O O . LYS A 1 709 ? -42.494 14.396 19.796 1.00 57.66 709 LYS A O 1
ATOM 5723 N N . ASP A 1 710 ? -43.236 12.279 20.010 1.00 62.53 710 ASP A N 1
ATOM 5724 C CA . ASP A 1 710 ? -43.896 12.469 21.311 1.00 62.53 710 ASP A CA 1
ATOM 5725 C C . ASP A 1 710 ? -43.107 11.918 22.520 1.00 62.53 710 ASP A C 1
ATOM 5727 O O . ASP A 1 710 ? -43.463 12.214 23.662 1.00 62.53 710 ASP A O 1
ATOM 5731 N N . GLU A 1 711 ? -42.004 11.186 22.315 1.00 70.00 711 GLU A N 1
ATOM 5732 C CA . GLU A 1 711 ? -41.210 10.577 23.398 1.00 70.00 711 GLU A CA 1
ATOM 5733 C C . GLU A 1 711 ? -39.812 11.190 23.558 1.00 70.00 711 GLU A C 1
ATOM 5735 O O . GLU A 1 711 ? -39.216 11.710 22.614 1.00 70.00 711 GLU A O 1
ATOM 5740 N N . HIS A 1 712 ? -39.270 11.138 24.782 1.00 74.69 712 HIS A N 1
ATOM 5741 C CA . HIS A 1 712 ? -37.918 11.623 25.038 1.00 74.69 712 HIS A CA 1
ATOM 5742 C C . HIS A 1 712 ? -36.887 10.703 24.346 1.00 74.69 712 HIS A C 1
ATOM 5744 O O . HIS A 1 712 ? -36.975 9.481 24.479 1.00 74.69 712 HIS A O 1
ATOM 5750 N N . PRO A 1 713 ? -35.855 11.241 23.673 1.00 75.56 713 PRO A N 1
ATOM 5751 C CA . PRO A 1 713 ? -34.904 10.450 22.881 1.00 75.56 713 PRO A CA 1
ATOM 5752 C C . PRO A 1 713 ? -34.209 9.324 23.658 1.00 75.56 713 PRO A C 1
ATOM 5754 O O . PRO A 1 713 ? -34.028 8.220 23.150 1.00 75.56 713 PRO A O 1
ATOM 5757 N N . ILE A 1 714 ? -33.851 9.584 24.921 1.00 80.75 714 ILE A N 1
ATOM 5758 C CA . ILE A 1 714 ? -33.246 8.576 25.809 1.00 80.75 714 ILE A CA 1
ATOM 5759 C C . ILE A 1 714 ? -34.209 7.408 26.051 1.00 80.75 714 ILE A C 1
ATOM 5761 O O . ILE A 1 714 ? -33.768 6.261 26.085 1.00 80.75 714 ILE A O 1
ATOM 5765 N N . ASP A 1 715 ? -35.510 7.678 26.167 1.00 83.00 715 ASP A N 1
ATOM 5766 C CA . ASP A 1 715 ? -36.523 6.655 26.431 1.00 83.00 715 ASP A CA 1
ATOM 5767 C C . ASP A 1 715 ? -36.741 5.785 25.184 1.00 83.00 715 ASP A C 1
ATOM 5769 O O . ASP A 1 715 ? -36.830 4.560 25.291 1.00 83.00 715 ASP A O 1
ATOM 5773 N N . VAL A 1 716 ? -36.707 6.392 23.991 1.00 82.62 716 VAL A N 1
ATOM 5774 C CA . VAL A 1 716 ? -36.740 5.675 22.703 1.00 82.62 716 VAL A CA 1
ATOM 5775 C C . VAL A 1 716 ? -35.540 4.731 22.577 1.00 82.62 716 VAL A C 1
ATOM 5777 O O . VAL A 1 716 ? -35.692 3.553 22.243 1.00 82.62 716 VAL A O 1
ATOM 5780 N N . HIS A 1 717 ? -34.330 5.210 22.883 1.00 83.12 717 HIS A N 1
ATOM 5781 C CA . HIS A 1 717 ? -33.129 4.369 22.857 1.00 83.12 717 HIS A CA 1
ATOM 5782 C C . HIS A 1 717 ? -33.157 3.272 23.930 1.00 83.12 717 HIS A C 1
ATOM 5784 O O . HIS A 1 717 ? -32.776 2.137 23.649 1.00 83.12 717 HIS A O 1
ATOM 5790 N N . TYR A 1 718 ? -33.658 3.573 25.130 1.00 88.12 718 TYR A N 1
ATOM 5791 C CA . TYR A 1 718 ? -33.833 2.598 26.206 1.00 88.12 718 TYR A CA 1
ATOM 5792 C C . TYR A 1 718 ? -34.787 1.466 25.800 1.00 88.12 718 TYR A C 1
ATOM 5794 O O . TYR A 1 718 ? -34.443 0.292 25.934 1.00 88.12 718 TYR A O 1
ATOM 5802 N N . LYS A 1 719 ? -35.943 1.788 25.204 1.00 87.75 719 LYS A N 1
ATOM 5803 C CA . LYS A 1 719 ? -36.899 0.785 24.702 1.00 87.75 719 LYS A CA 1
ATOM 5804 C C . LYS A 1 719 ? -36.281 -0.139 23.651 1.00 87.75 719 LYS A C 1
ATOM 5806 O O . LYS A 1 719 ? -36.544 -1.340 23.656 1.00 87.75 719 LYS A O 1
ATOM 5811 N N . LYS A 1 720 ? -35.412 0.386 22.781 1.00 86.19 720 LYS A N 1
ATOM 5812 C CA . LYS A 1 720 ? -34.704 -0.414 21.763 1.00 86.19 720 LYS A CA 1
ATOM 5813 C C . LYS A 1 720 ? -33.721 -1.424 22.340 1.00 86.19 720 LYS A C 1
ATOM 5815 O O . LYS A 1 720 ? -33.460 -2.434 21.687 1.00 86.19 720 LYS A O 1
ATOM 5820 N N . LEU A 1 721 ? -33.208 -1.191 23.550 1.00 88.88 721 LEU A N 1
ATOM 5821 C CA . LEU A 1 721 ? -32.383 -2.178 24.242 1.00 88.88 721 LEU A CA 1
ATOM 5822 C C . LEU A 1 721 ? -33.184 -3.404 24.680 1.00 88.88 721 LEU A C 1
ATOM 5824 O O . LEU A 1 721 ? -32.561 -4.412 24.985 1.00 88.88 721 LEU A O 1
ATOM 5828 N N . LYS A 1 722 ? -34.527 -3.352 24.709 1.00 89.88 722 LYS A N 1
ATOM 5829 C CA . LYS A 1 722 ? -35.378 -4.495 25.097 1.00 89.88 722 LYS A CA 1
ATOM 5830 C C . LYS A 1 722 ? -34.931 -5.129 26.420 1.00 89.88 722 LYS A C 1
ATOM 5832 O O . LYS A 1 722 ? -34.862 -6.348 26.588 1.00 89.88 722 LYS A O 1
ATOM 5837 N N . CYS A 1 723 ? -34.553 -4.262 27.350 1.00 91.94 723 CYS A N 1
ATOM 5838 C CA . CYS A 1 723 ? -33.939 -4.638 28.605 1.00 91.94 723 CYS A CA 1
ATOM 5839 C C . CYS A 1 723 ? -34.439 -3.706 29.701 1.00 91.94 723 CYS A C 1
ATOM 5841 O O . CYS A 1 723 ? -34.433 -2.487 29.537 1.00 91.94 723 CYS A O 1
ATOM 5843 N N . ILE A 1 724 ? -34.846 -4.288 30.823 1.00 93.56 724 ILE A N 1
ATOM 5844 C CA . ILE A 1 724 ? -35.184 -3.560 32.039 1.00 93.56 724 ILE A CA 1
ATOM 5845 C C . ILE A 1 724 ? -33.882 -3.346 32.814 1.00 93.56 724 ILE A C 1
ATOM 5847 O O . ILE A 1 724 ? -33.142 -4.301 33.065 1.00 93.56 724 ILE A O 1
ATOM 5851 N N . ILE A 1 725 ? -33.586 -2.092 33.151 1.00 94.38 725 ILE A N 1
ATOM 5852 C CA . ILE A 1 725 ? -32.395 -1.695 33.907 1.00 94.38 725 ILE A CA 1
ATOM 5853 C C . ILE A 1 725 ? -32.855 -1.004 35.191 1.00 94.38 725 ILE A C 1
ATOM 5855 O O . ILE A 1 725 ? -33.380 0.108 35.153 1.00 94.38 725 ILE A O 1
ATOM 5859 N N . GLU A 1 726 ? -32.638 -1.658 36.329 1.00 92.75 726 GLU A N 1
ATOM 5860 C CA . GLU A 1 726 ? -33.021 -1.158 37.652 1.00 92.75 726 GLU A CA 1
ATOM 5861 C C . GLU A 1 726 ? -31.770 -0.725 38.434 1.00 92.75 726 GLU A C 1
ATOM 5863 O O . GLU A 1 726 ? -30.868 -1.540 38.641 1.00 92.75 726 GLU A O 1
ATOM 5868 N N . PRO A 1 727 ? -31.665 0.540 38.876 1.00 93.75 727 PRO A N 1
ATOM 5869 C CA . PRO A 1 727 ? -30.548 0.972 39.708 1.00 93.75 727 PRO A CA 1
ATOM 5870 C C . PRO A 1 727 ? -30.674 0.398 41.126 1.00 93.75 727 PRO A C 1
ATOM 5872 O O . PRO A 1 727 ? -31.713 0.538 41.771 1.00 93.75 727 PRO A O 1
ATOM 5875 N N . ILE A 1 728 ? -29.600 -0.217 41.624 1.00 93.81 728 ILE A N 1
ATOM 5876 C CA . ILE A 1 728 ? -29.521 -0.741 42.991 1.00 93.81 728 ILE A CA 1
ATOM 5877 C C . ILE A 1 728 ? -28.962 0.346 43.919 1.00 93.81 728 ILE A C 1
ATOM 5879 O O . ILE A 1 728 ? -27.914 0.935 43.650 1.00 93.81 728 ILE A O 1
ATOM 5883 N N . ASP A 1 729 ? -29.646 0.593 45.041 1.00 91.19 729 ASP A N 1
ATOM 5884 C CA . ASP A 1 729 ? -29.192 1.542 46.063 1.00 91.19 729 ASP A CA 1
ATOM 5885 C C . ASP A 1 729 ? -27.908 1.037 46.752 1.00 91.19 729 ASP A C 1
ATOM 5887 O O . ASP A 1 729 ? -27.791 -0.128 47.142 1.00 91.19 729 ASP A O 1
ATOM 5891 N N . LYS A 1 730 ? -26.958 1.953 46.953 1.00 91.56 730 LYS A N 1
ATOM 5892 C CA . LYS A 1 730 ? -25.651 1.751 47.597 1.00 91.56 730 LYS A CA 1
ATOM 5893 C C . LYS A 1 730 ? -25.757 1.215 49.026 1.00 91.56 730 LYS A C 1
ATOM 5895 O O . LYS A 1 730 ? -24.816 0.612 49.533 1.00 91.56 730 LYS A O 1
ATOM 5900 N N . ASN A 1 731 ? -26.894 1.429 49.685 1.00 91.81 731 ASN A N 1
ATOM 5901 C CA . ASN A 1 731 ? -27.127 0.965 51.051 1.00 91.81 731 ASN A CA 1
ATOM 5902 C C . ASN A 1 731 ? -27.548 -0.511 51.145 1.00 91.81 731 ASN A C 1
ATOM 5904 O O . ASN A 1 731 ? -27.553 -1.066 52.247 1.00 91.81 731 ASN A O 1
ATOM 5908 N N . THR A 1 732 ? -27.894 -1.148 50.023 1.00 94.44 732 THR A N 1
ATOM 5909 C CA . THR A 1 732 ? -28.370 -2.538 49.999 1.00 94.44 732 THR A CA 1
ATOM 5910 C C . THR A 1 732 ? -27.261 -3.548 50.307 1.00 94.44 732 THR A C 1
ATOM 5912 O O . THR A 1 732 ? -26.078 -3.317 50.048 1.00 94.44 732 THR A O 1
ATOM 5915 N N . GLU A 1 733 ? -27.655 -4.698 50.861 1.00 93.38 733 GLU A N 1
ATOM 5916 C CA . GLU A 1 733 ? -26.760 -5.842 51.095 1.00 93.38 733 GLU A CA 1
ATOM 5917 C C . GLU A 1 733 ? -26.128 -6.323 49.778 1.00 93.38 733 GLU A C 1
ATOM 5919 O O . GLU A 1 733 ? -24.930 -6.587 49.721 1.00 93.38 733 GLU A O 1
ATOM 5924 N N . GLU A 1 734 ? -26.922 -6.362 48.702 1.00 92.44 734 GLU A N 1
ATOM 5925 C CA . GLU A 1 734 ? -26.495 -6.780 47.363 1.00 92.44 734 GLU A CA 1
ATOM 5926 C C . GLU A 1 734 ? -25.364 -5.892 46.825 1.00 92.44 734 GLU A C 1
ATOM 5928 O O . GLU A 1 734 ? -24.344 -6.406 46.364 1.00 92.44 734 GLU A O 1
ATOM 5933 N N . PHE A 1 735 ? -25.473 -4.564 46.974 1.00 94.50 735 PHE A N 1
ATOM 5934 C CA . PHE A 1 735 ? -24.412 -3.638 46.567 1.00 94.50 735 PHE A CA 1
ATOM 5935 C C . PHE A 1 735 ? -23.090 -3.928 47.287 1.00 94.50 735 PHE A C 1
ATOM 5937 O O . PHE A 1 735 ? -22.039 -4.024 46.652 1.00 94.50 735 PHE A O 1
ATOM 5944 N N . LYS A 1 736 ? -23.144 -4.125 48.610 1.00 94.00 736 LYS A N 1
ATOM 5945 C CA . LYS A 1 736 ? -21.962 -4.424 49.434 1.00 94.00 736 LYS A CA 1
ATOM 5946 C C . LYS A 1 736 ? -21.344 -5.775 49.084 1.00 94.00 736 LYS A C 1
ATOM 5948 O O . LYS A 1 736 ? -20.122 -5.894 49.049 1.00 94.00 736 LYS A O 1
ATOM 5953 N N . GLN A 1 737 ? -22.165 -6.788 48.803 1.00 94.12 737 GLN A N 1
ATOM 5954 C CA . GLN A 1 737 ? -21.684 -8.108 48.390 1.00 94.12 737 GLN A CA 1
ATOM 5955 C C . GLN A 1 737 ? -20.923 -8.040 47.062 1.00 94.12 737 GLN A C 1
ATOM 5957 O O . GLN A 1 737 ? -19.830 -8.597 46.957 1.00 94.12 737 GLN A O 1
ATOM 5962 N N . ILE A 1 738 ? -21.453 -7.318 46.072 1.00 95.12 738 ILE A N 1
ATOM 5963 C CA . ILE A 1 738 ? -20.796 -7.140 44.770 1.00 95.12 738 ILE A CA 1
ATOM 5964 C C . ILE A 1 738 ? -19.529 -6.284 44.890 1.00 95.12 738 ILE A C 1
ATOM 5966 O O . ILE A 1 738 ? -18.508 -6.614 44.282 1.00 95.12 738 ILE A O 1
ATOM 5970 N N . GLU A 1 739 ? -19.547 -5.228 45.708 1.00 94.38 739 GLU A N 1
ATOM 5971 C CA . GLU A 1 739 ? -18.356 -4.422 45.998 1.00 94.38 739 GLU A CA 1
ATOM 5972 C C . GLU A 1 739 ? -17.247 -5.273 46.635 1.00 94.38 739 GLU A C 1
ATOM 5974 O O . GLU A 1 739 ? -16.097 -5.243 46.187 1.00 94.38 739 GLU A O 1
ATOM 5979 N N . GLN A 1 740 ? -17.596 -6.104 47.619 1.00 93.81 740 GLN A N 1
ATOM 5980 C CA . GLN A 1 740 ? -16.650 -7.020 48.247 1.00 93.81 740 GLN A CA 1
ATOM 5981 C C . GLN A 1 740 ? -16.142 -8.076 47.257 1.00 93.81 740 GLN A C 1
ATOM 5983 O O . GLN A 1 740 ? -14.952 -8.394 47.258 1.00 93.81 740 GLN A O 1
ATOM 5988 N N . TYR A 1 741 ? -17.012 -8.600 46.388 1.00 95.44 741 TYR A N 1
ATOM 5989 C CA . TYR A 1 741 ? -16.627 -9.552 45.349 1.00 95.44 741 TYR A CA 1
ATOM 5990 C C . TYR A 1 741 ? -15.624 -8.933 44.363 1.00 95.44 741 TYR A C 1
ATOM 5992 O O . TYR A 1 741 ? -14.615 -9.562 44.043 1.00 95.44 741 TYR A O 1
ATOM 6000 N N . MET A 1 742 ? -15.830 -7.676 43.957 1.00 93.94 742 MET A N 1
ATOM 6001 C CA . MET A 1 742 ? -14.905 -6.918 43.104 1.00 93.94 742 MET A CA 1
ATOM 6002 C C . MET A 1 742 ? -13.536 -6.726 43.772 1.00 93.94 742 MET A C 1
ATOM 6004 O O . MET A 1 742 ? -12.507 -6.949 43.136 1.00 93.94 742 MET A O 1
ATOM 6008 N N . ILE A 1 743 ? -13.508 -6.335 45.051 1.00 92.38 743 ILE A N 1
ATOM 6009 C CA . ILE A 1 743 ? -12.256 -6.107 45.792 1.00 92.38 743 ILE A CA 1
ATOM 6010 C C . ILE A 1 743 ? -11.491 -7.422 45.978 1.00 92.38 743 ILE A C 1
ATOM 6012 O O . ILE A 1 743 ? -10.292 -7.483 45.711 1.00 92.38 743 ILE A O 1
ATOM 6016 N N . ASN A 1 744 ? -12.183 -8.487 46.388 1.00 94.12 744 ASN A N 1
ATOM 6017 C CA . ASN A 1 744 ? -11.566 -9.783 46.673 1.00 94.12 744 ASN A CA 1
ATOM 6018 C C . ASN A 1 744 ? -10.997 -10.468 45.424 1.00 94.12 744 ASN A C 1
ATOM 6020 O O . ASN A 1 744 ? -10.060 -11.254 45.534 1.00 94.12 744 ASN A O 1
ATOM 6024 N N . THR A 1 745 ? -11.568 -10.199 44.246 1.00 93.94 745 THR A N 1
ATOM 6025 C CA . THR A 1 745 ? -11.158 -10.827 42.979 1.00 93.94 745 THR A CA 1
ATOM 6026 C C . THR A 1 745 ? -10.185 -9.977 42.155 1.00 93.94 745 THR A C 1
ATOM 6028 O O . THR A 1 745 ? -9.827 -10.358 41.040 1.00 93.94 745 THR A O 1
ATOM 6031 N N . HIS A 1 746 ? -9.702 -8.849 42.690 1.00 92.25 746 HIS A N 1
ATOM 6032 C CA . HIS A 1 746 ? -8.701 -8.026 42.015 1.00 92.25 746 HIS A CA 1
ATOM 6033 C C . HIS A 1 746 ? -7.319 -8.708 42.029 1.00 92.25 746 HIS A C 1
ATOM 6035 O O . HIS A 1 746 ? -6.695 -8.878 43.077 1.00 92.25 746 HIS A O 1
ATOM 6041 N N . ALA A 1 747 ? -6.841 -9.117 40.851 1.00 90.75 747 ALA A N 1
ATOM 6042 C CA . ALA A 1 747 ? -5.595 -9.866 40.708 1.00 90.75 747 ALA A CA 1
ATOM 6043 C C . ALA A 1 747 ? -4.364 -9.033 41.102 1.00 90.75 747 ALA A C 1
ATOM 6045 O O . ALA A 1 747 ? -4.175 -7.915 40.625 1.00 90.75 747 ALA A O 1
ATOM 6046 N N . SER A 1 748 ? -3.461 -9.622 41.891 1.00 88.44 748 SER A N 1
ATOM 6047 C CA . SER A 1 748 ? -2.220 -8.966 42.335 1.00 88.44 748 SER A CA 1
ATOM 6048 C C . SER A 1 748 ? -1.275 -8.587 41.186 1.00 88.44 748 SER A C 1
ATOM 6050 O O . SER A 1 748 ? -0.467 -7.671 41.329 1.00 88.44 748 SER A O 1
ATOM 6052 N N . THR A 1 749 ? -1.391 -9.255 40.035 1.00 92.19 749 THR A N 1
ATOM 6053 C CA . THR A 1 749 ? -0.619 -8.973 38.817 1.00 92.19 749 THR A CA 1
ATOM 6054 C C . THR A 1 749 ? -1.139 -7.772 38.019 1.00 92.19 749 THR A C 1
ATOM 6056 O O . THR A 1 749 ? -0.415 -7.272 37.162 1.00 92.19 749 THR A O 1
ATOM 6059 N N . HIS A 1 750 ? -2.357 -7.281 38.276 1.00 85.94 750 HIS A N 1
ATOM 6060 C CA . HIS A 1 750 ? -2.984 -6.158 37.560 1.00 85.94 750 HIS A CA 1
ATOM 6061 C C . HIS A 1 750 ? -3.022 -4.878 38.414 1.00 85.94 750 HIS A C 1
ATOM 6063 O O . HIS A 1 750 ? -4.040 -4.202 38.506 1.00 85.94 750 HIS A O 1
ATOM 6069 N N . ASN A 1 751 ? -1.891 -4.523 39.029 1.00 88.50 751 ASN A N 1
ATOM 6070 C CA . ASN A 1 751 ? -1.762 -3.396 39.965 1.00 88.50 751 ASN A CA 1
ATOM 6071 C C . ASN A 1 751 ? -1.574 -2.013 39.302 1.00 88.50 751 ASN A C 1
ATOM 6073 O O . ASN A 1 751 ? -1.304 -1.028 39.990 1.00 88.50 751 ASN A O 1
ATOM 6077 N N . THR A 1 752 ? -1.691 -1.923 37.975 1.00 92.69 752 THR A N 1
ATOM 6078 C CA . THR A 1 752 ? -1.570 -0.656 37.234 1.00 92.69 752 THR A CA 1
ATOM 6079 C C . THR A 1 752 ? -2.795 0.244 37.394 1.00 92.69 752 THR A C 1
ATOM 6081 O O . THR A 1 752 ? -2.717 1.436 37.103 1.00 92.69 752 THR A O 1
ATOM 6084 N N . TYR A 1 753 ? -3.917 -0.305 37.865 1.00 91.25 753 TYR A N 1
ATOM 6085 C CA . TYR A 1 753 ? -5.157 0.420 38.118 1.00 91.25 753 TYR A CA 1
ATOM 6086 C C . TYR A 1 753 ? -5.863 -0.117 39.364 1.00 91.25 753 TYR A C 1
ATOM 6088 O O . TYR A 1 753 ? -5.642 -1.248 39.785 1.00 91.25 753 TYR A O 1
ATOM 6096 N N . THR A 1 754 ? -6.756 0.692 39.932 1.00 89.12 754 THR A N 1
ATOM 6097 C CA . THR A 1 754 ? -7.669 0.281 41.002 1.00 89.12 754 THR A CA 1
ATOM 6098 C C . THR A 1 754 ? -9.112 0.445 40.537 1.00 89.12 754 THR A C 1
ATOM 6100 O O . THR A 1 754 ? -9.430 1.332 39.743 1.00 89.12 754 THR A O 1
ATOM 6103 N N . LEU A 1 755 ? -9.992 -0.443 40.998 1.00 91.44 755 LEU A N 1
ATOM 6104 C CA . LEU A 1 755 ? -11.410 -0.423 40.648 1.00 91.44 755 LEU A CA 1
ATOM 6105 C C . LEU A 1 755 ? -12.218 0.214 41.779 1.00 91.44 755 LEU A C 1
ATOM 6107 O O . LEU A 1 755 ? -12.002 -0.085 42.952 1.00 91.44 755 LEU A O 1
ATOM 6111 N N . LYS A 1 756 ? -13.163 1.085 41.419 1.00 91.75 756 LYS A N 1
ATOM 6112 C CA . LYS A 1 756 ? -14.129 1.680 42.345 1.00 91.75 756 LYS A CA 1
ATOM 6113 C C . LYS A 1 756 ? -15.531 1.512 41.777 1.00 91.75 756 LYS A C 1
ATOM 6115 O O . LYS A 1 756 ? -15.813 2.029 40.694 1.00 91.75 756 LYS A O 1
ATOM 6120 N N . LEU A 1 757 ? -16.401 0.836 42.523 1.00 92.12 757 LEU A N 1
ATOM 6121 C CA . LEU A 1 757 ? -17.801 0.670 42.151 1.00 92.12 757 LEU A CA 1
ATOM 6122 C C . LEU A 1 757 ? -18.520 2.021 42.293 1.00 92.12 757 LEU A C 1
ATOM 6124 O O . LEU A 1 757 ? -18.555 2.607 43.374 1.00 92.12 757 LEU A O 1
ATOM 6128 N N . LYS A 1 758 ? -19.026 2.566 41.180 1.00 91.50 758 LYS A N 1
ATOM 6129 C CA . LYS A 1 758 ? -19.757 3.846 41.170 1.00 91.50 758 LYS A CA 1
ATOM 6130 C C . LYS A 1 758 ? -21.261 3.639 41.294 1.00 91.50 758 LYS A C 1
ATOM 6132 O O . LYS A 1 758 ? -21.878 4.219 42.180 1.00 91.50 758 LYS A O 1
ATOM 6137 N N . GLU A 1 759 ? -21.806 2.822 40.403 1.00 92.31 759 GLU A N 1
ATOM 6138 C CA . GLU A 1 759 ? -23.225 2.506 40.270 1.00 92.31 759 GLU A CA 1
ATOM 6139 C C . GLU A 1 759 ? -23.361 1.001 40.015 1.00 92.31 759 GLU A C 1
ATOM 6141 O O . GLU A 1 759 ? -22.462 0.393 39.425 1.00 92.31 759 GLU A O 1
ATOM 6146 N N . LEU A 1 760 ? -24.471 0.416 40.460 1.00 94.62 760 LEU A N 1
ATOM 6147 C CA . LEU A 1 760 ? -24.810 -0.986 40.245 1.00 94.62 760 LEU A CA 1
ATOM 6148 C C . LEU A 1 760 ? -26.210 -1.054 39.638 1.00 94.62 760 LEU A C 1
ATOM 6150 O O . LEU A 1 760 ? -27.135 -0.406 40.127 1.00 94.62 760 LEU A O 1
ATOM 6154 N N . PHE A 1 761 ? -26.354 -1.839 38.577 1.00 94.81 761 PHE A N 1
ATOM 6155 C CA . PHE A 1 761 ? -27.618 -2.003 37.873 1.00 94.81 761 PHE A CA 1
ATOM 6156 C C . PHE A 1 761 ? -27.992 -3.477 37.829 1.00 94.81 761 PHE A C 1
ATOM 6158 O O . PHE A 1 761 ? -27.176 -4.315 37.440 1.00 94.81 761 PHE A O 1
ATOM 6165 N N . LYS A 1 762 ? -29.238 -3.777 38.184 1.00 94.69 762 LYS A N 1
ATOM 6166 C CA . LYS A 1 762 ? -29.865 -5.066 37.925 1.00 94.69 762 LYS A CA 1
ATOM 6167 C C . LYS A 1 762 ? -30.439 -5.051 36.515 1.00 94.69 762 LYS A C 1
ATOM 6169 O O . LYS A 1 762 ? -31.143 -4.120 36.129 1.00 94.69 762 LYS A O 1
ATOM 6174 N N . ILE A 1 763 ? -30.103 -6.074 35.743 1.00 94.38 763 ILE A N 1
ATOM 6175 C CA . ILE A 1 763 ? -30.387 -6.148 34.311 1.00 94.38 763 ILE A CA 1
ATOM 6176 C C . ILE A 1 763 ? -31.310 -7.342 34.083 1.00 94.38 763 ILE A C 1
ATOM 6178 O O . ILE A 1 763 ? -30.949 -8.464 34.425 1.00 94.38 763 ILE A O 1
ATOM 6182 N N . ILE A 1 764 ? -32.488 -7.101 33.508 1.00 94.44 764 ILE A N 1
ATOM 6183 C CA . ILE A 1 764 ? -33.449 -8.148 33.141 1.00 94.44 764 ILE A CA 1
ATOM 6184 C C . ILE A 1 764 ? -33.746 -8.007 31.652 1.00 94.44 764 ILE A C 1
ATOM 6186 O O . ILE A 1 764 ? -34.356 -7.034 31.204 1.00 94.44 764 ILE A O 1
ATOM 6190 N N . ARG A 1 765 ? -33.285 -8.976 30.868 1.00 94.19 765 ARG A N 1
ATOM 6191 C CA . ARG A 1 765 ? -33.381 -8.949 29.408 1.00 94.19 765 ARG A CA 1
ATOM 6192 C C . ARG A 1 765 ? -34.624 -9.675 28.924 1.00 94.19 765 ARG A C 1
ATOM 6194 O O . ARG A 1 765 ? -34.974 -10.738 29.436 1.00 94.19 765 ARG A O 1
ATOM 6201 N N . GLU A 1 766 ? -35.252 -9.141 27.882 1.00 92.62 766 GLU A N 1
ATOM 6202 C CA . GLU A 1 766 ? -36.462 -9.732 27.314 1.00 92.62 766 GLU A CA 1
ATOM 6203 C C . GLU A 1 766 ? -36.219 -11.178 26.833 1.00 92.62 766 GLU A C 1
ATOM 6205 O O . GLU A 1 766 ? -35.330 -11.454 26.020 1.00 92.62 766 GLU A O 1
ATOM 6210 N N . GLY A 1 767 ? -37.009 -12.118 27.366 1.00 91.12 767 GLY A N 1
ATOM 6211 C CA . GLY A 1 767 ? -36.979 -13.540 27.009 1.00 91.12 767 GLY A CA 1
ATOM 6212 C C . GLY A 1 767 ? -35.746 -14.323 27.481 1.00 91.12 767 GLY A C 1
ATOM 6213 O O . GLY A 1 767 ? -35.597 -15.489 27.113 1.00 91.12 767 GLY A O 1
ATOM 6214 N N . GLU A 1 768 ? -34.840 -13.729 28.265 1.00 92.19 768 GLU A N 1
ATOM 6215 C CA . GLU A 1 768 ? -33.636 -14.429 28.727 1.00 92.19 768 GLU A CA 1
ATOM 6216 C C . GLU A 1 768 ? -33.932 -15.477 29.799 1.00 92.19 768 GLU A C 1
ATOM 6218 O O . GLU A 1 768 ? -33.450 -16.603 29.674 1.00 92.19 768 GLU A O 1
ATOM 6223 N N . ASP A 1 769 ? -34.799 -15.159 30.762 1.00 89.94 769 ASP A N 1
ATOM 6224 C CA . ASP A 1 769 ? -35.226 -16.097 31.805 1.00 89.94 769 ASP A CA 1
ATOM 6225 C C . ASP A 1 769 ? -35.841 -17.366 31.196 1.00 89.94 769 ASP A C 1
ATOM 6227 O O . ASP A 1 769 ? -35.503 -18.484 31.584 1.00 89.94 769 ASP A O 1
ATOM 6231 N N . ASP A 1 770 ? -36.680 -17.219 30.165 1.00 91.38 770 ASP A N 1
ATOM 6232 C CA . ASP A 1 770 ? -37.301 -18.351 29.469 1.00 91.38 770 ASP A CA 1
ATOM 6233 C C . ASP A 1 770 ? -36.272 -19.231 28.742 1.00 91.38 770 ASP A C 1
ATOM 6235 O O . ASP A 1 770 ? -36.404 -20.459 28.713 1.00 91.38 770 ASP A O 1
ATOM 6239 N N . ARG A 1 771 ? -35.217 -18.628 28.171 1.00 89.56 771 ARG A N 1
ATOM 6240 C CA . ARG A 1 771 ? -34.097 -19.376 27.573 1.00 89.56 771 ARG A CA 1
ATOM 6241 C C . ARG A 1 771 ? -33.259 -20.072 28.641 1.00 89.56 771 ARG A C 1
ATOM 6243 O O . ARG A 1 771 ? -32.801 -21.192 28.403 1.00 89.56 771 ARG A O 1
ATOM 6250 N N . PHE A 1 772 ? -33.075 -19.430 29.794 1.00 90.81 772 PHE A N 1
ATOM 6251 C CA . PHE A 1 772 ? -32.276 -19.945 30.898 1.00 90.81 772 PHE A CA 1
ATOM 6252 C C . PHE A 1 772 ? -32.953 -21.108 31.639 1.00 90.81 772 PHE A C 1
ATOM 6254 O O . PHE A 1 772 ? -32.258 -22.038 32.037 1.00 90.81 772 PHE A O 1
ATOM 6261 N N . ARG A 1 773 ? -34.294 -21.160 31.715 1.00 90.25 773 ARG A N 1
ATOM 6262 C CA . ARG A 1 773 ? -35.057 -22.264 32.354 1.00 90.25 773 ARG A CA 1
ATOM 6263 C C . ARG A 1 773 ? -34.646 -23.670 31.908 1.00 90.25 773 ARG A C 1
ATOM 6265 O O . ARG A 1 773 ? -34.714 -24.618 32.686 1.00 90.25 773 ARG A O 1
ATOM 6272 N N . LYS A 1 774 ? -34.201 -23.842 30.657 1.00 89.88 774 LYS A N 1
ATOM 6273 C CA . LYS A 1 774 ? -33.710 -25.142 30.150 1.00 89.88 774 LYS A CA 1
ATOM 6274 C C . LYS A 1 774 ? -32.451 -25.627 30.878 1.00 89.88 774 LYS A C 1
ATOM 6276 O O . LYS A 1 774 ? -32.222 -26.830 30.959 1.00 89.88 774 LYS A O 1
ATOM 6281 N N . TRP A 1 775 ? -31.661 -24.693 31.393 1.00 88.62 775 TRP A N 1
ATOM 6282 C CA . TRP A 1 775 ? -30.356 -24.900 32.015 1.00 88.62 775 TRP A CA 1
ATOM 6283 C C . TRP A 1 775 ? -30.401 -24.802 33.544 1.00 88.62 775 TRP A C 1
ATOM 6285 O O . TRP A 1 775 ? -29.410 -25.096 34.207 1.00 88.62 775 TRP A O 1
ATOM 6295 N N . GLU A 1 776 ? -31.561 -24.469 34.112 1.00 87.25 776 GLU A N 1
ATOM 6296 C CA . GLU A 1 776 ? -31.789 -24.372 35.559 1.00 87.25 776 GLU A CA 1
ATOM 6297 C C . GLU A 1 776 ? -31.529 -25.703 36.288 1.00 87.25 776 GLU A C 1
ATOM 6299 O O . GLU A 1 776 ? -31.138 -25.724 37.448 1.00 87.25 776 GLU A O 1
ATOM 6304 N N . LYS A 1 777 ? -31.689 -26.831 35.584 1.00 88.75 777 LYS A N 1
ATOM 6305 C CA . LYS A 1 777 ? -31.431 -28.177 36.121 1.00 88.75 777 LYS A CA 1
ATOM 6306 C C . LYS A 1 777 ? -29.953 -28.577 36.122 1.00 88.75 777 LYS A C 1
ATOM 6308 O O . LYS A 1 777 ? -29.630 -29.628 36.666 1.00 88.75 777 LYS A O 1
ATOM 6313 N N . ILE A 1 778 ? -29.079 -27.812 35.465 1.00 91.50 778 ILE A N 1
ATOM 6314 C CA . ILE A 1 778 ? -27.638 -28.083 35.479 1.00 91.50 778 ILE A CA 1
ATOM 6315 C C . ILE A 1 778 ? -27.068 -27.594 36.811 1.00 91.50 778 ILE A C 1
ATOM 6317 O O . ILE A 1 778 ? -27.340 -26.474 37.230 1.00 91.50 778 ILE A O 1
ATOM 6321 N N . GLU A 1 779 ? -26.281 -28.436 37.474 1.00 88.75 779 GLU A N 1
ATOM 6322 C CA . GLU A 1 779 ? -25.611 -28.092 38.731 1.00 88.75 779 GLU A CA 1
ATOM 6323 C C . GLU A 1 779 ? -24.461 -27.084 38.507 1.00 88.75 779 GLU A C 1
ATOM 6325 O O . GLU A 1 779 ? -23.963 -26.929 37.393 1.00 88.75 779 GLU A O 1
ATOM 6330 N N . ASN A 1 780 ? -23.991 -26.427 39.577 1.00 91.88 780 ASN A N 1
ATOM 6331 C CA . ASN A 1 780 ? -22.864 -25.475 39.564 1.00 91.88 780 ASN A CA 1
ATOM 6332 C C . ASN A 1 780 ? -23.124 -24.143 38.821 1.00 91.88 780 ASN A C 1
ATOM 6334 O O . ASN A 1 780 ? -22.311 -23.691 38.011 1.00 91.88 780 ASN A O 1
ATOM 6338 N N . HIS A 1 781 ? -24.233 -23.464 39.127 1.00 91.00 781 HIS A N 1
ATOM 6339 C CA . HIS A 1 781 ? -24.406 -22.064 38.723 1.00 91.00 781 HIS A CA 1
ATOM 6340 C C . HIS A 1 781 ? -23.485 -21.149 39.530 1.00 91.00 781 HIS A C 1
ATOM 6342 O O . HIS A 1 781 ? -23.466 -21.192 40.760 1.00 91.00 781 HIS A O 1
ATOM 6348 N N . GLN A 1 782 ? -22.729 -20.309 38.826 1.00 92.31 782 GLN A N 1
ATOM 6349 C CA . GLN A 1 782 ? -21.794 -19.358 39.420 1.00 92.31 782 GLN A CA 1
ATOM 6350 C C . GLN A 1 782 ? -22.016 -17.963 38.842 1.00 92.31 782 GLN A C 1
ATOM 6352 O O . GLN A 1 782 ? -22.273 -17.807 37.648 1.00 92.31 782 GLN A O 1
ATOM 6357 N N . LEU A 1 783 ? -21.870 -16.949 39.692 1.00 92.19 783 LEU A N 1
ATOM 6358 C CA . LEU A 1 783 ? -21.794 -15.557 39.266 1.00 92.19 783 LEU A CA 1
ATOM 6359 C C . LEU A 1 783 ? -20.355 -15.262 38.828 1.00 92.19 783 LEU A C 1
ATOM 6361 O O . LEU A 1 783 ? -19.432 -15.422 39.622 1.00 92.19 783 LEU A O 1
ATOM 6365 N N . LEU A 1 784 ? -20.167 -14.850 37.573 1.00 95.06 784 LEU A N 1
ATOM 6366 C CA . LEU A 1 784 ? -18.852 -14.596 36.979 1.00 95.06 784 LEU A CA 1
ATOM 6367 C C . LEU A 1 784 ? -18.792 -13.207 36.341 1.00 95.06 784 LEU A C 1
ATOM 6369 O O . LEU A 1 784 ? -19.792 -12.682 35.851 1.00 95.06 784 LEU A O 1
ATOM 6373 N N . TRP A 1 785 ? -17.592 -12.629 36.308 1.00 94.38 785 TRP A N 1
ATOM 6374 C CA . TRP A 1 785 ? -17.345 -11.349 35.654 1.00 94.38 785 TRP A CA 1
ATOM 6375 C C . TRP A 1 785 ? -17.213 -11.497 34.135 1.00 94.38 785 TRP A C 1
ATOM 6377 O O . TRP A 1 785 ? -16.503 -12.372 33.643 1.00 94.38 785 TRP A O 1
ATOM 6387 N N . HIS A 1 786 ? -17.818 -10.568 33.395 1.00 93.31 786 HIS A N 1
ATOM 6388 C CA . HIS A 1 786 ? -17.574 -10.369 31.969 1.00 93.31 786 HIS A CA 1
ATOM 6389 C C . HIS A 1 786 ? -17.296 -8.885 31.704 1.00 93.31 786 HIS A C 1
ATOM 6391 O O . HIS A 1 786 ? -18.150 -8.033 31.943 1.00 93.31 786 HIS A O 1
ATOM 6397 N N . GLY A 1 787 ? -16.089 -8.573 31.230 1.00 91.81 787 GLY A N 1
ATOM 6398 C CA . GLY A 1 787 ? -15.686 -7.218 30.857 1.00 91.81 787 GLY A CA 1
ATOM 6399 C C . GLY A 1 787 ? -15.687 -7.041 29.341 1.00 91.81 787 GLY A C 1
ATOM 6400 O O . GLY A 1 787 ? -15.158 -7.884 28.623 1.00 91.81 787 GLY A O 1
ATOM 6401 N N . SER A 1 788 ? -16.239 -5.928 28.858 1.00 90.31 788 SER A N 1
ATOM 6402 C CA . SER A 1 788 ? -16.236 -5.563 27.437 1.00 90.31 788 SER A CA 1
ATOM 6403 C C . SER A 1 788 ? -16.013 -4.059 27.263 1.00 90.31 788 SER A C 1
ATOM 6405 O O . SER A 1 788 ? -16.068 -3.295 28.230 1.00 90.31 788 SER A O 1
ATOM 6407 N N . ARG A 1 789 ? -15.734 -3.613 26.034 1.00 88.56 789 ARG A N 1
ATOM 6408 C CA . ARG A 1 789 ? -15.647 -2.178 25.723 1.00 88.56 789 ARG A CA 1
ATOM 6409 C C . ARG A 1 789 ? -17.029 -1.545 25.802 1.00 88.56 789 ARG A C 1
ATOM 6411 O O . ARG A 1 789 ? -18.024 -2.184 25.474 1.00 88.56 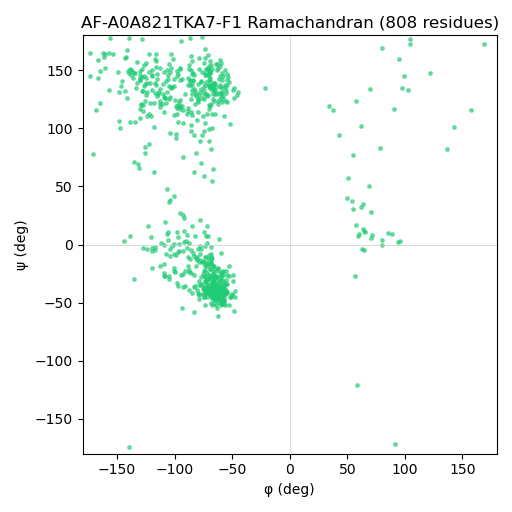789 ARG A O 1
ATOM 6418 N N . ILE A 1 790 ? -17.085 -0.267 26.169 1.00 89.81 790 ILE A N 1
ATOM 6419 C CA . ILE A 1 790 ? -18.356 0.442 26.361 1.00 89.81 790 ILE A CA 1
ATOM 6420 C C . ILE A 1 790 ? -19.227 0.476 25.100 1.00 89.81 790 ILE A C 1
ATOM 6422 O O . ILE A 1 790 ? -20.439 0.308 25.181 1.00 89.81 790 ILE A O 1
ATOM 6426 N N . THR A 1 791 ? -18.586 0.568 23.932 1.00 87.56 791 THR A N 1
ATOM 6427 C CA . THR A 1 791 ? -19.218 0.527 22.606 1.00 87.56 791 THR A CA 1
ATOM 6428 C C . THR A 1 791 ? -19.991 -0.764 22.348 1.00 87.56 791 THR A C 1
ATOM 6430 O O . THR A 1 791 ? -20.923 -0.770 21.552 1.00 87.56 791 THR A O 1
ATOM 6433 N N . ASN A 1 792 ? -19.632 -1.852 23.034 1.00 89.88 792 ASN A N 1
ATOM 6434 C CA . ASN A 1 792 ? -20.228 -3.165 22.821 1.00 89.88 792 ASN A CA 1
ATOM 6435 C C . ASN A 1 792 ? -21.478 -3.379 23.677 1.00 89.88 792 ASN A C 1
ATOM 6437 O O . ASN A 1 792 ? -22.294 -4.245 23.373 1.00 89.88 792 ASN A O 1
ATOM 6441 N N . PHE A 1 793 ? -21.667 -2.588 24.738 1.00 91.50 793 PHE A N 1
ATOM 6442 C CA . PHE A 1 793 ? -22.779 -2.794 25.664 1.00 91.50 793 PHE A CA 1
ATOM 6443 C C . PHE A 1 793 ? -24.150 -2.537 25.029 1.00 91.50 793 PHE A C 1
ATOM 6445 O O . PHE A 1 793 ? -25.114 -3.161 25.455 1.00 91.50 793 PHE A O 1
ATOM 6452 N N . ALA A 1 794 ? -24.256 -1.714 23.980 1.00 89.31 794 ALA A N 1
ATOM 6453 C CA . ALA A 1 794 ? -25.512 -1.542 23.241 1.00 89.31 794 ALA A CA 1
ATOM 6454 C C . ALA A 1 794 ? -25.975 -2.860 22.588 1.00 89.31 794 ALA A C 1
ATOM 6456 O O . ALA A 1 794 ? -27.117 -3.301 22.755 1.00 89.31 794 ALA A O 1
ATOM 6457 N N . GLY A 1 795 ? -25.063 -3.524 21.871 1.00 88.81 795 GLY A N 1
ATOM 6458 C CA . GLY A 1 795 ? -25.317 -4.811 21.229 1.00 88.81 795 GLY A CA 1
ATOM 6459 C C . GLY A 1 795 ? -25.431 -5.957 22.232 1.00 88.81 795 GLY A C 1
ATOM 6460 O O . GLY A 1 795 ? -26.273 -6.841 22.051 1.00 88.81 795 GLY A O 1
ATOM 6461 N N . ILE A 1 796 ? -24.652 -5.915 23.322 1.00 91.81 796 ILE A N 1
ATOM 6462 C CA . ILE A 1 796 ? -24.779 -6.871 24.423 1.00 91.81 796 ILE A CA 1
ATOM 6463 C C . ILE A 1 796 ? -26.158 -6.724 25.039 1.00 91.81 796 ILE A C 1
ATOM 6465 O O . ILE A 1 796 ? -26.897 -7.680 24.927 1.00 91.81 796 ILE A O 1
ATOM 6469 N N . LEU A 1 797 ? -26.566 -5.578 25.598 1.00 92.50 797 LEU A N 1
ATOM 6470 C CA . LEU A 1 797 ? -27.852 -5.400 26.302 1.00 92.50 797 LEU A CA 1
ATOM 6471 C C . LEU A 1 797 ? -29.087 -5.719 25.449 1.00 92.50 797 LEU A C 1
ATOM 6473 O O . LEU A 1 797 ? -30.057 -6.260 25.966 1.00 92.50 797 LEU A O 1
ATOM 6477 N N . SER A 1 798 ? -29.024 -5.490 24.142 1.00 90.56 798 SER A N 1
ATOM 6478 C CA . SER A 1 798 ? -30.129 -5.804 23.230 1.00 90.56 798 SER A CA 1
ATOM 6479 C C . SER A 1 798 ? -30.227 -7.284 22.857 1.00 90.56 798 SER A C 1
ATOM 6481 O O . SER A 1 798 ? -31.299 -7.878 22.931 1.00 90.56 798 SER A O 1
ATOM 6483 N N . GLN A 1 799 ? -29.121 -7.933 22.491 1.00 89.50 799 GLN A N 1
ATOM 6484 C CA . GLN A 1 799 ? -29.161 -9.271 21.875 1.00 89.50 799 GLN A CA 1
ATOM 6485 C C . GLN A 1 799 ? -28.569 -10.382 22.749 1.00 89.50 799 GLN A C 1
ATOM 6487 O O . GLN A 1 799 ? -28.878 -11.553 22.541 1.00 89.50 799 GLN A O 1
ATOM 6492 N N . GLY A 1 800 ? -27.764 -10.027 23.747 1.00 91.00 800 GLY A N 1
ATOM 6493 C CA . GLY A 1 800 ? -27.126 -10.949 24.684 1.00 91.00 800 GLY A CA 1
ATOM 6494 C C . GLY A 1 800 ? -25.653 -11.126 24.376 1.00 91.00 800 GLY A C 1
ATOM 6495 O O . GLY A 1 800 ? -25.137 -10.593 23.391 1.00 91.00 800 GLY A O 1
ATOM 6496 N N . LEU A 1 801 ? -24.979 -11.899 25.225 1.00 91.19 801 LEU A N 1
ATOM 6497 C CA . LEU A 1 801 ? -23.639 -12.382 24.918 1.00 91.19 801 LEU A CA 1
ATOM 6498 C C . LEU A 1 801 ? -23.735 -13.377 23.761 1.00 91.19 801 LEU A C 1
ATOM 6500 O O . LEU A 1 801 ? -24.443 -14.381 23.844 1.00 91.19 801 LEU A O 1
ATOM 6504 N N . ARG A 1 802 ? -23.045 -13.065 22.663 1.00 87.31 802 ARG A N 1
ATOM 6505 C CA . ARG A 1 802 ? -23.031 -13.881 21.450 1.00 87.31 802 ARG A CA 1
ATOM 6506 C C . ARG A 1 802 ? -21.725 -14.648 21.349 1.00 87.31 802 ARG A C 1
ATOM 6508 O O . ARG A 1 802 ? -20.673 -14.175 21.771 1.00 87.31 802 ARG A O 1
ATOM 6515 N N . ILE A 1 803 ? -21.816 -15.830 20.758 1.00 86.25 803 ILE A N 1
ATOM 6516 C CA . ILE A 1 803 ? -20.644 -16.580 20.315 1.00 86.25 803 ILE A CA 1
ATOM 6517 C C . ILE A 1 803 ? -20.102 -15.880 19.064 1.00 86.25 803 ILE A C 1
ATOM 6519 O O . ILE A 1 803 ? -20.876 -15.298 18.296 1.00 86.25 803 ILE A O 1
ATOM 6523 N N . ALA A 1 804 ? -18.784 -15.927 18.871 1.00 77.44 804 ALA A N 1
ATOM 6524 C CA . ALA A 1 804 ? -18.164 -15.466 17.637 1.00 77.44 804 ALA A CA 1
ATOM 6525 C C . ALA A 1 804 ? -18.817 -16.152 16.415 1.00 77.44 804 ALA A C 1
ATOM 6527 O O . ALA A 1 804 ? -19.227 -17.315 16.508 1.00 77.44 804 ALA A O 1
ATOM 6528 N N . PRO A 1 805 ? -18.959 -15.444 15.283 1.00 79.44 805 PRO A N 1
ATOM 6529 C CA . PRO A 1 805 ? -19.542 -16.028 14.081 1.00 79.44 805 PRO A CA 1
ATOM 6530 C C . PRO A 1 805 ? -18.687 -17.207 13.579 1.00 79.44 805 PRO A C 1
ATOM 6532 O O . PRO A 1 805 ? -17.475 -17.212 13.797 1.00 79.44 805 PRO A O 1
ATOM 6535 N N . PRO A 1 806 ? -19.279 -18.206 12.897 1.00 77.38 806 PRO A N 1
ATOM 6536 C CA . PRO A 1 806 ? -18.554 -19.397 12.445 1.00 77.38 806 PRO A CA 1
ATOM 6537 C C . PRO A 1 806 ? -17.436 -19.080 11.441 1.00 77.38 806 PRO A C 1
ATOM 6539 O O . PRO A 1 806 ? -16.520 -19.878 11.269 1.00 77.38 806 PRO A O 1
ATOM 6542 N N . GLU A 1 807 ? -17.505 -17.929 10.771 1.00 79.75 807 GLU A N 1
ATOM 6543 C CA . GLU A 1 807 ? -16.473 -17.440 9.864 1.00 79.75 807 GLU A CA 1
ATOM 6544 C C . GLU A 1 807 ? -15.227 -16.917 10.590 1.00 79.75 807 GLU A C 1
ATOM 6546 O O . GLU A 1 807 ? -14.188 -16.771 9.941 1.00 79.75 807 GLU A O 1
ATOM 6551 N N . ALA A 1 808 ? -15.321 -16.604 11.888 1.00 79.69 808 ALA A N 1
ATOM 6552 C CA . ALA A 1 808 ? -14.217 -16.048 12.658 1.00 79.69 808 ALA A CA 1
ATOM 6553 C C . ALA A 1 808 ? -13.095 -17.081 12.888 1.00 79.69 808 ALA A C 1
ATOM 6555 O O . ALA A 1 808 ? -13.375 -18.267 13.073 1.00 79.69 808 ALA A O 1
ATOM 6556 N N . PRO A 1 809 ? -11.826 -16.636 12.892 1.00 76.56 809 PRO A N 1
ATOM 6557 C CA . PRO A 1 809 ? -10.682 -17.498 13.180 1.00 76.56 809 PRO A CA 1
ATOM 6558 C C . PRO A 1 809 ? -10.792 -18.100 14.590 1.00 76.56 809 PRO A C 1
ATOM 6560 O O . PRO A 1 809 ? -11.141 -17.384 15.531 1.00 76.56 809 PRO A O 1
ATOM 6563 N N . MET A 1 810 ? -10.506 -19.404 14.719 1.00 63.12 810 MET A N 1
ATOM 6564 C CA . MET A 1 810 ? -10.619 -20.172 15.974 1.00 63.12 810 MET A CA 1
ATOM 6565 C C . MET A 1 810 ? -9.366 -20.124 16.837 1.00 63.12 810 MET A C 1
ATOM 6567 O O . MET A 1 810 ? -8.260 -20.330 16.289 1.00 63.12 810 MET A O 1
#

Mean predicted aligned error: 21.02 Å

Radius of gyration: 41.12 Å; Cα contacts (8 Å, |Δi|>4): 992; chains: 1; bounding box: 115×66×125 Å

Sequence (810 aa):
MPAADSTFRVEYAKSDRSKCKSCQSTIEKDTFRFAIMVQSPKFDGKVPTWYHTDCFFKKVKLIDVKIIKGFDDLRWEDQDTIRNIIQENSKILSNENDSNNTFSVQYAKSNRSTCHGCHISIDKDTLRLSRKNYTSRRARRYGPTDEWYHVNCFNQMKKDLGFFGTAESFFGFVDLNDEDQVELKEKFGTSTSSKRKRKGEVMNNESTKAKQAKVEDTSSETSNEQEETRLKKEQCELLWAYKDELRKEIPNSVLKELLEFNAQKSVSGESNLIDAVTDCMAFGALEPCPECNGCLVFNYTNYRCTGNITEWTKCSYSTKLPQRRSFEIPDKIKENYDILPDYDPKLPLNGYSVALLGRLSKRIRTLQKQIEQLGGTIATTIDKTVDVIISTQDEVQKGNKKIQDAQTCEIHIVPEQFLDDILNDRPSIVMEKLKISTWGILPHIRKQQAYEKKKTRQKSSTTFKSVARLKQFTPEKVTMKLKDGAAVDPDSGKFQSVQALQFSNPIGRTGTTFGGKKIDEYDDQSEVIDAFHRIFFDKTGNQWIDRETFKKMPNKHYPLEIDYGQHGDNDQIQKILNDPNAKNHSSLPQSVQDLIRLIFNVETMEETLLSFEIDLRKMPLGKLSRNQLNMAYQVLTELQTLITSGSTKKTSIIDATNRFYTLIPHNFGLSKPKLLDNIDLIQSKTQMIDNLLEIEIAYSMLKGSIDEKDEHPIDVHYKKLKCIIEPIDKNTEEFKQIEQYMINTHASTHNTYTLKLKELFKIIREGEDDRFRKWEKIENHQLLWHGSRITNFAGILSQGLRIAPPEAPM

pLDDT: mean 72.0, std 18.96, range [20.86, 95.44]